Protein 8B4I (pdb70)

Foldseek 3Di:
DVVVVVVVVVVAPAFFCDFPVCLPCQAPPVFDCPPPFDFFEKEKEKEWEAQAFTWIWIKMAGDDVVPQGIKTKIWTWFQFKTKIWIQTDQRKIKIKIWGDPDPFKIKIKIWIDDDDDTKIKIKIWGGDGFKIKMKMWIPWDCVLVHTAGKIKIWMKGDPHRFKIKIKIKIWHDHGPPDDIDIFMKIKMKGDDPFKIKIKICGGQRKIKIKMKGDPDPFKIKMKMKIKGWDFPPVVPGDIDIDMKMKIKMWGHDPFKIKMWMAMPQQKTKIKIWGQDPPARKIKIWIKIARVVVRDIGTYIYIYHYHYDDPCVVCVVVNVVTNTPD/DVVVVVVVVVVAPAFFCDFPVCLPCQAPPVFDCPPPFDFFEKEKEKEWEAQAFTWIWIKIAGDDVVPQGIKTKIWTWFQFKTKIWIQTDVRKIKIKIKGDPDDFKIKIKIWIDDDDDTKIKIKIWGRDGFKIKMKMWIPWDCVLVGTAGKIKIWIKGTPHRFKIWIKMKIWHDHGPPDDIDIFMKIKMWGHDPFKIKIWICGGQRKIKIKMKGDPDPFKIKMKMKIKGWAFPPVVPGDIDIDMKMKIKMWGHDPFKIKMWMAMPQQKTKIKIWGQDPPARKIKMWIKIARVVVRDIGTYIYIYHYHYPDPCVVRVVPSVVTNTPD/DVVVVVVVVVVVCVVVVVVVVVVVVVVVVVCVVCVVVVCVVVVVVVVVVVVVVVVVVVVD/DVVVVVVVVVVVCVVVVVVVVVVVVVVVVVCVVCVVVVCVVVVVVVVVVVVVVVVVVVVD/DDDPVVVVVVVVVVVVVVVVVVVVVVCVVCVVVVVVVD/DDDPVVVVVVVVVVVVVVVVVVVVVVCVVCVVVVVVVD/DCVVVCCDPVNPVVVVVVVVVVVVVCCCPDPVVCVVDDD/DCVVVCCDPVNPVVVVVVVVVVVVVDCCVDPVVCVPDDD/DDDPVRVVVVVVVVVVVVVCCVPCVVVVVLVVCQPDPPDRDDPVCSPPPPD/DDDPVVCVVVVVVVVVVVVCCVPCVVVVVLVVCQPDPPDRDDPVCSPPPPD

B-factor: mean 115.88, std 31.38, range [58.84, 216.33]

InterPro domains:
  IPR005686 Mitochondrial import receptor subunit Tom40, fungi [TIGR00989] (38-196)
  IPR023614 Porin domain superfamily [G3DSA:2.40.160.10] (48-334)
  IPR027246 Eukaryotic porin/Tom40 [PF01459] (40-323)
  IPR037930 Tom40 [PTHR10802] (29-329)
  IPR037930 Tom40 [cd07305] (38-329)

Radius of gyration: 36.78 Å; Cα contacts (8 Å, |Δi|>4): 2069; chains: 10; bounding box: 111×93×82 Å

Structure (mmCIF, N/CA/C/O backbone):
data_8B4I
#
_entry.id   8B4I
#
_cell.length_a   1.00
_cell.length_b   1.00
_cell.length_c   1.00
_cell.angle_alpha   90.00
_cell.angle_beta   90.00
_cell.angle_gamma   90.00
#
_symmetry.space_group_name_H-M   'P 1'
#
loop_
_entity.id
_entity.type
_entity.pdbx_description
1 polymer 'Mitochondrial import receptor subunit Tom40'
2 polymer 'Mitochondrial import receptor subunit Tom22'
3 polymer 'Translocase of outer mitochondrial membrane subunit 5'
4 polymer TOM6
5 polymer TOM7
6 non-polymer "2-[2-[(1~{S},2~{S},4~{S},5'~{R},6~{R},7~{S},8~{R},9~{S},12~{S},13~{R},16~{S})-5',7,9,13-tetramethylspiro[5-oxapentacyclo[10.8.0.0^{2,9}.0^{4,8}.0^{13,18}]icos-18-ene-6,2'-oxane]-16-yl]oxyethyl]propane-1,3-diol"
7 non-polymer 'DIUNDECYL PHOSPHATIDYL CHOLINE'
#
loop_
_atom_site.group_PDB
_atom_site.id
_atom_site.type_symbol
_atom_site.label_atom_id
_atom_site.label_alt_id
_atom_site.label_comp_id
_atom_site.label_asym_id
_atom_site.label_entity_id
_atom_site.label_seq_id
_atom_site.pdbx_PDB_ins_code
_atom_site.Cartn_x
_atom_site.Cartn_y
_atom_site.Cartn_z
_atom_site.occupancy
_atom_site.B_iso_or_equiv
_atom_site.auth_seq_id
_atom_site.auth_comp_id
_atom_site.auth_asym_id
_atom_site.auth_atom_id
_atom_site.pdbx_PDB_model_num
ATOM 1 N N . ALA A 1 25 ? 104.468 130.052 180.201 1.00 183.27 25 ALA A N 1
ATOM 2 C CA . ALA A 1 25 ? 105.252 128.893 180.611 1.00 183.23 25 ALA A CA 1
ATOM 3 C C . ALA A 1 25 ? 106.730 129.249 180.753 1.00 185.73 25 ALA A C 1
ATOM 4 O O . ALA A 1 25 ? 107.522 128.451 181.254 1.00 184.75 25 ALA A O 1
ATOM 6 N N . PHE A 1 26 ? 107.096 130.456 180.312 1.00 190.47 26 PHE A N 1
ATOM 7 C CA . PHE A 1 26 ? 108.488 130.883 180.388 1.00 189.60 26 PHE A CA 1
ATOM 8 C C . PHE A 1 26 ? 109.005 130.900 181.819 1.00 188.39 26 PHE A C 1
ATOM 9 O O . PHE A 1 26 ? 110.222 130.840 182.028 1.00 186.98 26 PHE A O 1
ATOM 17 N N . ASN A 1 27 ? 108.113 130.980 182.808 1.00 182.31 27 ASN A N 1
ATOM 18 C CA . ASN A 1 27 ? 108.552 130.937 184.197 1.00 181.74 27 ASN A CA 1
ATOM 19 C C . ASN A 1 27 ? 109.150 129.582 184.549 1.00 182.28 27 ASN A C 1
ATOM 20 O O . ASN A 1 27 ? 110.073 129.505 185.367 1.00 181.57 27 ASN A O 1
ATOM 25 N N . ALA A 1 28 ? 108.642 128.506 183.946 1.00 176.38 28 ALA A N 1
ATOM 26 C CA . ALA A 1 28 ? 109.199 127.184 184.211 1.00 175.06 28 ALA A CA 1
ATOM 27 C C . ALA A 1 28 ? 110.665 127.117 183.803 1.00 176.39 28 ALA A C 1
ATOM 28 O O . ALA A 1 28 ? 111.488 126.524 184.509 1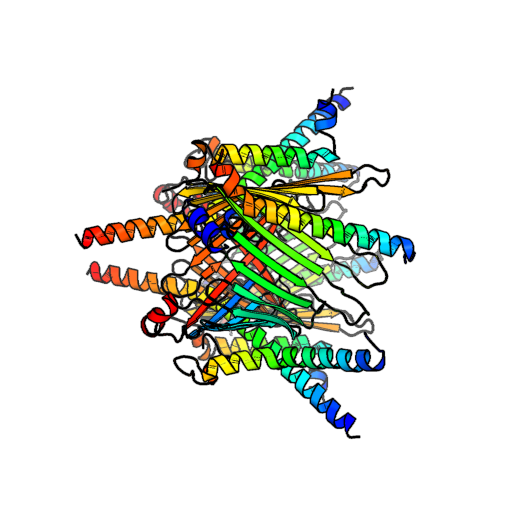.00 174.15 28 ALA A O 1
ATOM 30 N N . PHE A 1 29 ? 111.010 127.719 182.663 1.00 178.08 29 PHE A N 1
ATOM 31 C CA . PHE A 1 29 ? 112.407 127.756 182.245 1.00 175.87 29 PHE A CA 1
ATOM 32 C C . PHE A 1 29 ? 113.272 128.446 183.291 1.00 175.64 29 PHE A C 1
ATOM 33 O O . PHE A 1 29 ? 114.342 127.944 183.654 1.00 174.58 29 PHE A O 1
ATOM 41 N N . GLN A 1 30 ? 112.820 129.596 183.794 1.00 173.49 30 GLN A N 1
ATOM 42 C CA . GLN A 1 30 ? 113.621 130.351 184.752 1.00 172.37 30 GLN A CA 1
ATOM 43 C C . GLN A 1 30 ? 113.855 129.549 186.025 1.00 172.43 30 GLN A C 1
ATOM 44 O O . GLN A 1 30 ? 114.975 129.502 186.545 1.00 173.34 30 GLN A O 1
ATOM 50 N N . GLU A 1 31 ? 112.809 128.904 186.540 1.00 176.09 31 GLU A N 1
ATOM 51 C CA . GLU A 1 31 ? 112.968 128.096 187.741 1.00 176.47 31 GLU A CA 1
ATOM 52 C C . GLU A 1 31 ? 113.967 126.967 187.547 1.00 174.66 31 GLU A C 1
ATOM 53 O O . GLU A 1 31 ? 114.539 126.491 188.534 1.00 174.59 31 GLU A O 1
ATOM 59 N N . ARG A 1 32 ? 114.188 126.529 186.310 1.00 168.88 32 ARG A N 1
ATOM 60 C CA . ARG A 1 32 ? 115.202 125.525 186.020 1.00 171.61 32 ARG A CA 1
ATOM 61 C C . ARG A 1 32 ? 116.585 126.155 185.889 1.00 171.39 32 ARG A C 1
ATOM 62 O O . ARG A 1 32 ? 117.573 125.601 186.379 1.00 169.29 32 ARG A O 1
ATOM 70 N N . ARG A 1 33 ? 116.665 127.317 185.237 1.00 155.05 33 ARG A N 1
ATOM 71 C CA . ARG A 1 33 ? 117.948 127.997 185.089 1.00 152.49 33 ARG A CA 1
ATOM 72 C C . ARG A 1 33 ? 118.538 128.363 186.443 1.00 153.40 33 ARG A C 1
ATOM 73 O O . ARG A 1 33 ? 119.741 128.191 186.672 1.00 151.39 33 ARG A O 1
ATOM 81 N N . LYS A 1 34 ? 117.706 128.868 187.355 1.00 165.62 34 LYS A N 1
ATOM 82 C CA . LYS A 1 34 ? 118.197 129.255 188.671 1.00 164.54 34 LYS A CA 1
ATOM 83 C C . LYS A 1 34 ? 118.824 128.087 189.418 1.00 164.61 34 LYS A C 1
ATOM 84 O O . LYS A 1 34 ? 119.632 128.308 190.324 1.00 164.76 34 LYS A O 1
ATOM 90 N N . GLN A 1 35 ? 118.475 126.851 189.057 1.00 162.59 35 GLN A N 1
ATOM 91 C CA . GLN A 1 35 ? 119.058 125.698 189.731 1.00 162.19 35 GLN A CA 1
ATOM 92 C C . GLN A 1 35 ? 120.562 125.630 189.516 1.00 162.60 35 GLN A C 1
ATOM 93 O O . GLN A 1 35 ? 121.299 125.212 190.416 1.00 161.39 35 GLN A O 1
ATOM 99 N N . PHE A 1 36 ? 121.033 126.036 188.345 1.00 150.39 36 PHE A N 1
ATOM 100 C CA . PHE A 1 36 ? 122.453 126.027 188.041 1.00 148.03 36 PHE A CA 1
ATOM 101 C C . PHE A 1 36 ? 123.125 127.260 188.637 1.00 148.60 36 PHE A C 1
ATOM 102 O O . PHE A 1 36 ? 122.468 128.198 189.094 1.00 147.63 36 PHE A O 1
ATOM 110 N N . GLY A 1 37 ? 124.454 127.245 188.626 1.00 143.43 37 GLY A N 1
ATOM 111 C CA . GLY A 1 37 ? 125.250 128.345 189.124 1.00 143.41 37 GLY A CA 1
ATOM 112 C C . GLY A 1 37 ? 125.722 129.324 188.076 1.00 142.27 37 GLY A C 1
ATOM 113 O O . GLY A 1 37 ? 126.658 130.085 188.333 1.00 142.59 37 GLY A O 1
ATOM 114 N N . LEU A 1 38 ? 125.098 129.336 186.902 1.00 120.19 38 LEU A N 1
ATOM 115 C CA . LEU A 1 38 ? 125.577 130.163 185.805 1.00 115.35 38 LEU A CA 1
ATOM 116 C C . LEU A 1 38 ? 125.583 131.635 186.196 1.00 117.95 38 LEU A C 1
ATOM 117 O O . LEU A 1 38 ? 124.867 132.066 187.103 1.00 122.71 38 LEU A O 1
ATOM 122 N N . SER A 1 39 ? 126.409 132.409 185.498 1.00 99.40 39 SER A N 1
ATOM 123 C CA . SER A 1 39 ? 126.508 133.839 185.736 1.00 101.04 39 SER A CA 1
ATOM 124 C C . SER A 1 39 ? 126.959 134.520 184.454 1.00 98.63 39 SER A C 1
ATOM 125 O O . SER A 1 39 ? 127.451 133.875 183.526 1.00 97.57 39 SER A O 1
ATOM 128 N N . ASN A 1 40 ? 126.793 135.833 184.418 1.00 98.81 40 ASN A N 1
ATOM 129 C CA . ASN A 1 40 ? 127.028 136.599 183.203 1.00 96.71 40 ASN A CA 1
ATOM 130 C C . ASN A 1 40 ? 128.461 136.412 182.715 1.00 96.51 40 ASN A C 1
ATOM 131 O O . ASN A 1 40 ? 129.400 136.629 183.494 1.00 95.13 40 ASN A O 1
ATOM 136 N N . PRO A 1 41 ? 128.682 136.020 181.455 1.00 92.43 41 PRO A N 1
ATOM 137 C CA . PRO A 1 41 ? 130.058 135.853 180.968 1.00 88.99 41 PRO A CA 1
ATOM 138 C C . PRO A 1 41 ? 130.695 137.122 180.439 1.00 89.82 41 PRO A C 1
ATOM 139 O O . PRO A 1 41 ? 131.823 137.058 179.942 1.00 93.06 41 PRO A O 1
ATOM 143 N N . GLY A 1 42 ? 130.028 138.264 180.518 1.00 102.56 42 GLY A N 1
ATOM 144 C CA . GLY A 1 42 ? 130.543 139.456 179.881 1.00 104.22 42 GLY A CA 1
ATOM 145 C C . GLY A 1 42 ? 130.030 139.574 178.457 1.00 102.00 42 GLY A C 1
ATOM 146 O O . GLY A 1 42 ? 128.976 139.047 178.099 1.00 104.37 42 GLY A O 1
ATOM 147 N N . THR A 1 43 ? 130.797 140.280 177.635 1.00 99.62 43 THR A N 1
ATOM 148 C CA . THR A 1 43 ? 130.426 140.529 176.253 1.00 103.80 43 THR A CA 1
ATOM 149 C C . THR A 1 43 ? 131.504 139.996 175.321 1.00 102.89 43 THR A C 1
ATOM 150 O O . THR A 1 43 ? 132.658 139.807 175.714 1.00 104.82 43 THR A O 1
ATOM 154 N N . ILE A 1 44 ? 131.111 139.752 174.074 1.00 94.42 44 ILE A N 1
ATOM 155 C CA . ILE A 1 44 ? 132.033 139.274 173.054 1.00 88.40 44 ILE A CA 1
ATOM 156 C C . ILE A 1 44 ? 133.192 140.250 172.941 1.00 91.33 44 ILE A C 1
ATOM 157 O O . ILE A 1 44 ? 134.357 139.845 172.874 1.00 95.63 44 ILE A O 1
ATOM 162 N N . GLU A 1 45 ? 132.882 141.545 172.917 1.00 104.65 45 GLU A N 1
ATOM 163 C CA . GLU A 1 45 ? 133.928 142.549 172.780 1.00 105.67 45 GLU A CA 1
ATOM 164 C C . GLU A 1 45 ? 134.918 142.509 173.935 1.00 106.63 45 GLU A C 1
ATOM 165 O O . GLU A 1 45 ? 136.071 142.915 173.759 1.00 108.59 45 GLU A O 1
ATOM 171 N N . THR A 1 46 ? 134.503 142.029 175.104 1.00 104.20 46 THR A N 1
ATOM 172 C CA . THR A 1 46 ? 135.372 141.943 176.268 1.00 107.02 46 THR A CA 1
ATOM 173 C C . THR A 1 46 ? 135.783 140.516 176.594 1.00 103.87 46 THR A C 1
ATOM 174 O O . THR A 1 46 ? 136.187 140.249 177.728 1.00 100.12 46 THR A O 1
ATOM 178 N N . ILE A 1 47 ? 135.689 139.593 175.635 1.00 84.74 47 ILE A N 1
ATOM 179 C CA . ILE A 1 47 ? 136.008 138.201 175.916 1.00 80.83 47 ILE A CA 1
ATOM 180 C C . ILE A 1 47 ? 137.468 138.028 176.288 1.00 78.13 47 ILE A C 1
ATOM 181 O O . ILE A 1 47 ? 137.821 137.059 176.965 1.00 80.21 47 ILE A O 1
ATOM 186 N N . ALA A 1 48 ? 138.334 138.938 175.852 1.00 79.06 48 ALA A N 1
ATOM 187 C CA . ALA A 1 48 ? 139.747 138.911 176.204 1.00 81.03 48 ALA A CA 1
ATOM 188 C C . ALA A 1 48 ? 140.179 140.230 176.831 1.00 90.65 48 ALA A C 1
ATOM 189 O O . ALA A 1 48 ? 141.253 140.748 176.524 1.00 92.35 48 ALA A O 1
ATOM 191 N N . ARG A 1 49 ? 139.343 140.788 177.708 1.00 111.95 49 ARG A N 1
ATOM 192 C CA . ARG A 1 49 ? 139.676 142.063 178.331 1.00 108.65 49 ARG A CA 1
ATOM 193 C C . ARG A 1 49 ? 140.906 141.944 179.216 1.00 104.82 49 ARG A C 1
ATOM 194 O O . ARG A 1 49 ? 141.762 142.836 179.226 1.00 105.91 49 ARG A O 1
ATOM 202 N N . GLU A 1 50 ? 141.022 140.847 179.963 1.00 89.22 50 GLU A N 1
ATOM 203 C CA . GLU A 1 50 ? 142.130 140.726 180.903 1.00 91.65 50 GLU A CA 1
ATOM 204 C C . GLU A 1 50 ? 143.470 140.819 180.189 1.00 90.79 50 GLU A C 1
ATOM 205 O O . GLU A 1 50 ? 144.378 141.521 180.647 1.00 94.08 50 GLU A O 1
ATOM 211 N N . VAL A 1 51 ? 143.616 140.127 179.063 1.00 84.67 51 VAL A N 1
ATOM 212 C CA . VAL A 1 51 ? 144.889 140.091 178.357 1.00 84.01 51 VAL A CA 1
ATOM 213 C C . VAL A 1 51 ? 145.076 141.359 177.540 1.00 91.63 51 VAL A C 1
ATOM 214 O O . VAL A 1 51 ? 146.103 142.036 177.654 1.00 99.16 51 VAL A O 1
ATOM 218 N N . GLN A 1 52 ? 144.092 141.690 176.708 1.00 95.11 52 GLN A N 1
ATOM 219 C CA . GLN A 1 52 ? 144.280 142.730 175.706 1.00 90.87 52 GLN A CA 1
ATOM 220 C C . GLN A 1 52 ? 143.903 144.122 176.190 1.00 95.02 52 GLN A C 1
ATOM 221 O O . GLN A 1 52 ? 144.073 145.081 175.432 1.00 96.38 52 GLN A O 1
ATOM 227 N N . ARG A 1 53 ? 143.408 144.264 177.412 1.00 110.57 53 ARG A N 1
ATOM 228 C CA . ARG A 1 53 ? 143.006 145.565 177.929 1.00 109.80 53 ARG A CA 1
ATOM 229 C C . ARG A 1 53 ? 143.696 145.936 179.229 1.00 110.95 53 ARG A C 1
ATOM 230 O O . ARG A 1 53 ? 144.046 147.102 179.421 1.00 115.52 53 ARG A O 1
ATOM 238 N N . ASP A 1 54 ? 143.905 144.978 180.131 1.00 100.27 54 ASP A N 1
ATOM 239 C CA . ASP A 1 54 ? 144.497 145.276 181.427 1.00 99.76 54 ASP A CA 1
ATOM 240 C C . ASP A 1 54 ? 146.009 145.129 181.450 1.00 98.08 54 ASP A C 1
ATOM 241 O O . ASP A 1 54 ? 146.683 145.960 182.067 1.00 102.04 54 ASP A O 1
ATOM 246 N N . THR A 1 55 ? 146.555 144.120 180.798 1.00 83.82 55 THR A N 1
ATOM 247 C CA . THR A 1 55 ? 147.981 143.836 180.907 1.00 84.17 55 THR A CA 1
ATOM 248 C C . THR A 1 55 ? 148.785 144.310 179.708 1.00 82.64 55 THR A C 1
ATOM 249 O O . THR A 1 55 ? 149.764 145.036 179.883 1.00 85.11 55 THR A O 1
ATOM 253 N N . LEU A 1 56 ? 148.399 143.930 178.498 1.00 85.03 56 LEU A N 1
ATOM 254 C CA . LEU A 1 56 ? 149.172 144.314 177.332 1.00 87.46 56 LEU A CA 1
ATOM 255 C C . LEU A 1 56 ? 149.092 145.821 177.100 1.00 88.21 56 LEU A C 1
ATOM 256 O O . LEU A 1 56 ? 148.139 146.494 177.495 1.00 86.65 56 LEU A O 1
ATOM 261 N N . LEU A 1 57 ? 150.124 146.345 176.443 1.00 93.56 57 LEU A N 1
ATOM 262 C CA . LEU A 1 57 ? 150.278 147.774 176.211 1.00 92.10 57 LEU A CA 1
ATOM 263 C C . LEU A 1 57 ? 149.630 148.258 174.925 1.00 97.03 57 LEU A C 1
ATOM 264 O O . LEU A 1 57 ? 149.665 149.461 174.653 1.00 101.89 57 LEU A O 1
ATOM 269 N N . THR A 1 58 ? 149.043 147.364 174.131 1.00 99.53 58 THR A N 1
ATOM 270 C CA . THR A 1 58 ? 148.663 147.730 172.772 1.00 101.13 58 THR A CA 1
ATOM 271 C C . THR A 1 58 ? 147.803 148.986 172.736 1.00 100.85 58 THR A C 1
ATOM 272 O O . THR A 1 58 ? 147.939 149.801 171.818 1.00 99.20 58 THR A O 1
ATOM 276 N N . ASN A 1 59 ? 146.925 149.169 173.718 1.00 103.71 59 ASN A N 1
ATOM 277 C CA . ASN A 1 59 ? 145.990 150.285 173.701 1.00 102.94 59 ASN A CA 1
ATOM 278 C C . ASN A 1 59 ? 146.508 151.530 174.409 1.00 103.42 59 ASN A C 1
ATOM 279 O O . ASN A 1 59 ? 145.878 152.586 174.297 1.00 106.61 59 ASN A O 1
ATOM 284 N N . TYR A 1 60 ? 147.631 151.445 175.122 1.00 98.64 60 TYR A N 1
ATOM 285 C CA . TYR A 1 60 ? 148.125 152.566 175.908 1.00 96.30 60 TYR A CA 1
ATOM 286 C C . TYR A 1 60 ? 149.405 153.178 175.367 1.00 99.40 60 TYR A C 1
ATOM 287 O O . TYR A 1 60 ? 149.760 154.284 175.779 1.00 102.93 60 TYR A O 1
ATOM 296 N N . MET A 1 61 ? 150.099 152.496 174.464 1.00 96.59 61 MET A N 1
ATOM 297 C CA . MET A 1 61 ? 151.352 153.015 173.940 1.00 89.90 61 MET A CA 1
ATOM 298 C C . MET A 1 61 ? 151.103 154.276 173.124 1.00 92.31 61 MET A C 1
ATOM 299 O O . MET A 1 61 ? 150.039 154.448 172.525 1.00 90.57 61 MET A O 1
ATOM 304 N N . PHE A 1 62 ? 152.092 155.165 173.105 1.00 90.33 62 PHE A N 1
ATOM 305 C CA . PHE A 1 62 ? 152.000 156.383 172.314 1.00 93.05 62 PHE A CA 1
ATOM 306 C C . PHE A 1 62 ? 153.405 156.894 172.035 1.00 90.73 62 PHE A C 1
ATOM 307 O O . PHE A 1 62 ? 154.400 156.262 172.395 1.00 87.11 62 PHE A O 1
ATOM 315 N N . SER A 1 63 ? 153.472 158.044 171.372 1.00 101.89 63 SER A N 1
ATOM 316 C CA . SER A 1 63 ? 154.732 158.664 170.995 1.00 99.91 63 SER A CA 1
ATOM 317 C C . SER A 1 63 ? 154.654 160.167 171.211 1.00 103.65 63 SER A C 1
ATOM 318 O O . SER A 1 63 ? 153.571 160.757 171.199 1.00 107.88 63 SER A O 1
ATOM 321 N N . GLY A 1 64 ? 155.813 160.780 171.411 1.00 90.46 64 GLY A N 1
ATOM 322 C CA . GLY A 1 64 ? 155.881 162.214 171.603 1.00 86.40 64 GLY A CA 1
ATOM 323 C C . GLY A 1 64 ? 155.239 162.634 172.912 1.00 86.27 64 GLY A C 1
ATOM 324 O O . GLY A 1 64 ? 154.685 161.837 173.663 1.00 90.46 64 GLY A O 1
ATOM 325 N N . LEU A 1 65 ? 155.318 163.933 173.175 1.00 86.62 65 LEU A N 1
ATOM 326 C CA . LEU A 1 65 ? 154.770 164.492 174.398 1.00 88.03 65 LEU A CA 1
ATOM 327 C C . LEU A 1 65 ? 153.248 164.481 174.361 1.00 87.43 65 LEU A C 1
ATOM 328 O O . LEU A 1 65 ? 152.630 164.411 173.297 1.00 93.75 65 LEU A O 1
ATOM 333 N N . ARG A 1 66 ? 152.645 164.542 175.544 1.00 87.26 66 ARG A N 1
ATOM 334 C CA . ARG A 1 66 ? 151.197 164.560 175.671 1.00 88.10 66 ARG A CA 1
ATOM 335 C C . ARG A 1 66 ? 150.840 165.094 177.048 1.00 93.05 66 ARG A C 1
ATOM 336 O O . ARG A 1 66 ? 151.638 165.008 177.982 1.00 103.63 66 ARG A O 1
ATOM 344 N N . ALA A 1 67 ? 149.639 165.650 177.168 1.00 78.63 67 ALA A N 1
ATOM 345 C CA . ALA A 1 67 ? 149.188 166.203 178.437 1.00 69.88 67 ALA A CA 1
ATOM 346 C C . ALA A 1 67 ? 147.672 166.263 178.440 1.00 75.80 67 ALA A C 1
ATOM 347 O O . ALA A 1 67 ? 147.063 166.563 177.411 1.00 89.65 67 ALA A O 1
ATOM 349 N N . ASP A 1 68 ? 147.070 165.978 179.588 1.00 84.84 68 ASP A N 1
ATOM 350 C CA . ASP A 1 68 ? 145.622 165.981 179.743 1.00 86.79 68 ASP A CA 1
ATOM 351 C C . ASP A 1 68 ? 145.260 166.738 181.009 1.00 86.07 68 ASP A C 1
ATOM 352 O O . ASP A 1 68 ? 145.485 166.241 182.116 1.00 95.01 68 ASP A O 1
ATOM 357 N N . VAL A 1 69 ? 144.689 167.925 180.848 1.00 76.19 69 VAL A N 1
ATOM 358 C CA . VAL A 1 69 ? 144.203 168.728 181.961 1.00 79.65 69 VAL A CA 1
ATOM 359 C C . VAL A 1 69 ? 142.715 168.458 182.100 1.00 83.61 69 VAL A C 1
ATOM 360 O O . VAL A 1 69 ? 141.962 168.588 181.128 1.00 96.60 69 VAL A O 1
ATOM 364 N N . THR A 1 70 ? 142.290 168.075 183.297 1.00 90.95 70 THR A N 1
ATOM 365 C CA . THR A 1 70 ? 140.912 167.687 183.552 1.00 91.45 70 THR A CA 1
ATOM 366 C C . THR A 1 70 ? 140.402 168.403 184.791 1.00 96.51 70 THR A C 1
ATOM 367 O O . THR A 1 70 ? 141.178 168.733 185.690 1.00 108.87 70 THR A O 1
ATOM 371 N N . LYS A 1 71 ? 139.098 168.647 184.830 1.00 100.88 71 LYS A N 1
ATOM 372 C CA . LYS A 1 71 ? 138.453 169.269 185.975 1.00 99.61 71 LYS A CA 1
ATOM 373 C C . LYS A 1 71 ? 137.091 168.630 186.169 1.00 102.63 71 LYS A C 1
ATOM 374 O O . LYS A 1 71 ? 136.319 168.513 185.214 1.00 109.52 71 LYS A O 1
ATOM 380 N N . ALA A 1 72 ? 136.798 168.217 187.396 1.00 110.88 72 ALA A N 1
ATOM 381 C CA . ALA A 1 72 ? 135.532 167.583 187.731 1.00 113.83 72 ALA A CA 1
ATOM 382 C C . ALA A 1 72 ? 134.705 168.537 188.577 1.00 112.68 72 ALA A C 1
ATOM 383 O O . ALA A 1 72 ? 135.148 168.969 189.645 1.00 118.81 72 ALA A O 1
ATOM 385 N N . PHE A 1 73 ? 133.505 168.857 188.101 1.00 102.27 73 PHE A N 1
ATOM 386 C CA . PHE A 1 73 ? 132.632 169.796 188.789 1.00 103.51 73 PHE A CA 1
ATOM 387 C C . PHE A 1 73 ? 131.597 169.121 189.670 1.00 108.33 73 PHE A C 1
ATOM 388 O O . PHE A 1 73 ? 130.961 169.798 190.483 1.00 115.34 73 PHE A O 1
ATOM 396 N N . SER A 1 74 ? 131.401 167.816 189.530 1.00 116.00 74 SER A N 1
ATOM 397 C CA . SER A 1 74 ? 130.425 167.115 190.350 1.00 119.66 74 SER A CA 1
ATOM 398 C C . SER A 1 74 ? 130.526 165.627 190.065 1.00 120.03 74 SER A C 1
ATOM 399 O O . SER A 1 74 ? 131.271 165.206 189.178 1.00 122.87 74 SER A O 1
ATOM 402 N N . LEU A 1 75 ? 129.775 164.840 190.834 1.00 130.10 75 LEU A N 1
ATOM 403 C CA . LEU A 1 75 ? 129.747 163.397 190.669 1.00 128.04 75 LEU A CA 1
ATOM 404 C C . LEU A 1 75 ? 128.344 162.818 190.591 1.00 127.82 75 LEU A C 1
ATOM 405 O O . LEU A 1 75 ? 128.204 161.635 190.263 1.00 126.98 75 LEU A O 1
ATOM 410 N N . ALA A 1 76 ? 127.308 163.605 190.878 1.00 125.49 76 ALA A N 1
ATOM 411 C CA . ALA A 1 76 ? 125.928 163.118 190.866 1.00 122.83 76 ALA A CA 1
ATOM 412 C C . ALA A 1 76 ? 125.000 164.294 190.605 1.00 121.87 76 ALA A C 1
ATOM 413 O O . ALA A 1 76 ? 124.421 164.871 191.531 1.00 124.14 76 ALA A O 1
ATOM 415 N N . PRO A 1 77 ? 124.823 164.673 189.335 1.00 101.16 77 PRO A N 1
ATOM 416 C CA . PRO A 1 77 ? 125.321 164.022 188.118 1.00 101.24 77 PRO A CA 1
ATOM 417 C C . PRO A 1 77 ? 126.820 164.167 187.933 1.00 99.88 77 PRO A C 1
ATOM 418 O O . PRO A 1 77 ? 127.425 165.115 188.418 1.00 97.74 77 PRO A O 1
ATOM 422 N N . LEU A 1 78 ? 127.444 163.226 187.232 1.00 97.17 78 LEU A N 1
ATOM 423 C CA . LEU A 1 78 ? 128.856 163.344 186.904 1.00 91.85 78 LEU A CA 1
ATOM 424 C C . LEU A 1 78 ? 129.030 164.361 185.790 1.00 91.96 78 LEU A C 1
ATOM 425 O O . LEU A 1 78 ? 128.467 164.201 184.704 1.00 99.98 78 LEU A O 1
ATOM 430 N N . PHE A 1 79 ? 129.808 165.403 186.054 1.00 85.07 79 PHE A N 1
ATOM 431 C CA . PHE A 1 79 ? 130.128 166.411 185.056 1.00 83.25 79 PHE A CA 1
ATOM 432 C C . PHE A 1 79 ? 131.633 166.594 185.059 1.00 82.66 79 PHE A C 1
ATOM 433 O O . PHE A 1 79 ? 132.248 166.641 186.126 1.00 90.94 79 PHE A O 1
ATOM 441 N N . GLN A 1 80 ? 132.226 166.687 183.875 1.00 91.18 80 GLN A N 1
ATOM 442 C CA . GLN A 1 80 ? 133.674 166.695 183.775 1.00 91.03 80 GLN A CA 1
ATOM 443 C C . GLN A 1 80 ? 134.089 167.327 182.457 1.00 90.01 80 GLN A C 1
ATOM 444 O O . GLN A 1 80 ? 133.423 167.159 181.435 1.00 101.86 80 GLN A O 1
ATOM 450 N N . VAL A 1 81 ? 135.199 168.055 182.494 1.00 74.25 81 VAL A N 1
ATOM 451 C CA . VAL A 1 81 ? 135.744 168.730 181.324 1.00 72.41 81 VAL A CA 1
ATOM 452 C C . VAL A 1 81 ? 137.236 168.455 181.284 1.00 83.96 81 VAL A C 1
ATOM 453 O O . VAL A 1 81 ? 137.876 168.326 182.331 1.00 98.29 81 VAL A O 1
ATOM 457 N N . SER A 1 82 ? 137.796 168.358 180.082 1.00 85.39 82 SER A N 1
ATOM 458 C CA . SER A 1 82 ? 139.211 168.049 179.967 1.00 88.43 82 SER A CA 1
ATOM 459 C C . SER A 1 82 ? 139.736 168.481 178.610 1.00 81.01 82 SER A C 1
ATOM 460 O O . SER A 1 82 ? 139.069 168.330 177.586 1.00 88.26 82 SER A O 1
ATOM 463 N N . HIS A 1 83 ? 140.960 168.996 178.618 1.00 67.73 83 HIS A N 1
ATOM 464 C CA . HIS A 1 83 ? 141.686 169.357 177.411 1.00 70.86 83 HIS A CA 1
ATOM 465 C C . HIS A 1 83 ? 142.844 168.391 177.245 1.00 82.57 83 HIS A C 1
ATOM 466 O O . HIS A 1 83 ? 143.449 167.973 178.236 1.00 93.47 83 HIS A O 1
ATOM 473 N N . GLN A 1 84 ? 143.150 168.033 176.005 1.00 86.43 84 GLN A N 1
ATOM 474 C CA . GLN A 1 84 ? 144.281 167.170 175.702 1.00 80.69 84 GLN A CA 1
ATOM 475 C C . GLN A 1 84 ? 145.191 167.851 174.693 1.00 83.25 84 GLN A C 1
ATOM 476 O O . GLN A 1 84 ? 144.737 168.259 173.621 1.00 95.71 84 GLN A O 1
ATOM 482 N N . PHE A 1 85 ? 146.469 167.957 175.033 1.00 67.88 85 PHE A N 1
ATOM 483 C CA . PHE A 1 85 ? 147.491 168.477 174.139 1.00 67.91 85 PHE A CA 1
ATOM 484 C C . PHE A 1 85 ? 148.431 167.347 173.754 1.00 73.97 85 PHE A C 1
ATOM 485 O O . PHE A 1 85 ? 148.709 166.460 174.564 1.00 94.06 85 PHE A O 1
ATOM 493 N N . ALA A 1 86 ? 148.918 167.373 172.517 1.00 71.47 86 ALA A N 1
ATOM 494 C CA . ALA A 1 86 ? 149.832 166.343 172.050 1.00 77.45 86 ALA A CA 1
ATOM 495 C C . ALA A 1 86 ? 150.757 166.939 171.004 1.00 85.15 86 ALA A C 1
ATOM 496 O O . ALA A 1 86 ? 150.471 167.987 170.422 1.00 91.68 86 ALA A O 1
ATOM 498 N N . MET A 1 87 ? 151.879 166.263 170.776 1.00 97.24 87 MET A N 1
ATOM 499 C CA . MET A 1 87 ? 152.900 166.765 169.870 1.00 98.05 87 MET A CA 1
ATOM 500 C C . MET A 1 87 ? 153.653 165.590 169.264 1.00 98.28 87 MET A C 1
ATOM 501 O O . MET A 1 87 ? 153.226 164.437 169.352 1.00 97.05 87 MET A O 1
ATOM 506 N N . GLY A 1 88 ? 154.779 165.905 168.627 1.00 108.28 88 GLY A N 1
ATOM 507 C CA . GLY A 1 88 ? 155.614 164.864 168.050 1.00 110.44 88 GLY A CA 1
ATOM 508 C C . GLY A 1 88 ? 154.887 164.123 166.946 1.00 114.48 88 GLY A C 1
ATOM 509 O O . GLY A 1 88 ? 154.020 164.672 166.258 1.00 114.89 88 GLY A O 1
ATOM 510 N N . GLU A 1 89 ? 155.244 162.848 166.770 1.00 124.59 89 GLU A N 1
ATOM 511 C CA . GLU A 1 89 ? 154.537 162.011 165.810 1.00 121.40 89 GLU A CA 1
ATOM 512 C C . GLU A 1 89 ? 153.060 161.884 166.153 1.00 123.59 89 GLU A C 1
ATOM 513 O O . GLU A 1 89 ? 152.256 161.564 165.272 1.00 120.57 89 GLU A O 1
ATOM 519 N N . ARG A 1 90 ? 152.691 162.121 167.411 1.00 124.37 90 ARG A N 1
ATOM 520 C CA . ARG A 1 90 ? 151.290 162.214 167.813 1.00 123.52 90 ARG A CA 1
ATOM 521 C C . ARG A 1 90 ? 150.730 163.561 167.348 1.00 122.41 90 ARG A C 1
ATOM 522 O O . ARG A 1 90 ? 150.487 164.483 168.125 1.00 116.33 90 ARG A O 1
ATOM 530 N N . LEU A 1 91 ? 150.527 163.651 166.032 1.00 125.73 91 LEU A N 1
ATOM 531 C CA . LEU A 1 91 ? 150.356 164.950 165.390 1.00 121.58 91 LEU A CA 1
ATOM 532 C C . LEU A 1 91 ? 149.109 165.678 165.873 1.00 122.78 91 LEU A C 1
ATOM 533 O O . LEU A 1 91 ? 149.106 166.913 165.936 1.00 125.02 91 LEU A O 1
ATOM 538 N N . ASN A 1 92 ? 148.045 164.950 166.214 1.00 107.10 92 ASN A N 1
ATOM 539 C CA . ASN A 1 92 ? 146.798 165.594 166.611 1.00 102.79 92 ASN A CA 1
ATOM 540 C C . ASN A 1 92 ? 147.067 166.556 167.763 1.00 99.49 92 ASN A C 1
ATOM 541 O O . ASN A 1 92 ? 147.277 166.111 168.897 1.00 104.08 92 ASN A O 1
ATOM 546 N N . PRO A 1 93 ? 147.048 167.872 167.531 1.00 81.93 93 PRO A N 1
ATOM 547 C CA . PRO A 1 93 ? 147.652 168.787 168.506 1.00 77.98 93 PRO A CA 1
ATOM 548 C C . PRO A 1 93 ? 146.727 169.261 169.610 1.00 78.93 93 PRO A C 1
ATOM 549 O O . PRO A 1 93 ? 147.212 169.919 170.538 1.00 91.85 93 PRO A O 1
ATOM 553 N N . TYR A 1 94 ? 145.429 168.982 169.554 1.00 74.56 94 TYR A N 1
ATOM 554 C CA . TYR A 1 94 ? 144.540 169.453 170.603 1.00 78.50 94 TYR A CA 1
ATOM 555 C C . TYR A 1 94 ? 143.201 168.744 170.496 1.00 86.62 94 TYR A C 1
ATOM 556 O O . TYR A 1 94 ? 142.768 168.367 169.406 1.00 96.91 94 TYR A O 1
ATOM 565 N N . ALA A 1 95 ? 142.550 168.564 171.642 1.00 83.95 95 ALA A N 1
ATOM 566 C CA . ALA A 1 95 ? 141.219 167.974 171.679 1.00 82.71 95 ALA A CA 1
ATOM 567 C C . ALA A 1 95 ? 140.527 168.366 172.972 1.00 79.17 95 ALA A C 1
ATOM 568 O O . ALA A 1 95 ? 140.938 167.932 174.050 1.00 89.21 95 ALA A O 1
ATOM 570 N N . PHE A 1 96 ? 139.482 169.175 172.858 1.00 69.25 96 PHE A N 1
ATOM 571 C CA . PHE A 1 96 ? 138.633 169.490 173.993 1.00 70.71 96 PHE A CA 1
ATOM 572 C C . PHE A 1 96 ? 137.589 168.398 174.173 1.00 76.82 96 PHE A C 1
ATOM 573 O O . PHE A 1 96 ? 137.065 167.851 173.201 1.00 88.15 96 PHE A O 1
ATOM 581 N N . ALA A 1 97 ? 137.292 168.075 175.429 1.00 76.78 97 ALA A N 1
ATOM 582 C CA . ALA A 1 97 ? 136.377 166.983 175.723 1.00 76.33 97 ALA A CA 1
ATOM 583 C C . ALA A 1 97 ? 135.531 167.331 176.935 1.00 77.29 97 ALA A C 1
ATOM 584 O O . ALA A 1 97 ? 136.037 167.842 177.936 1.00 90.09 97 ALA A O 1
ATOM 586 N N . ALA A 1 98 ? 134.239 167.033 176.840 1.00 72.17 98 ALA A N 1
ATOM 587 C CA . ALA A 1 98 ? 133.307 167.246 177.936 1.00 74.82 98 ALA A CA 1
ATOM 588 C C . ALA A 1 98 ? 132.525 165.966 178.163 1.00 78.93 98 ALA A C 1
ATOM 589 O O . ALA A 1 98 ? 132.299 165.188 177.235 1.00 90.91 98 ALA A O 1
ATOM 591 N N . LEU A 1 99 ? 132.111 165.752 179.406 1.00 73.76 99 LEU A N 1
ATOM 592 C CA . LEU A 1 99 ? 131.497 164.496 179.806 1.00 64.59 99 LEU A CA 1
ATOM 593 C C . LEU A 1 99 ? 130.411 164.773 180.828 1.00 69.42 99 LEU A C 1
ATOM 594 O O . LEU A 1 99 ? 130.673 165.404 181.854 1.00 90.12 99 LEU A O 1
ATOM 599 N N . TYR A 1 100 ? 129.202 164.304 180.548 1.00 62.05 100 TYR A N 1
ATOM 600 C CA . TYR A 1 100 ? 128.079 164.426 181.463 1.00 66.33 100 TYR A CA 1
ATOM 601 C C . TYR A 1 100 ? 127.434 163.063 181.619 1.00 73.80 100 TYR A C 1
ATOM 602 O O . TYR A 1 100 ? 127.121 162.405 180.625 1.00 86.34 100 TYR A O 1
ATOM 611 N N . GLY A 1 101 ? 127.224 162.645 182.861 1.00 83.65 101 GLY A N 1
ATOM 612 C CA . GLY A 1 101 ? 126.699 161.318 183.116 1.00 86.48 101 GLY A CA 1
ATOM 613 C C . GLY A 1 101 ? 125.806 161.293 184.331 1.00 87.65 101 GLY A C 1
ATOM 614 O O . GLY A 1 101 ? 126.018 162.031 185.296 1.00 89.03 101 GLY A O 1
ATOM 615 N N . THR A 1 102 ? 124.801 160.426 184.281 1.00 97.07 102 THR A N 1
ATOM 616 C CA . THR A 1 102 ? 123.901 160.221 185.404 1.00 98.12 102 THR A CA 1
ATOM 617 C C . THR A 1 102 ? 123.353 158.806 185.315 1.00 98.74 102 THR A C 1
ATOM 618 O O . THR A 1 102 ? 123.734 158.025 184.442 1.00 99.32 102 THR A O 1
ATOM 622 N N . ASN A 1 103 ? 122.445 158.484 186.236 1.00 111.41 103 ASN A N 1
ATOM 623 C CA . ASN A 1 103 ? 121.933 157.122 186.318 1.00 110.54 103 ASN A CA 1
ATOM 624 C C . ASN A 1 103 ? 121.321 156.672 185.000 1.00 107.27 103 ASN A C 1
ATOM 625 O O . ASN A 1 103 ? 121.411 155.495 184.637 1.00 108.32 103 ASN A O 1
ATOM 630 N N . GLN A 1 104 ? 120.687 157.591 184.272 1.00 99.28 104 GLN A N 1
ATOM 631 C CA . GLN A 1 104 ? 119.978 157.211 183.057 1.00 98.33 104 GLN A CA 1
ATOM 632 C C . GLN A 1 104 ? 120.755 157.544 181.793 1.00 96.41 104 GLN A C 1
ATOM 633 O O . GLN A 1 104 ? 120.630 156.829 180.795 1.00 108.02 104 GLN A O 1
ATOM 639 N N . ILE A 1 105 ? 121.553 158.606 181.807 1.00 77.63 105 ILE A N 1
ATOM 640 C CA . ILE A 1 105 ? 122.152 159.146 180.594 1.00 81.23 105 ILE A CA 1
ATOM 641 C C . ILE A 1 105 ? 123.645 159.321 180.800 1.00 81.93 105 ILE A C 1
ATOM 642 O O . ILE A 1 105 ? 124.096 159.701 181.884 1.00 89.71 105 ILE A O 1
ATOM 647 N N . PHE A 1 106 ? 124.412 159.040 179.752 1.00 72.38 106 PHE A N 1
ATOM 648 C CA . PHE A 1 106 ? 125.827 159.368 179.697 1.00 74.47 106 PHE A CA 1
ATOM 649 C C . PHE A 1 106 ? 126.122 159.968 178.336 1.00 79.27 106 PHE A C 1
ATOM 650 O O . PHE A 1 106 ? 125.937 159.304 177.314 1.00 87.71 106 PHE A O 1
ATOM 658 N N . ALA A 1 107 ? 126.583 161.215 178.322 1.00 73.72 107 ALA A N 1
ATOM 659 C CA . ALA A 1 107 ? 126.868 161.914 177.079 1.00 68.59 107 ALA A CA 1
ATOM 660 C C . ALA A 1 107 ? 128.281 162.462 177.135 1.00 71.45 107 ALA A C 1
ATOM 661 O O . ALA A 1 107 ? 128.682 163.052 178.140 1.00 80.04 107 ALA A O 1
ATOM 663 N N . GLN A 1 108 ? 129.024 162.273 176.051 1.00 73.26 108 GLN A N 1
ATOM 664 C CA . GLN A 1 108 ? 130.424 162.654 175.995 1.00 75.65 108 GLN A CA 1
ATOM 665 C C . GLN A 1 108 ? 130.722 163.129 174.586 1.00 79.73 108 GLN A C 1
ATOM 666 O O . GLN A 1 108 ? 130.020 162.769 173.640 1.00 92.44 108 GLN A O 1
ATOM 672 N N . GLY A 1 109 ? 131.757 163.948 174.445 1.00 68.92 109 GLY A N 1
ATOM 673 C CA . GLY A 1 109 ? 132.103 164.470 173.139 1.00 73.61 109 GLY A CA 1
ATOM 674 C C . GLY A 1 109 ? 133.488 165.064 173.121 1.00 74.82 109 GLY A C 1
ATOM 675 O O . GLY A 1 109 ? 133.858 165.845 174.001 1.00 82.50 109 GLY A O 1
ATOM 676 N N . ASN A 1 110 ? 134.255 164.697 172.101 1.00 80.57 110 ASN A N 1
ATOM 677 C CA . ASN A 1 110 ? 135.555 165.286 171.834 1.00 80.70 110 ASN A CA 1
ATOM 678 C C . ASN A 1 110 ? 135.448 166.214 170.637 1.00 83.34 110 ASN A C 1
ATOM 679 O O . ASN A 1 110 ? 134.583 166.043 169.776 1.00 95.82 110 ASN A O 1
ATOM 684 N N . LEU A 1 111 ? 136.336 167.199 170.586 1.00 77.07 111 LEU A N 1
ATOM 685 C CA . LEU A 1 111 ? 136.376 168.164 169.494 1.00 77.96 111 LEU A CA 1
ATOM 686 C C . LEU A 1 111 ? 137.836 168.454 169.187 1.00 78.84 111 LEU A C 1
ATOM 687 O O . LEU A 1 111 ? 138.440 169.331 169.810 1.00 86.58 111 LEU A O 1
ATOM 692 N N . ASP A 1 112 ? 138.400 167.728 168.230 1.00 89.72 112 ASP A N 1
ATOM 693 C CA . ASP A 1 112 ? 139.830 167.789 167.981 1.00 92.60 112 ASP A CA 1
ATOM 694 C C . ASP A 1 112 ? 140.193 169.095 167.278 1.00 94.92 112 ASP A C 1
ATOM 695 O O . ASP A 1 112 ? 139.354 169.970 167.058 1.00 95.02 112 ASP A O 1
ATOM 700 N N . ASN A 1 113 ? 141.473 169.232 166.930 1.00 97.93 113 ASN A N 1
ATOM 701 C CA . ASN A 1 113 ? 141.967 170.505 166.420 1.00 97.75 113 ASN A CA 1
ATOM 702 C C . ASN A 1 113 ? 141.300 170.888 165.108 1.00 101.26 113 ASN A C 1
ATOM 703 O O . ASN A 1 113 ? 140.912 172.047 164.928 1.00 105.93 113 ASN A O 1
ATOM 708 N N . GLU A 1 114 ? 141.150 169.941 164.186 1.00 109.87 114 GLU A N 1
ATOM 709 C CA . GLU A 1 114 ? 140.585 170.237 162.876 1.00 109.14 114 GLU A CA 1
ATOM 710 C C . GLU A 1 114 ? 139.069 170.363 162.892 1.00 109.70 114 GLU A C 1
ATOM 711 O O . GLU A 1 114 ? 138.464 170.440 161.820 1.00 111.23 114 GLU A O 1
ATOM 717 N N . GLY A 1 115 ? 138.445 170.386 164.065 1.00 100.96 115 GLY A N 1
ATOM 718 C CA . GLY A 1 115 ? 137.009 170.538 164.152 1.00 99.61 115 GLY A CA 1
ATOM 719 C C . GLY A 1 115 ? 136.223 169.249 164.114 1.00 99.43 115 GLY A C 1
ATOM 720 O O . GLY A 1 115 ? 135.002 169.283 164.294 1.00 99.57 115 GLY A O 1
ATOM 721 N N . ALA A 1 116 ? 136.876 168.113 163.894 1.00 98.46 116 ALA A N 1
ATOM 722 C CA . ALA A 1 116 ? 136.161 166.846 163.852 1.00 99.03 116 ALA A CA 1
ATOM 723 C C . ALA A 1 116 ? 135.594 166.522 165.226 1.00 94.15 116 ALA A C 1
ATOM 724 O O . ALA A 1 116 ? 136.303 166.587 166.233 1.00 98.22 116 ALA A O 1
ATOM 726 N N . LEU A 1 117 ? 134.317 166.163 165.265 1.00 80.26 117 LEU A N 1
ATOM 727 C CA . LEU A 1 117 ? 133.619 165.869 166.508 1.00 81.83 117 LEU A CA 1
ATOM 728 C C . LEU A 1 117 ? 133.443 164.365 166.636 1.00 83.53 117 LEU A C 1
ATOM 729 O O . LEU A 1 117 ? 132.895 163.722 165.736 1.00 90.38 117 LEU A O 1
ATOM 734 N N . SER A 1 118 ? 133.906 163.810 167.748 1.00 82.25 118 SER A N 1
ATOM 735 C CA . SER A 1 118 ? 133.656 162.422 168.100 1.00 82.24 118 SER A CA 1
ATOM 736 C C . SER A 1 118 ? 132.831 162.383 169.375 1.00 80.37 118 SER A C 1
ATOM 737 O O . SER A 1 118 ? 133.225 162.952 170.395 1.00 85.06 118 SER A O 1
ATOM 740 N N . THR A 1 119 ? 131.689 161.707 169.317 1.00 77.17 119 THR A N 1
ATOM 741 C CA . THR A 1 119 ? 130.709 161.781 170.388 1.00 84.43 119 THR A CA 1
ATOM 742 C C . THR A 1 119 ? 130.383 160.388 170.897 1.00 87.01 119 THR A C 1
ATOM 743 O O . THR A 1 119 ? 130.836 159.379 170.356 1.00 95.80 119 THR A O 1
ATOM 747 N N . ARG A 1 120 ? 129.596 160.357 171.965 1.00 81.29 120 ARG A N 1
ATOM 748 C CA . ARG A 1 120 ? 129.087 159.125 172.541 1.00 79.16 120 ARG A CA 1
ATOM 749 C C . ARG A 1 120 ? 127.858 159.471 173.363 1.00 83.12 120 ARG A C 1
ATOM 750 O O . ARG A 1 120 ? 127.806 160.533 173.985 1.00 92.97 120 ARG A O 1
ATOM 758 N N . PHE A 1 121 ? 126.869 158.584 173.359 1.00 77.42 121 PHE A N 1
ATOM 759 C CA . PHE A 1 121 ? 125.615 158.859 174.052 1.00 77.17 121 PHE A CA 1
ATOM 760 C C . PHE A 1 121 ? 124.914 157.539 174.324 1.00 81.62 121 PHE A C 1
ATOM 761 O O . PHE A 1 121 ? 124.433 156.895 173.390 1.00 90.75 121 PHE A O 1
ATOM 769 N N . ASN A 1 122 ? 124.845 157.146 175.593 1.00 77.23 122 ASN A N 1
ATOM 770 C CA . ASN A 1 122 ? 124.228 155.892 176.000 1.00 72.91 122 ASN A CA 1
ATOM 771 C C . ASN A 1 122 ? 123.033 156.190 176.886 1.00 74.06 122 ASN A C 1
ATOM 772 O O . ASN A 1 122 ? 123.145 156.962 177.842 1.00 85.49 122 ASN A O 1
ATOM 777 N N . TYR A 1 123 ? 121.898 155.578 176.575 1.00 74.97 123 TYR A N 1
ATOM 778 C CA . TYR A 1 123 ? 120.679 155.742 177.351 1.00 80.61 123 TYR A CA 1
ATOM 779 C C . TYR A 1 123 ? 120.263 154.394 177.911 1.00 78.11 123 TYR A C 1
ATOM 780 O O . TYR A 1 123 ? 120.166 153.414 177.169 1.00 92.61 123 TYR A O 1
ATOM 789 N N . ARG A 1 124 ? 120.018 154.347 179.214 1.00 76.18 124 ARG A N 1
ATOM 790 C CA . ARG A 1 124 ? 119.694 153.101 179.890 1.00 80.01 124 ARG A CA 1
ATOM 791 C C . ARG A 1 124 ? 118.188 152.891 179.896 1.00 84.52 124 ARG A C 1
ATOM 792 O O . ARG A 1 124 ? 117.433 153.774 180.312 1.00 89.95 124 ARG A O 1
ATOM 800 N N . TRP A 1 125 ? 117.757 151.721 179.434 1.00 94.04 125 TRP A N 1
ATOM 801 C CA . TRP A 1 125 ? 116.347 151.362 179.477 1.00 93.09 125 TRP A CA 1
ATOM 802 C C . TRP A 1 125 ? 115.972 150.702 180.793 1.00 92.65 125 TRP A C 1
ATOM 803 O O . TRP A 1 125 ? 114.827 150.817 181.241 1.00 95.01 125 TRP A O 1
ATOM 814 N N . GLY A 1 126 ? 116.914 150.018 181.417 1.00 97.50 126 GLY A N 1
ATOM 815 C CA . GLY A 1 126 ? 116.621 149.316 182.642 1.00 102.58 126 GLY A CA 1
ATOM 816 C C . GLY A 1 126 ? 117.888 148.889 183.337 1.00 105.34 126 GLY A C 1
ATOM 817 O O . GLY A 1 126 ? 118.978 149.373 183.033 1.00 106.07 126 GLY A O 1
ATOM 818 N N . ASP A 1 127 ? 117.732 147.959 184.276 1.00 124.61 127 ASP A N 1
ATOM 819 C CA . ASP A 1 127 ? 118.866 147.544 185.090 1.00 124.03 127 ASP A CA 1
ATOM 820 C C . ASP A 1 127 ? 119.980 146.942 184.245 1.00 125.18 127 ASP A C 1
ATOM 821 O O . ASP A 1 127 ? 121.151 147.000 184.636 1.00 123.07 127 ASP A O 1
ATOM 826 N N . ARG A 1 128 ? 119.647 146.373 183.086 1.00 117.90 128 ARG A N 1
ATOM 827 C CA . ARG A 1 128 ? 120.593 145.566 182.334 1.00 112.26 128 ARG A CA 1
ATOM 828 C C . ARG A 1 128 ? 120.773 145.973 180.878 1.00 110.80 128 ARG A C 1
ATOM 829 O O . ARG A 1 128 ? 121.792 145.606 180.284 1.00 115.15 128 ARG A O 1
ATOM 837 N N . THR A 1 129 ? 119.846 146.725 180.291 1.00 96.66 129 THR A N 1
ATOM 838 C CA . THR A 1 129 ? 119.870 147.024 178.863 1.00 97.02 129 THR A CA 1
ATOM 839 C C . THR A 1 129 ? 120.136 148.506 178.666 1.00 94.34 129 THR A C 1
ATOM 840 O O . THR A 1 129 ? 119.445 149.342 179.255 1.00 104.68 129 THR A O 1
ATOM 844 N N . ILE A 1 130 ? 121.123 148.832 177.836 1.00 75.32 130 ILE A N 1
ATOM 845 C CA . ILE A 1 130 ? 121.451 150.214 177.511 1.00 76.48 130 ILE A CA 1
ATOM 846 C C . ILE A 1 130 ? 121.696 150.323 176.015 1.00 74.08 130 ILE A C 1
ATOM 847 O O . ILE A 1 130 ? 122.371 149.475 175.424 1.00 88.49 130 ILE A O 1
ATOM 852 N N . THR A 1 131 ? 121.156 151.374 175.407 1.00 76.54 131 THR A N 1
ATOM 853 C CA . THR A 1 131 ? 121.278 151.600 173.971 1.00 75.80 131 THR A CA 1
ATOM 854 C C . THR A 1 131 ? 122.402 152.594 173.720 1.00 74.29 131 THR A C 1
ATOM 855 O O . THR A 1 131 ? 122.178 153.807 173.728 1.00 76.69 131 THR A O 1
ATOM 859 N N . LYS A 1 132 ? 123.603 152.088 173.479 1.00 77.31 132 LYS A N 1
ATOM 860 C CA . LYS A 1 132 ? 124.722 152.971 173.213 1.00 75.08 132 LYS A CA 1
ATOM 861 C C . LYS A 1 132 ? 124.544 153.660 171.867 1.00 74.84 132 LYS A C 1
ATOM 862 O O . LYS A 1 132 ? 123.628 153.361 171.099 1.00 79.02 132 LYS A O 1
ATOM 868 N N . THR A 1 133 ? 125.430 154.612 171.600 1.00 77.36 133 THR A N 1
ATOM 869 C CA . THR A 1 133 ? 125.447 155.331 170.338 1.00 74.59 133 THR A CA 1
ATOM 870 C C . THR A 1 133 ? 126.788 156.030 170.221 1.00 71.92 133 THR A C 1
ATOM 871 O O . THR A 1 133 ? 127.389 156.396 171.232 1.00 83.39 133 THR A O 1
ATOM 875 N N . GLN A 1 134 ? 127.257 156.207 168.993 1.00 69.51 134 GLN A N 1
ATOM 876 C CA . GLN A 1 134 ? 128.558 156.812 168.770 1.00 73.11 134 GLN A CA 1
ATOM 877 C C . GLN A 1 134 ? 128.602 157.416 167.379 1.00 85.93 134 GLN A C 1
ATOM 878 O O . GLN A 1 134 ? 128.421 156.705 166.389 1.00 102.00 134 GLN A O 1
ATOM 884 N N . PHE A 1 135 ? 128.846 158.720 167.308 1.00 78.10 135 PHE A N 1
ATOM 885 C CA . PHE A 1 135 ? 128.931 159.436 166.046 1.00 72.93 135 PHE A CA 1
ATOM 886 C C . PHE A 1 135 ? 130.327 160.008 165.878 1.00 77.25 135 PHE A C 1
ATOM 887 O O . PHE A 1 135 ? 130.957 160.427 166.852 1.00 82.34 135 PHE A O 1
ATOM 895 N N . SER A 1 136 ? 130.803 160.019 164.639 1.00 92.85 136 SER A N 1
ATOM 896 C CA . SER A 1 136 ? 132.006 160.744 164.263 1.00 96.47 136 SER A CA 1
ATOM 897 C C . SER A 1 136 ? 131.653 161.642 163.093 1.00 95.87 136 SER A C 1
ATOM 898 O O . SER A 1 136 ? 131.171 161.159 162.066 1.00 102.15 136 SER A O 1
ATOM 901 N N . ILE A 1 137 ? 131.886 162.941 163.248 1.00 94.48 137 ILE A N 1
ATOM 902 C CA . ILE A 1 137 ? 131.461 163.930 162.265 1.00 96.90 137 ILE A CA 1
ATOM 903 C C . ILE A 1 137 ? 132.648 164.816 161.933 1.00 100.37 137 ILE A C 1
ATOM 904 O O . ILE A 1 137 ? 133.516 165.043 162.781 1.00 100.05 137 ILE A O 1
ATOM 909 N N . GLY A 1 138 ? 132.692 165.306 160.701 1.00 113.74 138 GLY A N 1
ATOM 910 C CA . GLY A 1 138 ? 133.822 166.075 160.234 1.00 110.60 138 GLY A CA 1
ATOM 911 C C . GLY A 1 138 ? 135.029 165.188 160.001 1.00 116.11 138 GLY A C 1
ATOM 912 O O . GLY A 1 138 ? 134.986 163.965 160.137 1.00 117.93 138 GLY A O 1
ATOM 913 N N . GLY A 1 139 ? 136.137 165.829 159.648 1.00 131.28 139 GLY A N 1
ATOM 914 C CA . GLY A 1 139 ? 137.351 165.069 159.437 1.00 130.94 139 GLY A CA 1
ATOM 915 C C . GLY A 1 139 ? 137.207 164.078 158.295 1.00 131.62 139 GLY A C 1
ATOM 916 O O . GLY A 1 139 ? 136.487 164.303 157.318 1.00 129.53 139 GLY A O 1
ATOM 917 N N . GLY A 1 140 ? 137.897 162.949 158.433 1.00 145.58 140 GLY A N 1
ATOM 918 C CA . GLY A 1 140 ? 137.985 161.979 157.362 1.00 146.85 140 GLY A CA 1
ATOM 919 C C . GLY A 1 140 ? 136.654 161.452 156.868 1.00 147.43 140 GLY A C 1
ATOM 920 O O . GLY A 1 140 ? 136.262 161.720 155.728 1.00 147.93 140 GLY A O 1
ATOM 921 N N . GLN A 1 141 ? 135.948 160.699 157.708 1.00 142.32 141 GLN A N 1
ATOM 922 C CA . GLN A 1 141 ? 134.718 160.029 157.307 1.00 142.09 141 GLN A CA 1
ATOM 923 C C . GLN A 1 141 ? 133.654 160.228 158.372 1.00 138.79 141 GLN A C 1
ATOM 924 O O . GLN A 1 141 ? 133.907 159.997 159.558 1.00 138.79 141 GLN A O 1
ATOM 930 N N . ASP A 1 142 ? 132.467 160.649 157.949 1.00 124.51 142 ASP A N 1
ATOM 931 C CA . ASP A 1 142 ? 131.332 160.725 158.854 1.00 126.59 142 ASP A CA 1
ATOM 932 C C . ASP A 1 142 ? 130.793 159.327 159.116 1.00 125.46 142 ASP A C 1
ATOM 933 O O . ASP A 1 142 ? 130.592 158.541 158.188 1.00 126.16 142 ASP A O 1
ATOM 938 N N . MET A 1 143 ? 130.559 159.020 160.389 1.00 106.99 143 MET A N 1
ATOM 939 C CA . MET A 1 143 ? 130.158 157.681 160.786 1.00 100.15 143 MET A CA 1
ATOM 940 C C . MET A 1 143 ? 129.162 157.772 161.930 1.00 100.27 143 MET A C 1
ATOM 941 O O . MET A 1 143 ? 129.291 158.629 162.806 1.00 108.27 143 MET A O 1
ATOM 946 N N . ALA A 1 144 ? 128.177 156.882 161.914 1.00 75.57 144 ALA A N 1
ATOM 947 C CA . ALA A 1 144 ? 127.226 156.728 163.003 1.00 76.02 144 ALA A CA 1
ATOM 948 C C . ALA A 1 144 ? 127.134 155.255 163.357 1.00 83.07 144 ALA A C 1
ATOM 949 O O . ALA A 1 144 ? 127.193 154.395 162.475 1.00 96.68 144 ALA A O 1
ATOM 951 N N . GLN A 1 145 ? 126.992 154.966 164.646 1.00 85.73 145 GLN A N 1
ATOM 952 C CA . GLN A 1 145 ? 127.019 153.593 165.127 1.00 80.54 145 GLN A CA 1
ATOM 953 C C . GLN A 1 145 ? 126.074 153.446 166.304 1.00 78.17 145 GLN A C 1
ATOM 954 O O . GLN A 1 145 ? 126.230 154.132 167.316 1.00 91.03 145 GLN A O 1
ATOM 960 N N . PHE A 1 146 ? 125.107 152.547 166.171 1.00 63.79 146 PHE A N 1
ATOM 961 C CA . PHE A 1 146 ? 124.131 152.264 167.211 1.00 70.29 146 PHE A CA 1
ATOM 962 C C . PHE A 1 146 ? 124.337 150.844 167.707 1.00 75.23 146 PHE A C 1
ATOM 963 O O . PHE A 1 146 ? 124.878 150.002 166.985 1.00 86.78 146 PHE A O 1
ATOM 971 N N . GLU A 1 147 ? 123.908 150.572 168.936 1.00 82.60 147 GLU A N 1
ATOM 972 C CA . GLU A 1 147 ? 123.940 149.210 169.442 1.00 88.92 147 GLU A CA 1
ATOM 973 C C . GLU A 1 147 ? 123.099 149.118 170.703 1.00 86.48 147 GLU A C 1
ATOM 974 O O . GLU A 1 147 ? 123.165 149.986 171.576 1.00 92.53 147 GLU A O 1
ATOM 980 N N . HIS A 1 148 ? 122.315 148.050 170.788 1.00 80.54 148 HIS A N 1
ATOM 981 C CA . HIS A 1 148 ? 121.404 147.808 171.899 1.00 80.34 148 HIS A CA 1
ATOM 982 C C . HIS A 1 148 ? 121.901 146.585 172.654 1.00 86.54 148 HIS A C 1
ATOM 983 O O . HIS A 1 148 ? 121.636 145.450 172.249 1.00 90.50 148 HIS A O 1
ATOM 990 N N . GLU A 1 149 ? 122.602 146.817 173.757 1.00 102.58 149 GLU A N 1
ATOM 991 C CA . GLU A 1 149 ? 123.286 145.769 174.500 1.00 98.19 149 GLU A CA 1
ATOM 992 C C . GLU A 1 149 ? 122.415 145.296 175.652 1.00 95.53 149 GLU A C 1
ATOM 993 O O . GLU A 1 149 ? 121.872 146.113 176.399 1.00 110.84 149 GLU A O 1
ATOM 999 N N . HIS A 1 150 ? 122.287 143.980 175.793 1.00 80.13 150 HIS A N 1
ATOM 1000 C CA . HIS A 1 150 ? 121.516 143.367 176.866 1.00 85.46 150 HIS A CA 1
ATOM 1001 C C . HIS A 1 150 ? 122.422 142.419 177.632 1.00 90.66 150 HIS A C 1
ATOM 1002 O O . HIS A 1 150 ? 122.978 141.485 177.048 1.00 104.96 150 HIS A O 1
ATOM 1009 N N . LEU A 1 151 ? 122.564 142.654 178.935 1.00 97.50 151 LEU A N 1
ATOM 1010 C CA . LEU A 1 151 ? 123.413 141.829 179.790 1.00 95.95 151 LEU A CA 1
ATOM 1011 C C . LEU A 1 151 ? 122.509 140.984 180.682 1.00 99.62 151 LEU A C 1
ATOM 1012 O O . LEU A 1 151 ? 122.206 141.330 181.822 1.00 104.56 151 LEU A O 1
ATOM 1017 N N . GLY A 1 152 ? 122.089 139.845 180.147 1.00 105.34 152 GLY A N 1
ATOM 1018 C CA . GLY A 1 152 ? 121.190 138.965 180.856 1.00 106.18 152 GLY A CA 1
ATOM 1019 C C . GLY A 1 152 ? 121.826 138.386 182.103 1.00 112.04 152 GLY A C 1
ATOM 1020 O O . GLY A 1 152 ? 122.967 138.677 182.465 1.00 112.27 152 GLY A O 1
ATOM 1021 N N . ASP A 1 153 ? 121.049 137.545 182.786 1.00 133.32 153 ASP A N 1
ATOM 1022 C CA . ASP A 1 153 ? 121.545 136.886 183.987 1.00 134.07 153 ASP A CA 1
ATOM 1023 C C . ASP A 1 153 ? 122.579 135.816 183.673 1.00 132.11 153 ASP A C 1
ATOM 1024 O O . ASP A 1 153 ? 123.451 135.553 184.507 1.00 130.86 153 ASP A O 1
ATOM 1029 N N . ASP A 1 154 ? 122.501 135.187 182.499 1.00 122.40 154 ASP A N 1
ATOM 1030 C CA . ASP A 1 154 ? 123.487 134.184 182.124 1.00 118.70 154 ASP A CA 1
ATOM 1031 C C . ASP A 1 154 ? 123.906 134.292 180.663 1.00 119.39 154 ASP A C 1
ATOM 1032 O O . ASP A 1 154 ? 124.369 133.296 180.096 1.00 125.01 154 ASP A O 1
ATOM 1037 N N . PHE A 1 155 ? 123.763 135.457 180.036 1.00 95.34 155 PHE A N 1
ATOM 1038 C CA . PHE A 1 155 ? 124.174 135.629 178.653 1.00 93.93 155 PHE A CA 1
ATOM 1039 C C . PHE A 1 155 ? 124.260 137.112 178.343 1.00 93.96 155 PHE A C 1
ATOM 1040 O O . PHE A 1 155 ? 123.731 137.950 179.075 1.00 106.43 155 PHE A O 1
ATOM 1048 N N . SER A 1 156 ? 124.932 137.428 177.242 1.00 82.54 156 SER A N 1
ATOM 1049 C CA . SER A 1 156 ? 125.023 138.792 176.746 1.00 83.29 156 SER A CA 1
ATOM 1050 C C . SER A 1 156 ? 124.698 138.804 175.265 1.00 83.36 156 SER A C 1
ATOM 1051 O O . SER A 1 156 ? 125.231 137.999 174.500 1.00 96.92 156 SER A O 1
ATOM 1054 N N . ALA A 1 157 ? 123.827 139.724 174.865 1.00 76.36 157 ALA A N 1
ATOM 1055 C CA . ALA A 1 157 ? 123.456 139.886 173.471 1.00 76.60 157 ALA A CA 1
ATOM 1056 C C . ALA A 1 157 ? 123.644 141.342 173.088 1.00 78.78 157 ALA A C 1
ATOM 1057 O O . ALA A 1 157 ? 123.610 142.231 173.940 1.00 89.34 157 ALA A O 1
ATOM 1059 N N . SER A 1 158 ? 123.856 141.582 171.799 1.00 76.97 158 SER A N 1
ATOM 1060 C CA . SER A 1 158 ? 124.094 142.933 171.315 1.00 84.80 158 SER A CA 1
ATOM 1061 C C . SER A 1 158 ? 123.910 142.972 169.809 1.00 85.98 158 SER A C 1
ATOM 1062 O O . SER A 1 158 ? 124.541 142.196 169.088 1.00 96.38 158 SER A O 1
ATOM 1065 N N . LEU A 1 159 ? 123.052 143.870 169.342 1.00 77.25 159 LEU A N 1
ATOM 1066 C CA . LEU A 1 159 ? 122.855 144.104 167.921 1.00 74.93 159 LEU A CA 1
ATOM 1067 C C . LEU A 1 159 ? 123.359 145.497 167.588 1.00 76.34 159 LEU A C 1
ATOM 1068 O O . LEU A 1 159 ? 122.871 146.484 168.143 1.00 91.50 159 LEU A O 1
ATOM 1073 N N . LYS A 1 160 ? 124.324 145.574 166.683 1.00 71.23 160 LYS A N 1
ATOM 1074 C CA . LYS A 1 160 ? 124.985 146.820 166.336 1.00 71.08 160 LYS A CA 1
ATOM 1075 C C . LYS A 1 160 ? 124.714 147.144 164.878 1.00 77.37 160 LYS A C 1
ATOM 1076 O O . LYS A 1 160 ? 124.606 146.242 164.044 1.00 93.28 160 LYS A O 1
ATOM 1082 N N . ALA A 1 161 ? 124.600 148.431 164.576 1.00 70.74 161 ALA A N 1
ATOM 1083 C CA . ALA A 1 161 ? 124.429 148.901 163.212 1.00 72.99 161 ALA A CA 1
ATOM 1084 C C . ALA A 1 161 ? 125.370 150.067 162.972 1.00 74.35 161 ALA A C 1
ATOM 1085 O O . ALA A 1 161 ? 125.407 151.013 163.761 1.00 84.66 161 ALA A O 1
ATOM 1087 N N . ILE A 1 162 ? 126.125 149.999 161.881 1.00 78.10 162 ILE A N 1
ATOM 1088 C CA . ILE A 1 162 ? 127.104 151.019 161.530 1.00 77.85 162 ILE A CA 1
ATOM 1089 C C . ILE A 1 162 ? 126.669 151.664 160.225 1.00 83.87 162 ILE A C 1
ATOM 1090 O O . ILE A 1 162 ? 126.486 150.974 159.218 1.00 93.21 162 ILE A O 1
ATOM 1095 N N . ASN A 1 163 ? 126.515 152.983 160.242 1.00 83.19 163 ASN A N 1
ATOM 1096 C CA . ASN A 1 163 ? 126.064 153.745 159.087 1.00 80.51 163 ASN A CA 1
ATOM 1097 C C . ASN A 1 163 ? 124.831 153.095 158.449 1.00 83.57 163 ASN A C 1
ATOM 1098 O O . ASN A 1 163 ? 124.807 152.853 157.241 1.00 90.81 163 ASN A O 1
ATOM 1103 N N . PRO A 1 164 ? 123.801 152.801 159.233 1.00 84.84 164 PRO A N 1
ATOM 1104 C CA . PRO A 1 164 ? 122.603 152.185 158.658 1.00 92.05 164 PRO A CA 1
ATOM 1105 C C . PRO A 1 164 ? 121.924 153.136 157.692 1.00 97.87 164 PRO A C 1
ATOM 1106 O O . PRO A 1 164 ? 121.988 154.356 157.848 1.00 102.11 164 PRO A O 1
ATOM 1110 N N . SER A 1 165 ? 121.274 152.569 156.682 1.00 126.77 165 SER A N 1
ATOM 1111 C CA . SER A 1 165 ? 120.566 153.379 155.705 1.00 129.40 165 SER A CA 1
ATOM 1112 C C . SER A 1 165 ? 119.561 152.522 154.958 1.00 131.58 165 SER A C 1
ATOM 1113 O O . SER A 1 165 ? 119.829 151.364 154.628 1.00 132.97 165 SER A O 1
ATOM 1116 N N . PHE A 1 166 ? 118.399 153.112 154.695 1.00 151.08 166 PHE A N 1
ATOM 1117 C CA . PHE A 1 166 ? 117.383 152.513 153.846 1.00 151.13 166 PHE A CA 1
ATOM 1118 C C . PHE A 1 166 ? 117.055 153.390 152.648 1.00 153.32 166 PHE A C 1
ATOM 1119 O O . PHE A 1 166 ? 116.168 153.044 151.861 1.00 154.74 166 PHE A O 1
ATOM 1127 N N . LEU A 1 167 ? 117.761 154.504 152.477 1.00 163.02 167 LEU A N 1
ATOM 1128 C CA . LEU A 1 167 ? 117.446 155.469 151.434 1.00 164.38 167 LEU A CA 1
ATOM 1129 C C . LEU A 1 167 ? 117.856 155.005 150.045 1.00 162.71 167 LEU A C 1
ATOM 1130 O O . LEU A 1 167 ? 117.471 155.645 149.061 1.00 165.50 167 LEU A O 1
ATOM 1135 N N . ASP A 1 168 ? 118.620 153.923 149.933 1.00 153.26 168 ASP A N 1
ATOM 1136 C CA . ASP A 1 168 ? 118.988 153.370 148.639 1.00 156.50 168 ASP A CA 1
ATOM 1137 C C . ASP A 1 168 ? 117.929 152.419 148.096 1.00 156.54 168 ASP A C 1
ATOM 1138 O O . ASP A 1 168 ? 118.235 151.602 147.222 1.00 158.63 168 ASP A O 1
ATOM 1143 N N . GLY A 1 169 ? 116.697 152.506 148.591 1.00 152.96 169 GLY A N 1
ATOM 1144 C CA . GLY A 1 169 ? 115.656 151.590 148.181 1.00 155.03 169 GLY A CA 1
ATOM 1145 C C . GLY A 1 169 ? 115.688 150.252 148.880 1.00 156.11 169 GLY A C 1
ATOM 1146 O O . GLY A 1 169 ? 114.839 149.400 148.596 1.00 157.97 169 GLY A O 1
ATOM 1147 N N . GLY A 1 170 ? 116.636 150.041 149.785 1.00 143.68 170 GLY A N 1
ATOM 1148 C CA . GLY A 1 170 ? 116.723 148.790 150.510 1.00 142.46 170 GLY A CA 1
ATOM 1149 C C . GLY A 1 170 ? 117.674 148.923 151.674 1.00 142.28 170 GLY A C 1
ATOM 1150 O O . GLY A 1 170 ? 118.433 149.892 151.775 1.00 141.95 170 GLY A O 1
ATOM 1151 N N . LEU A 1 171 ? 117.625 147.930 152.557 1.00 122.87 171 LEU A N 1
ATOM 1152 C CA . LEU A 1 171 ? 118.489 147.943 153.728 1.00 119.56 171 LEU A CA 1
ATOM 1153 C C . LEU A 1 171 ? 119.946 148.018 153.297 1.00 118.69 171 LEU A C 1
ATOM 1154 O O . LEU A 1 171 ? 120.356 147.360 152.338 1.00 120.07 171 LEU A O 1
ATOM 1159 N N . THR A 1 172 ? 120.727 148.833 153.999 1.00 119.57 172 THR A N 1
ATOM 1160 C CA . THR A 1 172 ? 122.112 149.054 153.623 1.00 118.97 172 THR A CA 1
ATOM 1161 C C . THR A 1 172 ? 122.904 149.477 154.848 1.00 117.50 172 THR A C 1
ATOM 1162 O O . THR A 1 172 ? 122.378 150.134 155.748 1.00 117.02 172 THR A O 1
ATOM 1166 N N . GLY A 1 173 ? 124.174 149.104 154.865 1.00 105.97 173 GLY A N 1
ATOM 1167 C CA . GLY A 1 173 ? 125.051 149.349 155.986 1.00 104.04 173 GLY A CA 1
ATOM 1168 C C . GLY A 1 173 ? 125.676 148.071 156.505 1.00 106.13 173 GLY A C 1
ATOM 1169 O O . GLY A 1 173 ? 125.702 147.035 155.837 1.00 112.19 173 GLY A O 1
ATOM 1170 N N . ILE A 1 174 ? 126.189 148.152 157.730 1.00 82.22 174 ILE A N 1
ATOM 1171 C CA . ILE A 1 174 ? 126.802 147.020 158.413 1.00 76.25 174 ILE A CA 1
ATOM 1172 C C . ILE A 1 174 ? 125.990 146.728 159.664 1.00 78.16 174 ILE A C 1
ATOM 1173 O O . ILE A 1 174 ? 125.688 147.642 160.438 1.00 91.85 174 ILE A O 1
ATOM 1178 N N . PHE A 1 175 ? 125.640 145.463 159.860 1.00 80.45 175 PHE A N 1
ATOM 1179 C CA . PHE A 1 175 ? 124.884 145.038 161.027 1.00 78.94 175 PHE A CA 1
ATOM 1180 C C . PHE A 1 175 ? 125.592 143.866 161.680 1.00 82.38 175 PHE A C 1
ATOM 1181 O O . PHE A 1 175 ? 125.930 142.886 161.013 1.00 95.17 175 PHE A O 1
ATOM 1189 N N . VAL A 1 176 ? 125.809 143.970 162.986 1.00 75.34 176 VAL A N 1
ATOM 1190 C CA . VAL A 1 176 ? 126.535 142.966 163.749 1.00 76.06 176 VAL A CA 1
ATOM 1191 C C . VAL A 1 176 ? 125.653 142.493 164.888 1.00 79.65 176 VAL A C 1
ATOM 1192 O O . VAL A 1 176 ? 125.062 143.307 165.605 1.00 92.29 176 VAL A O 1
ATOM 1196 N N . GLY A 1 177 ? 125.557 141.179 165.049 1.00 74.73 177 GLY A N 1
ATOM 1197 C CA . GLY A 1 177 ? 124.828 140.612 166.164 1.00 74.46 177 GLY A CA 1
ATOM 1198 C C . GLY A 1 177 ? 125.714 139.730 167.013 1.00 80.43 177 GLY A C 1
ATOM 1199 O O . GLY A 1 177 ? 126.157 138.673 166.561 1.00 91.55 177 GLY A O 1
ATOM 1200 N N . ASP A 1 178 ? 125.978 140.153 168.244 1.00 89.24 178 ASP A N 1
ATOM 1201 C CA . ASP A 1 178 ? 126.818 139.381 169.147 1.00 87.61 178 ASP A CA 1
ATOM 1202 C C . ASP A 1 178 ? 125.960 138.494 170.033 1.00 87.10 178 ASP A C 1
ATOM 1203 O O . ASP A 1 178 ? 124.746 138.682 170.133 1.00 94.64 178 ASP A O 1
ATOM 1208 N N . TYR A 1 179 ? 126.594 137.514 170.667 1.00 78.38 179 TYR A N 1
ATOM 1209 C CA . TYR A 1 179 ? 125.899 136.627 171.585 1.00 75.42 179 TYR A CA 1
ATOM 1210 C C . TYR A 1 179 ? 126.923 135.786 172.326 1.00 81.21 179 TYR A C 1
ATOM 1211 O O . TYR A 1 179 ? 127.806 135.192 171.705 1.00 97.06 179 TYR A O 1
ATOM 1220 N N . LEU A 1 180 ? 126.800 135.738 173.649 1.00 84.34 180 LEU A N 1
ATOM 1221 C CA . LEU A 1 180 ? 127.752 135.011 174.482 1.00 85.17 180 LEU A CA 1
ATOM 1222 C C . LEU A 1 180 ? 126.985 134.340 175.607 1.00 92.39 180 LEU A C 1
ATOM 1223 O O . LEU A 1 180 ? 126.260 135.010 176.345 1.00 109.52 180 LEU A O 1
ATOM 1228 N N . GLN A 1 181 ? 127.154 133.028 175.741 1.00 95.65 181 GLN A N 1
ATOM 1229 C CA . GLN A 1 181 ? 126.317 132.208 176.605 1.00 93.92 181 GLN A CA 1
ATOM 1230 C C . GLN A 1 181 ? 127.186 131.459 177.599 1.00 98.05 181 GLN A C 1
ATOM 1231 O O . GLN A 1 181 ? 128.253 130.957 177.235 1.00 111.47 181 GLN A O 1
ATOM 1237 N N . ALA A 1 182 ? 126.727 131.378 178.844 1.00 90.97 182 ALA A N 1
ATOM 1238 C CA . ALA A 1 182 ? 127.377 130.535 179.836 1.00 98.52 182 ALA A CA 1
ATOM 1239 C C . ALA A 1 182 ? 126.737 129.155 179.822 1.00 104.15 182 ALA A C 1
ATOM 1240 O O . ALA A 1 182 ? 125.522 129.027 179.991 1.00 109.54 182 ALA A O 1
ATOM 1242 N N . VAL A 1 183 ? 127.554 128.124 179.623 1.00 100.61 183 VAL A N 1
ATOM 1243 C CA . VAL A 1 183 ? 127.047 126.762 179.500 1.00 99.33 183 VAL A CA 1
ATOM 1244 C C . VAL A 1 183 ? 127.304 126.014 180.799 1.00 99.82 183 VAL A C 1
ATOM 1245 O O . VAL A 1 183 ? 126.561 125.095 181.159 1.00 105.32 183 VAL A O 1
ATOM 1249 N N . THR A 1 184 ? 128.359 126.402 181.505 1.00 101.73 184 THR A N 1
ATOM 1250 C CA . THR A 1 184 ? 128.738 125.801 182.772 1.00 103.63 184 THR A CA 1
ATOM 1251 C C . THR A 1 184 ? 129.566 126.835 183.514 1.00 105.95 184 THR A C 1
ATOM 1252 O O . THR A 1 184 ? 130.357 127.547 182.885 1.00 110.62 184 THR A O 1
ATOM 1256 N N . PRO A 1 185 ? 129.428 126.936 184.838 1.00 97.15 185 PRO A N 1
ATOM 1257 C CA . PRO A 1 185 ? 129.873 128.160 185.527 1.00 93.65 185 PRO A CA 1
ATOM 1258 C C . PRO A 1 185 ? 131.259 128.643 185.142 1.00 94.73 185 PRO A C 1
ATOM 1259 O O . PRO A 1 185 ? 131.588 129.799 185.431 1.00 95.51 185 PRO A O 1
ATOM 1263 N N . ARG A 1 186 ? 132.082 127.816 184.503 1.00 101.93 186 ARG A N 1
ATOM 1264 C CA . ARG A 1 186 ? 133.424 128.234 184.126 1.00 102.22 186 ARG A CA 1
ATOM 1265 C C . ARG A 1 186 ? 133.561 128.583 182.651 1.00 100.88 186 ARG A C 1
ATOM 1266 O O . ARG A 1 186 ? 134.363 129.459 182.312 1.00 105.52 186 ARG A O 1
ATOM 1274 N N . LEU A 1 187 ? 132.803 127.936 181.772 1.00 88.95 187 LEU A N 1
ATOM 1275 C CA . LEU A 1 187 ? 133.017 128.017 180.332 1.00 90.63 187 LEU A CA 1
ATOM 1276 C C . LEU A 1 187 ? 131.921 128.860 179.698 1.00 93.07 187 LEU A C 1
ATOM 1277 O O . LEU A 1 187 ? 130.745 128.718 180.046 1.00 98.23 187 LEU A O 1
ATOM 1282 N N . GLY A 1 188 ? 132.307 129.731 178.773 1.00 90.95 188 GLY A N 1
ATOM 1283 C CA . GLY A 1 188 ? 131.362 130.551 178.033 1.00 90.89 188 GLY A CA 1
ATOM 1284 C C . GLY A 1 188 ? 131.602 130.444 176.537 1.00 92.29 188 GLY A C 1
ATOM 1285 O O . GLY A 1 188 ? 132.733 130.567 176.069 1.00 99.35 188 GLY A O 1
ATOM 1286 N N . LEU A 1 189 ? 130.522 130.218 175.795 1.00 87.87 189 LEU A N 1
ATOM 1287 C CA . LEU A 1 189 ? 130.571 130.074 174.347 1.00 86.02 189 LEU A CA 1
ATOM 1288 C C . LEU A 1 189 ? 129.678 131.124 173.711 1.00 91.04 189 LEU A C 1
ATOM 1289 O O . LEU A 1 189 ? 128.678 131.536 174.302 1.00 99.68 189 LEU A O 1
ATOM 1294 N N . GLY A 1 190 ? 130.038 131.551 172.506 1.00 84.94 190 GLY A N 1
ATOM 1295 C CA . GLY A 1 190 ? 129.243 132.552 171.819 1.00 89.03 190 GLY A CA 1
ATOM 1296 C C . GLY A 1 190 ? 129.738 132.756 170.408 1.00 84.88 190 GLY A C 1
ATOM 1297 O O . GLY A 1 190 ? 130.801 132.267 170.021 1.00 95.56 190 GLY A O 1
ATOM 1298 N N . LEU A 1 191 ? 128.950 133.506 169.641 1.00 77.79 191 LEU A N 1
ATOM 1299 C CA . LEU A 1 191 ? 129.263 133.757 168.243 1.00 78.84 191 LEU A CA 1
ATOM 1300 C C . LEU A 1 191 ? 128.842 135.171 167.880 1.00 80.33 191 LEU A C 1
ATOM 1301 O O . LEU A 1 191 ? 127.942 135.746 168.492 1.00 94.98 191 LEU A O 1
ATOM 1306 N N . GLN A 1 192 ? 129.501 135.722 166.865 1.00 75.42 192 GLN A N 1
ATOM 1307 C CA . GLN A 1 192 ? 129.230 137.069 166.376 1.00 74.30 192 GLN A CA 1
ATOM 1308 C C . GLN A 1 192 ? 128.921 136.985 164.889 1.00 84.65 192 GLN A C 1
ATOM 1309 O O . GLN A 1 192 ? 129.834 136.835 164.072 1.00 94.49 192 GLN A O 1
ATOM 1315 N N . ALA A 1 193 ? 127.647 137.090 164.539 1.00 88.38 193 ALA A N 1
ATOM 1316 C CA . ALA A 1 193 ? 127.235 137.085 163.146 1.00 84.88 193 ALA A CA 1
ATOM 1317 C C . ALA A 1 193 ? 127.280 138.499 162.589 1.00 84.97 193 ALA A C 1
ATOM 1318 O O . ALA A 1 193 ? 127.049 139.475 163.305 1.00 96.47 193 ALA A O 1
ATOM 1320 N N . VAL A 1 194 ? 127.582 138.602 161.300 1.00 78.06 194 VAL A N 1
ATOM 1321 C CA . VAL A 1 194 ? 127.696 139.887 160.623 1.00 80.98 194 VAL A CA 1
ATOM 1322 C C . VAL A 1 194 ? 126.865 139.840 159.351 1.00 88.32 194 VAL A C 1
ATOM 1323 O O . VAL A 1 194 ? 126.625 138.766 158.791 1.00 100.15 194 VAL A O 1
ATOM 1327 N N . TRP A 1 195 ? 126.414 141.006 158.907 1.00 99.23 195 TRP A N 1
ATOM 1328 C CA . TRP A 1 195 ? 125.673 141.155 157.666 1.00 96.86 195 TRP A CA 1
ATOM 1329 C C . TRP A 1 195 ? 125.885 142.568 157.161 1.00 99.45 195 TRP A C 1
ATOM 1330 O O . TRP A 1 195 ? 125.671 143.531 157.901 1.00 113.31 195 TRP A O 1
ATOM 1341 N N . GLN A 1 196 ? 126.304 142.701 155.908 1.00 95.61 196 GLN A N 1
ATOM 1342 C CA . GLN A 1 196 ? 126.628 144.021 155.396 1.00 103.42 196 GLN A CA 1
ATOM 1343 C C . GLN A 1 196 ? 126.451 144.061 153.888 1.00 109.13 196 GLN A C 1
ATOM 1344 O O . GLN A 1 196 ? 126.696 143.075 153.189 1.00 113.71 196 GLN A O 1
ATOM 1350 N N . ARG A 1 197 ? 126.025 145.223 153.400 1.00 123.12 197 ARG A N 1
ATOM 1351 C CA . ARG A 1 197 ? 125.940 145.480 151.968 1.00 120.22 197 ARG A CA 1
ATOM 1352 C C . ARG A 1 197 ? 126.263 146.945 151.736 1.00 121.23 197 ARG A C 1
ATOM 1353 O O . ARG A 1 197 ? 125.649 147.818 152.353 1.00 122.06 197 ARG A O 1
ATOM 1361 N N . GLN A 1 198 ? 127.230 147.212 150.860 1.00 136.66 198 GLN A N 1
ATOM 1362 C CA . GLN A 1 198 ? 127.610 148.580 150.514 1.00 138.62 198 GLN A CA 1
ATOM 1363 C C . GLN A 1 198 ? 126.906 148.965 149.216 1.00 141.41 198 GLN A C 1
ATOM 1364 O O . GLN A 1 198 ? 127.504 149.055 148.141 1.00 140.73 198 GLN A O 1
ATOM 1370 N N . GLY A 1 199 ? 125.600 149.195 149.326 1.00 142.79 199 GLY A N 1
ATOM 1371 C CA . GLY A 1 199 ? 124.807 149.599 148.183 1.00 141.56 199 GLY A CA 1
ATOM 1372 C C . GLY A 1 199 ? 124.144 148.430 147.487 1.00 140.82 199 GLY A C 1
ATOM 1373 O O . GLY A 1 199 ? 124.688 147.323 147.469 1.00 140.66 199 GLY A O 1
ATOM 1374 N N . LEU A 1 200 ? 122.972 148.668 146.899 1.00 144.01 200 LEU A N 1
ATOM 1375 C CA . LEU A 1 200 ? 122.218 147.606 146.241 1.00 145.06 200 LEU A CA 1
ATOM 1376 C C . LEU A 1 200 ? 122.828 147.176 144.915 1.00 145.93 200 LEU A C 1
ATOM 1377 O O . LEU A 1 200 ? 122.227 146.350 144.219 1.00 144.23 200 LEU A O 1
ATOM 1382 N N . THR A 1 201 ? 123.995 147.706 144.545 1.00 163.53 201 THR A N 1
ATOM 1383 C CA . THR A 1 201 ? 124.645 147.286 143.312 1.00 165.34 201 THR A CA 1
ATOM 1384 C C . THR A 1 201 ? 125.224 145.882 143.412 1.00 164.33 201 THR A C 1
ATOM 1385 O O . THR A 1 201 ? 125.457 145.247 142.379 1.00 162.75 201 THR A O 1
ATOM 1389 N N . GLN A 1 202 ? 125.450 145.380 144.624 1.00 153.34 202 GLN A N 1
ATOM 1390 C CA . GLN A 1 202 ? 126.112 144.100 144.821 1.00 151.10 202 GLN A CA 1
ATOM 1391 C C . GLN A 1 202 ? 125.346 143.280 145.846 1.00 151.06 202 GLN A C 1
ATOM 1392 O O . GLN A 1 202 ? 124.481 143.790 146.563 1.00 149.62 202 GLN A O 1
ATOM 1398 N N . GLY A 1 203 ? 125.673 141.993 145.902 1.00 144.94 203 GLY A N 1
ATOM 1399 C CA . GLY A 1 203 ? 125.093 141.102 146.876 1.00 142.63 203 GLY A CA 1
ATOM 1400 C C . GLY A 1 203 ? 125.642 141.368 148.262 1.00 141.43 203 GLY A C 1
ATOM 1401 O O . GLY A 1 203 ? 126.736 141.914 148.427 1.00 139.59 203 GLY A O 1
ATOM 1402 N N . PRO A 1 204 ? 124.890 140.986 149.291 1.00 128.09 204 PRO A N 1
ATOM 1403 C CA . PRO A 1 204 ? 125.350 141.229 150.660 1.00 126.37 204 PRO A CA 1
ATOM 1404 C C . PRO A 1 204 ? 126.540 140.353 151.007 1.00 124.39 204 PRO A C 1
ATOM 1405 O O . PRO A 1 204 ? 126.793 139.328 150.371 1.00 124.74 204 PRO A O 1
ATOM 1409 N N . ASP A 1 205 ? 127.280 140.775 152.025 1.00 128.73 205 ASP A N 1
ATOM 1410 C CA . ASP A 1 205 ? 128.395 140.008 152.556 1.00 128.62 205 ASP A CA 1
ATOM 1411 C C . ASP A 1 205 ? 128.086 139.586 153.984 1.00 127.50 205 ASP A C 1
ATOM 1412 O O . ASP A 1 205 ? 127.663 140.404 154.806 1.00 131.75 205 ASP A O 1
ATOM 1417 N N . THR A 1 206 ? 128.301 138.307 154.277 1.00 103.74 206 THR A N 1
ATOM 1418 C CA . THR A 1 206 ? 127.968 137.750 155.577 1.00 105.88 206 THR A CA 1
ATOM 1419 C C . THR A 1 206 ? 129.147 136.949 156.101 1.00 102.72 206 THR A C 1
ATOM 1420 O O . THR A 1 2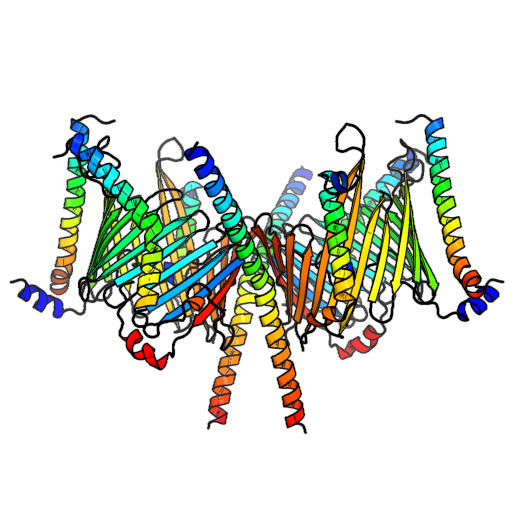06 ? 129.989 136.470 155.340 1.00 104.68 206 THR A O 1
ATOM 1424 N N . ALA A 1 207 ? 129.192 136.809 157.421 1.00 97.55 207 ALA A N 1
ATOM 1425 C CA . ALA A 1 207 ? 130.265 136.082 158.079 1.00 98.32 207 ALA A CA 1
ATOM 1426 C C . ALA A 1 207 ? 129.801 135.683 159.469 1.00 96.31 207 ALA A C 1
ATOM 1427 O O . ALA A 1 207 ? 128.823 136.218 159.994 1.00 105.41 207 ALA A O 1
ATOM 1429 N N . ILE A 1 208 ? 130.509 134.725 160.055 1.00 86.46 208 ILE A N 1
ATOM 1430 C CA . ILE A 1 208 ? 130.275 134.307 161.429 1.00 91.14 208 ILE A CA 1
ATOM 1431 C C . ILE A 1 208 ? 131.621 134.065 162.088 1.00 92.14 208 ILE A C 1
ATOM 1432 O O . ILE A 1 208 ? 132.540 133.527 161.463 1.00 97.21 208 ILE A O 1
ATOM 1437 N N . SER A 1 209 ? 131.739 134.474 163.345 1.00 86.20 209 SER A N 1
ATOM 1438 C CA . SER A 1 209 ? 132.924 134.230 164.150 1.00 87.72 209 SER A CA 1
ATOM 1439 C C . SER A 1 209 ? 132.512 133.554 165.446 1.00 91.76 209 SER A C 1
ATOM 1440 O O . SER A 1 209 ? 131.551 133.975 166.095 1.00 103.51 209 SER A O 1
ATOM 1443 N N . TYR A 1 210 ? 133.239 132.510 165.823 1.00 79.40 210 TYR A N 1
ATOM 1444 C CA . TYR A 1 210 ? 132.943 131.745 167.021 1.00 78.71 210 TYR A CA 1
ATOM 1445 C C . TYR A 1 210 ? 133.920 132.110 168.128 1.00 79.46 210 TYR A C 1
ATOM 1446 O O . TYR A 1 210 ? 135.108 132.327 167.884 1.00 86.27 210 TYR A O 1
ATOM 1455 N N . PHE A 1 211 ? 133.406 132.167 169.352 1.00 72.55 211 PHE A N 1
ATOM 1456 C CA . PHE A 1 211 ? 134.179 132.616 170.497 1.00 70.90 211 PHE A CA 1
ATOM 1457 C C . PHE A 1 211 ? 134.012 131.634 171.644 1.00 80.13 211 PHE A C 1
ATOM 1458 O O . PHE A 1 211 ? 132.976 130.979 171.774 1.00 87.63 211 PHE A O 1
ATOM 1466 N N . ALA A 1 212 ? 135.042 131.543 172.481 1.00 75.16 212 ALA A N 1
ATOM 1467 C CA . ALA A 1 212 ? 135.016 130.699 173.665 1.00 68.87 212 ALA A CA 1
ATOM 1468 C C . ALA A 1 212 ? 135.815 131.370 174.769 1.00 72.37 212 ALA A C 1
ATOM 1469 O O . ALA A 1 212 ? 136.714 132.170 174.504 1.00 79.64 212 ALA A O 1
ATOM 1471 N N . ARG A 1 213 ? 135.482 131.036 176.013 1.00 71.24 213 ARG A N 1
ATOM 1472 C CA . ARG A 1 213 ? 136.142 131.636 177.164 1.00 72.22 213 ARG A CA 1
ATOM 1473 C C . ARG A 1 213 ? 136.021 130.698 178.352 1.00 73.65 213 ARG A C 1
ATOM 1474 O O . ARG A 1 213 ? 134.921 130.247 178.678 1.00 77.75 213 ARG A O 1
ATOM 1482 N N . TYR A 1 214 ? 137.150 130.418 178.995 1.00 76.81 214 TYR A N 1
ATOM 1483 C CA . TYR A 1 214 ? 137.196 129.555 180.166 1.00 73.28 214 TYR A CA 1
ATOM 1484 C C . TYR A 1 214 ? 137.881 130.310 181.291 1.00 79.93 214 TYR A C 1
ATOM 1485 O O . TYR A 1 214 ? 138.958 130.879 181.092 1.00 87.72 214 TYR A O 1
ATOM 1494 N N . LYS A 1 215 ? 137.262 130.311 182.467 1.00 91.49 215 LYS A N 1
ATOM 1495 C CA . LYS A 1 215 ? 137.780 131.023 183.627 1.00 92.20 215 LYS A CA 1
ATOM 1496 C C . LYS A 1 215 ? 137.917 130.054 184.788 1.00 96.88 215 LYS A C 1
ATOM 1497 O O . LYS A 1 215 ? 136.944 129.396 185.170 1.00 97.59 215 LYS A O 1
ATOM 1503 N N . ALA A 1 216 ? 139.117 129.975 185.347 1.00 108.68 216 ALA A N 1
ATOM 1504 C CA . ALA A 1 216 ? 139.373 129.235 186.571 1.00 106.99 216 ALA A CA 1
ATOM 1505 C C . ALA A 1 216 ? 139.587 130.209 187.720 1.00 105.86 216 ALA A C 1
ATOM 1506 O O . ALA A 1 216 ? 139.450 131.424 187.576 1.00 107.39 216 ALA A O 1
ATOM 1508 N N . GLY A 1 217 ? 139.931 129.657 188.880 1.00 121.64 217 GLY A N 1
ATOM 1509 C CA . GLY A 1 217 ? 140.118 130.496 190.048 1.00 124.98 217 GLY A CA 1
ATOM 1510 C C . GLY A 1 217 ? 141.188 131.553 189.863 1.00 128.34 217 GLY A C 1
ATOM 1511 O O . GLY A 1 217 ? 141.111 132.628 190.462 1.00 127.99 217 GLY A O 1
ATOM 1512 N N . ASP A 1 218 ? 142.195 131.271 189.035 1.00 115.39 218 ASP A N 1
ATOM 1513 C CA . ASP A 1 218 ? 143.357 132.140 188.922 1.00 110.33 218 ASP A CA 1
ATOM 1514 C C . ASP A 1 218 ? 143.762 132.459 187.491 1.00 104.48 218 ASP A C 1
ATOM 1515 O O . ASP A 1 218 ? 144.665 133.279 187.300 1.00 109.19 218 ASP A O 1
ATOM 1520 N N . TRP A 1 219 ? 143.140 131.846 186.488 1.00 87.80 219 TRP A N 1
ATOM 1521 C CA . TRP A 1 219 ? 143.558 132.077 185.114 1.00 91.23 219 TRP A CA 1
ATOM 1522 C C . TRP A 1 219 ? 142.353 132.028 184.190 1.00 91.70 219 TRP A C 1
ATOM 1523 O O . TRP A 1 219 ? 141.339 131.396 184.492 1.00 101.22 219 TRP A O 1
ATOM 1534 N N . VAL A 1 220 ? 142.483 132.702 183.051 1.00 70.74 220 VAL A N 1
ATOM 1535 C CA . VAL A 1 220 ? 141.411 132.827 182.073 1.00 67.36 220 VAL A CA 1
ATOM 1536 C C . VAL A 1 220 ? 141.983 132.621 180.681 1.00 77.08 220 VAL A C 1
ATOM 1537 O O . VAL A 1 220 ? 142.977 133.255 180.312 1.00 88.63 220 VAL A O 1
ATOM 1541 N N . ALA A 1 221 ? 141.343 131.754 179.901 1.00 74.51 221 ALA A N 1
ATOM 1542 C CA . ALA A 1 221 ? 141.776 131.458 178.542 1.00 70.07 221 ALA A CA 1
ATOM 1543 C C . ALA A 1 221 ? 140.605 131.654 177.597 1.00 73.65 221 ALA A C 1
ATOM 1544 O O . ALA A 1 221 ? 139.483 131.249 177.911 1.00 87.24 221 ALA A O 1
ATOM 1546 N N . SER A 1 222 ? 140.865 132.262 176.442 1.00 69.96 222 SER A N 1
ATOM 1547 C CA . SER A 1 222 ? 139.815 132.583 175.488 1.00 74.05 222 SER A CA 1
ATOM 1548 C C . SER A 1 222 ? 140.352 132.473 174.071 1.00 76.00 222 SER A C 1
ATOM 1549 O O . SER A 1 222 ? 141.517 132.774 173.810 1.00 86.01 222 SER A O 1
ATOM 1552 N N . ALA A 1 223 ? 139.480 132.058 173.155 1.00 76.63 223 ALA A N 1
ATOM 1553 C CA . ALA A 1 223 ? 139.835 131.893 171.754 1.00 80.87 223 ALA A CA 1
ATOM 1554 C C . ALA A 1 223 ? 138.763 132.533 170.889 1.00 82.70 223 ALA A C 1
ATOM 1555 O O . ALA A 1 223 ? 137.613 132.671 171.307 1.00 93.23 223 ALA A O 1
ATOM 1557 N N . GLN A 1 224 ? 139.147 132.924 169.675 1.00 74.10 224 GLN A N 1
ATOM 1558 C CA . GLN A 1 224 ? 138.242 133.624 168.763 1.00 72.82 224 GLN A CA 1
ATOM 1559 C C . GLN A 1 224 ? 138.549 133.174 167.340 1.00 77.09 224 GLN A C 1
ATOM 1560 O O . GLN A 1 224 ? 139.513 133.644 166.733 1.00 93.20 224 GLN A O 1
ATOM 1566 N N . LEU A 1 225 ? 137.723 132.278 166.805 1.00 82.64 225 LEU A N 1
ATOM 1567 C CA . LEU A 1 225 ? 137.868 131.813 165.425 1.00 85.08 225 LEU A CA 1
ATOM 1568 C C . LEU A 1 225 ? 137.117 132.786 164.528 1.00 93.32 225 LEU A C 1
ATOM 1569 O O . LEU A 1 225 ? 135.909 132.675 164.329 1.00 103.56 225 LEU A O 1
ATOM 1574 N N . GLN A 1 226 ? 137.842 133.748 163.969 1.00 99.70 226 GLN A N 1
ATOM 1575 C CA . GLN A 1 226 ? 137.201 134.829 163.241 1.00 97.71 226 GLN A CA 1
ATOM 1576 C C . GLN A 1 226 ? 136.865 134.404 161.812 1.00 99.80 226 GLN A C 1
ATOM 1577 O O . GLN A 1 226 ? 137.172 133.296 161.368 1.00 101.49 226 GLN A O 1
ATOM 1583 N N . ALA A 1 227 ? 136.208 135.316 161.093 1.00 109.02 227 ALA A N 1
ATOM 1584 C CA . ALA A 1 227 ? 135.623 134.975 159.799 1.00 111.00 227 ALA A CA 1
ATOM 1585 C C . ALA A 1 227 ? 136.687 134.620 158.772 1.00 115.19 227 ALA A C 1
ATOM 1586 O O . ALA A 1 227 ? 136.517 133.672 157.995 1.00 113.92 227 ALA A O 1
ATOM 1588 N N . GLN A 1 228 ? 137.790 135.365 158.749 1.00 137.37 228 GLN A N 1
ATOM 1589 C CA . GLN A 1 228 ? 138.785 135.221 157.692 1.00 138.05 228 GLN A CA 1
ATOM 1590 C C . GLN A 1 228 ? 139.682 134.008 157.880 1.00 138.20 228 GLN A C 1
ATOM 1591 O O . GLN A 1 228 ? 140.709 133.913 157.200 1.00 136.26 228 GLN A O 1
ATOM 1597 N N . GLY A 1 229 ? 139.330 133.086 158.770 1.00 134.33 229 GLY A N 1
ATOM 1598 C CA . GLY A 1 229 ? 140.224 132.015 159.139 1.00 130.42 229 GLY A CA 1
ATOM 1599 C C . GLY A 1 229 ? 141.253 132.404 160.173 1.00 130.22 229 GLY A C 1
ATOM 1600 O O . GLY A 1 229 ? 141.950 131.523 160.692 1.00 129.15 229 GLY A O 1
ATOM 1601 N N . ALA A 1 230 ? 141.365 133.689 160.494 1.00 107.33 230 ALA A N 1
ATOM 1602 C CA . ALA A 1 230 ? 142.291 134.126 161.522 1.00 106.42 230 ALA A CA 1
ATOM 1603 C C . ALA A 1 230 ? 141.829 133.643 162.890 1.00 104.79 230 ALA A C 1
ATOM 1604 O O . ALA A 1 230 ? 140.638 133.645 163.205 1.00 109.57 230 ALA A O 1
ATOM 1606 N N . LEU A 1 231 ? 142.791 133.229 163.706 1.00 88.94 231 LEU A N 1
ATOM 1607 C CA . LEU A 1 231 ? 142.526 132.687 165.030 1.00 81.38 231 LEU A CA 1
ATOM 1608 C C . LEU A 1 231 ? 143.278 133.514 166.055 1.00 81.84 231 LEU A C 1
ATOM 1609 O O . LEU A 1 231 ? 144.467 133.789 165.879 1.00 94.21 231 LEU A O 1
ATOM 1614 N N . ASN A 1 232 ? 142.589 133.907 167.118 1.00 78.34 232 ASN A N 1
ATOM 1615 C CA . ASN A 1 232 ? 143.177 134.691 168.192 1.00 82.59 232 ASN A CA 1
ATOM 1616 C C . ASN A 1 232 ? 142.965 133.963 169.510 1.00 87.26 232 ASN A C 1
ATOM 1617 O O . ASN A 1 232 ? 141.833 133.611 169.852 1.00 90.58 232 ASN A O 1
ATOM 1622 N N . THR A 1 233 ? 144.049 133.743 170.245 1.00 82.50 233 THR A N 1
ATOM 1623 C CA . THR A 1 233 ? 144.013 133.012 171.501 1.00 79.08 233 THR A CA 1
ATOM 1624 C C . THR A 1 233 ? 144.734 133.819 172.567 1.00 84.74 233 THR A C 1
ATOM 1625 O O . THR A 1 233 ? 145.697 134.529 172.270 1.00 95.11 233 THR A O 1
ATOM 1629 N N . SER A 1 234 ? 144.268 133.707 173.808 1.00 75.81 234 SER A N 1
ATOM 1630 C CA . SER A 1 234 ? 144.800 134.504 174.901 1.00 70.93 234 SER A CA 1
ATOM 1631 C C . SER A 1 234 ? 144.797 133.693 176.184 1.00 74.56 234 SER A C 1
ATOM 1632 O O . SER A 1 234 ? 144.040 132.729 176.318 1.00 83.46 234 SER A O 1
ATOM 1635 N N . PHE A 1 235 ? 145.643 134.097 177.128 1.00 68.10 235 PHE A N 1
ATOM 1636 C CA . PHE A 1 235 ? 145.784 133.413 178.403 1.00 61.84 235 PHE A CA 1
ATOM 1637 C C . PHE A 1 235 ? 146.249 134.412 179.448 1.00 67.44 235 PHE A C 1
ATOM 1638 O O . PHE A 1 235 ? 147.245 135.108 179.245 1.00 83.03 235 PHE A O 1
ATOM 1646 N N . TRP A 1 236 ? 145.523 134.480 180.561 1.00 69.99 236 TRP A N 1
ATOM 1647 C CA . TRP A 1 236 ? 145.775 135.444 181.621 1.00 68.16 236 TRP A CA 1
ATOM 1648 C C . TRP A 1 236 ? 145.827 134.719 182.953 1.00 74.61 236 TRP A C 1
ATOM 1649 O O . TRP A 1 236 ? 144.921 133.948 183.276 1.00 84.18 236 TRP A O 1
ATOM 1660 N N . LYS A 1 237 ? 146.886 134.960 183.720 1.00 74.18 237 LYS A N 1
ATOM 1661 C CA . LYS A 1 237 ? 147.053 134.344 185.029 1.00 73.11 237 LYS A CA 1
ATOM 1662 C C . LYS A 1 237 ? 147.418 135.412 186.044 1.00 83.42 237 LYS A C 1
ATOM 1663 O O . LYS A 1 237 ? 148.327 136.211 185.806 1.00 94.86 237 LYS A O 1
ATOM 1669 N N . LYS A 1 238 ? 146.717 135.416 187.174 1.00 91.38 238 LYS A N 1
ATOM 1670 C CA . LYS A 1 238 ? 146.964 136.375 188.244 1.00 86.25 238 LYS A CA 1
ATOM 1671 C C . LYS A 1 238 ? 147.920 135.743 189.246 1.00 87.29 238 LYS A C 1
ATOM 1672 O O . LYS A 1 238 ? 147.498 134.981 190.120 1.00 89.31 238 LYS A O 1
ATOM 1678 N N . LEU A 1 239 ? 149.207 136.061 189.122 1.00 89.09 239 LEU A N 1
ATOM 1679 C CA . LEU A 1 239 ? 150.201 135.462 190.003 1.00 91.28 239 LEU A CA 1
ATOM 1680 C C . LEU A 1 239 ? 149.972 135.862 191.455 1.00 94.88 239 LEU A C 1
ATOM 1681 O O . LEU A 1 239 ? 149.982 135.005 192.344 1.00 93.31 239 LEU A O 1
ATOM 1686 N N . THR A 1 240 ? 149.758 137.149 191.714 1.00 106.62 240 THR A N 1
ATOM 1687 C CA . THR A 1 240 ? 149.384 137.617 193.040 1.00 106.52 240 THR A CA 1
ATOM 1688 C C . THR A 1 240 ? 148.483 138.830 192.887 1.00 109.29 240 THR A C 1
ATOM 1689 O O . THR A 1 240 ? 148.208 139.292 191.778 1.00 110.88 240 THR A O 1
ATOM 1693 N N . ASP A 1 241 ? 148.037 139.356 194.026 1.00 119.17 241 ASP A N 1
ATOM 1694 C CA . ASP A 1 241 ? 147.109 140.478 194.002 1.00 118.27 241 ASP A CA 1
ATOM 1695 C C . ASP A 1 241 ? 147.688 141.675 193.260 1.00 115.92 241 ASP A C 1
ATOM 1696 O O . ASP A 1 241 ? 146.935 142.501 192.733 1.00 115.58 241 ASP A O 1
ATOM 1701 N N . ARG A 1 242 ? 149.014 141.787 193.201 1.00 104.05 242 ARG A N 1
ATOM 1702 C CA . ARG A 1 242 ? 149.654 142.938 192.579 1.00 101.36 242 ARG A CA 1
ATOM 1703 C C . ARG A 1 242 ? 150.302 142.628 191.238 1.00 100.37 242 ARG A C 1
ATOM 1704 O O . ARG A 1 242 ? 150.691 143.563 190.531 1.00 101.95 242 ARG A O 1
ATOM 1712 N N . VAL A 1 243 ? 150.434 141.357 190.868 1.00 86.23 243 VAL A N 1
ATOM 1713 C CA . VAL A 1 243 ? 151.179 140.964 189.679 1.00 87.42 243 VAL A CA 1
ATOM 1714 C C . VAL A 1 243 ? 150.276 140.130 188.785 1.00 92.21 243 VAL A C 1
ATOM 1715 O O . VAL A 1 243 ? 149.645 139.176 189.251 1.00 95.43 243 VAL A O 1
ATOM 1719 N N . GLN A 1 244 ? 150.226 140.481 187.504 1.00 88.25 244 GLN A N 1
ATOM 1720 C CA . GLN A 1 244 ? 149.465 139.746 186.509 1.00 80.64 244 GLN A CA 1
ATOM 1721 C C . GLN A 1 244 ? 150.323 139.560 185.271 1.00 81.86 244 GLN A C 1
ATOM 1722 O O . GLN A 1 244 ? 151.239 140.342 185.012 1.00 93.03 244 GLN A O 1
ATOM 1728 N N . ALA A 1 245 ? 150.017 138.523 184.502 1.00 66.99 245 ALA A N 1
ATOM 1729 C CA . ALA A 1 245 ? 150.732 138.258 183.268 1.00 65.39 245 ALA A CA 1
ATOM 1730 C C . ALA A 1 245 ? 149.818 137.518 182.311 1.00 70.01 245 ALA A C 1
ATOM 1731 O O . ALA A 1 245 ? 149.000 136.696 182.725 1.00 85.98 245 ALA A O 1
ATOM 1733 N N . GLY A 1 246 ? 149.968 137.815 181.026 1.00 68.91 246 GLY A N 1
ATOM 1734 C CA . GLY A 1 246 ? 149.149 137.170 180.020 1.00 77.19 246 GLY A CA 1
ATOM 1735 C C . GLY A 1 246 ? 149.823 137.194 178.672 1.00 82.29 246 GLY A C 1
ATOM 1736 O O . GLY A 1 246 ? 150.684 138.034 178.399 1.00 91.66 246 GLY A O 1
ATOM 1737 N N . VAL A 1 247 ? 149.410 136.259 177.822 1.00 75.91 247 VAL A N 1
ATOM 1738 C CA . VAL A 1 247 ? 149.981 136.091 176.492 1.00 70.78 247 VAL A CA 1
ATOM 1739 C C . VAL A 1 247 ? 148.845 135.897 175.504 1.00 70.03 247 VAL A C 1
ATOM 1740 O O . VAL A 1 247 ? 147.892 135.163 175.780 1.00 84.46 247 VAL A O 1
ATOM 1744 N N . ASP A 1 248 ? 148.942 136.551 174.352 1.00 72.46 248 ASP A N 1
ATOM 1745 C CA . ASP A 1 248 ? 147.956 136.404 173.294 1.00 82.88 248 ASP A CA 1
ATOM 1746 C C . ASP A 1 248 ? 148.657 136.126 171.973 1.00 88.55 248 ASP A C 1
ATOM 1747 O O . ASP A 1 248 ? 149.760 136.614 171.722 1.00 94.01 248 ASP A O 1
ATOM 1752 N N . MET A 1 249 ? 147.998 135.340 171.128 1.00 88.89 249 MET A N 1
ATOM 1753 C CA . MET A 1 249 ? 148.593 134.873 169.882 1.00 83.19 249 MET A CA 1
ATOM 1754 C C . MET A 1 249 ? 147.584 135.079 168.769 1.00 81.53 249 MET A C 1
ATOM 1755 O O . MET A 1 249 ? 146.397 134.799 168.955 1.00 89.56 249 MET A O 1
ATOM 1760 N N . THR A 1 250 ? 148.048 135.564 167.622 1.00 80.74 250 THR A N 1
ATOM 1761 C CA . THR A 1 250 ? 147.194 135.818 166.471 1.00 82.47 250 THR A CA 1
ATOM 1762 C C . THR A 1 250 ? 147.752 135.103 165.252 1.00 88.19 250 THR A C 1
ATOM 1763 O O . THR A 1 250 ? 148.928 135.268 164.916 1.00 94.51 250 THR A O 1
ATOM 1767 N N . LEU A 1 251 ? 146.908 134.322 164.591 1.00 83.47 251 LEU A N 1
ATOM 1768 C CA . LEU A 1 251 ? 147.239 133.683 163.328 1.00 79.01 251 LEU A CA 1
ATOM 1769 C C . LEU A 1 251 ? 146.260 134.166 162.270 1.00 82.10 251 LEU A C 1
ATOM 1770 O O . LEU A 1 251 ? 145.073 134.345 162.551 1.00 91.25 251 LEU A O 1
ATOM 1775 N N . SER A 1 252 ? 146.759 134.394 161.060 1.00 112.58 252 SER A N 1
ATOM 1776 C CA . SER A 1 252 ? 145.925 134.903 159.984 1.00 114.41 252 SER A CA 1
ATOM 1777 C C . SER A 1 252 ? 146.411 134.349 158.655 1.00 116.70 252 SER A C 1
ATOM 1778 O O . SER A 1 252 ? 147.564 133.935 158.512 1.00 119.26 252 SER A O 1
ATOM 1781 N N . VAL A 1 253 ? 145.510 134.354 157.677 1.00 133.26 253 VAL A N 1
ATOM 1782 C CA . VAL A 1 253 ? 145.787 133.831 156.348 1.00 135.51 253 VAL A CA 1
ATOM 1783 C C . VAL A 1 253 ? 145.119 134.743 155.328 1.00 137.54 253 VAL A C 1
ATOM 1784 O O . VAL A 1 253 ? 144.024 135.263 155.558 1.00 138.71 253 VAL A O 1
ATOM 1788 N N . ALA A 1 254 ? 145.790 134.941 154.199 1.00 165.48 254 ALA A N 1
ATOM 1789 C CA . ALA A 1 254 ? 145.303 135.831 153.155 1.00 165.51 254 ALA A CA 1
ATOM 1790 C C . ALA A 1 254 ? 145.321 135.081 151.834 1.00 169.05 254 ALA A C 1
ATOM 1791 O O . ALA A 1 254 ? 146.037 134.083 151.692 1.00 169.05 254 ALA A O 1
ATOM 1793 N N . PRO A 1 255 ? 144.545 135.531 150.845 1.00 182.93 255 PRO A N 1
ATOM 1794 C CA . PRO A 1 255 ? 144.366 134.732 149.622 1.00 182.25 255 PRO A CA 1
ATOM 1795 C C . PRO A 1 255 ? 145.548 134.869 148.673 1.00 182.60 255 PRO A C 1
ATOM 1796 O O . PRO A 1 255 ? 145.806 135.947 148.134 1.00 182.57 255 PRO A O 1
ATOM 1800 N N . SER A 1 256 ? 146.263 133.759 148.475 1.00 196.18 256 SER A N 1
ATOM 1801 C CA . SER A 1 256 ? 147.208 133.601 147.373 1.00 197.65 256 SER A CA 1
ATOM 1802 C C . SER A 1 256 ? 148.050 134.843 147.114 1.00 197.96 256 SER A C 1
ATOM 1803 O O . SER A 1 256 ? 148.040 135.377 146.001 1.00 198.42 256 SER A O 1
ATOM 1806 N N . GLN A 1 257 ? 148.785 135.312 148.124 1.00 191.85 257 GLN A N 1
ATOM 1807 C CA . GLN A 1 257 ? 149.667 136.449 147.904 1.00 193.31 257 GLN A CA 1
ATOM 1808 C C . GLN A 1 257 ? 150.811 136.123 146.954 1.00 194.90 257 GLN A C 1
ATOM 1809 O O . GLN A 1 257 ? 151.453 137.048 146.444 1.00 193.64 257 GLN A O 1
ATOM 1815 N N . SER A 1 258 ? 151.071 134.841 146.694 1.00 201.73 258 SER A N 1
ATOM 1816 C CA . SER A 1 258 ? 152.116 134.437 145.761 1.00 199.90 258 SER A CA 1
ATOM 1817 C C . SER A 1 258 ? 151.731 134.664 144.306 1.00 201.36 258 SER A C 1
ATOM 1818 O O . SER A 1 258 ? 152.586 134.494 143.429 1.00 201.16 258 SER A O 1
ATOM 1821 N N . MET A 1 259 ? 150.481 135.030 144.028 1.00 207.22 259 MET A N 1
ATOM 1822 C CA . MET A 1 259 ? 149.998 135.270 142.670 1.00 207.15 259 MET A CA 1
ATOM 1823 C C . MET A 1 259 ? 149.962 133.993 141.839 1.00 206.51 259 MET A C 1
ATOM 1824 O O . MET A 1 259 ? 149.808 134.049 140.615 1.00 205.56 259 MET A O 1
ATOM 1829 N N . MET A 1 260 ? 150.101 132.833 142.486 1.00 211.26 260 MET A N 1
ATOM 1830 C CA . MET A 1 260 ? 150.052 131.549 141.799 1.00 211.54 260 MET A CA 1
ATOM 1831 C C . MET A 1 260 ? 149.226 130.540 142.587 1.00 211.01 260 MET A C 1
ATOM 1832 O O . MET A 1 260 ? 149.517 129.339 142.561 1.00 210.45 260 MET A O 1
ATOM 1837 N N . GLY A 1 261 ? 148.200 131.007 143.289 1.00 199.36 261 GLY A N 1
ATOM 1838 C CA . GLY A 1 261 ? 147.392 130.136 144.114 1.00 198.83 261 GLY A CA 1
ATOM 1839 C C . GLY A 1 261 ? 147.945 130.006 145.518 1.00 199.90 261 GLY A C 1
ATOM 1840 O O . GLY A 1 261 ? 148.905 130.670 145.921 1.00 199.83 261 GLY A O 1
ATOM 1841 N N . GLY A 1 262 ? 147.310 129.122 146.280 1.00 191.15 262 GLY A N 1
ATOM 1842 C CA . GLY A 1 262 ? 147.705 128.911 147.656 1.00 188.97 262 GLY A CA 1
ATOM 1843 C C . GLY A 1 262 ? 147.237 130.045 148.553 1.00 189.54 262 GLY A C 1
ATOM 1844 O O . GLY A 1 262 ? 146.456 130.914 148.166 1.00 191.80 262 GLY A O 1
ATOM 1845 N N . LEU A 1 263 ? 147.736 130.016 149.786 1.00 171.76 263 LEU A N 1
ATOM 1846 C CA . LEU A 1 263 ? 147.398 131.013 150.791 1.00 171.55 263 LEU A CA 1
ATOM 1847 C C . LEU A 1 263 ? 148.637 131.362 151.601 1.00 168.94 263 LEU A C 1
ATOM 1848 O O . LEU A 1 263 ? 149.399 130.475 151.998 1.00 167.94 263 LEU A O 1
ATOM 1853 N N . THR A 1 264 ? 148.833 132.654 151.846 1.00 153.88 264 THR A N 1
ATOM 1854 C CA . THR A 1 264 ? 149.942 133.105 152.674 1.00 154.00 264 THR A CA 1
ATOM 1855 C C . THR A 1 264 ? 149.541 133.095 154.144 1.00 152.69 264 THR A C 1
ATOM 1856 O O . THR A 1 264 ? 148.379 133.314 154.495 1.00 156.25 264 THR A O 1
ATOM 1860 N N . LYS A 1 265 ? 150.522 132.846 155.006 1.00 128.29 265 LYS A N 1
ATOM 1861 C CA . LYS A 1 265 ? 150.284 132.619 156.423 1.00 125.37 265 LYS A CA 1
ATOM 1862 C C . LYS A 1 265 ? 151.176 133.535 157.243 1.00 127.38 265 LYS A C 1
ATOM 1863 O O . LYS A 1 265 ? 152.315 133.811 156.858 1.00 133.98 265 LYS A O 1
ATOM 1869 N N . GLU A 1 266 ? 150.659 134.000 158.377 1.00 112.29 266 GLU A N 1
ATOM 1870 C CA . GLU A 1 266 ? 151.424 134.872 159.256 1.00 112.43 266 GLU A CA 1
ATOM 1871 C C . GLU A 1 266 ? 150.831 134.809 160.653 1.00 111.36 266 GLU A C 1
ATOM 1872 O O . GLU A 1 266 ? 149.693 134.378 160.844 1.00 122.88 266 GLU A O 1
ATOM 1878 N N . GLY A 1 267 ? 151.614 135.251 161.629 1.00 101.62 267 GLY A N 1
ATOM 1879 C CA . GLY A 1 267 ? 151.154 135.255 163.003 1.00 104.27 267 GLY A CA 1
ATOM 1880 C C . GLY A 1 267 ? 152.110 136.005 163.899 1.00 104.78 267 GLY A C 1
ATOM 1881 O O . GLY A 1 267 ? 153.277 136.218 163.557 1.00 110.70 267 GLY A O 1
ATOM 1882 N N . ILE A 1 268 ? 151.597 136.399 165.062 1.00 89.29 268 ILE A N 1
ATOM 1883 C CA . ILE A 1 268 ? 152.357 137.171 166.037 1.00 89.06 268 ILE A CA 1
ATOM 1884 C C . ILE A 1 268 ? 151.785 136.900 167.417 1.00 88.83 268 ILE A C 1
ATOM 1885 O O . ILE A 1 268 ? 150.564 136.849 167.593 1.00 97.41 268 ILE A O 1
ATOM 1890 N N . THR A 1 269 ? 152.667 136.741 168.398 1.00 85.30 269 THR A N 1
ATOM 1891 C CA . THR A 1 269 ? 152.268 136.502 169.775 1.00 89.36 269 THR A CA 1
ATOM 1892 C C . THR A 1 269 ? 153.072 137.399 170.699 1.00 89.35 269 THR A C 1
ATOM 1893 O O . THR A 1 269 ? 154.280 137.567 170.529 1.00 93.62 269 THR A O 1
ATOM 1897 N N . THR A 1 270 ? 152.389 137.963 171.690 1.00 78.99 270 THR A N 1
ATOM 1898 C CA . THR A 1 270 ? 152.994 138.898 172.624 1.00 75.94 270 THR A CA 1
ATOM 1899 C C . THR A 1 270 ? 152.804 138.390 174.043 1.00 77.02 270 THR A C 1
ATOM 1900 O O . THR A 1 270 ? 151.782 137.779 174.362 1.00 85.61 270 THR A O 1
ATOM 1904 N N . PHE A 1 271 ? 153.793 138.650 174.887 1.00 74.30 271 PHE A N 1
ATOM 1905 C CA . PHE A 1 271 ? 153.778 138.258 176.286 1.00 73.46 271 PHE A CA 1
ATOM 1906 C C . PHE A 1 271 ? 153.998 139.498 177.134 1.00 77.85 271 PHE A C 1
ATOM 1907 O O . PHE A 1 271 ? 154.929 140.267 176.885 1.00 87.63 271 PHE A O 1
ATOM 1915 N N . GLY A 1 272 ? 153.147 139.696 178.135 1.00 68.15 272 GLY A N 1
ATOM 1916 C CA . GLY A 1 272 ? 153.230 140.902 178.934 1.00 69.97 272 GLY A CA 1
ATOM 1917 C C . GLY A 1 272 ? 152.800 140.668 180.361 1.00 74.66 272 GLY A C 1
ATOM 1918 O O . GLY A 1 272 ? 152.086 139.709 180.670 1.00 83.89 272 GLY A O 1
ATOM 1919 N N . ALA A 1 273 ? 153.243 141.568 181.234 1.00 60.06 273 ALA A N 1
ATOM 1920 C CA . ALA A 1 273 ? 152.929 141.504 182.651 1.00 63.71 273 ALA A CA 1
ATOM 1921 C C . ALA A 1 273 ? 152.670 142.908 183.169 1.00 70.81 273 ALA A C 1
ATOM 1922 O O . ALA A 1 273 ? 153.213 143.883 182.648 1.00 77.92 273 ALA A O 1
ATOM 1924 N N . LYS A 1 274 ? 151.830 143.005 184.197 1.00 78.29 274 LYS A N 1
ATOM 1925 C CA . LYS A 1 274 ? 151.511 144.278 184.828 1.00 75.29 274 LYS A CA 1
ATOM 1926 C C . LYS A 1 274 ? 151.760 144.171 186.320 1.00 82.29 274 LYS A C 1
ATOM 1927 O O . LYS A 1 274 ? 151.286 143.232 186.964 1.00 90.06 274 LYS A O 1
ATOM 1933 N N . TYR A 1 275 ? 152.486 145.139 186.867 1.00 84.39 275 TYR A N 1
ATOM 1934 C CA . TYR A 1 275 ? 152.778 145.204 188.290 1.00 83.22 275 TYR A CA 1
ATOM 1935 C C . TYR A 1 275 ? 152.074 146.410 188.888 1.00 84.39 275 TYR A C 1
ATOM 1936 O O . TYR A 1 275 ? 152.262 147.536 188.418 1.00 84.00 275 TYR A O 1
ATOM 1945 N N . ASP A 1 276 ? 151.271 146.175 189.919 1.00 90.98 276 ASP A N 1
ATOM 1946 C CA . ASP A 1 276 ? 150.582 147.235 190.641 1.00 86.15 276 ASP A CA 1
ATOM 1947 C C . ASP A 1 276 ? 151.331 147.508 191.935 1.00 93.71 276 ASP A C 1
ATOM 1948 O O . ASP A 1 276 ? 151.443 146.622 192.787 1.00 100.20 276 ASP A O 1
ATOM 1953 N N . PHE A 1 277 ? 151.838 148.724 192.080 1.00 93.63 277 PHE A N 1
ATOM 1954 C CA . PHE A 1 277 ? 152.478 149.166 193.307 1.00 92.64 277 PHE A CA 1
ATOM 1955 C C . PHE A 1 277 ? 151.568 150.153 194.025 1.00 94.39 277 PHE A C 1
ATOM 1956 O O . PHE A 1 277 ? 150.495 150.516 193.538 1.00 101.04 277 PHE A O 1
ATOM 1964 N N . ARG A 1 278 ? 152.009 150.588 195.204 1.00 109.58 278 ARG A N 1
ATOM 1965 C CA . ARG A 1 278 ? 151.188 151.498 195.994 1.00 110.69 278 ARG A CA 1
ATOM 1966 C C . ARG A 1 278 ? 150.951 152.806 195.256 1.00 112.32 278 ARG A C 1
ATOM 1967 O O . ARG A 1 278 ? 149.829 153.324 195.243 1.00 113.30 278 ARG A O 1
ATOM 1975 N N . MET A 1 279 ? 151.993 153.355 194.628 1.00 109.27 279 MET A N 1
ATOM 1976 C CA . MET A 1 279 ? 151.890 154.629 193.928 1.00 108.35 279 MET A CA 1
ATOM 1977 C C . MET A 1 279 ? 152.420 154.538 192.503 1.00 105.16 279 MET A C 1
ATOM 1978 O O . MET A 1 279 ? 153.008 155.501 192.007 1.00 109.64 279 MET A O 1
ATOM 1983 N N . SER A 1 280 ? 152.235 153.404 191.836 1.00 96.05 280 SER A N 1
ATOM 1984 C CA . SER A 1 280 ? 152.721 153.259 190.473 1.00 99.22 280 SER A CA 1
ATOM 1985 C C . SER A 1 280 ? 152.112 152.013 189.853 1.00 101.08 280 SER A C 1
ATOM 1986 O O . SER A 1 280 ? 151.546 151.165 190.545 1.00 107.61 280 SER A O 1
ATOM 1989 N N . THR A 1 281 ? 152.236 151.920 188.533 1.00 86.52 281 THR A N 1
ATOM 1990 C CA . THR A 1 281 ? 151.776 150.767 187.772 1.00 83.29 281 THR A CA 1
ATOM 1991 C C . THR A 1 281 ? 152.709 150.572 186.590 1.00 80.76 281 THR A C 1
ATOM 1992 O O . THR A 1 281 ? 152.903 151.493 185.794 1.00 88.39 281 THR A O 1
ATOM 1996 N N . PHE A 1 282 ? 153.276 149.378 186.472 1.00 66.78 282 PHE A N 1
ATOM 1997 C CA . PHE A 1 282 ? 154.305 149.094 185.485 1.00 71.62 282 PHE A CA 1
ATOM 1998 C C . PHE A 1 282 ? 153.889 147.916 184.621 1.00 77.36 282 PHE A C 1
ATOM 1999 O O . PHE A 1 282 ? 153.449 146.884 185.134 1.00 81.67 282 PHE A O 1
ATOM 2007 N N . ARG A 1 283 ? 154.036 148.073 183.308 1.00 85.34 283 ARG A N 1
ATOM 2008 C CA . ARG A 1 283 ? 153.676 147.044 182.346 1.00 81.04 283 ARG A CA 1
ATOM 2009 C C . ARG A 1 283 ? 154.814 146.840 181.360 1.00 82.86 283 ARG A C 1
ATOM 2010 O O . ARG A 1 283 ? 155.410 147.807 180.881 1.00 90.70 283 ARG A O 1
ATOM 2018 N N . ALA A 1 284 ? 155.099 145.581 181.048 1.00 63.71 284 ALA A N 1
ATOM 2019 C CA . ALA A 1 284 ? 156.136 145.232 180.091 1.00 62.70 284 ALA A CA 1
ATOM 2020 C C . ALA A 1 284 ? 155.569 144.216 179.117 1.00 71.85 284 ALA A C 1
ATOM 2021 O O . ALA A 1 284 ? 154.624 143.495 179.445 1.00 77.41 284 ALA A O 1
ATOM 2023 N N . GLN A 1 285 ? 156.143 144.163 177.920 1.00 84.50 285 GLN A N 1
ATOM 2024 C CA . GLN A 1 285 ? 155.588 143.347 176.854 1.00 81.47 285 GLN A CA 1
ATOM 2025 C C . GLN A 1 285 ? 156.643 143.133 175.783 1.00 85.72 285 GLN A C 1
ATOM 2026 O O . GLN A 1 285 ? 157.415 144.040 175.467 1.00 93.90 285 GLN A O 1
ATOM 2032 N N . ILE A 1 286 ? 156.664 141.930 175.218 1.00 86.94 286 ILE A N 1
ATOM 2033 C CA . ILE A 1 286 ? 157.580 141.584 174.139 1.00 89.43 286 ILE A CA 1
ATOM 2034 C C . ILE A 1 286 ? 156.817 140.795 173.087 1.00 91.44 286 ILE A C 1
ATOM 2035 O O . ILE A 1 286 ? 156.157 139.802 173.409 1.00 96.69 286 ILE A O 1
ATOM 2040 N N . ASP A 1 287 ? 156.909 141.232 171.836 1.00 95.78 287 ASP A N 1
ATOM 2041 C CA . ASP A 1 287 ? 156.250 140.555 170.732 1.00 96.30 287 ASP A CA 1
ATOM 2042 C C . ASP A 1 287 ? 157.071 139.358 170.279 1.00 99.67 287 ASP A C 1
ATOM 2043 O O . ASP A 1 287 ? 158.132 139.063 170.831 1.00 106.52 287 ASP A O 1
ATOM 2048 N N . SER A 1 288 ? 156.560 138.661 169.268 1.00 101.19 288 SER A N 1
ATOM 2049 C CA . SER A 1 288 ? 157.313 137.584 168.643 1.00 102.20 288 SER A CA 1
ATOM 2050 C C . SER A 1 288 ? 158.204 138.133 167.541 1.00 105.51 288 SER A C 1
ATOM 2051 O O . SER A 1 288 ? 159.074 137.422 167.030 1.00 112.84 288 SER A O 1
ATOM 2054 N N . LYS A 1 289 ? 157.993 139.390 167.161 1.00 108.40 289 LYS A N 1
ATOM 2055 C CA . LYS A 1 289 ? 158.817 140.052 166.163 1.00 111.96 289 LYS A CA 1
ATOM 2056 C C . LYS A 1 289 ? 159.956 140.844 166.786 1.00 113.40 289 LYS A C 1
ATOM 2057 O O . LYS A 1 289 ? 160.455 141.787 166.167 1.00 113.74 289 LYS A O 1
ATOM 2063 N N . GLY A 1 290 ? 160.370 140.488 167.998 1.00 108.55 290 GLY A N 1
ATOM 2064 C CA . GLY A 1 290 ? 161.498 141.131 168.632 1.00 108.63 290 GLY A CA 1
ATOM 2065 C C . GLY A 1 290 ? 161.266 142.558 169.062 1.00 107.27 290 GLY A C 1
ATOM 2066 O O . GLY A 1 290 ? 162.237 143.309 169.193 1.00 108.82 290 GLY A O 1
ATOM 2067 N N . LYS A 1 291 ? 160.020 142.962 169.280 1.00 94.35 291 LYS A N 1
ATOM 2068 C CA . LYS A 1 291 ? 159.707 144.325 169.685 1.00 92.28 291 LYS A CA 1
ATOM 2069 C C . LYS A 1 291 ? 159.386 144.348 171.172 1.00 88.96 291 LYS A C 1
ATOM 2070 O O . LYS A 1 291 ? 158.411 143.732 171.610 1.00 95.08 291 LYS A O 1
ATOM 2076 N N . LEU A 1 292 ? 160.197 145.066 171.938 1.00 87.95 292 LEU A N 1
ATOM 2077 C CA . LEU A 1 292 ? 160.068 145.143 173.385 1.00 88.09 292 LEU A CA 1
ATOM 2078 C C . LEU A 1 292 ? 159.504 146.502 173.766 1.00 90.51 292 LEU A C 1
ATOM 2079 O O . LEU A 1 292 ? 159.973 147.532 173.272 1.00 95.75 292 LEU A O 1
ATOM 2084 N N . SER A 1 293 ? 158.503 146.503 174.641 1.00 90.77 293 SER A N 1
ATOM 2085 C CA . SER A 1 293 ? 157.804 147.718 175.030 1.00 91.96 293 SER A CA 1
ATOM 2086 C C . SER A 1 293 ? 157.707 147.794 176.544 1.00 96.32 293 SER A C 1
ATOM 2087 O O . SER A 1 293 ? 157.776 146.773 177.232 1.00 99.56 293 SER A O 1
ATOM 2090 N N . CYS A 1 294 ? 157.540 149.010 177.055 1.00 96.85 294 CYS A N 1
ATOM 2091 C CA . CYS A 1 294 ? 157.475 149.256 178.486 1.00 93.30 294 CYS A CA 1
ATOM 2092 C C . CYS A 1 294 ? 156.647 150.504 178.743 1.00 94.97 294 CYS A C 1
ATOM 2093 O O . CYS A 1 294 ? 156.661 151.438 177.939 1.00 99.53 294 CYS A O 1
ATOM 2096 N N . LEU A 1 295 ? 155.930 150.520 179.865 1.00 86.05 295 LEU A N 1
ATOM 2097 C CA . LEU A 1 295 ? 155.078 151.653 180.208 1.00 86.27 295 LEU A CA 1
ATOM 2098 C C . LEU A 1 295 ? 155.007 151.767 181.720 1.00 87.28 295 LEU A C 1
ATOM 2099 O O . LEU A 1 295 ? 154.647 150.801 182.396 1.00 91.28 295 LEU A O 1
ATOM 2104 N N . LEU A 1 296 ? 155.336 152.943 182.243 1.00 84.34 296 LEU A N 1
ATOM 2105 C CA . LEU A 1 296 ? 155.377 153.194 183.678 1.00 80.73 296 LEU A CA 1
ATOM 2106 C C . LEU A 1 296 ? 154.474 154.373 184.001 1.00 86.12 296 LEU A C 1
ATOM 2107 O O . LEU A 1 296 ? 154.651 155.461 183.447 1.00 92.63 296 LEU A O 1
ATOM 2112 N N . GLU A 1 297 ? 153.517 154.160 184.898 1.00 93.27 297 GLU A N 1
ATOM 2113 C CA . GLU A 1 297 ? 152.660 155.223 185.400 1.00 89.02 297 GLU A CA 1
ATOM 2114 C C . GLU A 1 297 ? 153.003 155.488 186.855 1.00 91.47 297 GLU A C 1
ATOM 2115 O O . GLU A 1 297 ? 152.945 154.576 187.685 1.00 101.99 297 GLU A O 1
ATOM 2121 N N . LYS A 1 298 ? 153.355 156.730 187.163 1.00 87.25 298 LYS A N 1
ATOM 2122 C CA . LYS A 1 298 ? 153.705 157.121 188.518 1.00 87.79 298 LYS A CA 1
ATOM 2123 C C . LYS A 1 298 ? 152.832 158.289 188.938 1.00 92.19 298 LYS A C 1
ATOM 2124 O O . LYS A 1 298 ? 152.616 159.217 188.155 1.00 98.97 298 LYS A O 1
ATOM 2130 N N . ARG A 1 299 ? 152.333 158.239 190.167 1.00 99.50 299 ARG A N 1
ATOM 2131 C CA . ARG A 1 299 ? 151.489 159.287 190.718 1.00 100.38 299 ARG A CA 1
ATOM 2132 C C . ARG A 1 299 ? 152.276 160.039 191.780 1.00 100.13 299 ARG A C 1
ATOM 2133 O O . ARG A 1 299 ? 152.841 159.425 192.689 1.00 104.17 299 ARG A O 1
ATOM 2141 N N . LEU A 1 300 ? 152.311 161.364 191.664 1.00 101.78 300 LEU A N 1
ATOM 2142 C CA . LEU A 1 300 ? 153.217 162.188 192.457 1.00 102.47 300 LEU A CA 1
ATOM 2143 C C . LEU A 1 300 ? 152.549 162.554 193.779 1.00 108.14 300 LEU A C 1
ATOM 2144 O O . LEU A 1 300 ? 151.866 163.568 193.909 1.00 113.14 300 LEU A O 1
ATOM 2149 N N . GLY A 1 301 ? 152.764 161.701 194.776 1.00 125.01 301 GLY A N 1
ATOM 2150 C CA . GLY A 1 301 ? 152.373 162.033 196.134 1.00 124.90 301 GLY A CA 1
ATOM 2151 C C . GLY A 1 301 ? 150.898 162.354 196.253 1.00 128.72 301 GLY A C 1
ATOM 2152 O O . GLY A 1 301 ? 150.045 161.758 195.587 1.00 127.55 301 GLY A O 1
ATOM 2153 N N . ALA A 1 302 ? 150.591 163.318 197.123 1.00 146.99 302 ALA A N 1
ATOM 2154 C CA . ALA A 1 302 ? 149.209 163.700 197.383 1.00 146.82 302 ALA A CA 1
ATOM 2155 C C . ALA A 1 302 ? 148.580 164.461 196.226 1.00 147.47 302 ALA A C 1
ATOM 2156 O O . ALA A 1 302 ? 147.350 164.468 196.103 1.00 146.67 302 ALA A O 1
ATOM 2158 N N . ALA A 1 303 ? 149.385 165.099 195.381 1.00 125.82 303 ALA A N 1
ATOM 2159 C CA . ALA A 1 303 ? 148.847 165.846 194.263 1.00 123.93 303 ALA A CA 1
ATOM 2160 C C . ALA A 1 303 ? 148.237 164.894 193.238 1.00 126.05 303 ALA A C 1
ATOM 2161 O O . ALA A 1 303 ? 148.564 163.706 193.206 1.00 122.73 303 ALA A O 1
ATOM 2163 N N . PRO A 1 304 ? 147.334 165.393 192.389 1.00 120.55 304 PRO A N 1
ATOM 2164 C CA . PRO A 1 304 ? 146.659 164.510 191.429 1.00 120.64 304 PRO A CA 1
ATOM 2165 C C . PRO A 1 304 ? 147.456 164.218 190.168 1.00 113.57 304 PRO A C 1
ATOM 2166 O O . PRO A 1 304 ? 147.007 163.402 189.353 1.00 110.79 304 PRO A O 1
ATOM 2170 N N . VAL A 1 305 ? 148.617 164.843 189.979 1.00 91.96 305 VAL A N 1
ATOM 2171 C CA . VAL A 1 305 ? 149.388 164.632 188.762 1.00 91.31 305 VAL A CA 1
ATOM 2172 C C . VAL A 1 305 ? 149.813 163.175 188.665 1.00 94.73 305 VAL A C 1
ATOM 2173 O O . VAL A 1 305 ? 150.059 162.513 189.680 1.00 103.03 305 VAL A O 1
ATOM 2177 N N . THR A 1 306 ? 149.892 162.662 187.439 1.00 88.11 306 THR A N 1
ATOM 2178 C CA . THR A 1 306 ? 150.350 161.303 187.180 1.00 88.06 306 THR A CA 1
ATOM 2179 C C . THR A 1 306 ? 151.170 161.283 185.903 1.00 83.85 306 THR A C 1
ATOM 2180 O O . THR A 1 306 ? 150.632 161.502 184.815 1.00 88.27 306 THR A O 1
ATOM 2184 N N . LEU A 1 307 ? 152.460 160.998 186.032 1.00 82.51 307 LEU A N 1
ATOM 2185 C CA . LEU A 1 307 ? 153.348 160.924 184.884 1.00 80.41 307 LEU A CA 1
ATOM 2186 C C . LEU A 1 307 ? 153.280 159.538 184.266 1.00 81.14 307 LEU A C 1
ATOM 2187 O O . LEU A 1 307 ? 153.172 158.535 184.975 1.00 96.26 307 LEU A O 1
ATOM 2192 N N . THR A 1 308 ? 153.344 159.486 182.940 1.00 76.17 308 THR A N 1
ATOM 2193 C CA . THR A 1 308 ? 153.305 158.231 182.203 1.00 83.69 308 THR A CA 1
ATOM 2194 C C . THR A 1 308 ? 154.477 158.197 181.240 1.00 87.45 308 THR A C 1
ATOM 2195 O O . THR A 1 308 ? 154.569 159.040 180.344 1.00 93.39 308 THR A O 1
ATOM 2199 N N . PHE A 1 309 ? 155.365 157.230 181.424 1.00 87.85 309 PHE A N 1
ATOM 2200 C CA A PHE A 1 309 ? 156.528 157.053 180.567 0.07 91.87 309 PHE A CA 1
ATOM 2201 C CA B PHE A 1 309 ? 156.528 157.053 180.567 0.93 86.52 309 PHE A CA 1
ATOM 2202 C C . PHE A 1 309 ? 156.367 155.778 179.754 1.00 89.33 309 PHE A C 1
ATOM 2203 O O . PHE A 1 309 ? 156.206 154.693 180.320 1.00 97.29 309 PHE A O 1
ATOM 2218 N N . ALA A 1 310 ? 156.411 155.912 178.433 1.00 78.29 310 ALA A N 1
ATOM 2219 C CA . ALA A 1 310 ? 156.223 154.788 177.530 1.00 79.65 310 ALA A CA 1
ATOM 2220 C C . ALA A 1 310 ? 157.388 154.722 176.560 1.00 83.66 310 ALA A C 1
ATOM 2221 O O . ALA A 1 310 ? 157.665 155.695 175.853 1.00 89.91 310 ALA A O 1
ATOM 2223 N N . ALA A 1 311 ? 158.059 153.573 176.523 1.00 93.47 311 ALA A N 1
ATOM 2224 C CA . ALA A 1 311 ? 159.195 153.358 175.643 1.00 93.33 311 ALA A CA 1
ATOM 2225 C C . ALA A 1 311 ? 158.958 152.098 174.830 1.00 94.46 311 ALA A C 1
ATOM 2226 O O . ALA A 1 311 ? 158.272 151.176 175.274 1.00 101.77 311 ALA A O 1
ATOM 2228 N N . ASP A 1 312 ? 159.537 152.065 173.636 1.00 100.31 312 ASP A N 1
ATOM 2229 C CA . ASP A 1 312 ? 159.277 150.985 172.693 1.00 102.69 312 ASP A CA 1
ATOM 2230 C C . ASP A 1 312 ? 160.520 150.778 171.845 1.00 104.76 312 ASP A C 1
ATOM 2231 O O . ASP A 1 312 ? 160.961 151.706 171.162 1.00 111.43 312 ASP A O 1
ATOM 2236 N N . VAL A 1 313 ? 161.078 149.573 171.884 1.00 94.51 313 VAL A N 1
ATOM 2237 C CA . VAL A 1 313 ? 162.322 149.259 171.194 1.00 92.96 313 VAL A CA 1
ATOM 2238 C C . VAL A 1 313 ? 162.091 148.067 170.284 1.00 93.59 313 VAL A C 1
ATOM 2239 O O . VAL A 1 313 ? 161.581 147.033 170.727 1.00 102.61 313 VAL A O 1
ATOM 2243 N N . ASP A 1 314 ? 162.472 148.208 169.020 1.00 102.37 314 ASP A N 1
ATOM 2244 C CA . ASP A 1 314 ? 162.374 147.142 168.028 1.00 105.93 314 ASP A CA 1
ATOM 2245 C C . ASP A 1 314 ? 163.786 146.639 167.763 1.00 104.60 314 ASP A C 1
ATOM 2246 O O . ASP A 1 314 ? 164.582 147.317 167.110 1.00 111.89 314 ASP A O 1
ATOM 2251 N N . HIS A 1 315 ? 164.092 145.442 168.259 1.00 100.10 315 HIS A N 1
ATOM 2252 C CA . HIS A 1 315 ? 165.459 144.947 168.190 1.00 104.40 315 HIS A CA 1
ATOM 2253 C C . HIS A 1 315 ? 165.896 144.583 166.780 1.00 106.55 315 HIS A C 1
ATOM 2254 O O . HIS A 1 315 ? 167.098 144.623 166.499 1.00 111.34 315 HIS A O 1
ATOM 2261 N N . VAL A 1 316 ? 164.972 144.231 165.889 1.00 111.38 316 VAL A N 1
ATOM 2262 C CA . VAL A 1 316 ? 165.365 143.903 164.523 1.00 114.72 316 VAL A CA 1
ATOM 2263 C C . VAL A 1 316 ? 165.982 145.119 163.844 1.00 113.60 316 VAL A C 1
ATOM 2264 O O . VAL A 1 316 ? 167.017 145.017 163.175 1.00 115.35 316 VAL A O 1
ATOM 2268 N N . THR A 1 317 ? 165.360 146.286 164.004 1.00 106.62 317 THR 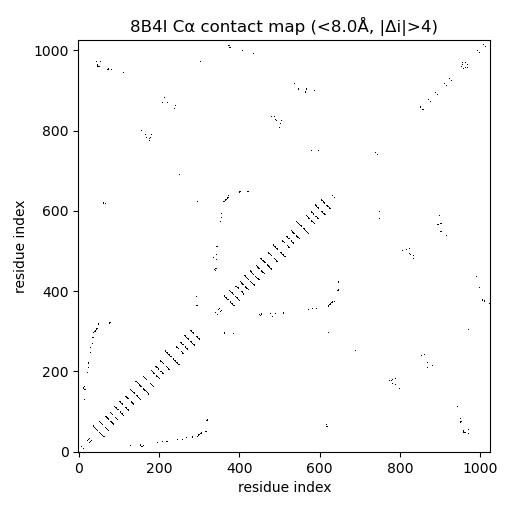A N 1
ATOM 2269 C CA . THR A 1 317 ? 165.856 147.507 163.385 1.00 107.18 317 THR A CA 1
ATOM 2270 C C . THR A 1 317 ? 166.590 148.418 164.357 1.00 106.74 317 THR A C 1
ATOM 2271 O O . THR A 1 317 ? 167.190 149.406 163.922 1.00 106.06 317 THR A O 1
ATOM 2275 N N . GLN A 1 318 ? 166.552 148.121 165.654 1.00 107.86 318 GLN A N 1
ATOM 2276 C CA . GLN A 1 318 ? 167.242 148.905 166.674 1.00 106.14 318 GLN A CA 1
ATOM 2277 C C . GLN A 1 318 ? 166.724 150.337 166.759 1.00 102.73 318 GLN A C 1
ATOM 2278 O O . GLN A 1 318 ? 167.391 151.205 167.326 1.00 102.64 318 GLN A O 1
ATOM 2284 N N . GLN A 1 319 ? 165.546 150.605 166.207 1.00 100.81 319 GLN A N 1
ATOM 2285 C CA . GLN A 1 319 ? 164.920 151.907 166.363 1.00 101.72 319 GLN A CA 1
ATOM 2286 C C . GLN A 1 319 ? 164.032 151.916 167.602 1.00 102.80 319 GLN A C 1
ATOM 2287 O O . GLN A 1 319 ? 163.511 150.885 168.030 1.00 103.78 319 GLN A O 1
ATOM 2293 N N . ALA A 1 320 ? 163.856 153.104 168.176 1.00 100.86 320 ALA A N 1
ATOM 2294 C CA . ALA A 1 320 ? 163.122 153.249 169.423 1.00 102.08 320 ALA A CA 1
ATOM 2295 C C . ALA A 1 320 ? 162.132 154.397 169.319 1.00 99.91 320 ALA A C 1
ATOM 2296 O O . ALA A 1 320 ? 162.396 155.412 168.672 1.00 98.65 320 ALA A O 1
ATOM 2298 N N . LYS A 1 321 ? 160.989 154.222 169.974 1.00 102.90 321 LYS A N 1
ATOM 2299 C CA . LYS A 1 321 ? 159.968 155.250 170.090 1.00 100.89 321 LYS A CA 1
ATOM 2300 C C . LYS A 1 321 ? 159.753 155.571 171.560 1.00 104.54 321 LYS A C 1
ATOM 2301 O O . LYS A 1 321 ? 159.712 154.677 172.407 1.00 107.10 321 LYS A O 1
ATOM 2307 N N . LEU A 1 322 ? 159.612 156.858 171.855 1.00 92.74 322 LEU A N 1
ATOM 2308 C CA . LEU A 1 322 ? 159.565 157.335 173.227 1.00 84.97 322 LEU A CA 1
ATOM 2309 C C . LEU A 1 322 ? 158.386 158.277 173.392 1.00 89.69 322 LEU A C 1
ATOM 2310 O O . LEU A 1 322 ? 158.025 158.996 172.459 1.00 93.44 322 LEU A O 1
ATOM 2315 N N . GLY A 1 323 ? 157.786 158.265 174.573 1.00 91.32 323 GLY A N 1
ATOM 2316 C CA . GLY A 1 323 ? 156.654 159.132 174.849 1.00 88.18 323 GLY A CA 1
ATOM 2317 C C . GLY A 1 323 ? 156.517 159.393 176.330 1.00 88.61 323 GLY A C 1
ATOM 2318 O O . GLY A 1 323 ? 156.713 158.499 177.157 1.00 95.79 323 GLY A O 1
ATOM 2319 N N . MET A 1 324 ? 156.173 160.634 176.663 1.00 89.65 324 MET A N 1
ATOM 2320 C CA . MET A 1 324 ? 155.953 161.059 178.038 1.00 92.81 324 MET A CA 1
ATOM 2321 C C . MET A 1 324 ? 154.621 161.783 178.111 1.00 95.77 324 MET A C 1
ATOM 2322 O O . MET A 1 324 ? 154.287 162.559 177.213 1.00 105.95 324 MET A O 1
ATOM 2327 N N . SER A 1 325 ? 153.866 161.533 179.174 1.00 90.85 325 SER A N 1
ATOM 2328 C CA . SER A 1 325 ? 152.563 162.152 179.355 1.00 91.14 325 SER A CA 1
ATOM 2329 C C . SER A 1 325 ? 152.405 162.593 180.797 1.00 92.76 325 SER A C 1
ATOM 2330 O O . SER A 1 325 ? 152.894 161.930 181.713 1.00 103.87 325 SER A O 1
ATOM 2333 N N . VAL A 1 326 ? 151.714 163.711 180.990 1.00 82.49 326 VAL A N 1
ATOM 2334 C CA . VAL A 1 326 ? 151.376 164.220 182.312 1.00 81.80 326 VAL A CA 1
ATOM 2335 C C . VAL A 1 326 ? 149.879 164.470 182.344 1.00 80.82 326 VAL A C 1
ATOM 2336 O O . VAL A 1 326 ? 149.354 165.230 181.524 1.00 90.62 326 VAL A O 1
ATOM 2340 N N . SER A 1 327 ? 149.194 163.831 183.282 1.00 81.06 327 SER A N 1
ATOM 2341 C CA . SER A 1 327 ? 147.758 163.983 183.448 1.00 86.57 327 SER A CA 1
ATOM 2342 C C . SER A 1 327 ? 147.477 164.701 184.757 1.00 93.51 327 SER A C 1
ATOM 2343 O O . SER A 1 327 ? 147.955 164.287 185.816 1.00 102.75 327 SER A O 1
ATOM 2346 N N . ILE A 1 328 ? 146.696 165.770 184.681 1.00 91.70 328 ILE A N 1
ATOM 2347 C CA . ILE A 1 328 ? 146.347 166.579 185.838 1.00 90.60 328 ILE A CA 1
ATOM 2348 C C . ILE A 1 328 ? 144.847 166.467 186.046 1.00 94.75 328 ILE A C 1
ATOM 2349 O O . ILE A 1 328 ? 144.097 166.241 185.091 1.00 100.89 328 ILE A O 1
ATOM 2354 N N . GLU A 1 329 ? 144.407 166.604 187.294 1.00 104.81 329 GLU A N 1
ATOM 2355 C CA . GLU A 1 329 ? 142.981 166.524 187.612 1.00 105.86 329 GLU A CA 1
ATOM 2356 C C . GLU A 1 329 ? 142.692 167.419 188.813 1.00 109.32 329 GLU A C 1
ATOM 2357 O O . GLU A 1 329 ? 142.859 167.006 189.963 1.00 115.58 329 GLU A O 1
ATOM 2363 N N . ALA A 1 330 ? 142.250 168.641 188.539 1.00 112.47 330 ALA A N 1
ATOM 2364 C CA . ALA A 1 330 ? 141.688 169.473 189.586 1.00 116.89 330 ALA A CA 1
ATOM 2365 C C . ALA A 1 330 ? 140.271 169.006 189.900 1.00 115.53 330 ALA A C 1
ATOM 2366 O O . ALA A 1 330 ? 139.743 168.081 189.277 1.00 112.77 330 ALA A O 1
ATOM 2368 N N . SER A 1 331 ? 139.652 169.647 190.887 1.00 121.23 331 SER A N 1
ATOM 2369 C CA . SER A 1 331 ? 138.288 169.296 191.246 1.00 121.08 331 SER A CA 1
ATOM 2370 C C . SER A 1 331 ? 137.733 170.314 192.229 1.00 122.87 331 SER A C 1
ATOM 2371 O O . SER A 1 331 ? 138.454 170.839 193.080 1.00 122.89 331 SER A O 1
ATOM 2374 N N . ASP A 1 332 ? 136.435 170.582 192.098 1.00 138.93 332 ASP A N 1
ATOM 2375 C CA . ASP A 1 332 ? 135.696 171.426 193.024 1.00 138.69 332 ASP A CA 1
ATOM 2376 C C . ASP A 1 332 ? 134.647 170.643 193.800 1.00 138.20 332 ASP A C 1
ATOM 2377 O O . ASP A 1 332 ? 133.579 171.186 194.101 1.00 136.56 332 ASP A O 1
ATOM 2382 N N . VAL A 1 333 ? 134.922 169.384 194.124 1.00 150.03 333 VAL A N 1
ATOM 2383 C CA . VAL A 1 333 ? 133.957 168.499 194.763 1.00 153.08 333 VAL A CA 1
ATOM 2384 C C . VAL A 1 333 ? 134.442 168.170 196.167 1.00 154.53 333 VAL A C 1
ATOM 2385 O O . VAL A 1 333 ? 135.586 167.739 196.354 1.00 151.77 333 VAL A O 1
ATOM 2389 N N . ASP A 1 334 ? 133.573 168.370 197.153 1.00 179.51 334 ASP A N 1
ATOM 2390 C CA . ASP A 1 334 ? 133.773 167.792 198.475 1.00 180.06 334 ASP A CA 1
ATOM 2391 C C . ASP A 1 334 ? 133.468 166.305 198.364 1.00 180.46 334 ASP A C 1
ATOM 2392 O O . ASP A 1 334 ? 132.303 165.910 198.254 1.00 179.88 334 ASP A O 1
ATOM 2397 N N . LEU A 1 335 ? 134.515 165.477 198.379 1.00 182.01 335 LEU A N 1
ATOM 2398 C CA . LEU A 1 335 ? 134.352 164.074 198.015 1.00 182.41 335 LEU A CA 1
ATOM 2399 C C . LEU A 1 335 ? 133.250 163.413 198.831 1.00 182.56 335 LEU A C 1
ATOM 2400 O O . LEU A 1 335 ? 132.323 162.815 198.274 1.00 183.19 335 LEU A O 1
ATOM 2405 N N . GLN A 1 336 ? 133.317 163.532 200.157 1.00 189.66 336 GLN A N 1
ATOM 2406 C CA . GLN A 1 336 ? 132.321 162.878 200.998 1.00 190.47 336 GLN A CA 1
ATOM 2407 C C . GLN A 1 336 ? 130.927 163.451 200.786 1.00 190.71 336 GLN A C 1
ATOM 2408 O O . GLN A 1 336 ? 129.938 162.765 201.067 1.00 189.96 336 GLN A O 1
ATOM 2414 N N . GLU A 1 337 ? 130.823 164.690 200.300 1.00 181.16 337 GLU A N 1
ATOM 2415 C CA . GLU A 1 337 ? 129.512 165.260 200.012 1.00 178.90 337 GLU A CA 1
ATOM 2416 C C . GLU A 1 337 ? 128.792 164.482 198.919 1.00 178.76 337 GLU A C 1
ATOM 2417 O O . GLU A 1 337 ? 127.588 164.225 199.030 1.00 177.12 337 GLU A O 1
ATOM 2423 N N . GLN A 1 338 ? 129.508 164.100 197.859 1.00 173.36 338 GLN A N 1
ATOM 2424 C CA . GLN A 1 338 ? 128.911 163.427 196.716 1.00 172.89 338 GLN A CA 1
ATOM 2425 C C . GLN A 1 338 ? 129.418 162.011 196.495 1.00 173.89 338 GLN A C 1
ATOM 2426 O O . GLN A 1 338 ? 128.833 161.292 195.678 1.00 173.27 338 GLN A O 1
ATOM 2432 N N . GLN A 1 339 ? 130.475 161.587 197.191 1.00 192.33 339 GLN A N 1
ATOM 2433 C CA . GLN A 1 339 ? 130.995 160.239 196.988 1.00 192.29 339 GLN A CA 1
ATOM 2434 C C . GLN A 1 339 ? 129.947 159.190 197.335 1.00 193.45 339 GLN A C 1
ATOM 2435 O O . GLN A 1 339 ? 129.833 158.166 196.651 1.00 192.81 339 GLN A O 1
ATOM 2441 N N . GLU A 1 340 ? 129.172 159.425 198.395 1.00 196.17 340 GLU A N 1
ATOM 2442 C CA . GLU A 1 340 ? 128.118 158.488 198.762 1.00 195.03 340 GLU A CA 1
ATOM 2443 C C . GLU A 1 340 ? 127.124 158.275 197.629 1.00 194.16 340 GLU A C 1
ATOM 2444 O O . GLU A 1 340 ? 126.575 157.176 197.499 1.00 192.09 340 GLU A O 1
ATOM 2450 N N . GLY A 1 341 ? 126.883 159.295 196.809 1.00 185.94 341 GLY A N 1
ATOM 2451 C CA . GLY A 1 341 ? 126.016 159.148 195.658 1.00 184.91 341 GLY A CA 1
ATOM 2452 C C . GLY A 1 341 ? 126.721 158.493 194.489 1.00 185.41 341 GLY A C 1
ATOM 2453 O O . GLY A 1 341 ? 126.121 157.699 193.759 1.00 184.02 341 GLY A O 1
ATOM 2454 N N . ALA A 1 342 ? 128.004 158.813 194.307 1.00 176.80 342 ALA A N 1
ATOM 2455 C CA . ALA A 1 342 ? 128.761 158.234 193.202 1.00 173.83 342 ALA A CA 1
ATOM 2456 C C . ALA A 1 342 ? 128.868 156.722 193.342 1.00 175.00 342 ALA A C 1
ATOM 2457 O O . ALA A 1 342 ? 128.741 155.988 192.355 1.00 171.88 342 ALA A O 1
ATOM 2459 N N . GLN A 1 343 ? 129.098 156.238 194.563 1.00 187.71 343 GLN A N 1
ATOM 2460 C CA . GLN A 1 343 ? 129.222 154.803 194.785 1.00 186.78 343 GLN A CA 1
ATOM 2461 C C . GLN A 1 343 ? 127.966 154.047 194.376 1.00 185.71 343 GLN A C 1
ATOM 2462 O O . GLN A 1 343 ? 128.046 152.848 194.087 1.00 185.14 343 GLN A O 1
ATOM 2468 N N . SER A 1 344 ? 126.815 154.718 194.343 1.00 167.68 344 SER A N 1
ATOM 2469 C CA . SER A 1 344 ? 125.569 154.109 193.906 1.00 165.79 344 SER A CA 1
ATOM 2470 C C . SER A 1 344 ? 125.079 154.618 192.559 1.00 165.62 344 SER A C 1
ATOM 2471 O O . SER A 1 344 ? 124.064 154.116 192.066 1.00 165.87 344 SER A O 1
ATOM 2474 N N . LEU A 1 345 ? 125.761 155.587 191.954 1.00 136.99 345 LEU A N 1
ATOM 2475 C CA . LEU A 1 345 ? 125.340 156.151 190.674 1.00 133.67 345 LEU A CA 1
ATOM 2476 C C . LEU A 1 345 ? 125.834 155.245 189.554 1.00 132.19 345 LEU A C 1
ATOM 2477 O O . LEU A 1 345 ? 127.020 155.237 189.220 1.00 130.84 345 LEU A O 1
ATOM 2482 N N . ASN A 1 346 ? 124.918 154.478 188.965 1.00 116.54 346 ASN A N 1
ATOM 2483 C CA . ASN A 1 346 ? 125.264 153.495 187.941 1.00 117.13 346 ASN A CA 1
ATOM 2484 C C . ASN A 1 346 ? 125.251 154.135 186.551 1.00 114.88 346 ASN A C 1
ATOM 2485 O O . ASN A 1 346 ? 124.359 153.917 185.733 1.00 110.43 346 ASN A O 1
ATOM 2490 N N . ILE A 1 347 ? 126.278 154.939 186.293 1.00 107.80 347 ILE A N 1
ATOM 2491 C CA . ILE A 1 347 ? 126.372 155.631 185.003 1.00 102.96 347 ILE A CA 1
ATOM 2492 C C . ILE A 1 347 ? 126.496 154.598 183.890 1.00 101.02 347 ILE A C 1
ATOM 2493 O O . ILE A 1 347 ? 127.345 153.690 183.983 1.00 103.20 347 ILE A O 1
ATOM 2498 N N . PRO A 1 348 ? 125.702 154.675 182.823 1.00 90.07 348 PRO A N 1
ATOM 2499 C CA . PRO A 1 348 ? 125.781 153.667 181.755 1.00 89.58 348 PRO A CA 1
ATOM 2500 C C . PRO A 1 348 ? 126.898 153.956 180.759 1.00 95.01 348 PRO A C 1
ATOM 2501 O O . PRO A 1 348 ? 126.663 154.309 179.602 1.00 93.09 348 PRO A O 1
ATOM 2505 N N . PHE A 1 349 ? 128.137 153.807 181.213 1.00 113.37 349 PHE A N 1
ATOM 2506 C CA . PHE A 1 349 ? 129.291 153.998 180.345 1.00 109.66 349 PHE A CA 1
ATOM 2507 C C . PHE A 1 349 ? 129.189 153.104 179.118 1.00 106.94 349 PHE A C 1
ATOM 2508 O O . PHE A 1 349 ? 130.202 152.687 178.559 1.00 108.49 349 PHE A O 1
ATOM 2516 N N . ALA B 1 25 ? 216.723 191.610 179.966 1.00 185.59 25 ALA B N 1
ATOM 2517 C CA . ALA B 1 25 ? 215.861 192.679 180.458 1.00 185.16 25 ALA B CA 1
ATOM 2518 C C . ALA B 1 25 ? 214.425 192.193 180.638 1.00 188.12 25 ALA B C 1
ATOM 2519 O O . ALA B 1 25 ? 213.564 192.941 181.100 1.00 187.76 25 ALA B O 1
ATOM 2521 N N . PHE B 1 26 ? 214.172 190.933 180.271 1.00 191.83 26 PHE B N 1
ATOM 2522 C CA . PHE B 1 26 ? 212.829 190.381 180.408 1.00 190.63 26 PHE B CA 1
ATOM 2523 C C . PHE B 1 26 ? 212.359 190.409 181.856 1.00 189.74 26 PHE B C 1
ATOM 2524 O O . PHE B 1 26 ? 211.151 190.420 182.117 1.00 188.14 26 PHE B O 1
ATOM 2532 N N . ASN B 1 27 ? 213.294 190.420 182.808 1.00 183.35 27 ASN B N 1
ATOM 2533 C CA . ASN B 1 27 ? 212.914 190.522 184.212 1.00 182.87 27 ASN B CA 1
ATOM 2534 C C . ASN B 1 27 ? 212.252 191.859 184.514 1.00 183.44 27 ASN B C 1
ATOM 2535 O O . ASN B 1 27 ? 211.326 191.922 185.331 1.00 182.39 27 ASN B O 1
ATOM 2540 N N . ALA B 1 28 ? 212.709 192.936 183.871 1.00 177.38 28 ALA B N 1
ATOM 2541 C CA . ALA B 1 28 ? 212.125 194.248 184.126 1.00 175.82 28 ALA B CA 1
ATOM 2542 C C . ALA B 1 28 ? 210.643 194.270 183.775 1.00 177.33 28 ALA B C 1
ATOM 2543 O O . ALA B 1 28 ? 209.834 194.848 184.509 1.00 175.26 28 ALA B O 1
ATOM 2545 N N . PHE B 1 29 ? 210.266 193.647 182.656 1.00 179.10 29 PHE B N 1
ATOM 2546 C CA . PHE B 1 29 ? 208.856 193.594 182.285 1.00 177.06 29 PHE B CA 1
ATOM 2547 C C . PHE B 1 29 ? 208.031 192.907 183.365 1.00 176.88 29 PHE B C 1
ATOM 2548 O O . PHE B 1 29 ? 206.974 193.411 183.764 1.00 176.06 29 PHE B O 1
ATOM 2556 N N . GLN B 1 30 ? 208.501 191.760 183.857 1.00 175.09 30 GLN B N 1
ATOM 2557 C CA . GLN B 1 30 ? 207.720 190.995 184.823 1.00 174.15 30 GLN B CA 1
ATOM 2558 C C . GLN B 1 30 ? 207.476 191.799 186.093 1.00 174.41 30 GLN B C 1
ATOM 2559 O O . GLN B 1 30 ? 206.351 191.853 186.600 1.00 175.62 30 GLN B O 1
ATOM 2565 N N . GLU B 1 31 ? 208.520 192.439 186.620 1.00 175.96 31 GLU B N 1
ATOM 2566 C CA . GLU B 1 31 ? 208.343 193.252 187.815 1.00 176.25 31 GLU B CA 1
ATOM 2567 C C . GLU B 1 31 ? 207.350 194.380 187.585 1.00 174.68 31 GLU B C 1
ATOM 2568 O O . GLU B 1 31 ? 206.675 194.801 188.530 1.00 174.18 31 GLU B O 1
ATOM 2574 N N . ARG B 1 32 ? 207.247 194.877 186.353 1.00 169.99 32 ARG B N 1
ATOM 2575 C CA . ARG B 1 32 ? 206.244 195.884 186.037 1.00 172.15 32 ARG B CA 1
ATOM 2576 C C . ARG B 1 32 ? 204.856 195.262 185.944 1.00 172.16 32 ARG B C 1
ATOM 2577 O O . ARG B 1 32 ? 203.876 195.830 186.440 1.00 169.27 32 ARG B O 1
ATOM 2585 N N . ARG B 1 33 ? 204.758 194.088 185.316 1.00 158.37 33 ARG B N 1
ATOM 2586 C CA . ARG B 1 33 ? 203.463 193.436 185.154 1.00 155.49 33 ARG B CA 1
ATOM 2587 C C . ARG B 1 33 ? 202.827 193.119 186.500 1.00 155.67 33 ARG B C 1
ATOM 2588 O O . ARG B 1 33 ? 201.625 193.332 186.694 1.00 153.84 33 ARG B O 1
ATOM 2596 N N . LYS B 1 34 ? 203.620 192.613 187.445 1.00 167.61 34 LYS B N 1
ATOM 2597 C CA . LYS B 1 34 ? 203.085 192.265 188.754 1.00 166.99 34 LYS B CA 1
ATOM 2598 C C . LYS B 1 34 ? 202.468 193.457 189.469 1.00 167.46 34 LYS B C 1
ATOM 2599 O O . LYS B 1 34 ? 201.636 193.258 190.360 1.00 167.49 34 LYS B O 1
ATOM 2605 N N . GLN B 1 35 ? 202.845 194.682 189.103 1.00 165.00 35 GLN B N 1
ATOM 2606 C CA . GLN B 1 35 ? 202.241 195.859 189.711 1.00 164.40 35 GLN B CA 1
ATOM 2607 C C . GLN B 1 35 ? 200.744 195.937 189.454 1.00 164.64 35 GLN B C 1
ATOM 2608 O O . GLN B 1 35 ? 200.015 196.503 190.275 1.00 163.31 35 GLN B O 1
ATOM 2614 N N . PHE B 1 36 ? 200.275 195.380 188.346 1.00 148.75 36 PHE B N 1
ATOM 2615 C CA . PHE B 1 36 ? 198.858 195.364 188.027 1.00 145.51 36 PHE B CA 1
ATOM 2616 C C . PHE B 1 36 ? 198.196 194.136 188.644 1.00 145.64 36 PHE B C 1
ATOM 2617 O O . PHE B 1 36 ? 198.860 193.225 189.143 1.00 144.76 36 PHE B O 1
ATOM 2625 N N . GLY B 1 37 ? 196.869 194.124 188.602 1.00 141.38 37 GLY B N 1
ATOM 2626 C CA . GLY B 1 37 ? 196.076 193.027 189.112 1.00 142.30 37 GLY B CA 1
ATOM 2627 C C . GLY B 1 37 ? 195.617 192.034 188.068 1.00 141.34 37 GLY B C 1
ATOM 2628 O O . GLY B 1 37 ? 194.652 191.302 188.310 1.00 141.33 37 GLY B O 1
ATOM 2629 N N . LEU B 1 38 ? 196.281 191.977 186.917 1.00 118.36 38 LEU B N 1
ATOM 2630 C CA . LEU B 1 38 ? 195.802 191.158 185.814 1.00 112.37 38 LEU B CA 1
ATOM 2631 C C . LEU B 1 38 ? 195.778 189.685 186.198 1.00 115.66 38 LEU B C 1
ATOM 2632 O O . LEU B 1 38 ? 196.485 189.242 187.105 1.00 121.29 38 LEU B O 1
ATOM 2637 N N . SER B 1 39 ? 194.944 188.923 185.494 1.00 97.50 39 SER B N 1
ATOM 2638 C CA . SER B 1 39 ? 194.826 187.493 185.729 1.00 99.17 39 SER B CA 1
ATOM 2639 C C . SER B 1 39 ? 194.395 186.814 184.438 1.00 97.23 39 SER B C 1
ATOM 2640 O O . SER B 1 39 ? 193.900 187.458 183.511 1.00 96.36 39 SER B O 1
ATOM 2643 N N . ASN B 1 40 ? 194.584 185.503 184.395 1.00 99.21 40 ASN B N 1
ATOM 2644 C CA . ASN B 1 40 ? 194.354 184.752 183.170 1.00 97.50 40 ASN B CA 1
ATOM 2645 C C . ASN B 1 40 ? 192.906 184.909 182.712 1.00 97.71 40 ASN B C 1
ATOM 2646 O O . ASN B 1 40 ? 191.985 184.668 183.504 1.00 97.11 40 ASN B O 1
ATOM 2651 N N . PRO B 1 41 ? 192.655 185.303 181.458 1.00 89.46 41 PRO B N 1
ATOM 2652 C CA . PRO B 1 41 ? 191.268 185.412 180.986 1.00 86.35 41 PRO B CA 1
ATOM 2653 C C . PRO B 1 41 ? 190.677 184.114 180.472 1.00 88.22 41 PRO B C 1
ATOM 2654 O O . PRO B 1 41 ? 189.513 184.112 180.060 1.00 89.50 41 PRO B O 1
ATOM 2658 N N . GLY B 1 42 ? 191.422 183.018 180.472 1.00 101.42 42 GLY B N 1
ATOM 2659 C CA . GLY B 1 42 ? 190.956 181.825 179.800 1.00 101.65 42 GLY B CA 1
ATOM 2660 C C . GLY B 1 42 ? 191.336 181.863 178.328 1.00 97.94 42 GLY B C 1
ATOM 2661 O O . GLY B 1 42 ? 192.094 182.712 177.869 1.00 99.73 42 GLY B O 1
ATOM 2662 N N . THR B 1 43 ? 190.787 180.910 177.586 1.00 98.14 43 THR B N 1
ATOM 2663 C CA . THR B 1 43 ? 191.111 180.740 176.180 1.00 103.60 43 THR B CA 1
ATOM 2664 C C . THR B 1 43 ? 190.031 181.366 175.309 1.00 102.42 43 THR B C 1
ATOM 2665 O O . THR B 1 43 ? 188.912 181.625 175.754 1.00 103.27 43 THR B O 1
ATOM 2669 N N . ILE B 1 44 ? 190.389 181.609 174.047 1.00 94.65 44 ILE B N 1
ATOM 2670 C CA . ILE B 1 44 ? 189.421 182.130 173.088 1.00 87.53 44 ILE B CA 1
ATOM 2671 C C . ILE B 1 44 ? 188.231 181.190 172.981 1.00 90.31 44 ILE B C 1
ATOM 2672 O O . ILE B 1 44 ? 187.076 181.626 172.931 1.00 95.58 44 ILE B O 1
ATOM 2677 N N . GLU B 1 45 ? 188.494 179.885 172.943 1.00 104.46 45 GLU B N 1
ATOM 2678 C CA . GLU B 1 45 ? 187.407 178.921 172.823 1.00 105.79 45 GL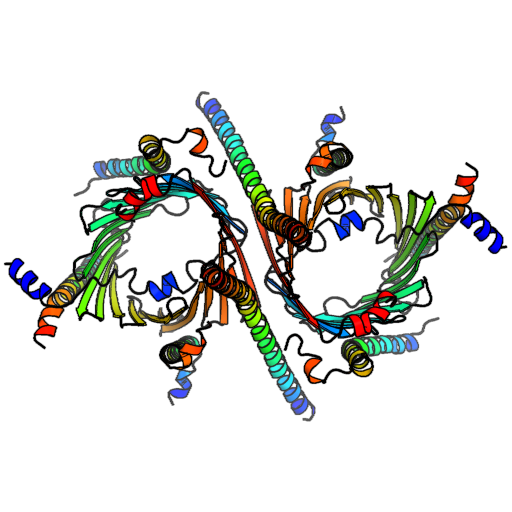U B CA 1
ATOM 2679 C C . GLU B 1 45 ? 186.446 179.010 174.000 1.00 107.10 45 GLU B C 1
ATOM 2680 O O . GLU B 1 45 ? 185.265 178.677 173.859 1.00 109.00 45 GLU B O 1
ATOM 2686 N N . THR B 1 46 ? 186.925 179.453 175.159 1.00 104.93 46 THR B N 1
ATOM 2687 C CA . THR B 1 46 ? 186.095 179.551 176.352 1.00 107.72 46 THR B CA 1
ATOM 2688 C C . THR B 1 46 ? 185.596 180.963 176.616 1.00 104.68 46 THR B C 1
ATOM 2689 O O . THR B 1 46 ? 185.086 181.223 177.710 1.00 102.95 46 THR B O 1
ATOM 2693 N N . ILE B 1 47 ? 185.731 181.880 175.656 1.00 83.80 47 ILE B N 1
ATOM 2694 C CA . ILE B 1 47 ? 185.380 183.271 175.907 1.00 80.78 47 ILE B CA 1
ATOM 2695 C C . ILE B 1 47 ? 183.904 183.433 176.215 1.00 78.34 47 ILE B C 1
ATOM 2696 O O . ILE B 1 47 ? 183.500 184.456 176.775 1.00 80.09 47 ILE B O 1
ATOM 2701 N N . ALA B 1 48 ? 183.077 182.453 175.855 1.00 79.93 48 ALA B N 1
ATOM 2702 C CA . ALA B 1 48 ? 181.657 182.473 176.181 1.00 81.36 48 ALA B CA 1
ATOM 2703 C C . ALA B 1 48 ? 181.203 181.157 176.793 1.00 90.82 48 ALA B C 1
ATOM 2704 O O . ALA B 1 48 ? 180.126 180.659 176.454 1.00 93.12 48 ALA B O 1
ATOM 2706 N N . ARG B 1 49 ? 182.005 180.577 177.687 1.00 112.62 49 ARG B N 1
ATOM 2707 C CA . ARG B 1 49 ? 181.637 179.300 178.287 1.00 109.74 49 ARG B CA 1
ATOM 2708 C C . ARG B 1 49 ? 180.409 179.435 179.173 1.00 106.36 49 ARG B C 1
ATOM 2709 O O . ARG B 1 49 ? 179.529 178.568 179.163 1.00 108.07 49 ARG B O 1
ATOM 2717 N N . GLU B 1 50 ? 180.323 180.520 179.942 1.00 90.16 50 GLU B N 1
ATOM 2718 C CA . GLU B 1 50 ? 179.211 180.656 180.875 1.00 92.09 50 GLU B CA 1
ATOM 2719 C C . GLU B 1 50 ? 177.875 180.604 180.149 1.00 91.47 50 GLU B C 1
ATOM 2720 O O . GLU B 1 50 ? 176.947 179.919 180.592 1.00 95.56 50 GLU B O 1
ATOM 2726 N N . VAL B 1 51 ? 177.756 181.312 179.030 1.00 84.17 51 VAL B N 1
ATOM 2727 C CA . VAL B 1 51 ? 176.489 181.353 178.309 1.00 82.86 51 VAL B CA 1
ATOM 2728 C C . VAL B 1 51 ? 176.300 180.094 177.477 1.00 90.55 51 VAL B C 1
ATOM 2729 O O . VAL B 1 51 ? 175.255 179.439 177.540 1.00 98.59 51 VAL B O 1
ATOM 2733 N N . GLN B 1 52 ? 177.305 179.740 176.678 1.00 95.92 52 GLN B N 1
ATOM 2734 C CA . GLN B 1 52 ? 177.117 178.712 175.664 1.00 92.26 52 GLN B CA 1
ATOM 2735 C C . GLN B 1 52 ? 177.487 177.316 176.140 1.00 95.35 52 GLN B C 1
ATOM 2736 O O . GLN B 1 52 ? 177.317 176.359 175.378 1.00 97.51 52 GLN B O 1
ATOM 2742 N N . ARG B 1 53 ? 177.979 177.168 177.363 1.00 107.85 53 ARG B N 1
ATOM 2743 C CA . ARG B 1 53 ? 178.396 175.864 177.865 1.00 107.72 53 ARG B CA 1
ATOM 2744 C C . ARG B 1 53 ? 177.723 175.475 179.168 1.00 108.40 53 ARG B C 1
ATOM 2745 O O . ARG B 1 53 ? 177.383 174.305 179.350 1.00 112.92 53 ARG B O 1
ATOM 2753 N N . ASP B 1 54 ? 177.518 176.421 180.084 1.00 100.33 54 ASP B N 1
ATOM 2754 C CA . ASP B 1 54 ? 176.939 176.112 181.383 1.00 100.01 54 ASP B CA 1
ATOM 2755 C C . ASP B 1 54 ? 175.426 176.248 181.426 1.00 97.89 54 ASP B C 1
ATOM 2756 O O . ASP B 1 54 ? 174.765 175.392 182.021 1.00 102.00 54 ASP B O 1
ATOM 2761 N N . THR B 1 55 ? 174.861 177.282 180.809 1.00 84.22 55 THR B N 1
ATOM 2762 C CA . THR B 1 55 ? 173.437 177.567 180.930 1.00 85.87 55 THR B CA 1
ATOM 2763 C C . THR B 1 55 ? 172.635 177.088 179.733 1.00 84.61 55 THR B C 1
ATOM 2764 O O . THR B 1 55 ? 171.669 176.338 179.902 1.00 86.53 55 THR B O 1
ATOM 2768 N N . LEU B 1 56 ? 173.004 177.490 178.524 1.00 87.41 56 LEU B N 1
ATOM 2769 C CA . LEU B 1 56 ? 172.223 177.114 177.360 1.00 88.66 56 LEU B CA 1
ATOM 2770 C C . LEU B 1 56 ? 172.302 175.609 177.115 1.00 90.00 56 LEU B C 1
ATOM 2771 O O . LEU B 1 56 ? 173.261 174.934 177.493 1.00 88.55 56 LEU B O 1
ATOM 2776 N N . LEU B 1 57 ? 171.264 175.090 176.465 1.00 95.01 57 LEU B N 1
ATOM 2777 C CA . LEU B 1 57 ? 171.101 173.663 176.228 1.00 92.71 57 LEU B CA 1
ATOM 2778 C C . LEU B 1 57 ? 171.738 173.180 174.936 1.00 97.54 57 LEU B C 1
ATOM 2779 O O . LEU B 1 57 ? 171.712 171.975 174.670 1.00 102.65 57 LEU B O 1
ATOM 2784 N N . THR B 1 58 ? 172.307 174.076 174.131 1.00 99.07 58 THR B N 1
ATOM 2785 C CA . THR B 1 58 ? 172.663 173.712 172.765 1.00 100.39 58 THR B CA 1
ATOM 2786 C C . THR B 1 58 ? 173.530 172.462 172.713 1.00 100.39 58 THR B C 1
ATOM 2787 O O . THR B 1 58 ? 173.418 171.672 171.770 1.00 98.34 58 THR B O 1
ATOM 2791 N N . ASN B 1 59 ? 174.388 172.257 173.708 1.00 101.73 59 ASN B N 1
ATOM 2792 C CA . ASN B 1 59 ? 175.317 171.136 173.685 1.00 101.06 59 ASN B CA 1
ATOM 2793 C C . ASN B 1 59 ? 174.761 169.868 174.316 1.00 102.00 59 ASN B C 1
ATOM 2794 O O . ASN B 1 59 ? 175.256 168.778 174.011 1.00 104.67 59 ASN B O 1
ATOM 2799 N N . TYR B 1 60 ? 173.750 169.974 175.176 1.00 98.93 60 TYR B N 1
ATOM 2800 C CA . TYR B 1 60 ? 173.276 168.827 175.937 1.00 96.94 60 TYR B CA 1
ATOM 2801 C C . TYR B 1 60 ? 172.000 168.214 175.382 1.00 100.13 60 TYR B C 1
ATOM 2802 O O . TYR B 1 60 ? 171.650 167.097 175.774 1.00 104.08 60 TYR B O 1
ATOM 2811 N N . MET B 1 61 ? 171.305 168.907 174.490 1.00 97.56 61 MET B N 1
ATOM 2812 C CA . MET B 1 61 ? 170.052 168.395 173.959 1.00 91.33 61 MET B CA 1
ATOM 2813 C C . MET B 1 61 ? 170.299 167.141 173.131 1.00 92.32 61 MET B C 1
ATOM 2814 O O . MET B 1 61 ? 171.362 166.976 172.527 1.00 88.77 61 MET B O 1
ATOM 2819 N N . PHE B 1 62 ? 169.311 166.251 173.106 1.00 92.21 62 PHE B N 1
ATOM 2820 C CA . PHE B 1 62 ? 169.402 165.037 172.310 1.00 94.90 62 PHE B CA 1
ATOM 2821 C C . PHE B 1 62 ? 167.999 164.521 172.027 1.00 93.22 62 PHE B C 1
ATOM 2822 O O . PHE B 1 62 ? 167.000 165.162 172.358 1.00 90.09 62 PHE B O 1
ATOM 2830 N N . SER B 1 63 ? 167.935 163.353 171.394 1.00 101.53 63 SER B N 1
ATOM 2831 C CA . SER B 1 63 ? 166.677 162.731 171.017 1.00 99.25 63 SER B CA 1
ATOM 2832 C C . SER B 1 63 ? 166.757 161.227 171.230 1.00 103.23 63 SER B C 1
ATOM 2833 O O . SER B 1 63 ? 167.840 160.638 171.215 1.00 106.96 63 SER B O 1
ATOM 2836 N N . GLY B 1 64 ? 165.599 160.613 171.431 1.00 91.09 64 GLY B N 1
ATOM 2837 C CA . GLY B 1 64 ? 165.545 159.182 171.621 1.00 86.72 64 GLY B CA 1
ATOM 2838 C C . GLY B 1 64 ? 166.166 158.770 172.945 1.00 87.20 64 GLY B C 1
ATOM 2839 O O . GLY B 1 64 ? 166.667 159.581 173.720 1.00 91.61 64 GLY B O 1
ATOM 2840 N N . LEU B 1 65 ? 166.130 157.466 173.186 1.00 87.47 65 LEU B N 1
ATOM 2841 C CA . LEU B 1 65 ? 166.675 156.907 174.411 1.00 89.21 65 LEU B CA 1
ATOM 2842 C C . LEU B 1 65 ? 168.197 156.930 174.378 1.00 88.29 65 LEU B C 1
ATOM 2843 O O . LEU B 1 65 ? 168.816 157.068 173.321 1.00 94.51 65 LEU B O 1
ATOM 2848 N N . ARG B 1 66 ? 168.801 156.803 175.556 1.00 87.38 66 ARG B N 1
ATOM 2849 C CA . ARG B 1 66 ? 170.249 156.822 175.684 1.00 89.10 66 ARG B CA 1
ATOM 2850 C C . ARG B 1 66 ? 170.615 156.327 177.073 1.00 92.80 66 ARG B C 1
ATOM 2851 O O . ARG B 1 66 ? 169.848 156.509 178.019 1.00 102.61 66 ARG B O 1
ATOM 2859 N N . ALA B 1 67 ? 171.781 155.699 177.193 1.00 77.14 67 ALA B N 1
ATOM 2860 C CA . ALA B 1 67 ? 172.237 155.175 178.473 1.00 70.79 67 ALA B CA 1
ATOM 2861 C C . ALA B 1 67 ? 173.752 155.102 178.473 1.00 76.68 67 ALA B C 1
ATOM 2862 O O . ALA B 1 67 ? 174.354 154.719 177.468 1.00 88.87 67 ALA B O 1
ATOM 2864 N N . ASP B 1 68 ? 174.364 155.468 179.594 1.00 83.98 68 ASP B N 1
ATOM 2865 C CA . ASP B 1 68 ? 175.815 155.489 179.735 1.00 86.10 68 ASP B CA 1
ATOM 2866 C C . ASP B 1 68 ? 176.191 154.724 180.994 1.00 83.86 68 ASP B C 1
ATOM 2867 O O . ASP B 1 68 ? 176.068 155.251 182.104 1.00 93.18 68 ASP B O 1
ATOM 2872 N N . VAL B 1 69 ? 176.664 153.496 180.825 1.00 74.61 69 VAL B N 1
ATOM 2873 C CA . VAL B 1 69 ? 177.155 152.693 181.937 1.00 79.93 69 VAL B CA 1
ATOM 2874 C C . VAL B 1 69 ? 178.647 152.966 182.070 1.00 83.88 69 VAL B C 1
ATOM 2875 O O . VAL B 1 69 ? 179.399 152.830 181.104 1.00 96.49 69 VAL B O 1
ATOM 2879 N N . THR B 1 70 ? 179.077 153.357 183.263 1.00 89.71 70 THR B N 1
ATOM 2880 C CA . THR B 1 70 ? 180.456 153.742 183.518 1.00 90.51 70 THR B CA 1
ATOM 2881 C C . THR B 1 70 ? 180.968 153.027 184.758 1.00 96.39 70 THR B C 1
ATOM 2882 O O . THR B 1 70 ? 180.197 152.712 185.667 1.00 107.84 70 THR B O 1
ATOM 2886 N N . LYS B 1 71 ? 182.271 152.767 184.787 1.00 102.56 71 LYS B N 1
ATOM 2887 C CA . LYS B 1 71 ? 182.919 152.144 185.930 1.00 99.80 71 LYS B CA 1
ATOM 2888 C C . LYS B 1 71 ? 184.269 152.803 186.142 1.00 102.78 71 LYS B C 1
ATOM 2889 O O . LYS B 1 71 ? 185.047 152.943 185.196 1.00 108.49 71 LYS B O 1
ATOM 2895 N N . ALA B 1 72 ? 184.543 153.206 187.377 1.00 113.17 72 ALA B N 1
ATOM 2896 C CA . ALA B 1 72 ? 185.795 153.865 187.726 1.00 115.64 72 ALA B CA 1
ATOM 2897 C C . ALA B 1 72 ? 186.645 152.906 188.546 1.00 114.02 72 ALA B C 1
ATOM 2898 O O . ALA B 1 72 ? 186.240 152.487 189.634 1.00 120.25 72 ALA B O 1
ATOM 2900 N N . PHE B 1 73 ? 187.823 152.567 188.027 1.00 101.92 73 PHE B N 1
ATOM 2901 C CA . PHE B 1 73 ? 188.712 151.625 188.691 1.00 101.64 73 PHE B CA 1
ATOM 2902 C C . PHE B 1 73 ? 189.740 152.292 189.587 1.00 106.51 73 PHE B C 1
ATOM 2903 O O . PHE B 1 73 ? 190.388 151.602 190.379 1.00 112.09 73 PHE B O 1
ATOM 2911 N N . SER B 1 74 ? 189.918 153.604 189.482 1.00 116.62 74 SER B N 1
ATOM 2912 C CA . SER B 1 74 ? 190.889 154.294 190.316 1.00 120.17 74 SER B CA 1
ATOM 2913 C C . SER B 1 74 ? 190.750 155.790 190.098 1.00 121.01 74 SER B C 1
ATOM 2914 O O . SER B 1 74 ? 189.912 156.245 189.317 1.00 123.25 74 SER B O 1
ATOM 2917 N N . LEU B 1 75 ? 191.578 156.551 190.813 1.00 131.03 75 LEU B N 1
ATOM 2918 C CA . LEU B 1 75 ? 191.598 158.000 190.687 1.00 128.61 75 LEU B CA 1
ATOM 2919 C C . LEU B 1 75 ? 192.994 158.592 190.597 1.00 128.81 75 LEU B C 1
ATOM 2920 O O . LEU B 1 75 ? 193.120 159.763 190.228 1.00 127.93 75 LEU B O 1
ATOM 2925 N N . ALA B 1 76 ? 194.036 157.830 190.918 1.00 127.49 76 ALA B N 1
ATOM 2926 C CA . ALA B 1 76 ? 195.411 158.331 190.880 1.00 125.00 76 ALA B CA 1
ATOM 2927 C C . ALA B 1 76 ? 196.343 157.159 190.632 1.00 123.77 76 ALA B C 1
ATOM 2928 O O . ALA B 1 76 ? 196.925 156.594 191.565 1.00 125.52 76 ALA B O 1
ATOM 2930 N N . PRO B 1 77 ? 196.522 156.766 189.367 1.00 102.58 77 PRO B N 1
ATOM 2931 C CA . PRO B 1 77 ? 196.025 157.402 188.142 1.00 102.98 77 PRO B CA 1
ATOM 2932 C C . PRO B 1 77 ? 194.523 157.274 187.968 1.00 102.29 77 PRO B C 1
ATOM 2933 O O . PRO B 1 77 ? 193.899 156.377 188.520 1.00 101.68 77 PRO B O 1
ATOM 2937 N N . LEU B 1 78 ? 193.919 158.177 187.204 1.00 97.26 78 LEU B N 1
ATOM 2938 C CA . LEU B 1 78 ? 192.501 158.078 186.895 1.00 92.02 78 LEU B CA 1
ATOM 2939 C C . LEU B 1 78 ? 192.302 157.083 185.765 1.00 92.06 78 LEU B C 1
ATOM 2940 O O . LEU B 1 78 ? 192.802 157.289 184.656 1.00 99.57 78 LEU B O 1
ATOM 2945 N N . PHE B 1 79 ? 191.574 156.008 186.042 1.00 85.06 79 PHE B N 1
ATOM 2946 C CA . PHE B 1 79 ? 191.252 155.008 185.037 1.00 84.04 79 PHE B CA 1
ATOM 2947 C C . PHE B 1 79 ? 189.749 154.807 185.048 1.00 83.42 79 PHE B C 1
ATOM 2948 O O . PHE B 1 79 ? 189.138 154.768 186.119 1.00 91.44 79 PHE B O 1
ATOM 2956 N N . GLN B 1 80 ? 189.153 154.690 183.868 1.00 89.85 80 GLN B N 1
ATOM 2957 C CA . GLN B 1 80 ? 187.704 154.691 183.766 1.00 89.80 80 GLN B CA 1
ATOM 2958 C C . GLN B 1 80 ? 187.285 154.062 182.447 1.00 89.04 80 GLN B C 1
ATOM 2959 O O . GLN B 1 80 ? 187.943 154.254 181.424 1.00 101.53 80 GLN B O 1
ATOM 2965 N N . VAL B 1 81 ? 186.189 153.313 182.483 1.00 71.46 81 VAL B N 1
ATOM 2966 C CA . VAL B 1 81 ? 185.644 152.640 181.313 1.00 70.49 81 VAL B CA 1
ATOM 2967 C C . VAL B 1 81 ? 184.150 152.902 181.278 1.00 81.63 81 VAL B C 1
ATOM 2968 O O . VAL B 1 81 ? 183.501 152.955 182.327 1.00 96.64 81 VAL B O 1
ATOM 2972 N N . SER B 1 82 ? 183.599 153.072 180.080 1.00 85.33 82 SER B N 1
ATOM 2973 C CA . SER B 1 82 ? 182.183 153.381 179.970 1.00 88.98 82 SER B CA 1
ATOM 2974 C C . SER B 1 82 ? 181.654 152.955 178.613 1.00 82.56 82 SER B C 1
ATOM 2975 O O . SER B 1 82 ? 182.313 153.136 177.588 1.00 90.40 82 SER B O 1
ATOM 2978 N N . HIS B 1 83 ? 180.442 152.411 178.621 1.00 67.06 83 HIS B N 1
ATOM 2979 C CA . HIS B 1 83 ? 179.722 152.041 177.413 1.00 70.41 83 HIS B CA 1
ATOM 2980 C C . HIS B 1 83 ? 178.555 152.996 177.243 1.00 80.55 83 HIS B C 1
ATOM 2981 O O . HIS B 1 83 ? 177.914 153.373 178.228 1.00 91.96 83 HIS B O 1
ATOM 2988 N N . GLN B 1 84 ? 178.280 153.388 176.007 1.00 88.23 84 GLN B N 1
ATOM 2989 C CA . GLN B 1 84 ? 177.159 154.262 175.697 1.00 83.62 84 GLN B CA 1
ATOM 2990 C C . GLN B 1 84 ? 176.242 153.566 174.704 1.00 86.05 84 GLN B C 1
ATOM 2991 O O . GLN B 1 84 ? 176.691 153.142 173.636 1.00 96.68 84 GLN B O 1
ATOM 2997 N N . PHE B 1 85 ? 174.966 153.464 175.052 1.00 69.13 85 PHE B N 1
ATOM 2998 C CA . PHE B 1 85 ? 173.943 152.947 174.159 1.00 67.72 85 PHE B CA 1
ATOM 2999 C C . PHE B 1 85 ? 173.008 154.080 173.766 1.00 73.93 85 PHE B C 1
ATOM 3000 O O . PHE B 1 85 ? 172.759 154.991 174.558 1.00 93.89 85 PHE B O 1
ATOM 3008 N N . ALA B 1 86 ? 172.494 154.025 172.542 1.00 69.94 86 ALA B N 1
ATOM 3009 C CA . ALA B 1 86 ? 171.579 155.051 172.067 1.00 75.53 86 ALA B CA 1
ATOM 3010 C C . ALA B 1 86 ? 170.655 154.445 171.026 1.00 84.49 86 ALA B C 1
ATOM 3011 O O . ALA B 1 86 ? 170.942 153.393 170.453 1.00 92.06 86 ALA B O 1
ATOM 3013 N N . MET B 1 87 ? 169.532 155.120 170.792 1.00 98.09 87 MET B N 1
ATOM 3014 C CA . MET B 1 87 ? 168.513 154.609 169.888 1.00 99.36 87 MET B CA 1
ATOM 3015 C C . MET B 1 87 ? 167.758 155.777 169.274 1.00 100.48 87 MET B C 1
ATOM 3016 O O . MET B 1 87 ? 168.182 156.932 169.352 1.00 100.33 87 MET B O 1
ATOM 3021 N N . GLY B 1 88 ? 166.635 155.456 168.643 1.00 111.11 88 GLY B N 1
ATOM 3022 C CA . GLY B 1 88 ? 165.786 156.489 168.067 1.00 112.13 88 GLY B CA 1
ATOM 3023 C C . GLY B 1 88 ? 166.507 157.231 166.968 1.00 115.80 88 GLY B C 1
ATOM 3024 O O . GLY B 1 88 ? 167.352 156.666 166.272 1.00 114.88 88 GLY B O 1
ATOM 3025 N N . GLU B 1 89 ? 166.175 158.514 166.808 1.00 128.82 89 GLU B N 1
ATOM 3026 C CA . GLU B 1 89 ? 166.884 159.347 165.847 1.00 126.36 89 GLU B CA 1
ATOM 3027 C C . GLU B 1 89 ? 168.362 159.466 166.186 1.00 127.72 89 GLU B C 1
ATOM 3028 O O . GLU B 1 89 ? 169.164 159.803 165.309 1.00 124.34 89 GLU B O 1
ATOM 3034 N N . ARG B 1 90 ? 168.737 159.201 167.438 1.00 127.23 90 ARG B N 1
ATOM 3035 C CA . ARG B 1 90 ? 170.141 159.111 167.832 1.00 125.90 90 ARG B CA 1
ATOM 3036 C C . ARG B 1 90 ? 170.715 157.785 167.327 1.00 124.63 90 ARG B C 1
ATOM 3037 O O . ARG B 1 90 ? 170.984 156.849 168.077 1.00 119.08 90 ARG B O 1
ATOM 3045 N N . LEU B 1 91 ? 170.898 157.729 166.006 1.00 129.49 91 LEU B N 1
ATOM 3046 C CA . LEU B 1 91 ? 171.091 156.450 165.333 1.00 126.30 91 LEU B CA 1
ATOM 3047 C C . LEU B 1 91 ? 172.336 155.720 165.820 1.00 127.79 91 LEU B C 1
ATOM 3048 O O . LEU B 1 91 ? 172.340 154.485 165.876 1.00 129.85 91 LEU B O 1
ATOM 3053 N N . ASN B 1 92 ? 173.394 156.449 166.174 1.00 109.00 92 ASN B N 1
ATOM 3054 C CA . ASN B 1 92 ? 174.635 155.809 166.598 1.00 103.41 92 ASN B CA 1
ATOM 3055 C C . ASN B 1 92 ? 174.343 154.854 167.751 1.00 99.87 92 ASN B C 1
ATOM 3056 O O . ASN B 1 92 ? 174.114 155.305 168.878 1.00 105.03 92 ASN B O 1
ATOM 3061 N N . PRO B 1 93 ? 174.362 153.536 167.527 1.00 81.65 93 PRO B N 1
ATOM 3062 C CA . PRO B 1 93 ? 173.748 152.627 168.501 1.00 78.90 93 PRO B CA 1
ATOM 3063 C C . PRO B 1 93 ? 174.667 152.144 169.606 1.00 81.56 93 PRO B C 1
ATOM 3064 O O . PRO B 1 93 ? 174.185 151.456 170.514 1.00 94.17 93 PRO B O 1
ATOM 3068 N N . TYR B 1 94 ? 175.960 152.448 169.568 1.00 76.53 94 TYR B N 1
ATOM 3069 C CA . TYR B 1 94 ? 176.859 151.962 170.603 1.00 78.83 94 TYR B CA 1
ATOM 3070 C C . TYR B 1 94 ? 178.183 152.701 170.515 1.00 85.78 94 TYR B C 1
ATOM 3071 O O . TYR B 1 94 ? 178.588 153.149 169.441 1.00 95.49 94 TYR B O 1
ATOM 3080 N N . ALA B 1 95 ? 178.852 152.829 171.657 1.00 85.85 95 ALA B N 1
ATOM 3081 C CA . ALA B 1 95 ? 180.179 153.432 171.696 1.00 85.19 95 ALA B CA 1
ATOM 3082 C C . ALA B 1 95 ? 180.871 153.033 172.986 1.00 81.88 95 ALA B C 1
ATOM 3083 O O . ALA B 1 95 ? 180.415 153.400 174.071 1.00 91.51 95 ALA B O 1
ATOM 3085 N N . PHE B 1 96 ? 181.968 152.294 172.866 1.00 70.16 96 PHE B N 1
ATOM 3086 C CA . PHE B 1 96 ? 182.789 151.948 174.015 1.00 71.24 96 PHE B CA 1
ATOM 3087 C C . PHE B 1 96 ? 183.872 152.998 174.202 1.00 78.03 96 PHE B C 1
ATOM 3088 O O . PHE B 1 96 ? 184.508 153.426 173.238 1.00 89.07 96 PHE B O 1
ATOM 3096 N N . ALA B 1 97 ? 184.080 153.416 175.447 1.00 78.07 97 ALA B N 1
ATOM 3097 C CA . ALA B 1 97 ? 185.018 154.488 175.740 1.00 77.85 97 ALA B CA 1
ATOM 3098 C C . ALA B 1 97 ? 185.855 154.135 176.957 1.00 77.54 97 ALA B C 1
ATOM 3099 O O . ALA B 1 97 ? 185.333 153.684 177.977 1.00 90.38 97 ALA B O 1
ATOM 3101 N N . ALA B 1 98 ? 187.160 154.363 176.843 1.00 69.59 98 ALA B N 1
ATOM 3102 C CA . ALA B 1 98 ? 188.090 154.146 177.938 1.00 72.15 98 ALA B CA 1
ATOM 3103 C C . ALA B 1 98 ? 188.881 155.421 178.162 1.00 76.12 98 ALA B C 1
ATOM 3104 O O . ALA B 1 98 ? 189.125 156.187 177.229 1.00 89.71 98 ALA B O 1
ATOM 3106 N N . LEU B 1 99 ? 189.283 155.644 179.408 1.00 73.91 99 LEU B N 1
ATOM 3107 C CA . LEU B 1 99 ? 189.909 156.901 179.789 1.00 66.18 99 LEU B CA 1
ATOM 3108 C C . LEU B 1 99 ? 190.980 156.625 180.827 1.00 70.05 99 LEU B C 1
ATOM 3109 O O . LEU B 1 99 ? 190.694 156.029 181.867 1.00 90.85 99 LEU B O 1
ATOM 3114 N N . TYR B 1 100 ? 192.202 157.061 180.546 1.00 62.06 100 TYR B N 1
ATOM 3115 C CA . TYR B 1 100 ? 193.318 156.931 181.471 1.00 66.42 100 TYR B CA 1
ATOM 3116 C C . TYR B 1 100 ? 193.978 158.289 181.609 1.00 74.86 100 TYR B C 1
ATOM 3117 O O . TYR B 1 100 ? 194.320 158.914 180.603 1.00 86.84 100 TYR B O 1
ATOM 3126 N N . GLY B 1 101 ? 194.165 158.736 182.839 1.00 84.74 101 GLY B N 1
ATOM 3127 C CA . GLY B 1 101 ? 194.709 160.062 183.075 1.00 86.28 101 GLY B CA 1
ATOM 3128 C C . GLY B 1 101 ? 195.571 160.100 184.312 1.00 87.58 101 GLY B C 1
ATOM 3129 O O . GLY B 1 101 ? 195.324 159.388 185.289 1.00 89.76 101 GLY B O 1
ATOM 3130 N N . THR B 1 102 ? 196.592 160.948 184.266 1.00 95.99 102 THR B N 1
ATOM 3131 C CA . THR B 1 102 ? 197.475 161.157 185.402 1.00 97.21 102 THR B CA 1
ATOM 3132 C C . THR B 1 102 ? 197.995 162.583 185.336 1.00 97.91 102 THR B C 1
ATOM 3133 O O . THR B 1 102 ? 197.543 163.392 184.524 1.00 99.17 102 THR B O 1
ATOM 3137 N N . ASN B 1 103 ? 198.961 162.882 186.202 1.00 109.78 103 ASN B N 1
ATOM 3138 C CA . ASN B 1 103 ? 199.466 164.244 186.306 1.00 108.94 103 ASN B CA 1
ATOM 3139 C C . ASN B 1 103 ? 200.041 164.737 184.986 1.00 106.03 103 ASN B C 1
ATOM 3140 O O . ASN B 1 103 ? 199.902 165.912 184.637 1.00 108.22 103 ASN B O 1
ATOM 3145 N N . GLN B 1 104 ? 200.699 163.851 184.241 1.00 97.68 104 GLN B N 1
ATOM 3146 C CA . GLN B 1 104 ? 201.390 164.254 183.025 1.00 97.52 104 GLN B CA 1
ATOM 3147 C C . GLN B 1 104 ? 200.687 163.825 181.748 1.00 95.55 104 GLN B C 1
ATOM 3148 O O . GLN B 1 104 ? 200.967 164.397 180.690 1.00 107.19 104 GLN B O 1
ATOM 3154 N N . ILE B 1 105 ? 199.795 162.844 181.807 1.00 77.62 105 ILE B N 1
ATOM 3155 C CA . ILE B 1 105 ? 199.216 162.252 180.608 1.00 81.91 105 ILE B CA 1
ATOM 3156 C C . ILE B 1 105 ? 197.719 162.088 180.797 1.00 83.11 105 ILE B C 1
ATOM 3157 O O . ILE B 1 105 ? 197.253 161.740 181.886 1.00 91.14 105 ILE B O 1
ATOM 3162 N N . PHE B 1 106 ? 196.967 162.342 179.733 1.00 70.57 106 PHE B N 1
ATOM 3163 C CA . PHE B 1 106 ? 195.549 162.026 179.676 1.00 71.80 106 PHE B CA 1
ATOM 3164 C C . PHE B 1 106 ? 195.246 161.432 178.314 1.00 76.94 106 PHE B C 1
ATOM 3165 O O . PHE B 1 106 ? 195.350 162.125 177.299 1.00 86.99 106 PHE B O 1
ATOM 3173 N N . ALA B 1 107 ? 194.865 160.158 178.292 1.00 71.59 107 ALA B N 1
ATOM 3174 C CA . ALA B 1 107 ? 194.567 159.464 177.049 1.00 68.42 107 ALA B CA 1
ATOM 3175 C C . ALA B 1 107 ? 193.151 158.924 177.116 1.00 70.36 107 ALA B C 1
ATOM 3176 O O . ALA B 1 107 ? 192.752 158.347 178.130 1.00 77.83 107 ALA B O 1
ATOM 3178 N N . GLN B 1 108 ? 192.401 159.106 176.036 1.00 73.04 108 GLN B N 1
ATOM 3179 C CA . GLN B 1 108 ? 191.002 158.721 175.993 1.00 76.06 108 GLN B CA 1
ATOM 3180 C C . GLN B 1 108 ? 190.690 158.232 174.591 1.00 79.41 108 GLN B C 1
ATOM 3181 O O . GLN B 1 108 ? 191.389 158.574 173.636 1.00 90.55 108 GLN B O 1
ATOM 3187 N N . GLY B 1 109 ? 189.646 157.422 174.469 1.00 70.27 109 GLY B N 1
ATOM 3188 C CA . GLY B 1 109 ? 189.295 156.885 173.169 1.00 72.10 109 GLY B CA 1
ATOM 3189 C C . GLY B 1 109 ? 187.885 156.351 173.136 1.00 73.36 109 GLY B C 1
ATOM 3190 O O . GLY B 1 109 ? 187.448 155.636 174.040 1.00 82.34 109 GLY B O 1
ATOM 3191 N N . ASN B 1 110 ? 187.179 156.700 172.066 1.00 81.05 110 ASN B N 1
ATOM 3192 C CA . ASN B 1 110 ? 185.838 156.208 171.794 1.00 82.70 110 ASN B CA 1
ATOM 3193 C C . ASN B 1 110 ? 185.894 155.302 170.578 1.00 85.87 110 ASN B C 1
ATOM 3194 O O . ASN B 1 110 ? 186.629 155.584 169.628 1.00 101.01 110 ASN B O 1
ATOM 3199 N N . LEU B 1 111 ? 185.122 154.223 170.605 1.00 74.63 111 LEU B N 1
ATOM 3200 C CA . LEU B 1 111 ? 185.082 153.256 169.515 1.00 76.94 111 LEU B CA 1
ATOM 3201 C C . LEU B 1 111 ? 183.623 152.952 169.212 1.00 78.42 111 LEU B C 1
ATOM 3202 O O . LEU B 1 111 ? 183.038 152.046 169.812 1.00 85.03 111 LEU B O 1
ATOM 3207 N N . ASP B 1 112 ? 183.041 153.694 168.276 1.00 90.11 112 ASP B N 1
ATOM 3208 C CA . ASP B 1 112 ? 181.611 153.625 168.034 1.00 92.61 112 ASP B CA 1
ATOM 3209 C C . ASP B 1 112 ? 181.247 152.311 167.347 1.00 94.53 112 ASP B C 1
ATOM 3210 O O . ASP B 1 112 ? 182.077 151.419 167.166 1.00 93.58 112 ASP B O 1
ATOM 3215 N N . ASN B 1 113 ? 179.973 152.185 166.970 1.00 97.57 113 ASN B N 1
ATOM 3216 C CA . ASN B 1 113 ? 179.476 150.913 166.460 1.00 97.39 113 ASN B CA 1
ATOM 3217 C C . ASN B 1 113 ? 180.136 150.540 165.141 1.00 101.79 113 ASN B C 1
ATOM 3218 O O . ASN B 1 113 ? 180.550 149.390 164.954 1.00 106.65 113 ASN B O 1
ATOM 3223 N N . GLU B 1 114 ? 180.254 151.491 164.217 1.00 109.36 114 GLU B N 1
ATOM 3224 C CA . GLU B 1 114 ? 180.797 151.201 162.896 1.00 107.30 114 GLU B CA 1
ATOM 3225 C C . GLU B 1 114 ? 182.312 151.070 162.887 1.00 108.49 114 GLU B C 1
ATOM 3226 O O . GLU B 1 114 ? 182.901 151.005 161.805 1.00 110.43 114 GLU B O 1
ATOM 3232 N N . GLY B 1 115 ? 182.954 151.029 164.050 1.00 101.27 115 GLY B N 1
ATOM 3233 C CA . GLY B 1 115 ? 184.390 150.868 164.115 1.00 99.45 115 GLY B CA 1
ATOM 3234 C C . GLY B 1 115 ? 185.181 152.154 164.089 1.00 100.02 115 GLY B C 1
ATOM 3235 O O . GLY B 1 115 ? 186.403 152.111 164.261 1.00 101.13 115 GLY B O 1
ATOM 3236 N N . ALA B 1 116 ? 184.532 153.295 163.891 1.00 97.97 116 ALA B N 1
ATOM 3237 C CA . ALA B 1 116 ? 185.252 154.558 163.856 1.00 98.00 116 ALA B CA 1
ATOM 3238 C C . ALA B 1 116 ? 185.811 154.885 165.233 1.00 92.10 116 ALA B C 1
ATOM 3239 O O . ALA B 1 116 ? 185.102 154.824 166.239 1.00 96.31 116 ALA B O 1
ATOM 3241 N N . LEU B 1 117 ? 187.088 155.244 165.271 1.00 78.79 117 LEU B N 1
ATOM 3242 C CA . LEU B 1 117 ? 187.791 155.541 166.511 1.00 80.39 117 LEU B CA 1
ATOM 3243 C C . LEU B 1 117 ? 187.958 157.046 166.635 1.00 82.11 117 LEU B C 1
ATOM 3244 O O . LEU B 1 117 ? 188.472 157.692 165.718 1.00 90.00 117 LEU B O 1
ATOM 3249 N N . SER B 1 118 ? 187.524 157.594 167.762 1.00 80.11 118 SER B N 1
ATOM 3250 C CA . SER B 1 118 ? 187.787 158.979 168.117 1.00 80.61 118 SER B CA 1
ATOM 3251 C C . SER B 1 118 ? 188.621 159.006 169.386 1.00 79.59 118 SER B C 1
ATOM 3252 O O . SER B 1 118 ? 188.242 158.415 170.400 1.00 85.49 118 SER B O 1
ATOM 3255 N N . THR B 1 119 ? 189.755 159.697 169.332 1.00 75.19 119 THR B N 1
ATOM 3256 C CA . THR B 1 119 ? 190.744 159.612 170.393 1.00 82.59 119 THR B CA 1
ATOM 3257 C C . THR B 1 119 ? 191.020 160.993 170.964 1.00 84.34 119 THR B C 1
ATOM 3258 O O . THR B 1 119 ? 190.405 161.988 170.577 1.00 89.10 119 THR B O 1
ATOM 3262 N N . ARG B 1 120 ? 191.952 161.028 171.909 1.00 81.49 120 ARG B N 1
ATOM 3263 C CA . ARG B 1 120 ? 192.418 162.258 172.526 1.00 79.65 120 ARG B CA 1
ATOM 3264 C C . ARG B 1 120 ? 193.633 161.920 173.370 1.00 83.91 120 ARG B C 1
ATOM 3265 O O . ARG B 1 120 ? 193.663 160.878 174.027 1.00 94.19 120 ARG B O 1
ATOM 3273 N N . PHE B 1 121 ? 194.634 162.793 173.351 1.00 76.45 121 PHE B N 1
ATOM 3274 C CA . PHE B 1 121 ? 195.882 162.512 174.052 1.00 75.31 121 PHE B CA 1
ATOM 3275 C C . PHE B 1 121 ? 196.589 163.827 174.334 1.00 79.89 121 PHE B C 1
ATOM 3276 O O . PHE B 1 121 ? 197.181 164.413 173.425 1.00 86.59 121 PHE B O 1
ATOM 3284 N N . ASN B 1 122 ? 196.543 164.279 175.582 1.00 77.75 122 ASN B N 1
ATOM 3285 C CA . ASN B 1 122 ? 197.160 165.532 175.992 1.00 73.28 122 ASN B CA 1
ATOM 3286 C C . ASN B 1 122 ? 198.352 165.238 176.886 1.00 73.18 122 ASN B C 1
ATOM 3287 O O . ASN B 1 122 ? 198.229 164.493 177.861 1.00 83.24 122 ASN B O 1
ATOM 3292 N N . TYR B 1 123 ? 199.496 165.824 176.557 1.00 75.18 123 TYR B N 1
ATOM 3293 C CA . TYR B 1 123 ? 200.713 165.661 177.334 1.00 81.28 123 TYR B CA 1
ATOM 3294 C C . TYR B 1 123 ? 201.135 167.006 177.896 1.00 78.21 123 TYR B C 1
ATOM 3295 O O . TYR B 1 123 ? 201.230 167.991 177.161 1.00 91.56 123 TYR B O 1
ATOM 3304 N N . ARG B 1 124 ? 201.390 167.045 179.197 1.00 76.74 124 ARG B N 1
ATOM 3305 C CA . ARG B 1 124 ? 201.701 168.290 179.880 1.00 81.74 124 ARG B CA 1
ATOM 3306 C C . ARG B 1 124 ? 203.205 168.513 179.903 1.00 86.69 124 ARG B C 1
ATOM 3307 O O . ARG B 1 124 ? 203.955 167.680 180.418 1.00 90.67 124 ARG B O 1
ATOM 3315 N N . TRP B 1 125 ? 203.641 169.640 179.347 1.00 96.99 125 TRP B N 1
ATOM 3316 C CA . TRP B 1 125 ? 205.045 170.015 179.400 1.00 95.72 125 TRP B CA 1
ATOM 3317 C C . TRP B 1 125 ? 205.418 170.679 180.713 1.00 94.61 125 TRP B C 1
ATOM 3318 O O . TRP B 1 125 ? 206.577 170.600 181.133 1.00 97.20 125 TRP B O 1
ATOM 3329 N N . GLY B 1 126 ? 204.467 171.325 181.366 1.00 96.85 126 GLY B N 1
ATOM 3330 C CA . GLY B 1 126 ? 204.769 172.040 182.581 1.00 101.92 126 GLY B CA 1
ATOM 3331 C C . GLY B 1 126 ? 203.507 172.460 183.290 1.00 105.14 126 GLY B C 1
ATOM 3332 O O . GLY B 1 126 ? 202.414 171.982 182.986 1.00 105.36 126 GLY B O 1
ATOM 3333 N N . ASP B 1 127 ? 203.670 173.378 184.241 1.00 123.69 127 ASP B N 1
ATOM 3334 C CA . ASP B 1 127 ? 202.537 173.789 185.059 1.00 122.37 127 ASP B CA 1
ATOM 3335 C C . ASP B 1 127 ? 201.424 174.383 184.207 1.00 123.54 127 ASP B C 1
ATOM 3336 O O . ASP B 1 127 ? 200.239 174.182 184.493 1.00 121.04 127 ASP B O 1
ATOM 3341 N N . ARG B 1 128 ? 201.784 175.110 183.150 1.00 117.81 128 ARG B N 1
ATOM 3342 C CA . ARG B 1 128 ? 200.821 175.896 182.395 1.00 112.53 128 ARG B CA 1
ATOM 3343 C C . ARG B 1 128 ? 200.631 175.444 180.954 1.00 111.04 128 ARG B C 1
ATOM 3344 O O . ARG B 1 128 ? 199.560 175.688 180.391 1.00 114.10 128 ARG B O 1
ATOM 3352 N N . THR B 1 129 ? 201.614 174.783 180.349 1.00 97.88 129 THR B N 1
ATOM 3353 C CA . THR B 1 129 ? 201.586 174.471 178.926 1.00 97.61 129 THR B CA 1
ATOM 3354 C C . THR B 1 129 ? 201.323 172.988 178.729 1.00 94.33 129 THR B C 1
ATOM 3355 O O . THR B 1 129 ? 202.010 172.152 179.322 1.00 103.41 129 THR B O 1
ATOM 3359 N N . ILE B 1 130 ? 200.338 172.665 177.893 1.00 75.36 130 ILE B N 1
ATOM 3360 C CA . ILE B 1 130 ? 200.054 171.286 177.521 1.00 77.30 130 ILE B CA 1
ATOM 3361 C C . ILE B 1 130 ? 199.897 171.220 176.011 1.00 75.18 130 ILE B C 1
ATOM 3362 O O . ILE B 1 130 ? 199.628 172.227 175.352 1.00 88.46 130 ILE B O 1
ATOM 3367 N N . THR B 1 131 ? 200.068 170.022 175.462 1.00 75.93 131 THR B N 1
ATOM 3368 C CA . THR B 1 131 ? 200.027 169.801 174.021 1.00 74.64 131 THR B CA 1
ATOM 3369 C C . THR B 1 131 ? 198.913 168.814 173.708 1.00 72.49 131 THR B C 1
ATOM 3370 O O . THR B 1 131 ? 199.156 167.610 173.600 1.00 73.62 131 THR B O 1
ATOM 3374 N N . LYS B 1 132 ? 197.700 169.322 173.543 1.00 77.69 132 LYS B N 1
ATOM 3375 C CA . LYS B 1 132 ? 196.577 168.458 173.233 1.00 75.59 132 LYS B CA 1
ATOM 3376 C C . LYS B 1 132 ? 196.783 167.790 171.883 1.00 74.37 132 LYS B C 1
ATOM 3377 O O . LYS B 1 132 ? 197.672 168.155 171.112 1.00 77.50 132 LYS B O 1
ATOM 3383 N N . THR B 1 133 ? 195.955 166.787 171.614 1.00 77.35 133 THR B N 1
ATOM 3384 C CA . THR B 1 133 ? 195.981 166.070 170.351 1.00 75.63 133 THR B CA 1
ATOM 3385 C C . THR B 1 133 ? 194.672 165.316 170.224 1.00 72.77 133 THR B C 1
ATOM 3386 O O . THR B 1 133 ? 194.138 164.826 171.220 1.00 85.76 133 THR B O 1
ATOM 3390 N N . GLN B 1 134 ? 194.157 165.227 169.006 1.00 68.25 134 GLN B N 1
ATOM 3391 C CA . GLN B 1 134 ? 192.852 164.623 168.791 1.00 72.71 134 GLN B CA 1
ATOM 3392 C C . GLN B 1 134 ? 192.790 164.024 167.400 1.00 86.44 134 GLN B C 1
ATOM 3393 O O . GLN B 1 134 ? 192.888 164.749 166.407 1.00 101.09 134 GLN B O 1
ATOM 3399 N N . PHE B 1 135 ? 192.621 162.707 167.330 1.00 80.75 135 PHE B N 1
ATOM 3400 C CA . PHE B 1 135 ? 192.529 161.998 166.067 1.00 73.71 135 PHE B CA 1
ATOM 3401 C C . PHE B 1 135 ? 191.134 161.422 165.906 1.00 76.29 135 PHE B C 1
ATOM 3402 O O . PHE B 1 135 ? 190.496 161.018 166.880 1.00 81.39 135 PHE B O 1
ATOM 3410 N N . SER B 1 136 ? 190.668 161.394 164.664 1.00 90.11 136 SER B N 1
ATOM 3411 C CA . SER B 1 136 ? 189.473 160.655 164.287 1.00 94.78 136 SER B CA 1
ATOM 3412 C C . SER B 1 136 ? 189.837 159.756 163.121 1.00 94.17 136 SER B C 1
ATOM 3413 O O . SER B 1 136 ? 190.356 160.235 162.110 1.00 100.35 136 SER B O 1
ATOM 3416 N N . ILE B 1 137 ? 189.571 158.463 163.260 1.00 94.00 137 ILE B N 1
ATOM 3417 C CA . ILE B 1 137 ? 189.982 157.476 162.272 1.00 96.89 137 ILE B CA 1
ATOM 3418 C C . ILE B 1 137 ? 188.782 156.616 161.920 1.00 100.77 137 ILE B C 1
ATOM 3419 O O . ILE B 1 137 ? 187.877 156.428 162.739 1.00 99.89 137 ILE B O 1
ATOM 3424 N N . GLY B 1 138 ? 188.769 156.103 160.697 1.00 116.36 138 GLY B N 1
ATOM 3425 C CA . GLY B 1 138 ? 187.621 155.375 160.209 1.00 112.02 138 GLY B CA 1
ATOM 3426 C C . GLY B 1 138 ? 186.459 156.314 159.964 1.00 117.44 138 GLY B C 1
ATOM 3427 O O . GLY B 1 138 ? 186.574 157.538 160.025 1.00 119.95 138 GLY B O 1
ATOM 3428 N N . GLY B 1 139 ? 185.306 155.718 159.688 1.00 130.11 139 GLY B N 1
ATOM 3429 C CA . GLY B 1 139 ? 184.133 156.540 159.498 1.00 129.94 139 GLY B CA 1
ATOM 3430 C C . GLY B 1 139 ? 184.257 157.417 158.267 1.00 130.88 139 GLY B C 1
ATOM 3431 O O . GLY B 1 139 ? 184.989 157.118 157.318 1.00 129.15 139 GLY B O 1
ATOM 3432 N N . GLY B 1 140 ? 183.530 158.534 158.291 1.00 146.84 140 GLY B N 1
ATOM 3433 C CA . GLY B 1 140 ? 183.422 159.357 157.098 1.00 148.18 140 GLY B CA 1
ATOM 3434 C C . GLY B 1 140 ? 184.739 159.972 156.664 1.00 148.66 140 GLY B C 1
ATOM 3435 O O . GLY B 1 140 ? 185.097 159.917 155.485 1.00 148.85 140 GLY B O 1
ATOM 3436 N N . GLN B 1 141 ? 185.479 160.563 157.601 1.00 144.48 141 GLN B N 1
ATOM 3437 C CA . GLN B 1 141 ? 186.670 161.334 157.261 1.00 143.92 141 GLN B CA 1
ATOM 3438 C C . GLN B 1 141 ? 187.709 161.173 158.357 1.00 141.07 141 GLN B C 1
ATOM 3439 O O . GLN B 1 141 ? 187.423 161.436 159.528 1.00 141.24 141 GLN B O 1
ATOM 3445 N N . ASP B 1 142 ? 188.910 160.750 157.977 1.00 122.93 142 ASP B N 1
ATOM 3446 C CA . ASP B 1 142 ? 190.018 160.721 158.919 1.00 125.19 142 ASP B CA 1
ATOM 3447 C C . ASP B 1 142 ? 190.497 162.138 159.197 1.00 124.03 142 ASP B C 1
ATOM 3448 O O . ASP B 1 142 ? 190.513 162.991 158.306 1.00 124.75 142 ASP B O 1
ATOM 3453 N N . MET B 1 143 ? 190.889 162.390 160.443 1.00 104.97 143 MET B N 1
ATOM 3454 C CA . MET B 1 143 ? 191.276 163.728 160.859 1.00 97.83 143 MET B CA 1
ATOM 3455 C C . MET B 1 143 ? 192.313 163.633 161.966 1.00 99.02 143 MET B C 1
ATOM 3456 O O . MET B 1 143 ? 192.264 162.735 162.808 1.00 108.30 143 MET B O 1
ATOM 3461 N N . ALA B 1 144 ? 193.250 164.575 161.953 1.00 75.50 144 ALA B N 1
ATOM 3462 C CA . ALA B 1 144 ? 194.213 164.750 163.028 1.00 77.14 144 ALA B CA 1
ATOM 3463 C C . ALA B 1 144 ? 194.254 166.223 163.385 1.00 85.37 144 ALA B C 1
ATOM 3464 O O . ALA B 1 144 ? 194.074 167.080 162.517 1.00 98.10 144 ALA B O 1
ATOM 3466 N N . GLN B 1 145 ? 194.490 166.519 164.658 1.00 85.84 145 GLN B N 1
ATOM 3467 C CA . GLN B 1 145 ? 194.397 167.893 165.138 1.00 80.82 145 GLN B CA 1
ATOM 3468 C C . GLN B 1 145 ? 195.317 168.056 166.337 1.00 77.25 145 GLN B C 1
ATOM 3469 O O . GLN B 1 145 ? 195.030 167.528 167.413 1.00 88.93 145 GLN B O 1
ATOM 3475 N N . PHE B 1 146 ? 196.407 168.788 166.150 1.00 63.34 146 PHE B N 1
ATOM 3476 C CA . PHE B 1 146 ? 197.357 169.087 167.210 1.00 71.42 146 PHE B CA 1
ATOM 3477 C C . PHE B 1 146 ? 197.142 170.515 167.682 1.00 75.85 146 PHE B C 1
ATOM 3478 O O . PHE B 1 146 ? 196.626 171.350 166.934 1.00 87.37 146 PHE B O 1
ATOM 3486 N N . GLU B 1 147 ? 197.535 170.800 168.920 1.00 81.87 147 GLU B N 1
ATOM 3487 C CA . GLU B 1 147 ? 197.498 172.169 169.408 1.00 87.00 147 GLU B CA 1
ATOM 3488 C C . GLU B 1 147 ? 198.329 172.280 170.674 1.00 86.30 147 GLU B C 1
ATOM 3489 O O . GLU B 1 147 ? 198.260 171.423 171.557 1.00 93.59 147 GLU B O 1
ATOM 3495 N N . HIS B 1 148 ? 199.108 173.352 170.752 1.00 80.90 148 HIS B N 1
ATOM 3496 C CA . HIS B 1 148 ? 200.008 173.613 171.868 1.00 79.45 148 HIS B CA 1
ATOM 3497 C C . HIS B 1 148 ? 199.494 174.840 172.607 1.00 85.68 148 HIS B C 1
ATOM 3498 O O . HIS B 1 148 ? 199.674 175.969 172.143 1.00 91.07 148 HIS B O 1
ATOM 3505 N N . GLU B 1 149 ? 198.874 174.619 173.759 1.00 102.89 149 GLU B N 1
ATOM 3506 C CA . GLU B 1 149 ? 198.186 175.663 174.504 1.00 98.35 149 GLU B CA 1
ATOM 3507 C C . GLU B 1 149 ? 199.057 176.139 175.656 1.00 96.14 149 GLU B C 1
ATOM 3508 O O . GLU B 1 149 ? 199.613 175.322 176.395 1.00 112.02 149 GLU B O 1
ATOM 3514 N N . HIS B 1 150 ? 199.171 177.455 175.806 1.00 79.57 150 HIS B N 1
ATOM 3515 C CA . HIS B 1 150 ? 199.949 178.067 176.878 1.00 85.36 150 HIS B CA 1
ATOM 3516 C C . HIS B 1 150 ? 199.034 178.993 177.664 1.00 91.06 150 HIS B C 1
ATOM 3517 O O . HIS B 1 150 ? 198.580 180.014 177.139 1.00 104.73 150 HIS B O 1
ATOM 3524 N N . LEU B 1 151 ? 198.775 178.645 178.922 1.00 98.37 151 LEU B N 1
ATOM 3525 C CA . LEU B 1 151 ? 197.912 179.445 179.790 1.00 96.60 151 LEU B CA 1
ATOM 3526 C C . LEU B 1 151 ? 198.778 180.335 180.682 1.00 99.57 151 LEU B C 1
ATOM 3527 O O . LEU B 1 151 ? 198.978 180.088 181.872 1.00 103.43 151 LEU B O 1
ATOM 3532 N N . GLY B 1 152 ? 199.287 181.399 180.076 1.00 104.97 152 GLY B N 1
ATOM 3533 C CA . GLY B 1 152 ? 200.169 182.311 180.776 1.00 105.04 152 GLY B CA 1
ATOM 3534 C C . GLY B 1 152 ? 199.515 182.916 182.002 1.00 110.67 152 GLY B C 1
ATOM 3535 O O . GLY B 1 152 ? 198.344 182.699 182.309 1.00 112.48 152 GLY B O 1
ATOM 3536 N N . ASP B 1 153 ? 200.314 183.700 182.728 1.00 130.66 153 ASP B N 1
ATOM 3537 C CA . ASP B 1 153 ? 199.820 184.353 183.933 1.00 131.46 153 ASP B CA 1
ATOM 3538 C C . ASP B 1 153 ? 198.777 185.418 183.628 1.00 130.30 153 ASP B C 1
ATOM 3539 O O . ASP B 1 153 ? 197.851 185.603 184.423 1.00 128.60 153 ASP B O 1
ATOM 3544 N N . ASP B 1 154 ? 198.904 186.125 182.504 1.00 121.85 154 ASP B N 1
ATOM 3545 C CA . ASP B 1 154 ? 197.916 187.130 182.137 1.00 118.22 154 ASP B CA 1
ATOM 3546 C C . ASP B 1 154 ? 197.526 187.056 180.666 1.00 118.43 154 ASP B C 1
ATOM 3547 O O . ASP B 1 154 ? 197.133 188.080 180.096 1.00 124.30 154 ASP B O 1
ATOM 3552 N N . PHE B 1 155 ? 197.616 185.888 180.035 1.00 93.32 155 PHE B N 1
ATOM 3553 C CA . PHE B 1 155 ? 197.214 185.739 178.646 1.00 91.76 155 PHE B CA 1
ATOM 3554 C C . PHE B 1 155 ? 197.131 184.260 178.315 1.00 92.61 155 PHE B C 1
ATOM 3555 O O . PHE B 1 155 ? 197.667 183.415 179.033 1.00 105.20 155 PHE B O 1
ATOM 3563 N N . SER B 1 156 ? 196.453 183.955 177.216 1.00 83.59 156 SER B N 1
ATOM 3564 C CA . SER B 1 156 ? 196.339 182.593 176.722 1.00 83.18 156 SER B CA 1
ATOM 3565 C C . SER B 1 156 ? 196.658 182.570 175.239 1.00 82.71 156 SER B C 1
ATOM 3566 O O . SER B 1 156 ? 196.070 183.323 174.460 1.00 96.45 156 SER B O 1
ATOM 3569 N N . ALA B 1 157 ? 197.584 181.701 174.853 1.00 75.51 157 ALA B N 1
ATOM 3570 C CA . ALA B 1 157 ? 197.957 181.520 173.462 1.00 77.29 157 ALA B CA 1
ATOM 3571 C C . ALA B 1 157 ? 197.787 180.056 173.098 1.00 79.26 157 ALA B C 1
ATOM 3572 O O . ALA B 1 157 ? 197.919 179.172 173.947 1.00 90.54 157 ALA B O 1
ATOM 3574 N N . SER B 1 158 ? 197.482 179.802 171.830 1.00 77.49 158 SER B N 1
ATOM 3575 C CA . SER B 1 158 ? 197.214 178.443 171.376 1.00 86.07 158 SER B CA 1
ATOM 3576 C C . SER B 1 158 ? 197.396 178.371 169.871 1.00 86.21 158 SER B C 1
ATOM 3577 O O . SER B 1 158 ? 196.660 179.024 169.127 1.00 96.57 158 SER B O 1
ATOM 3580 N N . LEU B 1 159 ? 198.365 177.581 169.427 1.00 78.43 159 LEU B N 1
ATOM 3581 C CA . LEU B 1 159 ? 198.583 177.329 168.011 1.00 75.59 159 LEU B CA 1
ATOM 3582 C C . LEU B 1 159 ? 198.060 175.942 167.680 1.00 78.41 159 LEU B C 1
ATOM 3583 O O . LEU B 1 159 ? 198.468 174.958 168.302 1.00 94.39 159 LEU B O 1
ATOM 3588 N N . LYS B 1 160 ? 197.165 175.865 166.705 1.00 71.56 160 LYS B N 1
ATOM 3589 C CA . LYS B 1 160 ? 196.502 174.625 166.343 1.00 72.28 160 LYS B CA 1
ATOM 3590 C C . LYS B 1 160 ? 196.777 174.306 164.884 1.00 77.68 160 LYS B C 1
ATOM 3591 O O . LYS B 1 160 ? 196.928 175.205 164.054 1.00 92.69 160 LYS B O 1
ATOM 3597 N N . ALA B 1 161 ? 196.846 173.016 164.578 1.00 70.25 161 ALA B N 1
ATOM 3598 C CA . ALA B 1 161 ? 197.019 172.542 163.215 1.00 72.11 161 ALA B CA 1
ATOM 3599 C C . ALA B 1 161 ? 196.081 171.373 162.978 1.00 73.28 161 ALA B C 1
ATOM 3600 O O . ALA B 1 161 ? 196.055 170.424 163.765 1.00 83.02 161 ALA B O 1
ATOM 3602 N N . ILE B 1 162 ? 195.317 171.441 161.894 1.00 79.45 162 ILE B N 1
ATOM 3603 C CA . ILE B 1 162 ? 194.335 170.419 161.552 1.00 79.58 162 ILE B CA 1
ATOM 3604 C C . ILE B 1 162 ? 194.766 169.774 160.246 1.00 85.52 162 ILE B C 1
ATOM 3605 O O . ILE B 1 162 ? 194.934 170.463 159.233 1.00 94.39 162 ILE B O 1
ATOM 3610 N N . ASN B 1 163 ? 194.932 168.457 160.264 1.00 82.33 163 ASN B N 1
ATOM 3611 C CA . ASN B 1 163 ? 195.370 167.695 159.104 1.00 79.18 163 ASN B CA 1
ATOM 3612 C C . ASN B 1 163 ? 196.587 168.349 158.442 1.00 81.91 163 ASN B C 1
ATOM 3613 O O . ASN B 1 163 ? 196.580 168.607 157.236 1.00 89.16 163 ASN B O 1
ATOM 3618 N N . PRO B 1 164 ? 197.639 168.632 159.201 1.00 84.53 164 PRO B N 1
ATOM 3619 C CA . PRO B 1 164 ? 198.824 169.248 158.602 1.00 91.73 164 PRO B CA 1
ATOM 3620 C C . PRO B 1 164 ? 199.501 168.289 157.644 1.00 97.23 164 PRO B C 1
ATOM 3621 O O . PRO B 1 164 ? 199.401 167.069 157.788 1.00 100.58 164 PRO B O 1
ATOM 3625 N N . SER B 1 165 ? 200.190 168.848 156.655 1.00 126.31 165 SER B N 1
ATOM 3626 C CA . SER B 1 165 ? 200.901 168.025 155.691 1.00 128.95 165 SER B CA 1
ATOM 3627 C C . SER B 1 165 ? 201.887 168.876 154.911 1.00 130.43 165 SER B C 1
ATOM 3628 O O . SER B 1 165 ? 201.568 169.982 154.470 1.00 131.87 165 SER B O 1
ATOM 3631 N N . PHE B 1 166 ? 203.093 168.337 154.748 1.00 153.62 166 PHE B N 1
ATOM 3632 C CA . PHE B 1 166 ? 204.101 168.908 153.871 1.00 153.98 166 PHE B CA 1
ATOM 3633 C C . PHE B 1 166 ? 204.373 168.036 152.655 1.00 156.49 166 PHE B C 1
ATOM 3634 O O . PHE B 1 166 ? 205.080 168.473 151.740 1.00 157.87 166 PHE B O 1
ATOM 3642 N N . LEU B 1 167 ? 203.805 166.832 152.604 1.00 161.64 167 LEU B N 1
ATOM 3643 C CA . LEU B 1 167 ? 204.111 165.880 151.547 1.00 162.89 167 LEU B CA 1
ATOM 3644 C C . LEU B 1 167 ? 203.663 166.346 150.170 1.00 161.34 167 LEU B C 1
ATOM 3645 O O . LEU B 1 167 ? 204.115 165.780 149.170 1.00 163.62 167 LEU B O 1
ATOM 3650 N N . ASP B 1 168 ? 202.800 167.352 150.087 1.00 152.28 168 ASP B N 1
ATOM 3651 C CA . ASP B 1 168 ? 202.353 167.864 148.799 1.00 155.18 168 ASP B CA 1
ATOM 3652 C C . ASP B 1 168 ? 203.350 168.835 148.178 1.00 155.24 168 ASP B C 1
ATOM 3653 O O . ASP B 1 168 ? 202.974 169.597 147.282 1.00 157.02 168 ASP B O 1
ATOM 3658 N N . GLY B 1 169 ? 204.603 168.826 148.625 1.00 151.25 169 GLY B N 1
ATOM 3659 C CA . GLY B 1 169 ? 205.586 169.768 148.136 1.00 152.90 169 GLY B CA 1
ATOM 3660 C C . GLY B 1 169 ? 205.583 171.101 148.843 1.00 153.82 169 GLY B C 1
ATOM 3661 O O . GLY B 1 169 ? 206.367 171.983 148.476 1.00 155.65 169 GLY B O 1
ATOM 3662 N N . GLY B 1 170 ? 204.730 171.277 149.842 1.00 143.80 170 GLY B N 1
ATOM 3663 C CA . GLY B 1 170 ? 204.688 172.516 150.591 1.00 142.96 170 GLY B CA 1
ATOM 3664 C C . GLY B 1 170 ? 203.713 172.395 151.736 1.00 143.01 170 GLY B C 1
ATOM 3665 O O . GLY B 1 170 ? 202.960 171.424 151.849 1.00 143.59 170 GLY B O 1
ATOM 3666 N N . LEU B 1 171 ? 203.735 173.409 152.594 1.00 123.06 171 LEU B N 1
ATOM 3667 C CA . LEU B 1 171 ? 202.862 173.405 153.758 1.00 119.94 171 LEU B CA 1
ATOM 3668 C C . LEU B 1 171 ? 201.408 173.336 153.315 1.00 118.75 171 LEU B C 1
ATOM 3669 O O . LEU B 1 171 ? 201.016 173.968 152.331 1.00 119.69 171 LEU B O 1
ATOM 3674 N N . THR B 1 172 ? 200.609 172.556 154.036 1.00 117.80 172 THR B N 1
ATOM 3675 C CA . THR B 1 172 ? 199.224 172.342 153.657 1.00 117.55 172 THR B CA 1
ATOM 3676 C C . THR B 1 172 ? 198.428 171.926 154.883 1.00 116.71 172 THR B C 1
ATOM 3677 O O . THR B 1 172 ? 198.944 171.248 155.774 1.00 116.82 172 THR B O 1
ATOM 3681 N N . GLY B 1 173 ? 197.168 172.328 154.911 1.00 104.00 173 GLY B N 1
ATOM 3682 C CA . GLY B 1 173 ? 196.289 172.093 156.037 1.00 102.32 173 GLY B CA 1
ATOM 3683 C C . GLY B 1 173 ? 195.867 173.398 156.684 1.00 103.90 173 GLY B C 1
ATOM 3684 O O . GLY B 1 173 ? 196.286 174.489 156.293 1.00 108.08 173 GLY B O 1
ATOM 3685 N N . ILE B 1 174 ? 195.022 173.270 157.703 1.00 85.31 174 ILE B N 1
ATOM 3686 C CA . ILE B 1 174 ? 194.459 174.409 158.418 1.00 79.29 174 ILE B CA 1
ATOM 3687 C C . ILE B 1 174 ? 195.309 174.674 159.649 1.00 79.24 174 ILE B C 1
ATOM 3688 O O . ILE B 1 174 ? 195.625 173.747 160.402 1.00 92.13 174 ILE B O 1
ATOM 3693 N N . PHE B 1 175 ? 195.679 175.934 159.853 1.00 80.57 175 PHE B N 1
ATOM 3694 C CA . PHE B 1 175 ? 196.453 176.348 161.013 1.00 80.32 175 PHE B CA 1
ATOM 3695 C C . PHE B 1 175 ? 195.746 177.515 161.677 1.00 83.64 175 PHE B C 1
ATOM 3696 O O . PHE B 1 175 ? 195.368 178.477 161.003 1.00 96.47 175 PHE B O 1
ATOM 3704 N N . VAL B 1 176 ? 195.574 177.433 162.991 1.00 75.68 176 VAL B N 1
ATOM 3705 C CA . VAL B 1 176 ? 194.854 178.438 163.757 1.00 77.67 176 VAL B CA 1
ATOM 3706 C C . VAL B 1 176 ? 195.748 178.919 164.887 1.00 81.11 176 VAL B C 1
ATOM 3707 O O . VAL B 1 176 ? 196.352 178.109 165.597 1.00 93.06 176 VAL B O 1
ATOM 3711 N N . GLY B 1 177 ? 195.838 180.234 165.046 1.00 74.64 177 GLY B N 1
ATOM 3712 C CA . GLY B 1 177 ? 196.566 180.806 166.159 1.00 73.62 177 GLY B CA 1
ATOM 3713 C C . GLY B 1 177 ? 195.681 181.687 167.012 1.00 79.96 177 GLY B C 1
ATOM 3714 O O . GLY B 1 177 ? 195.244 182.750 166.565 1.00 92.75 177 GLY B O 1
ATOM 3715 N N . ASP B 1 178 ? 195.408 181.259 168.240 1.00 87.48 178 ASP B N 1
ATOM 3716 C CA . ASP B 1 178 ? 194.563 182.017 169.150 1.00 86.36 178 ASP B CA 1
ATOM 3717 C C . ASP B 1 178 ? 195.422 182.875 170.065 1.00 86.75 178 ASP B C 1
ATOM 3718 O O . ASP B 1 178 ? 196.618 182.625 170.226 1.00 95.57 178 ASP B O 1
ATOM 3723 N N . TYR B 1 179 ? 194.808 183.895 170.655 1.00 76.46 179 TYR B N 1
ATOM 3724 C CA . TYR B 1 179 ? 195.507 184.775 171.576 1.00 74.62 179 TYR B CA 1
ATOM 3725 C C . TYR B 1 179 ? 194.488 185.626 172.312 1.00 81.18 179 TYR B C 1
ATOM 3726 O O . TYR B 1 179 ? 193.616 186.233 171.688 1.00 97.54 179 TYR B O 1
ATOM 3735 N N . LEU B 1 180 ? 194.603 185.670 173.637 1.00 82.94 180 LEU B N 1
ATOM 3736 C CA . LEU B 1 180 ? 193.666 186.411 174.471 1.00 83.54 180 LEU B CA 1
ATOM 3737 C C . LEU B 1 180 ? 194.435 187.080 175.595 1.00 90.87 180 LEU B C 1
ATOM 3738 O O . LEU B 1 180 ? 195.123 186.405 176.364 1.00 108.17 180 LEU B O 1
ATOM 3743 N N . GLN B 1 181 ? 194.309 188.400 175.693 1.00 94.57 181 GLN B N 1
ATOM 3744 C CA . GLN B 1 181 ? 195.149 189.213 176.562 1.00 92.62 181 GLN B CA 1
ATOM 3745 C C . GLN B 1 181 ? 194.286 189.940 177.576 1.00 95.41 181 GLN B C 1
ATOM 3746 O O . GLN B 1 181 ? 193.204 190.427 177.235 1.00 109.38 181 GLN B O 1
ATOM 3752 N N . ALA B 1 182 ? 194.765 190.017 178.814 1.00 88.52 182 ALA B N 1
ATOM 3753 C CA . ALA B 1 182 ? 194.095 190.824 179.823 1.00 96.54 182 ALA B CA 1
ATOM 3754 C C . ALA B 1 182 ? 194.686 192.226 179.841 1.00 102.62 182 ALA B C 1
ATOM 3755 O O . ALA B 1 182 ? 195.871 192.405 180.136 1.00 108.46 182 ALA B O 1
ATOM 3757 N N . VAL B 1 183 ? 193.861 193.224 179.529 1.00 98.98 183 VAL B N 1
ATOM 3758 C CA . VAL B 1 183 ? 194.312 194.604 179.500 1.00 97.71 183 VAL B CA 1
ATOM 3759 C C . VAL B 1 183 ? 194.005 195.340 180.799 1.00 97.18 183 VAL B C 1
ATOM 3760 O O . VAL B 1 183 ? 194.765 196.235 181.183 1.00 102.18 183 VAL B O 1
ATOM 3764 N N . THR B 1 184 ? 192.919 194.992 181.481 1.00 100.72 184 THR B N 1
ATOM 3765 C CA . THR B 1 184 ? 192.583 195.556 182.779 1.00 103.06 184 THR B CA 1
ATOM 3766 C C . THR B 1 184 ? 191.766 194.513 183.519 1.00 105.15 184 THR B C 1
ATOM 3767 O O . THR B 1 184 ? 190.959 193.818 182.893 1.00 109.55 184 THR B O 1
ATOM 3771 N N . PRO B 1 185 ? 191.933 194.383 184.838 1.00 96.04 185 PRO B N 1
ATOM 3772 C CA . PRO B 1 185 ? 191.451 193.169 185.520 1.00 93.30 185 PRO B CA 1
ATOM 3773 C C . PRO B 1 185 ? 190.057 192.723 185.119 1.00 94.71 185 PRO B C 1
ATOM 3774 O O . PRO B 1 185 ? 189.718 191.555 185.339 1.00 95.85 185 PRO B O 1
ATOM 3778 N N . ARG B 1 186 ? 189.238 193.598 184.538 1.00 100.78 186 ARG B N 1
ATOM 3779 C CA . ARG B 1 186 ? 187.893 193.197 184.145 1.00 101.64 186 ARG B CA 1
ATOM 3780 C C . ARG B 1 186 ? 187.805 192.817 182.673 1.00 99.61 186 ARG B C 1
ATOM 3781 O O . ARG B 1 186 ? 187.048 191.908 182.319 1.00 103.92 186 ARG B O 1
ATOM 3789 N N . LEU B 1 187 ? 188.565 193.482 181.808 1.00 86.68 187 LEU B N 1
ATOM 3790 C CA . LEU B 1 187 ? 188.391 193.390 180.365 1.00 89.07 187 LEU B CA 1
ATOM 3791 C C . LEU B 1 187 ? 189.496 192.543 179.755 1.00 91.69 187 LEU B C 1
ATOM 3792 O O . LEU B 1 187 ? 190.655 192.635 180.171 1.00 96.22 187 LEU B O 1
ATOM 3797 N N . GLY B 1 188 ? 189.136 191.721 178.774 1.00 88.54 188 GLY B N 1
ATOM 3798 C CA . GLY B 1 188 ? 190.089 190.900 178.047 1.00 87.18 188 GLY B CA 1
ATOM 3799 C C . GLY B 1 188 ? 189.834 190.980 176.551 1.00 89.51 188 GLY B C 1
ATOM 3800 O O . GLY B 1 188 ? 188.708 190.785 176.094 1.00 97.43 188 GLY B O 1
ATOM 3801 N N . LEU B 1 189 ? 190.895 191.268 175.803 1.00 85.41 189 LEU B N 1
ATOM 3802 C CA . LEU B 1 189 ? 190.839 191.381 174.355 1.00 83.54 189 LEU B CA 1
ATOM 3803 C C . LEU B 1 189 ? 191.739 190.329 173.725 1.00 89.98 189 LEU B C 1
ATOM 3804 O O . LEU B 1 189 ? 192.754 189.936 174.304 1.00 98.92 189 LEU B O 1
ATOM 3809 N N . GLY B 1 190 ? 191.362 189.878 172.533 1.00 84.69 190 GLY B N 1
ATOM 3810 C CA . GLY B 1 190 ? 192.158 188.887 171.837 1.00 86.69 190 GLY B CA 1
ATOM 3811 C C . GLY B 1 190 ? 191.655 188.672 170.429 1.00 83.74 190 GLY B C 1
ATOM 3812 O O . GLY B 1 190 ? 190.574 189.130 170.055 1.00 96.10 190 GLY B O 1
ATOM 3813 N N . LEU B 1 191 ? 192.456 187.950 169.650 1.00 76.81 191 LEU B N 1
ATOM 3814 C CA . LEU B 1 191 ? 192.131 187.683 168.258 1.00 79.00 191 LEU B CA 1
ATOM 3815 C C . LEU B 1 191 ? 192.553 186.268 167.902 1.00 80.15 191 LEU B C 1
ATOM 3816 O O . LEU B 1 191 ? 193.480 185.716 168.496 1.00 93.73 191 LEU B O 1
ATOM 3821 N N . GLN B 1 192 ? 191.871 185.694 166.919 1.00 75.44 192 GLN B N 1
ATOM 3822 C CA . GLN B 1 192 ? 192.163 184.357 166.421 1.00 73.14 192 GLN B CA 1
ATOM 3823 C C . GLN B 1 192 ? 192.490 184.448 164.939 1.00 82.61 192 GLN B C 1
ATOM 3824 O O . GLN B 1 192 ? 191.593 184.656 164.117 1.00 92.77 192 GLN B O 1
ATOM 3830 N N . ALA B 1 193 ? 193.762 184.284 164.601 1.00 88.61 193 ALA B N 1
ATOM 3831 C CA . ALA B 1 193 ? 194.193 184.296 163.214 1.00 85.61 193 ALA B CA 1
ATOM 3832 C C . ALA B 1 193 ? 194.130 182.889 162.642 1.00 86.00 193 ALA B C 1
ATOM 3833 O O . ALA B 1 193 ? 194.352 181.902 163.346 1.00 97.51 193 ALA B O 1
ATOM 3835 N N . VAL B 1 194 ? 193.822 182.803 161.353 1.00 78.93 194 VAL B N 1
ATOM 3836 C CA . VAL B 1 194 ? 193.674 181.529 160.664 1.00 81.52 194 VAL B CA 1
ATOM 3837 C C . VAL B 1 194 ? 194.512 181.561 159.397 1.00 88.51 194 VAL B C 1
ATOM 3838 O O . VAL B 1 194 ? 194.781 182.632 158.844 1.00 99.05 194 VAL B O 1
ATOM 3842 N N . TRP B 1 195 ? 194.936 180.386 158.950 1.00 100.06 195 TRP B N 1
ATOM 3843 C CA . TRP B 1 195 ? 195.680 180.221 157.712 1.00 97.06 195 TRP B CA 1
ATOM 3844 C C . TRP B 1 195 ? 195.431 178.814 157.206 1.00 99.43 195 TRP B C 1
ATOM 3845 O O . TRP B 1 195 ? 195.595 177.847 157.952 1.00 112.96 195 TRP B O 1
ATOM 3856 N N . GLN B 1 196 ? 195.034 178.692 155.944 1.00 95.92 196 GLN B N 1
ATOM 3857 C CA . GLN B 1 196 ? 194.681 177.381 155.428 1.00 103.93 196 GLN B CA 1
ATOM 3858 C C . GLN B 1 196 ? 194.877 177.335 153.924 1.00 109.95 196 GLN B C 1
ATOM 3859 O O . GLN B 1 196 ? 194.690 178.333 153.223 1.00 114.09 196 GLN B O 1
ATOM 3865 N N . ARG B 1 197 ? 195.253 176.155 153.440 1.00 123.69 197 ARG B N 1
ATOM 3866 C CA . ARG B 1 19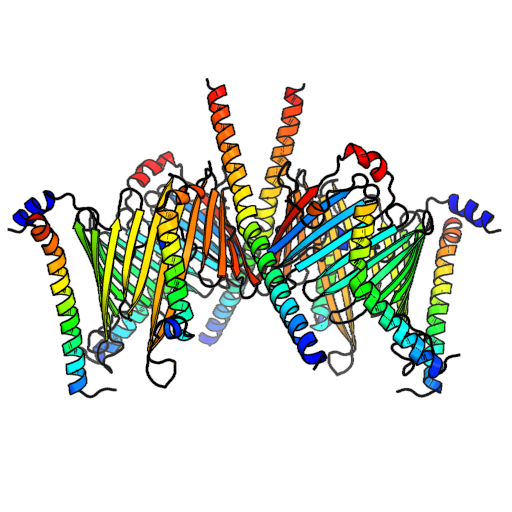7 ? 195.354 175.895 152.010 1.00 120.38 197 ARG B CA 1
ATOM 3867 C C . ARG B 1 197 ? 195.047 174.426 151.781 1.00 121.17 197 ARG B C 1
ATOM 3868 O O . ARG B 1 197 ? 195.670 173.561 152.401 1.00 121.80 197 ARG B O 1
ATOM 3876 N N . GLN B 1 198 ? 194.085 174.148 150.903 1.00 135.93 198 GLN B N 1
ATOM 3877 C CA . GLN B 1 198 ? 193.720 172.774 150.564 1.00 138.03 198 GLN B CA 1
ATOM 3878 C C . GLN B 1 198 ? 194.402 172.387 149.251 1.00 141.05 198 GLN B C 1
ATOM 3879 O O . GLN B 1 198 ? 193.798 172.333 148.178 1.00 140.77 198 GLN B O 1
ATOM 3885 N N . GLY B 1 199 ? 195.699 172.115 149.357 1.00 141.80 199 GLY B N 1
ATOM 3886 C CA . GLY B 1 199 ? 196.485 171.717 148.207 1.00 139.85 199 GLY B CA 1
ATOM 3887 C C . GLY B 1 199 ? 197.182 172.886 147.547 1.00 139.01 199 GLY B C 1
ATOM 3888 O O . GLY B 1 199 ? 196.647 173.997 147.517 1.00 139.28 199 GLY B O 1
ATOM 3889 N N . LEU B 1 200 ? 198.372 172.646 147.004 1.00 141.89 200 LEU B N 1
ATOM 3890 C CA . LEU B 1 200 ? 199.165 173.698 146.370 1.00 143.13 200 LEU B CA 1
ATOM 3891 C C . LEU B 1 200 ? 198.607 174.136 145.030 1.00 143.59 200 LEU B C 1
ATOM 3892 O O . LEU B 1 200 ? 199.245 174.949 144.350 1.00 142.42 200 LEU B O 1
ATOM 3897 N N . THR B 1 201 ? 197.442 173.629 144.623 1.00 159.51 201 THR B N 1
ATOM 3898 C CA . THR B 1 201 ? 196.840 174.058 143.369 1.00 161.50 201 THR B CA 1
ATOM 3899 C C . THR B 1 201 ? 196.257 175.462 143.458 1.00 160.54 201 THR B C 1
ATOM 3900 O O . THR B 1 201 ? 196.088 176.115 142.424 1.00 159.06 201 THR B O 1
ATOM 3904 N N . GLN B 1 202 ? 195.958 175.942 144.662 1.00 150.80 202 GLN B N 1
ATOM 3905 C CA . GLN B 1 202 ? 195.293 177.223 144.845 1.00 149.38 202 GLN B CA 1
ATOM 3906 C C . GLN B 1 202 ? 196.056 178.052 145.865 1.00 149.59 202 GLN B C 1
ATOM 3907 O O . GLN B 1 202 ? 196.905 177.544 146.602 1.00 148.25 202 GLN B O 1
ATOM 3913 N N . GLY B 1 203 ? 195.745 179.344 145.895 1.00 145.20 203 GLY B N 1
ATOM 3914 C CA . GLY B 1 203 ? 196.332 180.244 146.855 1.00 142.72 203 GLY B CA 1
ATOM 3915 C C . GLY B 1 203 ? 195.783 180.003 148.246 1.00 141.27 203 GLY B C 1
ATOM 3916 O O . GLY B 1 203 ? 194.692 179.451 148.419 1.00 139.18 203 GLY B O 1
ATOM 3917 N N . PRO B 1 204 ? 196.529 180.410 149.268 1.00 128.74 204 PRO B N 1
ATOM 3918 C CA . PRO B 1 204 ? 196.071 180.190 150.641 1.00 126.65 204 PRO B CA 1
ATOM 3919 C C . PRO B 1 204 ? 194.875 181.064 150.973 1.00 125.74 204 PRO B C 1
ATOM 3920 O O . PRO B 1 204 ? 194.599 182.069 150.317 1.00 126.49 204 PRO B O 1
ATOM 3924 N N . ASP B 1 205 ? 194.152 180.657 152.008 1.00 130.54 205 ASP B N 1
ATOM 3925 C CA . ASP B 1 205 ? 193.038 181.425 152.539 1.00 130.13 205 ASP B CA 1
ATOM 3926 C C . ASP B 1 205 ? 193.331 181.827 153.978 1.00 128.56 205 ASP B C 1
ATOM 3927 O O . ASP B 1 205 ? 193.759 181.009 154.795 1.00 133.33 205 ASP B O 1
ATOM 3932 N N . THR B 1 206 ? 193.095 183.100 154.282 1.00 105.13 206 THR B N 1
ATOM 3933 C CA . THR B 1 206 ? 193.408 183.645 155.592 1.00 108.39 206 THR B CA 1
ATOM 3934 C C . THR B 1 206 ? 192.221 184.438 156.108 1.00 104.88 206 THR B C 1
ATOM 3935 O O . THR B 1 206 ? 191.398 184.940 155.340 1.00 106.79 206 THR B O 1
ATOM 3939 N N . ALA B 1 207 ? 192.147 184.544 157.430 1.00 98.30 207 ALA B N 1
ATOM 3940 C CA . ALA B 1 207 ? 191.072 185.267 158.086 1.00 98.76 207 ALA B CA 1
ATOM 3941 C C . ALA B 1 207 ? 191.533 185.679 159.473 1.00 96.95 207 ALA B C 1
ATOM 3942 O O . ALA B 1 207 ? 192.517 185.158 160.000 1.00 105.89 207 ALA B O 1
ATOM 3944 N N . ILE B 1 208 ? 190.818 186.632 160.056 1.00 85.68 208 ILE B N 1
ATOM 3945 C CA . ILE B 1 208 ? 191.054 187.062 161.426 1.00 90.53 208 ILE B CA 1
ATOM 3946 C C . ILE B 1 208 ? 189.707 187.285 162.091 1.00 90.85 208 ILE B C 1
ATOM 3947 O O . ILE B 1 208 ? 188.768 187.779 161.459 1.00 95.49 208 ILE B O 1
ATOM 3952 N N . SER B 1 209 ? 189.611 186.908 163.360 1.00 84.77 209 SER B N 1
ATOM 3953 C CA . SER B 1 209 ? 188.420 187.134 164.163 1.00 85.85 209 SER B CA 1
ATOM 3954 C C . SER B 1 209 ? 188.828 187.804 165.463 1.00 90.99 209 SER B C 1
ATOM 3955 O O . SER B 1 209 ? 189.724 187.318 166.159 1.00 103.13 209 SER B O 1
ATOM 3958 N N . TYR B 1 210 ? 188.174 188.910 165.790 1.00 79.09 210 TYR B N 1
ATOM 3959 C CA . TYR B 1 210 ? 188.478 189.667 166.993 1.00 76.76 210 TYR B CA 1
ATOM 3960 C C . TYR B 1 210 ? 187.511 189.287 168.104 1.00 77.43 210 TYR B C 1
ATOM 3961 O O . TYR B 1 210 ? 186.326 189.050 167.856 1.00 85.20 210 TYR B O 1
ATOM 3970 N N . PHE B 1 211 ? 188.022 189.238 169.329 1.00 71.22 211 PHE B N 1
ATOM 3971 C CA . PHE B 1 211 ? 187.250 188.786 170.473 1.00 70.83 211 PHE B CA 1
ATOM 3972 C C . PHE B 1 211 ? 187.413 189.770 171.619 1.00 79.67 211 PHE B C 1
ATOM 3973 O O . PHE B 1 211 ? 188.443 190.434 171.743 1.00 86.93 211 PHE B O 1
ATOM 3981 N N . ALA B 1 212 ? 186.386 189.851 172.461 1.00 76.38 212 ALA B N 1
ATOM 3982 C CA . ALA B 1 212 ? 186.420 190.703 173.640 1.00 70.44 212 ALA B CA 1
ATOM 3983 C C . ALA B 1 212 ? 185.596 190.053 174.739 1.00 73.75 212 ALA B C 1
ATOM 3984 O O . ALA B 1 212 ? 184.647 189.315 174.467 1.00 80.05 212 ALA B O 1
ATOM 3986 N N . ARG B 1 213 ? 185.966 190.336 175.985 1.00 73.05 213 ARG B N 1
ATOM 3987 C CA . ARG B 1 213 ? 185.299 189.753 177.138 1.00 71.71 213 ARG B CA 1
ATOM 3988 C C . ARG B 1 213 ? 185.414 190.698 178.321 1.00 73.55 213 ARG B C 1
ATOM 3989 O O . ARG B 1 213 ? 186.504 191.180 178.637 1.00 77.71 213 ARG B O 1
ATOM 3997 N N . TYR B 1 214 ? 184.285 190.950 178.976 1.00 76.95 214 TYR B N 1
ATOM 3998 C CA . TYR B 1 214 ? 184.227 191.815 180.144 1.00 73.60 214 TYR B CA 1
ATOM 3999 C C . TYR B 1 214 ? 183.533 191.061 181.264 1.00 79.58 214 TYR B C 1
ATOM 4000 O O . TYR B 1 214 ? 182.459 190.489 181.055 1.00 88.79 214 TYR B O 1
ATOM 4009 N N . LYS B 1 215 ? 184.137 191.066 182.448 1.00 87.96 215 LYS B N 1
ATOM 4010 C CA . LYS B 1 215 ? 183.611 190.338 183.598 1.00 88.94 215 LYS B CA 1
ATOM 4011 C C . LYS B 1 215 ? 183.521 191.282 184.785 1.00 93.98 215 LYS B C 1
ATOM 4012 O O . LYS B 1 215 ? 184.547 191.717 185.316 1.00 93.55 215 LYS B O 1
ATOM 4018 N N . ALA B 1 216 ? 182.300 191.589 185.202 1.00 107.78 216 ALA B N 1
ATOM 4019 C CA . ALA B 1 216 ? 182.062 192.336 186.423 1.00 106.82 216 ALA B CA 1
ATOM 4020 C C . ALA B 1 216 ? 181.911 191.373 187.594 1.00 105.91 216 ALA B C 1
ATOM 4021 O O . ALA B 1 216 ? 182.183 190.177 187.491 1.00 105.91 216 ALA B O 1
ATOM 4023 N N . GLY B 1 217 ? 181.467 191.910 188.726 1.00 120.78 217 GLY B N 1
ATOM 4024 C CA . GLY B 1 217 ? 181.313 191.080 189.905 1.00 123.87 217 GLY B CA 1
ATOM 4025 C C . GLY B 1 217 ? 180.313 189.957 189.720 1.00 127.14 217 GLY B C 1
ATOM 4026 O O . GLY B 1 217 ? 180.507 188.858 190.245 1.00 126.37 217 GLY B O 1
ATOM 4027 N N . ASP B 1 218 ? 179.236 190.208 188.974 1.00 114.10 218 ASP B N 1
ATOM 4028 C CA . ASP B 1 218 ? 178.138 189.260 188.868 1.00 108.21 218 ASP B CA 1
ATOM 4029 C C . ASP B 1 218 ? 177.710 188.950 187.443 1.00 102.33 218 ASP B C 1
ATOM 4030 O O . ASP B 1 218 ? 176.839 188.094 187.260 1.00 106.59 218 ASP B O 1
ATOM 4035 N N . TRP B 1 219 ? 178.274 189.609 186.435 1.00 86.13 219 TRP B N 1
ATOM 4036 C CA . TRP B 1 219 ? 177.843 189.377 185.066 1.00 90.97 219 TRP B CA 1
ATOM 4037 C C . TRP B 1 219 ? 179.043 189.419 184.136 1.00 91.25 219 TRP B C 1
ATOM 4038 O O . TRP B 1 219 ? 180.044 190.079 184.419 1.00 99.26 219 TRP B O 1
ATOM 4049 N N . VAL B 1 220 ? 178.926 188.711 183.016 1.00 69.55 220 VAL B N 1
ATOM 4050 C CA . VAL B 1 220 ? 180.003 188.575 182.046 1.00 64.56 220 VAL B CA 1
ATOM 4051 C C . VAL B 1 220 ? 179.437 188.763 180.649 1.00 76.07 220 VAL B C 1
ATOM 4052 O O . VAL B 1 220 ? 178.456 188.112 180.276 1.00 88.04 220 VAL B O 1
ATOM 4056 N N . ALA B 1 221 ? 180.069 189.634 179.868 1.00 76.03 221 ALA B N 1
ATOM 4057 C CA . ALA B 1 221 ? 179.645 189.924 178.506 1.00 69.65 221 ALA B CA 1
ATOM 4058 C C . ALA B 1 221 ? 180.817 189.725 177.560 1.00 72.93 221 ALA B C 1
ATOM 4059 O O . ALA B 1 221 ? 181.951 190.083 177.885 1.00 87.67 221 ALA B O 1
ATOM 4061 N N . SER B 1 222 ? 180.540 189.163 176.386 1.00 71.68 222 SER B N 1
ATOM 4062 C CA . SER B 1 222 ? 181.590 188.854 175.428 1.00 77.18 222 SER B CA 1
ATOM 4063 C C . SER B 1 222 ? 181.052 189.004 174.015 1.00 78.06 222 SER B C 1
ATOM 4064 O O . SER B 1 222 ? 179.866 188.799 173.757 1.00 88.00 222 SER B O 1
ATOM 4067 N N . ALA B 1 223 ? 181.952 189.346 173.096 1.00 76.95 223 ALA B N 1
ATOM 4068 C CA . ALA B 1 223 ? 181.608 189.536 171.696 1.00 81.62 223 ALA B CA 1
ATOM 4069 C C . ALA B 1 223 ? 182.663 188.870 170.830 1.00 83.31 223 ALA B C 1
ATOM 4070 O O . ALA B 1 223 ? 183.798 188.666 171.263 1.00 93.05 223 ALA B O 1
ATOM 4072 N N . GLN B 1 224 ? 182.284 188.529 169.600 1.00 71.99 224 GLN B N 1
ATOM 4073 C CA . GLN B 1 224 ? 183.175 187.815 168.686 1.00 68.94 224 GLN B CA 1
ATOM 4074 C C . GLN B 1 224 ? 182.860 188.251 167.259 1.00 73.23 224 GLN B C 1
ATOM 4075 O O . GLN B 1 224 ? 181.852 187.829 166.689 1.00 90.22 224 GLN B O 1
ATOM 4081 N N . LEU B 1 225 ? 183.725 189.080 166.683 1.00 79.65 225 LEU B N 1
ATOM 4082 C CA . LEU B 1 225 ? 183.611 189.465 165.277 1.00 83.41 225 LEU B CA 1
ATOM 4083 C C . LEU B 1 225 ? 184.349 188.428 164.445 1.00 91.78 225 LEU B C 1
ATOM 4084 O O . LEU B 1 225 ? 185.580 188.417 164.397 1.00 102.21 225 LEU B O 1
ATOM 4089 N N . GLN B 1 226 ? 183.604 187.555 163.778 1.00 96.30 226 GLN B N 1
ATOM 4090 C CA . GLN B 1 226 ? 184.224 186.436 163.091 1.00 94.90 226 GLN B CA 1
ATOM 4091 C C . GLN B 1 226 ? 184.593 186.813 161.657 1.00 97.38 226 GLN B C 1
ATOM 4092 O O . GLN B 1 226 ? 184.386 187.940 161.202 1.00 99.17 226 GLN B O 1
ATOM 4098 N N . ALA B 1 227 ? 185.160 185.837 160.945 1.00 107.63 227 ALA B N 1
ATOM 4099 C CA . ALA B 1 227 ? 185.740 186.107 159.634 1.00 108.97 227 ALA B CA 1
ATOM 4100 C C . ALA B 1 227 ? 184.683 186.533 158.625 1.00 113.22 227 ALA B C 1
ATOM 4101 O O . ALA B 1 227 ? 184.899 187.468 157.847 1.00 113.05 227 ALA B O 1
ATOM 4103 N N . GLN B 1 228 ? 183.534 185.862 158.624 1.00 132.96 228 GLN B N 1
ATOM 4104 C CA . GLN B 1 228 ? 182.522 186.067 157.596 1.00 134.25 228 GLN B CA 1
ATOM 4105 C C . GLN B 1 228 ? 181.687 187.318 157.824 1.00 134.79 228 GLN B C 1
ATOM 4106 O O . GLN B 1 228 ? 180.683 187.507 157.129 1.00 133.38 228 GLN B O 1
ATOM 4112 N N . GLY B 1 229 ? 182.067 188.170 158.771 1.00 131.12 229 GLY B N 1
ATOM 4113 C CA . GLY B 1 229 ? 181.237 189.277 159.179 1.00 127.24 229 GLY B CA 1
ATOM 4114 C C . GLY B 1 229 ? 180.207 188.918 160.224 1.00 126.61 229 GLY B C 1
ATOM 4115 O O . GLY B 1 229 ? 179.540 189.818 160.750 1.00 125.58 229 GLY B O 1
ATOM 4116 N N . ALA B 1 230 ? 180.061 187.636 160.544 1.00 105.84 230 ALA B N 1
ATOM 4117 C CA . ALA B 1 230 ? 179.117 187.224 161.569 1.00 106.25 230 ALA B CA 1
ATOM 4118 C C . ALA B 1 230 ? 179.574 187.713 162.934 1.00 104.14 230 ALA B C 1
ATOM 4119 O O . ALA B 1 230 ? 180.751 187.616 163.285 1.00 108.67 230 ALA B O 1
ATOM 4121 N N . LEU B 1 231 ? 178.629 188.236 163.708 1.00 88.30 231 LEU B N 1
ATOM 4122 C CA . LEU B 1 231 ? 178.893 188.783 165.031 1.00 81.19 231 LEU B CA 1
ATOM 4123 C C . LEU B 1 231 ? 178.150 187.943 166.055 1.00 81.38 231 LEU B C 1
ATOM 4124 O O . LEU B 1 231 ? 176.956 187.678 165.892 1.00 92.49 231 LEU B O 1
ATOM 4129 N N . ASN B 1 232 ? 178.850 187.528 167.102 1.00 79.99 232 ASN B N 1
ATOM 4130 C CA . ASN B 1 232 ? 178.262 186.740 168.173 1.00 83.66 232 ASN B CA 1
ATOM 4131 C C . ASN B 1 232 ? 178.456 187.468 169.494 1.00 87.49 232 ASN B C 1
ATOM 4132 O O . ASN B 1 232 ? 179.576 187.861 169.831 1.00 91.34 232 ASN B O 1
ATOM 4137 N N . THR B 1 233 ? 177.369 187.645 170.237 1.00 82.68 233 THR B N 1
ATOM 4138 C CA . THR B 1 233 ? 177.387 188.374 171.496 1.00 79.65 233 THR B CA 1
ATOM 4139 C C . THR B 1 233 ? 176.687 187.550 172.563 1.00 85.49 233 THR B C 1
ATOM 4140 O O . THR B 1 233 ? 175.767 186.787 172.262 1.00 95.34 233 THR B O 1
ATOM 4144 N N . SER B 1 234 ? 177.122 187.709 173.810 1.00 75.38 234 SER B N 1
ATOM 4145 C CA . SER B 1 234 ? 176.594 186.906 174.901 1.00 69.17 234 SER B CA 1
ATOM 4146 C C . SER B 1 234 ? 176.603 187.719 176.184 1.00 73.06 234 SER B C 1
ATOM 4147 O O . SER B 1 234 ? 177.341 188.698 176.311 1.00 82.33 234 SER B O 1
ATOM 4150 N N . PHE B 1 235 ? 175.775 187.297 177.136 1.00 67.14 235 PHE B N 1
ATOM 4151 C CA . PHE B 1 235 ? 175.630 187.985 178.411 1.00 62.05 235 PHE B CA 1
ATOM 4152 C C . PHE B 1 235 ? 175.163 186.985 179.454 1.00 68.12 235 PHE B C 1
ATOM 4153 O O . PHE B 1 235 ? 174.155 186.305 179.251 1.00 82.68 235 PHE B O 1
ATOM 4161 N N . TRP B 1 236 ? 175.893 186.900 180.563 1.00 71.28 236 TRP B N 1
ATOM 4162 C CA . TRP B 1 236 ? 175.634 185.933 181.620 1.00 68.63 236 TRP B CA 1
ATOM 4163 C C . TRP B 1 236 ? 175.580 186.656 182.953 1.00 75.24 236 TRP B C 1
ATOM 4164 O O . TRP B 1 236 ? 176.486 187.423 183.281 1.00 84.20 236 TRP B O 1
ATOM 4175 N N . LYS B 1 237 ? 174.516 186.416 183.716 1.00 76.20 237 LYS B N 1
ATOM 4176 C CA . LYS B 1 237 ? 174.357 187.036 185.022 1.00 73.83 237 LYS B CA 1
ATOM 4177 C C . LYS B 1 237 ? 173.991 185.977 186.047 1.00 83.75 237 LYS B C 1
ATOM 4178 O O . LYS B 1 237 ? 173.091 185.168 185.817 1.00 94.57 237 LYS B O 1
ATOM 4184 N N . LYS B 1 238 ? 174.689 185.995 187.179 1.00 90.54 238 LYS B N 1
ATOM 4185 C CA . LYS B 1 238 ? 174.457 185.039 188.259 1.00 85.48 238 LYS B CA 1
ATOM 4186 C C . LYS B 1 238 ? 173.500 185.679 189.253 1.00 86.99 238 LYS B C 1
ATOM 4187 O O . LYS B 1 238 ? 173.909 186.466 190.108 1.00 90.45 238 LYS B O 1
ATOM 4193 N N . LEU B 1 239 ? 172.216 185.338 189.146 1.00 89.32 239 LEU B N 1
ATOM 4194 C CA . LEU B 1 239 ? 171.221 185.944 190.022 1.00 91.66 239 LEU B CA 1
ATOM 4195 C C . LEU B 1 239 ? 171.461 185.551 191.474 1.00 95.44 239 LEU B C 1
ATOM 4196 O O . LEU B 1 239 ? 171.475 186.408 192.364 1.00 93.62 239 LEU B O 1
ATOM 4201 N N . THR B 1 240 ? 171.657 184.261 191.732 1.00 107.55 240 THR B N 1
ATOM 4202 C CA . THR B 1 240 ? 172.034 183.788 193.056 1.00 107.72 240 THR B CA 1
ATOM 4203 C C . THR B 1 240 ? 172.920 182.564 192.897 1.00 110.57 240 THR B C 1
ATOM 4204 O O . THR B 1 240 ? 173.169 182.090 191.787 1.00 111.54 240 THR B O 1
ATOM 4208 N N . ASP B 1 241 ? 173.383 182.043 194.031 1.00 120.07 241 ASP B N 1
ATOM 4209 C CA . ASP B 1 241 ? 174.306 180.917 193.999 1.00 118.95 241 ASP B CA 1
ATOM 4210 C C . ASP B 1 241 ? 173.715 179.722 193.262 1.00 117.04 241 ASP B C 1
ATOM 4211 O O . ASP B 1 241 ? 174.459 178.902 192.715 1.00 116.81 241 ASP B O 1
ATOM 4216 N N . ARG B 1 242 ? 172.387 179.607 193.230 1.00 105.56 242 ARG B N 1
ATOM 4217 C CA . ARG B 1 242 ? 171.738 178.461 192.610 1.00 102.60 242 ARG B CA 1
ATOM 4218 C C . ARG B 1 242 ? 171.112 178.769 191.258 1.00 102.43 242 ARG B C 1
ATOM 4219 O O . ARG B 1 242 ? 170.719 177.833 190.554 1.00 103.83 242 ARG B O 1
ATOM 4227 N N . VAL B 1 243 ? 171.004 180.038 190.875 1.00 88.65 243 VAL B N 1
ATOM 4228 C CA . VAL B 1 243 ? 170.264 180.430 189.681 1.00 88.75 243 VAL B CA 1
ATOM 4229 C C . VAL B 1 243 ? 171.172 181.260 188.788 1.00 92.93 243 VAL B C 1
ATOM 4230 O O . VAL B 1 243 ? 171.803 182.215 189.254 1.00 96.09 243 VAL B O 1
ATOM 4234 N N . GLN B 1 244 ? 171.224 180.906 187.509 1.00 88.82 244 GLN B N 1
ATOM 4235 C CA . GLN B 1 244 ? 171.978 181.645 186.510 1.00 81.48 244 GLN B CA 1
ATOM 4236 C C . GLN B 1 244 ? 171.106 181.841 185.284 1.00 82.81 244 GLN B C 1
ATOM 4237 O O . GLN B 1 244 ? 170.186 181.062 185.029 1.00 93.76 244 GLN B O 1
ATOM 4243 N N . ALA B 1 245 ? 171.405 182.884 184.520 1.00 67.91 245 ALA B N 1
ATOM 4244 C CA . ALA B 1 245 ? 170.677 183.160 183.295 1.00 67.49 245 ALA B CA 1
ATOM 4245 C C . ALA B 1 245 ? 171.585 183.900 182.333 1.00 70.42 245 ALA B C 1
ATOM 4246 O O . ALA B 1 245 ? 172.381 184.748 182.740 1.00 85.56 245 ALA B O 1
ATOM 4248 N N . GLY B 1 246 ? 171.456 183.576 181.054 1.00 70.13 246 GLY B N 1
ATOM 4249 C CA . GLY B 1 246 ? 172.274 184.215 180.047 1.00 77.27 246 GLY B CA 1
ATOM 4250 C C . GLY B 1 246 ? 171.591 184.198 178.702 1.00 82.35 246 GLY B C 1
ATOM 4251 O O . GLY B 1 246 ? 170.724 183.362 178.433 1.00 91.96 246 GLY B O 1
ATOM 4252 N N . VAL B 1 247 ? 172.006 185.133 177.854 1.00 74.93 247 VAL B N 1
ATOM 4253 C CA . VAL B 1 247 ? 171.439 185.306 176.523 1.00 70.27 247 VAL B CA 1
ATOM 4254 C C . VAL B 1 247 ? 172.577 185.480 175.533 1.00 71.25 247 VAL B C 1
ATOM 4255 O O . VAL B 1 247 ? 173.569 186.151 175.829 1.00 85.92 247 VAL B O 1
ATOM 4259 N N . ASP B 1 248 ? 172.436 184.878 174.358 1.00 73.81 248 ASP B N 1
ATOM 4260 C CA . ASP B 1 248 ? 173.415 185.021 173.294 1.00 83.22 248 ASP B CA 1
ATOM 4261 C C . ASP B 1 248 ? 172.708 185.326 171.983 1.00 88.50 248 ASP B C 1
ATOM 4262 O O . ASP B 1 248 ? 171.556 184.943 171.770 1.00 94.64 248 ASP B O 1
ATOM 4267 N N . MET B 1 249 ? 173.419 186.016 171.098 1.00 88.25 249 MET B N 1
ATOM 4268 C CA . MET B 1 249 ? 172.840 186.499 169.851 1.00 83.71 249 MET B CA 1
ATOM 4269 C C . MET B 1 249 ? 173.850 186.285 168.740 1.00 82.48 249 MET B C 1
ATOM 4270 O O . MET B 1 249 ? 175.037 186.562 168.927 1.00 91.12 249 MET B O 1
ATOM 4275 N N . THR B 1 250 ? 173.386 185.797 167.597 1.00 82.38 250 THR B N 1
ATOM 4276 C CA . THR B 1 250 ? 174.236 185.540 166.444 1.00 83.85 250 THR B CA 1
ATOM 4277 C C . THR B 1 250 ? 173.679 186.260 165.226 1.00 90.12 250 THR B C 1
ATOM 4278 O O . THR B 1 250 ? 172.504 186.094 164.887 1.00 96.75 250 THR B O 1
ATOM 4282 N N . LEU B 1 251 ? 174.523 187.046 164.571 1.00 85.19 251 LEU B N 1
ATOM 4283 C CA . LEU B 1 251 ? 174.188 187.693 163.315 1.00 80.49 251 LEU B CA 1
ATOM 4284 C C . LEU B 1 251 ? 175.166 187.219 162.252 1.00 82.45 251 LEU B C 1
ATOM 4285 O O . LEU B 1 251 ? 176.327 186.927 162.546 1.00 90.64 251 LEU B O 1
ATOM 4290 N N . SER B 1 252 ? 174.691 187.126 161.014 1.00 112.50 252 SER B N 1
ATOM 4291 C CA . SER B 1 252 ? 175.533 186.634 159.936 1.00 114.96 252 SER B CA 1
ATOM 4292 C C . SER B 1 252 ? 175.032 187.180 158.609 1.00 117.98 252 SER B C 1
ATOM 4293 O O . SER B 1 252 ? 173.886 187.616 158.484 1.00 120.59 252 SER B O 1
ATOM 4296 N N . VAL B 1 253 ? 175.915 187.145 157.615 1.00 132.56 253 VAL B N 1
ATOM 4297 C CA . VAL B 1 253 ? 175.621 187.648 156.281 1.00 134.31 253 VAL B CA 1
ATOM 4298 C C . VAL B 1 253 ? 176.291 186.733 155.267 1.00 136.16 253 VAL B C 1
ATOM 4299 O O . VAL B 1 253 ? 177.400 186.238 155.488 1.00 137.29 253 VAL B O 1
ATOM 4303 N N . ALA B 1 254 ? 175.608 186.501 154.151 1.00 163.92 254 ALA B N 1
ATOM 4304 C CA . ALA B 1 254 ? 176.113 185.627 153.103 1.00 164.17 254 ALA B CA 1
ATOM 4305 C C . ALA B 1 254 ? 176.052 186.373 151.781 1.00 167.98 254 ALA B C 1
ATOM 4306 O O . ALA B 1 254 ? 175.277 187.327 151.637 1.00 168.08 254 ALA B O 1
ATOM 4308 N N . PRO B 1 255 ? 176.856 185.970 150.793 1.00 182.47 255 PRO B N 1
ATOM 4309 C CA . PRO B 1 255 ? 176.992 186.774 149.568 1.00 181.79 255 PRO B CA 1
ATOM 4310 C C . PRO B 1 255 ? 175.873 186.497 148.573 1.00 181.78 255 PRO B C 1
ATOM 4311 O O . PRO B 1 255 ? 175.727 185.376 148.081 1.00 181.64 255 PRO B O 1
ATOM 4315 N N . SER B 1 256 ? 175.084 187.531 148.280 1.00 196.56 256 SER B N 1
ATOM 4316 C CA . SER B 1 256 ? 174.189 187.553 147.121 1.00 198.79 256 SER B CA 1
ATOM 4317 C C . SER B 1 256 ? 173.396 186.257 146.979 1.00 199.17 256 SER B C 1
ATOM 4318 O O . SER B 1 256 ? 173.527 185.529 145.993 1.00 198.90 256 SER B O 1
ATOM 4321 N N . GLN B 1 257 ? 172.558 185.964 147.973 1.00 195.00 257 GLN B N 1
ATOM 4322 C CA . GLN B 1 257 ? 171.628 184.852 147.826 1.00 196.17 257 GLN B CA 1
ATOM 4323 C C . GLN B 1 257 ? 170.514 185.177 146.841 1.00 197.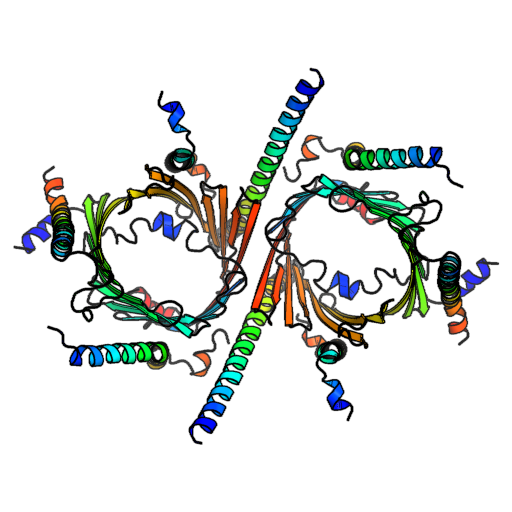37 257 GLN B C 1
ATOM 4324 O O . GLN B 1 257 ? 169.869 184.259 146.322 1.00 195.82 257 GLN B O 1
ATOM 4330 N N . SER B 1 258 ? 170.279 186.463 146.569 1.00 206.90 258 SER B N 1
ATOM 4331 C CA . SER B 1 258 ? 169.246 186.873 145.625 1.00 205.14 258 SER B CA 1
ATOM 4332 C C . SER B 1 258 ? 169.629 186.612 144.175 1.00 206.44 258 SER B C 1
ATOM 4333 O O . SER B 1 258 ? 168.778 186.776 143.294 1.00 206.66 258 SER B O 1
ATOM 4336 N N . MET B 1 259 ? 170.877 186.230 143.905 1.00 211.71 259 MET B N 1
ATOM 4337 C CA . MET B 1 259 ? 171.366 185.987 142.549 1.00 212.20 259 MET B CA 1
ATOM 4338 C C . MET B 1 259 ? 171.433 187.267 141.725 1.00 211.64 259 MET B C 1
ATOM 4339 O O . MET B 1 259 ? 171.655 187.217 140.511 1.00 210.85 259 MET B O 1
ATOM 4344 N N . MET B 1 260 ? 171.242 188.423 142.366 1.00 215.85 260 MET B N 1
ATOM 4345 C CA . MET B 1 260 ? 171.294 189.710 141.686 1.00 216.33 260 MET B CA 1
ATOM 4346 C C . MET B 1 260 ? 172.104 190.719 142.490 1.00 216.00 260 MET B C 1
ATOM 4347 O O . MET B 1 260 ? 171.756 191.904 142.537 1.00 215.60 260 MET B O 1
ATOM 4352 N N . GLY B 1 261 ? 173.182 190.268 143.124 1.00 201.99 261 GLY B N 1
ATOM 4353 C CA . GLY B 1 261 ? 173.966 191.137 143.975 1.00 201.15 261 GLY B CA 1
ATOM 4354 C C . GLY B 1 261 ? 173.367 191.248 145.366 1.00 201.90 261 GLY B C 1
ATOM 4355 O O . GLY B 1 261 ? 172.393 190.574 145.719 1.00 201.91 261 GLY B O 1
ATOM 4356 N N . GLY B 1 262 ? 173.972 192.117 146.168 1.00 190.40 262 GLY B N 1
ATOM 4357 C CA . GLY B 1 262 ? 173.533 192.311 147.536 1.00 188.43 262 GLY B CA 1
ATOM 4358 C C . GLY B 1 262 ? 174.000 191.182 148.436 1.00 189.15 262 GLY B C 1
ATOM 4359 O O . GLY B 1 262 ? 174.698 190.257 148.026 1.00 191.16 262 GLY B O 1
ATOM 4360 N N . LEU B 1 263 ? 173.597 191.273 149.701 1.00 171.05 263 LEU B N 1
ATOM 4361 C CA . LEU B 1 263 ? 173.957 190.290 150.711 1.00 170.61 263 LEU B CA 1
ATOM 4362 C C . LEU B 1 263 ? 172.737 189.957 151.555 1.00 168.24 263 LEU B C 1
ATOM 4363 O O . LEU B 1 263 ? 171.993 190.853 151.963 1.00 167.18 263 LEU B O 1
ATOM 4368 N N . THR B 1 264 ? 172.538 188.669 151.817 1.00 156.78 264 THR B N 1
ATOM 4369 C CA . THR B 1 264 ? 171.441 188.235 152.669 1.00 156.97 264 THR B CA 1
ATOM 4370 C C . THR B 1 264 ? 171.860 188.278 154.133 1.00 155.04 264 THR B C 1
ATOM 4371 O O . THR B 1 264 ? 173.033 188.106 154.470 1.00 158.08 264 THR B O 1
ATOM 4375 N N . LYS B 1 265 ? 170.882 188.502 155.005 1.00 129.64 265 LYS B N 1
ATOM 4376 C CA . LYS B 1 265 ? 171.130 188.728 156.421 1.00 127.24 265 LYS B CA 1
ATOM 4377 C C . LYS B 1 265 ? 170.230 187.823 157.244 1.00 129.30 265 LYS B C 1
ATOM 4378 O O . LYS B 1 265 ? 169.099 187.533 156.847 1.00 135.32 265 LYS B O 1
ATOM 4384 N N . GLU B 1 266 ? 170.731 187.380 158.394 1.00 113.78 266 GLU B N 1
ATOM 4385 C CA . GLU B 1 266 ? 169.960 186.519 159.275 1.00 113.59 266 GLU B CA 1
ATOM 4386 C C . GLU B 1 266 ? 170.562 186.579 160.669 1.00 112.38 266 GLU B C 1
ATOM 4387 O O . GLU B 1 266 ? 171.701 187.007 160.855 1.00 123.05 266 GLU B O 1
ATOM 4393 N N . GLY B 1 267 ? 169.786 186.136 161.650 1.00 102.91 267 GLY B N 1
ATOM 4394 C CA . GLY B 1 267 ? 170.260 186.125 163.019 1.00 105.42 267 GLY B CA 1
ATOM 4395 C C . GLY B 1 267 ? 169.305 185.385 163.925 1.00 105.81 267 GLY B C 1
ATOM 4396 O O . GLY B 1 267 ? 168.138 185.166 163.586 1.00 112.06 267 GLY B O 1
ATOM 4397 N N . ILE B 1 268 ? 169.821 185.007 165.093 1.00 90.03 268 ILE B N 1
ATOM 4398 C CA . ILE B 1 268 ? 169.055 184.247 166.072 1.00 88.79 268 ILE B CA 1
ATOM 4399 C C . ILE B 1 268 ? 169.629 184.526 167.449 1.00 89.18 268 ILE B C 1
ATOM 4400 O O . ILE B 1 268 ? 170.847 184.595 167.628 1.00 98.17 268 ILE B O 1
ATOM 4405 N N . THR B 1 269 ? 168.744 184.672 168.428 1.00 85.47 269 THR B N 1
ATOM 4406 C CA . THR B 1 269 ? 169.136 184.916 169.807 1.00 89.99 269 THR B CA 1
ATOM 4407 C C . THR B 1 269 ? 168.338 184.011 170.727 1.00 89.26 269 THR B C 1
ATOM 4408 O O . THR B 1 269 ? 167.132 183.835 170.541 1.00 93.85 269 THR B O 1
ATOM 4412 N N . THR B 1 270 ? 169.013 183.451 171.724 1.00 80.17 270 THR B N 1
ATOM 4413 C CA . THR B 1 270 ? 168.403 182.513 172.652 1.00 78.43 270 THR B CA 1
ATOM 4414 C C . THR B 1 270 ? 168.610 183.001 174.075 1.00 80.41 270 THR B C 1
ATOM 4415 O O . THR B 1 270 ? 169.654 183.569 174.401 1.00 88.86 270 THR B O 1
ATOM 4419 N N . PHE B 1 271 ? 167.612 182.770 174.917 1.00 75.15 271 PHE B N 1
ATOM 4420 C CA . PHE B 1 271 ? 167.635 183.163 176.315 1.00 72.30 271 PHE B CA 1
ATOM 4421 C C . PHE B 1 271 ? 167.400 181.928 177.167 1.00 76.62 271 PHE B C 1
ATOM 4422 O O . PHE B 1 271 ? 166.448 181.181 176.932 1.00 86.62 271 PHE B O 1
ATOM 4430 N N . GLY B 1 272 ? 168.263 181.710 178.154 1.00 68.70 272 GLY B N 1
ATOM 4431 C CA . GLY B 1 272 ? 168.153 180.507 178.958 1.00 71.40 272 GLY B CA 1
ATOM 4432 C C . GLY B 1 272 ? 168.606 180.737 180.379 1.00 75.44 272 GLY B C 1
ATOM 4433 O O . GLY B 1 272 ? 169.330 181.687 180.684 1.00 85.27 272 GLY B O 1
ATOM 4434 N N . ALA B 1 273 ? 168.164 179.838 181.254 1.00 59.78 273 ALA B N 1
ATOM 4435 C CA . ALA B 1 273 ? 168.488 179.901 182.669 1.00 63.83 273 ALA B CA 1
ATOM 4436 C C . ALA B 1 273 ? 168.739 178.495 183.187 1.00 71.03 273 ALA B C 1
ATOM 4437 O O . ALA B 1 273 ? 168.179 177.525 182.676 1.00 79.37 273 ALA B O 1
ATOM 4439 N N . LYS B 1 274 ? 169.592 178.391 184.204 1.00 78.07 274 LYS B N 1
ATOM 4440 C CA . LYS B 1 274 ? 169.912 177.120 184.837 1.00 75.49 274 LYS B CA 1
ATOM 4441 C C . LYS B 1 274 ? 169.662 177.226 186.330 1.00 82.70 274 LYS B C 1
ATOM 4442 O O . LYS B 1 274 ? 170.130 178.168 186.974 1.00 90.67 274 LYS B O 1
ATOM 4448 N N . TYR B 1 275 ? 168.939 176.256 186.876 1.00 84.53 275 TYR B N 1
ATOM 4449 C CA . TYR B 1 275 ? 168.647 176.191 188.299 1.00 82.95 275 TYR B CA 1
ATOM 4450 C C . TYR B 1 275 ? 169.354 174.987 188.898 1.00 85.03 275 TYR B C 1
ATOM 4451 O O . TYR B 1 275 ? 169.194 173.865 188.410 1.00 86.16 275 TYR B O 1
ATOM 4460 N N . ASP B 1 276 ? 170.129 175.220 189.951 1.00 92.19 276 ASP B N 1
ATOM 4461 C CA . ASP B 1 276 ? 170.824 174.163 190.671 1.00 87.56 276 ASP B CA 1
ATOM 4462 C C . ASP B 1 276 ? 170.082 173.891 191.970 1.00 95.24 276 ASP B C 1
ATOM 4463 O O . ASP B 1 276 ? 169.989 174.772 192.829 1.00 101.95 276 ASP B O 1
ATOM 4468 N N . PHE B 1 277 ? 169.561 172.680 192.111 1.00 94.46 277 PHE B N 1
ATOM 4469 C CA . PHE B 1 277 ? 168.920 172.241 193.338 1.00 94.67 277 PHE B CA 1
ATOM 4470 C C . PHE B 1 277 ? 169.827 171.252 194.057 1.00 95.21 277 PHE B C 1
ATOM 4471 O O . PHE B 1 277 ? 170.895 170.879 193.567 1.00 99.58 277 PHE B O 1
ATOM 4479 N N . ARG B 1 278 ? 169.389 170.828 195.241 1.00 111.34 278 ARG B N 1
ATOM 4480 C CA . ARG B 1 278 ? 170.206 169.917 196.031 1.00 111.99 278 ARG B CA 1
ATOM 4481 C C . ARG B 1 278 ? 170.444 168.604 195.302 1.00 112.76 278 ARG B C 1
ATOM 4482 O O . ARG B 1 278 ? 171.568 168.090 195.305 1.00 113.87 278 ARG B O 1
ATOM 4490 N N . MET B 1 279 ? 169.411 168.050 194.667 1.00 110.20 279 MET B N 1
ATOM 4491 C CA . MET B 1 279 ? 169.529 166.780 193.963 1.00 109.74 279 MET B CA 1
ATOM 4492 C C . MET B 1 279 ? 169.012 166.858 192.534 1.00 106.29 279 MET B C 1
ATOM 4493 O O . MET B 1 279 ? 168.470 165.868 192.032 1.00 109.55 279 MET B O 1
ATOM 4498 N N . SER B 1 280 ? 169.151 167.999 191.867 1.00 97.41 280 SER B N 1
ATOM 4499 C CA . SER B 1 280 ? 168.665 168.133 190.504 1.00 100.27 280 SER B CA 1
ATOM 4500 C C . SER B 1 280 ? 169.262 169.378 189.870 1.00 101.92 280 SER B C 1
ATOM 4501 O O . SER B 1 280 ? 169.817 170.238 190.557 1.00 107.92 280 SER B O 1
ATOM 4504 N N . THR B 1 281 ? 169.144 169.461 188.549 1.00 87.01 281 THR B N 1
ATOM 4505 C CA . THR B 1 281 ? 169.596 170.613 187.784 1.00 83.72 281 THR B CA 1
ATOM 4506 C C . THR B 1 281 ? 168.668 170.809 186.599 1.00 81.11 281 THR B C 1
ATOM 4507 O O . THR B 1 281 ? 168.442 169.880 185.819 1.00 88.35 281 THR B O 1
ATOM 4511 N N . PHE B 1 282 ? 168.140 172.019 186.458 1.00 65.61 282 PHE B N 1
ATOM 4512 C CA . PHE B 1 282 ? 167.109 172.309 185.475 1.00 71.28 282 PHE B CA 1
ATOM 4513 C C . PHE B 1 282 ? 167.525 173.490 184.616 1.00 77.72 282 PHE B C 1
ATOM 4514 O O . PHE B 1 282 ? 167.954 174.523 185.136 1.00 81.22 282 PHE B O 1
ATOM 4522 N N . ARG B 1 283 ? 167.394 173.334 183.302 1.00 86.90 283 ARG B N 1
ATOM 4523 C CA . ARG B 1 283 ? 167.752 174.370 182.346 1.00 81.35 283 ARG B CA 1
ATOM 4524 C C . ARG B 1 283 ? 166.620 174.568 181.353 1.00 82.22 283 ARG B C 1
ATOM 4525 O O . ARG B 1 283 ? 166.051 173.598 180.847 1.00 90.41 283 ARG B O 1
ATOM 4533 N N . ALA B 1 284 ? 166.308 175.827 181.063 1.00 65.76 284 ALA B N 1
ATOM 4534 C CA . ALA B 1 284 ? 165.279 176.171 180.097 1.00 63.87 284 ALA B CA 1
ATOM 4535 C C . ALA B 1 284 ? 165.848 177.191 179.127 1.00 73.41 284 ALA B C 1
ATOM 4536 O O . ALA B 1 284 ? 166.804 177.901 179.443 1.00 78.83 284 ALA B O 1
ATOM 4538 N N . GLN B 1 285 ? 165.254 177.258 177.940 1.00 84.01 285 GLN B N 1
ATOM 4539 C CA . GLN B 1 285 ? 165.805 178.069 176.869 1.00 81.02 285 GLN B CA 1
ATOM 4540 C C . GLN B 1 285 ? 164.744 178.287 175.804 1.00 85.41 285 GLN B C 1
ATOM 4541 O O . GLN B 1 285 ? 163.959 177.388 175.501 1.00 94.13 285 GLN B O 1
ATOM 4547 N N . ILE B 1 286 ? 164.732 179.489 175.235 1.00 86.24 286 ILE B N 1
ATOM 4548 C CA . ILE B 1 286 ? 163.821 179.838 174.154 1.00 89.19 286 ILE B CA 1
ATOM 4549 C C . ILE B 1 286 ? 164.583 180.644 173.114 1.00 90.36 286 ILE B C 1
ATOM 4550 O O . ILE B 1 286 ? 165.271 181.613 173.450 1.00 96.23 286 ILE B O 1
ATOM 4555 N N . ASP B 1 287 ? 164.457 180.248 171.852 1.00 94.91 287 ASP B N 1
ATOM 4556 C CA . ASP B 1 287 ? 165.132 180.911 170.748 1.00 95.46 287 ASP B CA 1
ATOM 4557 C C . ASP B 1 287 ? 164.302 182.086 170.258 1.00 99.42 287 ASP B C 1
ATOM 4558 O O . ASP B 1 287 ? 163.223 182.369 170.783 1.00 106.75 287 ASP B O 1
ATOM 4563 N N . SER B 1 288 ? 164.823 182.776 169.247 1.00 100.61 288 SER B N 1
ATOM 4564 C CA . SER B 1 288 ? 164.069 183.834 168.593 1.00 101.76 288 SER B CA 1
ATOM 4565 C C . SER B 1 288 ? 163.207 183.259 167.481 1.00 105.92 288 SER B C 1
ATOM 4566 O O . SER B 1 288 ? 162.348 183.956 166.935 1.00 112.52 288 SER B O 1
ATOM 4569 N N . LYS B 1 289 ? 163.431 181.995 167.133 1.00 110.01 289 LYS B N 1
ATOM 4570 C CA . LYS B 1 289 ? 162.633 181.310 166.128 1.00 113.04 289 LYS B CA 1
ATOM 4571 C C . LYS B 1 289 ? 161.491 180.514 166.740 1.00 114.39 289 LYS B C 1
ATOM 4572 O O . LYS B 1 289 ? 160.977 179.592 166.100 1.00 114.70 289 LYS B O 1
ATOM 4578 N N . GLY B 1 290 ? 161.090 180.840 167.965 1.00 109.12 290 GLY B N 1
ATOM 4579 C CA . GLY B 1 290 ? 159.962 180.196 168.596 1.00 108.78 290 GLY B CA 1
ATOM 4580 C C . GLY B 1 290 ? 160.223 178.805 169.121 1.00 107.18 290 GLY B C 1
ATOM 4581 O O . GLY B 1 290 ? 159.265 178.117 169.492 1.00 109.96 290 GLY B O 1
ATOM 4582 N N . LYS B 1 291 ? 161.475 178.364 169.168 1.00 94.75 291 LYS B N 1
ATOM 4583 C CA . LYS B 1 291 ? 161.790 177.014 169.616 1.00 92.97 291 LYS B CA 1
ATOM 4584 C C . LYS B 1 291 ? 162.089 177.026 171.108 1.00 90.01 291 LYS B C 1
ATOM 4585 O O . LYS B 1 291 ? 163.036 177.681 171.551 1.00 95.87 291 LYS B O 1
ATOM 4591 N N . LEU B 1 292 ? 161.291 176.295 171.876 1.00 89.53 292 LEU B N 1
ATOM 4592 C CA . LEU B 1 292 ? 161.409 176.237 173.325 1.00 89.33 292 LEU B CA 1
ATOM 4593 C C . LEU B 1 292 ? 161.963 174.879 173.728 1.00 91.11 292 LEU B C 1
ATOM 4594 O O . LEU B 1 292 ? 161.497 173.846 173.239 1.00 96.68 292 LEU B O 1
ATOM 4599 N N . SER B 1 293 ? 162.950 174.884 174.618 1.00 92.49 293 SER B N 1
ATOM 4600 C CA . SER B 1 293 ? 163.639 173.669 175.027 1.00 94.13 293 SER B CA 1
ATOM 4601 C C . SER B 1 293 ? 163.716 173.604 176.543 1.00 97.73 293 SER B C 1
ATOM 4602 O O . SER B 1 293 ? 163.639 174.631 177.222 1.00 100.56 293 SER B O 1
ATOM 4605 N N . CYS B 1 294 ? 163.871 172.392 177.065 1.00 96.85 294 CYS B N 1
ATOM 4606 C CA . CYS B 1 294 ? 163.920 172.157 178.499 1.00 94.24 294 CYS B CA 1
ATOM 4607 C C . CYS B 1 294 ? 164.717 170.894 178.775 1.00 97.46 294 CYS B C 1
ATOM 4608 O O . CYS B 1 294 ? 164.615 169.917 178.031 1.00 102.27 294 CYS B O 1
ATOM 4611 N N . LEU B 1 295 ? 165.508 170.914 179.847 1.00 87.01 295 LEU B N 1
ATOM 4612 C CA . LEU B 1 295 ? 166.333 169.773 180.219 1.00 85.97 295 LEU B CA 1
ATOM 4613 C C . LEU B 1 295 ? 166.377 169.662 181.732 1.00 86.46 295 LEU B C 1
ATOM 4614 O O . LEU B 1 295 ? 166.688 170.639 182.417 1.00 91.14 295 LEU B O 1
ATOM 4619 N N . LEU B 1 296 ? 166.080 168.472 182.247 1.00 83.10 296 LEU B N 1
ATOM 4620 C CA . LEU B 1 296 ? 166.019 168.220 183.681 1.00 79.72 296 LEU B CA 1
ATOM 4621 C C . LEU B 1 296 ? 166.914 167.039 184.013 1.00 84.38 296 LEU B C 1
ATOM 4622 O O . LEU B 1 296 ? 166.745 165.954 183.449 1.00 91.55 296 LEU B O 1
ATOM 4627 N N . GLU B 1 297 ? 167.855 167.244 184.927 1.00 92.34 297 GLU B N 1
ATOM 4628 C CA . GLU B 1 297 ? 168.700 166.175 185.436 1.00 89.20 297 GLU B CA 1
ATOM 4629 C C . GLU B 1 297 ? 168.353 165.904 186.889 1.00 91.91 297 GLU B C 1
ATOM 4630 O O . GLU B 1 297 ? 168.390 166.810 187.725 1.00 103.02 297 GLU B O 1
ATOM 4636 N N . LYS B 1 298 ? 168.018 164.654 187.187 1.00 86.23 298 LYS B N 1
ATOM 4637 C CA . LYS B 1 298 ? 167.670 164.259 188.541 1.00 88.04 298 LYS B CA 1
ATOM 4638 C C . LYS B 1 298 ? 168.557 163.102 188.962 1.00 91.50 298 LYS B C 1
ATOM 4639 O O . LYS B 1 298 ? 168.787 162.174 188.185 1.00 97.43 298 LYS B O 1
ATOM 4645 N N . ARG B 1 299 ? 169.051 163.164 190.192 1.00 100.07 299 ARG B N 1
ATOM 4646 C CA . ARG B 1 299 ? 169.910 162.130 190.749 1.00 99.90 299 ARG B CA 1
ATOM 4647 C C . ARG B 1 299 ? 169.129 161.363 191.803 1.00 100.09 299 ARG B C 1
ATOM 4648 O O . ARG B 1 299 ? 168.568 161.962 192.725 1.00 103.91 299 ARG B O 1
ATOM 4656 N N . LEU B 1 300 ? 169.096 160.039 191.667 1.00 100.38 300 LEU B N 1
ATOM 4657 C CA . LEU B 1 300 ? 168.192 159.204 192.454 1.00 100.27 300 LEU B CA 1
ATOM 4658 C C . LEU B 1 300 ? 168.846 158.850 193.785 1.00 106.26 300 LEU B C 1
ATOM 4659 O O . LEU B 1 300 ? 169.490 157.813 193.950 1.00 111.73 300 LEU B O 1
ATOM 4664 N N . GLY B 1 301 ? 168.666 159.741 194.753 1.00 121.68 301 GLY B N 1
ATOM 4665 C CA . GLY B 1 301 ? 169.044 159.433 196.123 1.00 121.54 301 GLY B CA 1
ATOM 4666 C C . GLY B 1 301 ? 170.501 159.036 196.247 1.00 125.44 301 GLY B C 1
ATOM 4667 O O . GLY B 1 301 ? 171.389 159.621 195.617 1.00 124.34 301 GLY B O 1
ATOM 4668 N N . ALA B 1 302 ? 170.752 158.022 197.076 1.00 143.08 302 ALA B N 1
ATOM 4669 C CA . ALA B 1 302 ? 172.113 157.582 197.355 1.00 143.33 302 ALA B CA 1
ATOM 4670 C C . ALA B 1 302 ? 172.735 156.820 196.195 1.00 144.80 302 ALA B C 1
ATOM 4671 O O . ALA B 1 302 ? 173.966 156.774 196.091 1.00 144.26 302 ALA B O 1
ATOM 4673 N N . ALA B 1 303 ? 171.924 156.224 195.328 1.00 123.50 303 ALA B N 1
ATOM 4674 C CA . ALA B 1 303 ? 172.455 155.478 194.206 1.00 121.31 303 ALA B CA 1
ATOM 4675 C C . ALA B 1 303 ? 173.117 156.427 193.209 1.00 122.87 303 ALA B C 1
ATOM 4676 O O . ALA B 1 303 ? 172.836 157.627 193.198 1.00 120.34 303 ALA B O 1
ATOM 4678 N N . PRO B 1 304 ? 174.014 155.911 192.365 1.00 116.63 304 PRO B N 1
ATOM 4679 C CA . PRO B 1 304 ? 174.726 156.784 191.422 1.00 116.86 304 PRO B CA 1
ATOM 4680 C C . PRO B 1 304 ? 173.951 157.115 190.156 1.00 109.80 304 PRO B C 1
ATOM 4681 O O . PRO B 1 304 ? 174.432 157.931 189.359 1.00 107.67 304 PRO B O 1
ATOM 4685 N N . VAL B 1 305 ? 172.776 156.525 189.945 1.00 88.34 305 VAL B N 1
ATOM 4686 C CA . VAL B 1 305 ? 172.023 156.776 188.723 1.00 88.87 305 VAL B CA 1
ATOM 4687 C C . VAL B 1 305 ? 171.636 158.245 188.648 1.00 92.50 305 VAL B C 1
ATOM 4688 O O . VAL B 1 305 ? 171.449 158.909 189.675 1.00 100.79 305 VAL B O 1
ATOM 4692 N N . THR B 1 306 ? 171.525 158.767 187.427 1.00 86.03 306 THR B N 1
ATOM 4693 C CA . THR B 1 306 ? 171.101 160.144 187.198 1.00 86.71 306 THR B CA 1
ATOM 4694 C C . THR B 1 306 ? 170.288 160.203 185.917 1.00 83.20 306 THR B C 1
ATOM 4695 O O . THR B 1 306 ? 170.857 160.193 184.822 1.00 86.13 306 THR B O 1
ATOM 4699 N N . LEU B 1 307 ? 168.971 160.290 186.051 1.00 84.77 307 LEU B N 1
ATOM 4700 C CA . LEU B 1 307 ? 168.107 160.408 184.891 1.00 81.95 307 LEU B CA 1
ATOM 4701 C C . LEU B 1 307 ? 168.273 161.779 184.248 1.00 80.79 307 LEU B C 1
ATOM 4702 O O . LEU B 1 307 ? 168.779 162.722 184.857 1.00 95.90 307 LEU B O 1
ATOM 4707 N N . THR B 1 308 ? 167.839 161.883 182.996 1.00 77.09 308 THR B N 1
ATOM 4708 C CA . THR B 1 308 ? 167.948 163.127 182.244 1.00 84.45 308 THR B CA 1
ATOM 4709 C C . THR B 1 308 ? 166.796 163.210 181.260 1.00 87.93 308 THR B C 1
ATOM 4710 O O . THR B 1 308 ? 166.724 162.415 180.320 1.00 93.19 308 THR B O 1
ATOM 4714 N N . PHE B 1 309 ? 165.905 164.170 181.475 1.00 89.06 309 PHE B N 1
ATOM 4715 C CA A PHE B 1 309 ? 164.759 164.378 180.603 0.08 93.38 309 PHE B CA 1
ATOM 4716 C CA B PHE B 1 309 ? 164.759 164.378 180.602 0.92 87.79 309 PHE B CA 1
ATOM 4717 C C . PHE B 1 309 ? 164.970 165.637 179.775 1.00 90.98 309 PHE B C 1
ATOM 4718 O O . PHE B 1 309 ? 165.147 166.727 180.326 1.00 98.22 309 PHE B O 1
ATOM 4733 N N . ALA B 1 310 ? 164.953 165.483 178.454 1.00 82.53 310 ALA B N 1
ATOM 4734 C CA . ALA B 1 310 ? 165.181 166.596 177.542 1.00 82.17 310 ALA B CA 1
ATOM 4735 C C . ALA B 1 310 ? 164.023 166.672 176.564 1.00 86.36 310 ALA B C 1
ATOM 4736 O O . ALA B 1 310 ? 163.741 165.697 175.862 1.00 93.32 310 ALA B O 1
ATOM 4738 N N . ALA B 1 311 ? 163.362 167.825 176.517 1.00 95.27 311 ALA B N 1
ATOM 4739 C CA . ALA B 1 311 ? 162.230 168.048 175.631 1.00 94.97 311 ALA B CA 1
ATOM 4740 C C . ALA B 1 311 ? 162.470 169.314 174.829 1.00 95.65 311 ALA B C 1
ATOM 4741 O O . ALA B 1 311 ? 163.109 170.250 175.313 1.00 102.94 311 ALA B O 1
ATOM 4743 N N . ASP B 1 312 ? 161.951 169.339 173.607 1.00 100.72 312 ASP B N 1
ATOM 4744 C CA . ASP B 1 312 ? 162.206 170.446 172.691 1.00 104.13 312 ASP B CA 1
ATOM 4745 C C . ASP B 1 312 ? 160.966 170.635 171.831 1.00 105.73 312 ASP B C 1
ATOM 4746 O O . ASP B 1 312 ? 160.561 169.711 171.122 1.00 111.53 312 ASP B O 1
ATOM 4751 N N . VAL B 1 313 ? 160.370 171.821 171.891 1.00 96.16 313 VAL B N 1
ATOM 4752 C CA . VAL B 1 313 ? 159.119 172.110 171.201 1.00 94.45 313 VAL B CA 1
ATOM 4753 C C . VAL B 1 313 ? 159.321 173.318 170.304 1.00 93.53 313 VAL B C 1
ATOM 4754 O O . VAL B 1 313 ? 159.799 174.361 170.761 1.00 102.96 313 VAL B O 1
ATOM 4758 N N . ASP B 1 314 ? 158.950 173.180 169.035 1.00 103.40 314 ASP B N 1
ATOM 4759 C CA . ASP B 1 314 ? 159.018 174.267 168.066 1.00 107.34 314 ASP B CA 1
ATOM 4760 C C . ASP B 1 314 ? 157.603 174.776 167.834 1.00 106.59 314 ASP B C 1
ATOM 4761 O O . ASP B 1 314 ? 156.773 174.075 167.249 1.00 113.87 314 ASP B O 1
ATOM 4766 N N . HIS B 1 315 ? 157.332 176.001 168.279 1.00 101.78 315 HIS B N 1
ATOM 4767 C CA . HIS B 1 315 ? 155.971 176.516 168.243 1.00 105.62 315 HIS B CA 1
ATOM 4768 C C . HIS B 1 315 ? 155.515 176.908 166.846 1.00 108.18 315 HIS B C 1
ATOM 4769 O O . HIS B 1 315 ? 154.304 176.966 166.609 1.00 114.52 315 HIS B O 1
ATOM 4776 N N . VAL B 1 316 ? 156.432 177.178 165.922 1.00 109.07 316 VAL B N 1
ATOM 4777 C CA . VAL B 1 316 ? 156.020 177.508 164.562 1.00 112.90 316 VAL B CA 1
ATOM 4778 C C . VAL B 1 316 ? 155.401 176.296 163.880 1.00 113.17 316 VAL B C 1
ATOM 4779 O O . VAL B 1 316 ? 154.354 176.399 163.233 1.00 115.21 316 VAL B O 1
ATOM 4783 N N . THR B 1 317 ? 156.034 175.133 164.012 1.00 106.37 317 THR B N 1
ATOM 4784 C CA . THR B 1 317 ? 155.543 173.913 163.387 1.00 106.11 317 THR B CA 1
ATOM 4785 C C . THR B 1 317 ? 154.837 172.981 164.361 1.00 105.23 317 THR B C 1
ATOM 4786 O O . THR B 1 317 ? 154.274 171.972 163.927 1.00 104.57 317 THR B O 1
ATOM 4790 N N . GLN B 1 318 ? 154.857 173.283 165.657 1.00 106.02 318 GLN B N 1
ATOM 4791 C CA . GLN B 1 318 ? 154.176 172.485 166.672 1.00 104.05 318 GLN B CA 1
ATOM 4792 C C . GLN B 1 318 ? 154.691 171.052 166.731 1.00 100.58 318 GLN B C 1
ATOM 4793 O O . GLN B 1 318 ? 153.986 170.158 167.204 1.00 101.92 318 GLN B O 1
ATOM 4799 N N . GLN B 1 319 ? 155.909 170.810 166.258 1.00 101.08 319 GLN B N 1
ATOM 4800 C CA . GLN B 1 319 ? 156.534 169.507 166.406 1.00 102.52 319 GLN B CA 1
ATOM 4801 C C . GLN B 1 319 ? 157.413 169.488 167.652 1.00 103.39 319 GLN B C 1
ATOM 4802 O O . GLN B 1 319 ? 157.907 170.520 168.110 1.00 105.34 319 GLN B O 1
ATOM 4808 N N . ALA B 1 320 ? 157.614 168.291 168.197 1.00 98.92 320 ALA B N 1
ATOM 4809 C CA . ALA B 1 320 ? 158.335 168.125 169.450 1.00 99.77 320 ALA B CA 1
ATOM 4810 C C . ALA B 1 320 ? 159.334 166.984 169.344 1.00 98.04 320 ALA B C 1
ATOM 4811 O O . ALA B 1 320 ? 159.014 165.911 168.828 1.00 97.20 320 ALA B O 1
ATOM 4813 N N . LYS B 1 321 ? 160.541 167.227 169.844 1.00 103.19 321 LYS B N 1
ATOM 4814 C CA . LYS B 1 321 ? 161.574 166.211 169.965 1.00 101.29 321 LYS B CA 1
ATOM 4815 C C . LYS B 1 321 ? 161.766 165.872 171.434 1.00 105.63 321 LYS B C 1
ATOM 4816 O O . LYS B 1 321 ? 161.876 166.767 172.277 1.00 107.71 321 LYS B O 1
ATOM 4822 N N . LEU B 1 322 ? 161.807 164.580 171.738 1.00 93.24 322 LEU B N 1
ATOM 4823 C CA . LEU B 1 322 ? 161.833 164.108 173.112 1.00 84.46 322 LEU B CA 1
ATOM 4824 C C . LEU B 1 322 ? 162.994 163.148 173.295 1.00 89.05 322 LEU B C 1
ATOM 4825 O O . LEU B 1 322 ? 163.320 162.381 172.387 1.00 93.12 322 LEU B O 1
ATOM 4830 N N . GLY B 1 323 ? 163.617 163.194 174.464 1.00 93.02 323 GLY B N 1
ATOM 4831 C CA . GLY B 1 323 ? 164.728 162.311 174.760 1.00 89.50 323 GLY B CA 1
ATOM 4832 C C . GLY B 1 323 ? 164.867 162.084 176.249 1.00 89.27 323 GLY B C 1
ATOM 4833 O O . GLY B 1 323 ? 164.703 162.999 177.057 1.00 96.39 323 GLY B O 1
ATOM 4834 N N . MET B 1 324 ? 165.179 160.841 176.603 1.00 91.97 324 MET B N 1
ATOM 4835 C CA . MET B 1 324 ? 165.410 160.433 177.980 1.00 94.67 324 MET B CA 1
ATOM 4836 C C . MET B 1 324 ? 166.735 159.697 178.056 1.00 97.57 324 MET B C 1
ATOM 4837 O O . MET B 1 324 ? 167.109 158.984 177.122 1.00 107.19 324 MET B O 1
ATOM 4842 N N . SER B 1 325 ? 167.441 159.867 179.167 1.00 90.61 325 SER B N 1
ATOM 4843 C CA . SER B 1 325 ? 168.732 159.228 179.357 1.00 91.69 325 SER B CA 1
ATOM 4844 C C . SER B 1 325 ? 168.868 158.768 180.796 1.00 92.44 325 SER B C 1
ATOM 4845 O O . SER B 1 325 ? 168.281 159.353 181.708 1.00 102.28 325 SER B O 1
ATOM 4848 N N . VAL B 1 326 ? 169.652 157.713 180.990 1.00 82.04 326 VAL B N 1
ATOM 4849 C CA . VAL B 1 326 ? 169.989 157.211 182.314 1.00 82.59 326 VAL B CA 1
ATOM 4850 C C . VAL B 1 326 ? 171.486 156.963 182.340 1.00 80.79 326 VAL B C 1
ATOM 4851 O O . VAL B 1 326 ? 171.998 156.169 181.544 1.00 89.16 326 VAL B O 1
ATOM 4855 N N . SER B 1 327 ? 172.185 157.636 183.244 1.00 82.93 327 SER B N 1
ATOM 4856 C CA . SER B 1 327 ? 173.623 157.485 183.399 1.00 87.81 327 SER B CA 1
ATOM 4857 C C . SER B 1 327 ? 173.900 156.765 184.707 1.00 93.61 327 SER B C 1
ATOM 4858 O O . SER B 1 327 ? 173.477 157.222 185.772 1.00 102.49 327 SER B O 1
ATOM 4861 N N . ILE B 1 328 ? 174.614 155.650 184.626 1.00 91.33 328 ILE B N 1
ATOM 4862 C CA . ILE B 1 328 ? 174.963 154.847 185.787 1.00 89.33 328 ILE B CA 1
ATOM 4863 C C . ILE B 1 328 ? 176.461 154.968 185.998 1.00 94.27 328 ILE B C 1
ATOM 4864 O O . ILE B 1 328 ? 177.209 155.226 185.049 1.00 102.03 328 ILE B O 1
ATOM 4869 N N . GLU B 1 329 ? 176.902 154.806 187.244 1.00 102.51 329 GLU B N 1
ATOM 4870 C CA . GLU B 1 329 ? 178.326 154.872 187.559 1.00 104.15 329 GLU B CA 1
ATOM 4871 C C . GLU B 1 329 ? 178.615 153.949 188.741 1.00 108.06 329 GLU B C 1
ATOM 4872 O O . GLU B 1 329 ? 178.482 154.329 189.905 1.00 112.86 329 GLU B O 1
ATOM 4878 N N . ALA B 1 330 ? 179.024 152.724 188.433 1.00 113.01 330 ALA B N 1
ATOM 4879 C CA . ALA B 1 330 ? 179.601 151.868 189.452 1.00 116.05 330 ALA B CA 1
ATOM 4880 C C . ALA B 1 330 ? 180.994 152.374 189.808 1.00 114.88 330 ALA B C 1
ATOM 4881 O O . ALA B 1 330 ? 181.495 153.343 189.233 1.00 111.85 330 ALA B O 1
ATOM 4883 N N . SER B 1 331 ? 181.622 151.717 190.778 1.00 122.25 331 SER B N 1
ATOM 4884 C CA . SER B 1 331 ? 182.968 152.103 191.168 1.00 121.52 331 SER B CA 1
ATOM 4885 C C . SER B 1 331 ? 183.554 151.061 192.106 1.00 123.21 331 SER B C 1
ATOM 4886 O O . SER B 1 331 ? 182.856 150.500 192.954 1.00 123.00 331 SER B O 1
ATOM 4889 N N . ASP B 1 332 ? 184.852 150.815 191.941 1.00 137.95 332 ASP B N 1
ATOM 4890 C CA . ASP B 1 332 ? 185.625 149.971 192.840 1.00 137.77 332 ASP B CA 1
ATOM 4891 C C . ASP B 1 332 ? 186.664 150.767 193.614 1.00 136.52 332 ASP B C 1
ATOM 4892 O O . ASP B 1 332 ? 187.708 150.217 193.980 1.00 133.81 332 ASP B O 1
ATOM 4897 N N . VAL B 1 333 ? 186.407 152.046 193.864 1.00 147.55 333 VAL B N 1
ATOM 4898 C CA . VAL B 1 333 ? 187.367 152.941 194.497 1.00 150.69 333 VAL B CA 1
ATOM 4899 C C . VAL B 1 333 ? 186.875 153.276 195.896 1.00 152.60 333 VAL B C 1
ATOM 4900 O O . VAL B 1 333 ? 185.750 153.761 196.069 1.00 150.20 333 VAL B O 1
ATOM 4904 N N . ASP B 1 334 ? 187.714 153.021 196.893 1.00 177.12 334 ASP B N 1
ATOM 4905 C CA . ASP B 1 334 ? 187.518 153.595 198.219 1.00 177.32 334 ASP B CA 1
ATOM 4906 C C . ASP B 1 334 ? 187.851 155.076 198.113 1.00 177.73 334 ASP B C 1
ATOM 4907 O O . ASP B 1 334 ? 189.020 155.458 198.047 1.00 177.52 334 ASP B O 1
ATOM 4912 N N . LEU B 1 335 ? 186.816 155.918 198.083 1.00 179.43 335 LEU B N 1
ATOM 4913 C CA . LEU B 1 335 ? 187.010 157.315 197.707 1.00 180.11 335 LEU B CA 1
ATOM 4914 C C . LEU B 1 335 ? 188.116 157.964 198.529 1.00 180.14 335 LEU B C 1
ATOM 4915 O O . LEU B 1 335 ? 189.045 158.562 197.977 1.00 180.69 335 LEU B O 1
ATOM 4920 N N . GLN B 1 336 ? 188.045 157.839 199.854 1.00 182.98 336 GLN B N 1
ATOM 4921 C CA . GLN B 1 336 ? 189.052 158.469 200.698 1.00 183.53 336 GLN B CA 1
ATOM 4922 C C . GLN B 1 336 ? 190.413 157.800 200.568 1.00 184.16 336 GLN B C 1
ATOM 4923 O O . GLN B 1 336 ? 191.422 158.398 200.957 1.00 183.15 336 GLN B O 1
ATOM 4929 N N . GLU B 1 337 ? 190.468 156.577 200.034 1.00 177.80 337 GLU B N 1
ATOM 4930 C CA . GLU B 1 337 ? 191.756 155.931 199.808 1.00 175.37 337 GLU B CA 1
ATOM 4931 C C . GLU B 1 337 ? 192.597 156.699 198.798 1.00 174.72 337 GLU B C 1
ATOM 4932 O O . GLU B 1 337 ? 193.807 156.856 198.994 1.00 173.46 337 GLU B O 1
ATOM 4938 N N . GLN B 1 338 ? 191.978 157.180 197.718 1.00 168.61 338 GLN B N 1
ATOM 4939 C CA . GLN B 1 338 ? 192.688 157.874 196.655 1.00 168.10 338 GLN B CA 1
ATOM 4940 C C . GLN B 1 338 ? 192.271 159.325 196.478 1.00 169.51 338 GLN B C 1
ATOM 4941 O O . GLN B 1 338 ? 192.983 160.069 195.795 1.00 168.36 338 GLN B O 1
ATOM 4947 N N . GLN B 1 339 ? 191.151 159.750 197.068 1.00 190.32 339 GLN B N 1
ATOM 4948 C CA . GLN B 1 339 ? 190.709 161.131 196.900 1.00 190.18 339 GLN B CA 1
ATOM 4949 C C . GLN B 1 339 ? 191.753 162.117 197.404 1.00 191.65 339 GLN B C 1
ATOM 4950 O O . GLN B 1 339 ? 191.843 163.239 196.894 1.00 191.32 339 GLN B O 1
ATOM 4956 N N . GLU B 1 340 ? 192.552 161.722 198.398 1.00 191.62 340 GLU B N 1
ATOM 4957 C CA . GLU B 1 340 ? 193.593 162.607 198.904 1.00 190.33 340 GLU B CA 1
ATOM 4958 C C . GLU B 1 340 ? 194.593 162.989 197.822 1.00 189.76 340 GLU B C 1
ATOM 4959 O O . GLU B 1 340 ? 195.135 164.100 197.858 1.00 187.67 340 GLU B O 1
ATOM 4965 N N . GLY B 1 341 ? 194.848 162.101 196.865 1.00 184.18 341 GLY B N 1
ATOM 4966 C CA . GLY B 1 341 ? 195.737 162.409 195.761 1.00 182.91 341 GLY B CA 1
ATOM 4967 C C . GLY B 1 341 ? 195.009 163.037 194.592 1.00 183.49 341 GLY B C 1
ATOM 4968 O O . GLY B 1 341 ? 195.557 163.902 193.902 1.00 181.83 341 GLY B O 1
ATOM 4969 N N . ALA B 1 342 ? 193.764 162.610 194.361 1.00 175.06 342 ALA B N 1
ATOM 4970 C CA . ALA B 1 342 ? 192.991 163.156 193.251 1.00 172.11 342 ALA B CA 1
ATOM 4971 C C . ALA B 1 342 ? 192.763 164.651 193.410 1.00 173.10 342 ALA B C 1
ATOM 4972 O O . ALA B 1 342 ? 192.792 165.391 192.421 1.00 170.06 342 ALA B O 1
ATOM 4974 N N . GLN B 1 343 ? 192.534 165.112 194.642 1.00 188.73 343 GLN B N 1
ATOM 4975 C CA . GLN B 1 343 ? 192.307 166.535 194.869 1.00 188.30 343 GLN B CA 1
ATOM 4976 C C . GLN B 1 343 ? 193.434 167.380 194.292 1.00 187.46 343 GLN B C 1
ATOM 4977 O O . GLN B 1 343 ? 193.187 168.477 193.779 1.00 187.15 343 GLN B O 1
ATOM 4983 N N . SER B 1 344 ? 194.672 166.890 194.362 1.00 168.95 344 SER B N 1
ATOM 4984 C CA . SER B 1 344 ? 195.818 167.593 193.808 1.00 167.42 344 SER B CA 1
ATOM 4985 C C . SER B 1 344 ? 196.298 167.015 192.485 1.00 167.32 344 SER B C 1
ATOM 4986 O O . SER B 1 344 ? 197.313 167.483 191.958 1.00 167.49 344 SER B O 1
ATOM 4989 N N . LEU B 1 345 ? 195.605 166.022 191.934 1.00 139.19 345 LEU B N 1
ATOM 4990 C CA . LEU B 1 345 ? 196.013 165.398 190.677 1.00 135.88 345 LEU B CA 1
ATOM 4991 C C . LEU B 1 345 ? 195.553 166.279 189.524 1.00 134.62 345 LEU B C 1
ATOM 4992 O O . LEU B 1 345 ? 194.377 166.281 189.155 1.00 132.86 345 LEU B O 1
ATOM 4997 N N . ASN B 1 346 ? 196.487 167.032 188.943 1.00 118.86 346 ASN B N 1
ATOM 4998 C CA . ASN B 1 346 ? 196.168 168.008 187.902 1.00 118.40 346 ASN B CA 1
ATOM 4999 C C . ASN B 1 346 ? 196.190 167.326 186.533 1.00 115.97 346 ASN B C 1
ATOM 5000 O O . ASN B 1 346 ? 197.094 167.505 185.716 1.00 111.86 346 ASN B O 1
ATOM 5005 N N . ILE B 1 347 ? 195.154 166.529 186.291 1.00 109.01 347 ILE B N 1
ATOM 5006 C CA . ILE B 1 347 ? 195.048 165.819 185.012 1.00 104.24 347 ILE B CA 1
ATOM 5007 C C . ILE B 1 347 ? 194.926 166.837 183.884 1.00 102.03 347 ILE B C 1
ATOM 5008 O O . ILE B 1 347 ? 194.086 167.754 183.969 1.00 104.75 347 ILE B O 1
ATOM 5013 N N . PRO B 1 348 ? 195.712 166.737 182.814 1.00 91.19 348 PRO B N 1
ATOM 5014 C CA . PRO B 1 348 ? 195.636 167.734 181.734 1.00 91.16 348 PRO B CA 1
ATOM 5015 C C . PRO B 1 348 ? 194.505 167.448 180.753 1.00 96.80 348 PRO B C 1
ATOM 5016 O O . PRO B 1 348 ? 194.724 167.099 179.591 1.00 94.03 348 PRO B O 1
ATOM 5020 N N . PHE B 1 349 ? 193.273 167.592 181.226 1.00 115.23 349 PHE B N 1
ATOM 5021 C CA . PHE B 1 349 ? 192.106 167.405 180.374 1.00 111.43 349 PHE B CA 1
ATOM 5022 C C . PHE B 1 349 ? 192.196 168.298 179.145 1.00 109.26 349 PHE B C 1
ATOM 5023 O O . PHE B 1 349 ? 191.179 168.670 178.563 1.00 110.81 349 PHE B O 1
ATOM 5031 N N . TRP C 2 63 ? 194.795 126.524 147.313 1.00 140.81 63 TRP C N 1
ATOM 5032 C CA . TRP C 2 63 ? 193.502 127.028 147.758 1.00 145.29 63 TRP C CA 1
ATOM 5033 C C . TRP C 2 63 ? 193.604 127.591 149.170 1.00 147.97 63 TRP C C 1
ATOM 5034 O O . TRP C 2 63 ? 192.640 127.551 149.935 1.00 149.51 63 TRP C O 1
ATOM 5036 N N . PHE C 2 64 ? 194.781 128.119 149.511 1.00 146.47 64 PHE C N 1
ATOM 5037 C CA . PHE C 2 64 ? 194.985 128.660 150.850 1.00 146.13 64 PHE C CA 1
ATOM 5038 C C . PHE C 2 64 ? 194.048 129.831 151.121 1.00 146.73 64 PHE C C 1
ATOM 5039 O O . PHE C 2 64 ? 193.499 129.955 152.222 1.00 143.28 64 PHE C O 1
ATOM 5041 N N . TYR C 2 65 ? 193.853 130.701 150.128 1.00 161.77 65 TYR C N 1
ATOM 5042 C CA . TYR C 2 65 ? 192.992 131.861 150.326 1.00 160.36 65 TYR C CA 1
ATOM 5043 C C . TYR C 2 65 ? 191.556 131.455 150.625 1.00 161.36 65 TYR C C 1
ATOM 5044 O O . TYR C 2 65 ? 190.913 132.055 151.494 1.00 163.31 65 TYR C O 1
ATOM 5046 N N . HIS C 2 66 ? 191.036 130.445 149.925 1.00 155.45 66 HIS C N 1
ATOM 5047 C CA . HIS C 2 66 ? 189.645 130.052 150.125 1.00 154.32 66 HIS C CA 1
ATOM 5048 C C . HIS C 2 66 ? 189.396 129.613 151.562 1.00 156.84 66 HIS C C 1
ATOM 5049 O O . HIS C 2 66 ? 188.395 130.007 152.172 1.00 155.77 66 HIS C O 1
ATOM 5051 N N . LYS C 2 67 ? 190.293 128.800 152.120 1.00 158.15 67 LYS C N 1
ATOM 5052 C CA . LYS C 2 67 ? 190.154 128.396 153.514 1.00 156.31 67 LYS C CA 1
ATOM 5053 C C . LYS C 2 67 ? 190.230 129.607 154.436 1.00 156.91 67 LYS C C 1
ATOM 5054 O O . LYS C 2 67 ? 189.449 129.733 155.386 1.00 156.31 67 LYS C O 1
ATOM 5060 N N . TYR C 2 68 ? 191.171 130.514 154.163 1.00 161.50 68 TYR C N 1
ATOM 5061 C CA . TYR C 2 68 ? 191.308 131.712 154.984 1.00 159.60 68 TYR C CA 1
ATOM 5062 C C . TYR C 2 68 ? 190.051 132.569 154.923 1.00 160.89 68 TYR C C 1
ATOM 5063 O O . TYR C 2 68 ? 189.578 133.066 155.951 1.00 161.87 68 TYR C O 1
ATOM 5072 N N . SER C 2 69 ? 189.495 132.753 153.726 1.00 164.83 69 SER C N 1
ATOM 5073 C CA . SER C 2 69 ? 188.318 133.601 153.584 1.00 163.77 69 SER C CA 1
ATOM 5074 C C . SER C 2 69 ? 187.145 133.046 154.381 1.00 164.09 69 SER C C 1
ATOM 5075 O O . SER C 2 69 ? 186.421 133.797 155.045 1.00 164.19 69 SER C O 1
ATOM 5078 N N . THR C 2 70 ? 186.945 131.728 154.333 1.00 161.29 70 THR C N 1
ATOM 5079 C CA . THR C 2 70 ? 185.794 131.135 155.005 1.00 161.55 70 THR C CA 1
ATOM 5080 C C . THR C 2 70 ? 185.833 131.397 156.505 1.00 161.92 70 THR C C 1
ATOM 5081 O O . THR C 2 70 ? 184.820 131.778 157.102 1.00 160.44 70 THR C O 1
ATOM 5085 N N . THR C 2 71 ? 186.994 131.203 157.132 1.00 165.38 71 THR C N 1
ATOM 5086 C CA . THR C 2 71 ? 187.096 131.443 158.568 1.00 163.75 71 THR C CA 1
ATOM 5087 C C . THR C 2 71 ? 186.868 132.912 158.900 1.00 162.74 71 THR C C 1
ATOM 5088 O O . THR C 2 71 ? 186.158 133.234 159.860 1.00 161.75 71 THR C O 1
ATOM 5092 N N . THR C 2 72 ? 187.454 133.819 158.116 1.00 158.14 72 THR C N 1
ATOM 5093 C CA . THR C 2 72 ? 187.252 135.241 158.369 1.00 156.44 72 THR C CA 1
ATOM 5094 C C . THR C 2 72 ? 185.781 135.612 158.244 1.00 156.71 72 THR C C 1
ATOM 5095 O O . THR C 2 72 ? 185.253 136.373 159.063 1.00 155.00 72 THR C O 1
ATOM 5099 N N . ASN C 2 73 ? 185.102 135.088 157.222 1.00 155.55 73 ASN C N 1
ATOM 5100 C CA . ASN C 2 73 ? 183.667 135.318 157.105 1.00 154.54 73 ASN C CA 1
ATOM 5101 C C . ASN C 2 73 ? 182.915 134.679 158.263 1.00 152.60 73 ASN C C 1
ATOM 5102 O O . ASN C 2 73 ? 181.964 135.264 158.794 1.00 153.23 73 ASN C O 1
ATOM 5107 N N . PHE C 2 74 ? 183.321 133.475 158.669 1.00 144.51 74 PHE C N 1
ATOM 5108 C CA . PHE C 2 74 ? 182.647 132.816 159.781 1.00 145.79 74 PHE C CA 1
ATOM 5109 C C . PHE C 2 74 ? 182.793 133.614 161.069 1.00 146.58 74 PHE C C 1
ATOM 5110 O O . PHE C 2 74 ? 181.798 133.912 161.739 1.00 148.74 74 PHE C O 1
ATOM 5118 N N . VAL C 2 75 ? 184.024 133.972 161.433 1.00 145.67 75 VAL C N 1
ATOM 5119 C CA . VAL C 2 75 ? 184.235 134.677 162.692 1.00 145.37 75 VAL C CA 1
ATOM 5120 C C . VAL C 2 75 ? 183.574 136.047 162.650 1.00 145.52 75 VAL C C 1
ATOM 5121 O O . VAL C 2 75 ? 182.981 136.494 163.638 1.00 145.20 75 VAL C O 1
ATOM 5125 N N . LYS C 2 76 ? 183.661 136.737 161.513 1.00 134.42 76 LYS C N 1
ATOM 5126 C CA . LYS C 2 76 ? 182.989 138.025 161.393 1.00 132.61 76 LYS C CA 1
ATOM 5127 C C . LYS C 2 76 ? 181.488 137.874 161.588 1.00 132.37 76 LYS C C 1
ATOM 5128 O O . LYS C 2 76 ? 180.859 138.680 162.281 1.00 130.56 76 LYS C O 1
ATOM 5134 N N . SER C 2 77 ? 180.894 136.842 160.988 1.00 133.86 77 SER C N 1
ATOM 5135 C CA . SER C 2 77 ? 179.455 136.649 161.111 1.00 130.91 77 SER C CA 1
ATOM 5136 C C . SER C 2 77 ? 179.056 136.367 162.554 1.00 130.64 77 SER C C 1
ATOM 5137 O O . SER C 2 77 ? 178.183 137.043 163.109 1.00 132.24 77 SER C O 1
ATOM 5140 N N . THR C 2 78 ? 179.689 135.376 163.185 1.00 133.18 78 THR C N 1
ATOM 5141 C CA . THR C 2 78 ? 179.321 135.033 164.555 1.00 133.00 78 THR C CA 1
ATOM 5142 C C . THR C 2 78 ? 179.678 136.156 165.516 1.00 134.03 78 THR C C 1
ATOM 5143 O O . THR C 2 78 ? 178.889 136.497 166.405 1.00 133.98 78 THR C O 1
ATOM 5147 N N . LEU C 2 79 ? 180.863 136.746 165.357 1.00 129.86 79 LEU C N 1
ATOM 5148 C CA . LEU C 2 79 ? 181.246 137.846 166.232 1.00 126.71 79 LEU C CA 1
ATOM 5149 C C . LEU C 2 79 ? 180.281 139.014 166.085 1.00 128.26 79 LEU C C 1
ATOM 5150 O O . LEU C 2 79 ? 179.869 139.614 167.083 1.00 127.68 79 LEU C O 1
ATOM 5155 N N . SER C 2 80 ? 179.900 139.347 164.851 1.00 122.92 80 SER C N 1
ATOM 5156 C CA . SER C 2 80 ? 178.881 140.370 164.654 1.00 119.71 80 SER C CA 1
ATOM 5157 C C . SER C 2 80 ? 177.566 139.947 165.292 1.00 118.75 80 SER C C 1
ATOM 5158 O O . SER C 2 80 ? 176.899 140.745 165.960 1.00 117.71 80 SER C O 1
ATOM 5161 N N . PHE C 2 81 ? 177.178 138.686 165.103 1.00 124.45 81 PHE C N 1
ATOM 5162 C CA . PHE C 2 81 ? 175.969 138.187 165.747 1.00 122.15 81 PHE C CA 1
ATOM 5163 C C . PHE C 2 81 ? 176.094 138.267 167.261 1.00 120.28 81 PHE C C 1
ATOM 5164 O O . PHE C 2 81 ? 175.144 138.652 167.951 1.00 122.13 81 PHE C O 1
ATOM 5172 N N . ALA C 2 82 ? 177.259 137.904 167.798 1.00 114.19 82 ALA C N 1
ATOM 5173 C CA . ALA C 2 82 ? 177.476 138.034 169.233 1.00 114.37 82 ALA C CA 1
ATOM 5174 C C . ALA C 2 82 ? 177.411 139.492 169.663 1.00 114.36 82 ALA C C 1
ATOM 5175 O O . ALA C 2 82 ? 176.944 139.804 170.763 1.00 114.89 82 ALA C O 1
ATOM 5177 N N . GLY C 2 83 ? 177.883 140.401 168.811 1.00 106.05 83 GLY C N 1
ATOM 5178 C CA . GLY C 2 83 ? 177.795 141.813 169.141 1.00 104.35 83 GLY C CA 1
ATOM 5179 C C . GLY C 2 83 ? 176.362 142.296 169.237 1.00 103.03 83 GLY C C 1
ATOM 5180 O O . GLY C 2 83 ? 175.989 142.987 170.187 1.00 104.17 83 GLY C O 1
ATOM 5181 N N . ARG C 2 84 ? 175.536 141.934 168.254 1.00 104.35 84 ARG C N 1
ATOM 5182 C CA . ARG C 2 84 ? 174.144 142.374 168.262 1.00 99.21 84 ARG C CA 1
ATOM 5183 C C . ARG C 2 84 ? 173.383 141.757 169.426 1.00 101.70 84 ARG C C 1
ATOM 5184 O O . ARG C 2 84 ? 172.577 142.427 170.079 1.00 104.78 84 ARG C O 1
ATOM 5192 N N . ALA C 2 85 ? 173.623 140.476 169.699 1.00 105.34 85 ALA C N 1
ATOM 5193 C CA . ALA C 2 85 ? 172.923 139.817 170.796 1.00 104.50 85 ALA C CA 1
ATOM 5194 C C . ALA C 2 85 ? 173.267 140.468 172.128 1.00 100.75 85 ALA C C 1
ATOM 5195 O O . ALA C 2 85 ? 172.392 140.677 172.974 1.00 101.45 85 ALA C O 1
ATOM 5197 N N . ALA C 2 86 ? 174.543 140.794 172.336 1.00 86.56 86 ALA C N 1
ATOM 5198 C CA . ALA C 2 86 ? 174.939 141.442 173.581 1.00 85.97 86 ALA C CA 1
ATOM 5199 C C . ALA C 2 86 ? 174.315 142.824 173.705 1.00 89.55 86 ALA C C 1
ATOM 5200 O O . ALA C 2 86 ? 173.871 143.218 174.788 1.00 92.36 86 ALA C O 1
ATOM 5202 N N . TRP C 2 87 ? 174.280 143.580 172.609 1.00 92.60 87 TRP C N 1
ATOM 5203 C CA . TRP C 2 87 ? 173.652 144.895 172.647 1.00 87.39 87 TRP C CA 1
ATOM 5204 C C . TRP C 2 87 ? 172.167 144.783 172.959 1.00 87.94 87 TRP C C 1
ATOM 5205 O O . TRP C 2 87 ? 171.637 145.551 173.766 1.00 94.43 87 TRP C O 1
ATOM 5216 N N . ALA C 2 88 ? 171.482 143.825 172.334 1.00 97.64 88 ALA C N 1
ATOM 5217 C CA . ALA C 2 88 ? 170.048 143.684 172.553 1.00 97.72 88 ALA C CA 1
ATOM 5218 C C . ALA C 2 88 ? 169.740 143.341 174.004 1.00 101.28 88 ALA C C 1
ATOM 5219 O O . ALA C 2 88 ? 168.799 143.884 174.591 1.00 107.11 88 ALA C O 1
ATOM 5221 N N . VAL C 2 89 ? 170.515 142.435 174.599 1.00 94.25 89 VAL C N 1
ATOM 5222 C CA . VAL C 2 89 ? 170.279 142.072 175.993 1.00 94.87 89 VAL C CA 1
ATOM 5223 C C . VAL C 2 89 ? 170.505 143.272 176.901 1.00 96.95 89 VAL C C 1
ATOM 5224 O O . VAL C 2 89 ? 169.733 143.516 177.835 1.00 101.48 89 VAL C O 1
ATOM 5228 N N . SER C 2 90 ? 171.568 144.036 176.649 1.00 93.04 90 SER C N 1
ATOM 5229 C CA . SER C 2 90 ? 171.923 145.127 177.550 1.00 87.90 90 SER C CA 1
ATOM 5230 C C . SER C 2 90 ? 170.849 146.207 177.570 1.00 94.44 90 SER C C 1
ATOM 5231 O O . SER C 2 90 ? 170.468 146.690 178.641 1.00 101.67 90 SER C O 1
ATOM 5234 N N . VAL C 2 91 ? 170.355 146.614 176.400 1.00 94.84 91 VAL C N 1
ATOM 5235 C CA . VAL C 2 91 ? 169.320 147.645 176.372 1.00 91.09 91 VAL C CA 1
ATOM 5236 C C . VAL C 2 91 ? 168.010 147.096 176.916 1.00 95.49 91 VAL C C 1
ATOM 5237 O O . VAL C 2 91 ? 167.334 147.748 177.720 1.00 102.30 91 VAL C O 1
ATOM 5241 N N . SER C 2 92 ? 167.630 145.888 176.497 1.00 92.91 92 SER C N 1
ATOM 5242 C CA . SER C 2 92 ? 166.398 145.299 177.006 1.00 91.50 92 SER C CA 1
ATOM 5243 C C . SER C 2 92 ? 166.429 145.210 178.524 1.00 94.93 92 SER C C 1
ATOM 5244 O O . SER C 2 92 ? 165.398 145.375 179.183 1.00 105.39 92 SER C O 1
ATOM 5247 N N . GLY C 2 93 ? 167.600 144.946 179.099 1.00 93.53 93 GLY C N 1
ATOM 5248 C CA . GLY C 2 93 ? 167.728 145.005 180.541 1.00 96.62 93 GLY C CA 1
ATOM 5249 C C . GLY C 2 93 ? 167.543 146.405 181.087 1.00 93.51 93 GLY C C 1
ATOM 5250 O O . GLY C 2 93 ? 166.999 146.581 182.179 1.00 101.25 93 GLY C O 1
ATOM 5251 N N . LEU C 2 94 ? 167.995 147.416 180.347 1.00 90.13 94 LEU C N 1
ATOM 5252 C CA . LEU C 2 94 ? 167.853 148.793 180.802 1.00 96.25 94 LEU C CA 1
ATOM 5253 C C . LEU C 2 94 ? 166.428 149.300 180.616 1.00 96.03 94 LEU C C 1
ATOM 5254 O O . LEU C 2 94 ? 165.925 150.067 181.441 1.00 99.63 94 LEU C O 1
ATOM 5259 N N . LEU C 2 95 ? 165.761 148.886 179.537 1.00 90.72 95 LEU C N 1
ATOM 5260 C CA . LEU C 2 95 ? 164.386 149.323 179.317 1.00 88.38 95 LEU C CA 1
ATOM 5261 C C . LEU C 2 95 ? 163.479 148.877 180.451 1.00 92.31 95 LEU C C 1
ATOM 5262 O O . LEU C 2 95 ? 162.644 149.651 180.928 1.00 106.97 95 LEU C O 1
ATOM 5267 N N . ILE C 2 96 ? 163.614 147.626 180.883 1.00 87.25 96 ILE C N 1
ATOM 5268 C CA . ILE C 2 96 ? 162.787 147.120 181.971 1.00 88.36 96 ILE C CA 1
ATOM 5269 C C . ILE C 2 96 ? 163.467 147.354 183.311 1.00 94.64 96 ILE C C 1
ATOM 5270 O O . ILE C 2 96 ? 162.810 147.629 184.320 1.00 98.38 96 ILE C O 1
ATOM 5275 N N . GLY C 2 97 ? 164.793 147.244 183.346 1.00 110.38 97 GLY C N 1
ATOM 5276 C CA . GLY C 2 97 ? 165.493 147.339 184.613 1.00 107.89 97 GLY C CA 1
ATOM 5277 C C . GLY C 2 97 ? 165.360 148.700 185.267 1.00 107.38 97 GLY C C 1
ATOM 5278 O O . GLY C 2 97 ? 165.072 148.795 186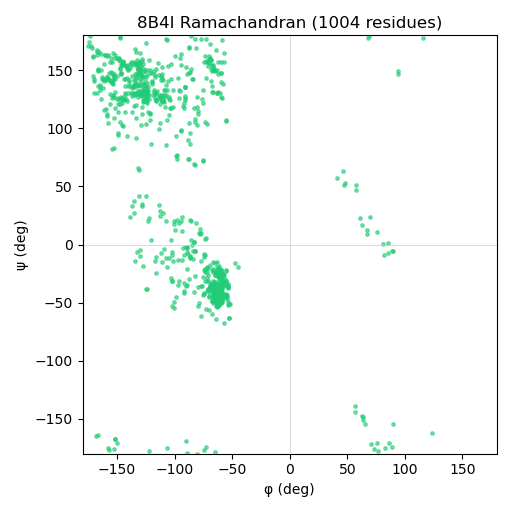.462 1.00 112.37 97 GLY C O 1
ATOM 5279 N N . VAL C 2 98 ? 165.565 149.769 184.506 1.00 99.39 98 VAL C N 1
ATOM 5280 C CA . VAL C 2 98 ? 165.624 151.104 185.095 1.00 97.96 98 VAL C CA 1
ATOM 5281 C C . VAL C 2 98 ? 164.236 151.523 185.566 1.00 103.62 98 VAL C C 1
ATOM 5282 O O . VAL C 2 98 ? 164.073 151.851 186.749 1.00 109.84 98 VAL C O 1
ATOM 5286 N N . PRO C 2 99 ? 163.213 151.544 184.707 1.00 92.33 99 PRO C N 1
ATOM 5287 C CA . PRO C 2 99 ? 161.887 151.941 185.202 1.00 92.16 99 PRO C CA 1
ATOM 5288 C C . PRO C 2 99 ? 161.379 151.054 186.320 1.00 90.54 99 PRO C C 1
ATOM 5289 O O . PRO C 2 99 ? 160.760 151.550 187.268 1.00 90.40 99 PRO C O 1
ATOM 5293 N N . PHE C 2 100 ? 161.626 149.747 186.242 1.00 82.36 100 PHE C N 1
ATOM 5294 C CA . PHE C 2 100 ? 161.110 148.843 187.263 1.00 81.38 100 PHE C CA 1
ATOM 5295 C C . PHE C 2 100 ? 161.773 149.104 188.606 1.00 84.70 100 PHE C C 1
ATOM 5296 O O . PHE C 2 100 ? 161.095 149.269 189.625 1.00 96.62 100 PHE C O 1
ATOM 5304 N N . ALA C 2 101 ? 163.105 149.153 188.627 1.00 88.86 101 ALA C N 1
ATOM 5305 C CA . ALA C 2 101 ? 163.802 149.374 189.885 1.00 88.57 101 ALA C CA 1
ATOM 5306 C C . ALA C 2 101 ? 163.393 150.694 190.520 1.00 93.25 101 ALA C C 1
ATOM 5307 O O . ALA C 2 101 ? 163.270 150.776 191.747 1.00 94.00 101 ALA C O 1
ATOM 5309 N N . ILE C 2 102 ? 163.177 151.731 189.711 1.00 94.70 102 ILE C N 1
ATOM 5310 C CA . ILE C 2 102 ? 162.707 153.004 190.248 1.00 91.98 102 ILE C CA 1
ATOM 5311 C C . ILE C 2 102 ? 161.338 152.830 190.888 1.00 95.45 102 ILE C C 1
ATOM 5312 O O . ILE C 2 102 ? 161.093 153.288 192.009 1.00 96.86 102 ILE C O 1
ATOM 5317 N N . ALA C 2 103 ? 160.421 152.165 190.183 1.00 100.39 103 ALA C N 1
ATOM 5318 C CA . ALA C 2 103 ? 159.093 151.942 190.739 1.00 99.20 103 ALA C CA 1
ATOM 5319 C C . ALA C 2 103 ? 159.151 151.007 191.937 1.00 100.85 103 ALA C C 1
ATOM 5320 O O . ALA C 2 103 ? 158.569 151.295 192.989 1.00 104.55 103 ALA C O 1
ATOM 5322 N N . PHE C 2 104 ? 159.857 149.884 191.803 1.00 97.48 104 PHE C N 1
ATOM 5323 C CA . PHE C 2 104 ? 159.913 148.921 192.895 1.00 93.91 104 PHE C CA 1
ATOM 5324 C C . PHE C 2 104 ? 160.548 149.531 194.135 1.00 97.03 104 PHE C C 1
ATOM 5325 O O . PHE C 2 104 ? 160.065 149.321 195.252 1.00 103.02 104 PHE C O 1
ATOM 5333 N N . ALA C 2 105 ? 161.629 150.290 193.959 1.00 103.95 105 ALA C N 1
ATOM 5334 C CA . ALA C 2 105 ? 162.299 150.884 195.109 1.00 106.88 105 ALA C CA 1
ATOM 5335 C C . ALA C 2 105 ? 161.331 151.717 195.935 1.00 107.40 105 ALA C C 1
ATOM 5336 O O . ALA C 2 105 ? 161.335 151.645 197.169 1.00 110.96 105 ALA C O 1
ATOM 5338 N N . GLU C 2 106 ? 160.490 152.512 195.275 1.00 111.18 106 GLU C N 1
ATOM 5339 C CA . GLU C 2 106 ? 159.528 153.332 196.002 1.00 113.05 106 GLU C CA 1
ATOM 5340 C C . GLU C 2 106 ? 158.519 152.467 196.745 1.00 113.14 106 GLU C C 1
ATOM 5341 O O . GLU C 2 106 ? 158.178 152.749 197.899 1.00 116.44 106 GLU C O 1
ATOM 5347 N N . ASP C 2 107 ? 158.031 151.406 196.103 1.00 104.17 107 ASP C N 1
ATOM 5348 C CA . ASP C 2 107 ? 157.040 150.558 196.757 1.00 103.99 107 ASP C CA 1
ATOM 5349 C C . ASP C 2 107 ? 157.592 149.975 198.048 1.00 106.64 107 ASP C C 1
ATOM 5350 O O . ASP C 2 107 ? 156.911 149.975 199.078 1.00 110.41 107 ASP C O 1
ATOM 5355 N N . GLN C 2 108 ? 158.829 149.479 198.017 1.00 110.02 108 GLN C N 1
ATOM 5356 C CA . GLN C 2 108 ? 159.451 148.999 199.244 1.00 110.13 108 GLN C CA 1
ATOM 5357 C C . GLN C 2 108 ? 159.562 150.120 200.266 1.00 111.44 108 GLN C C 1
ATOM 5358 O O . GLN C 2 108 ? 159.323 149.910 201.460 1.00 111.88 108 GLN C O 1
ATOM 5364 N N . ASN C 2 109 ? 159.918 151.321 199.813 1.00 113.82 109 ASN C N 1
ATOM 5365 C CA . ASN C 2 109 ? 160.074 152.442 200.732 1.00 113.52 109 ASN C CA 1
ATOM 5366 C C . ASN C 2 109 ? 158.764 152.748 201.447 1.00 116.22 109 ASN C C 1
ATOM 5367 O O . ASN C 2 109 ? 158.741 152.948 202.666 1.00 118.25 109 ASN C O 1
ATOM 5372 N N . TYR C 2 110 ? 157.657 152.784 200.703 1.00 124.70 110 TYR C N 1
ATOM 5373 C CA . TYR C 2 110 ? 156.361 153.013 201.335 1.00 124.66 110 TYR C CA 1
ATOM 5374 C C . TYR C 2 110 ? 156.010 151.882 202.290 1.00 123.31 110 TYR C C 1
ATOM 5375 O O . TYR C 2 110 ? 155.529 152.125 203.403 1.00 124.57 110 TYR C O 1
ATOM 5384 N N . ALA C 2 111 ? 156.246 150.636 201.876 1.00 128.53 111 ALA C N 1
ATOM 5385 C CA . ALA C 2 111 ? 155.887 149.499 202.716 1.00 131.49 111 ALA C CA 1
ATOM 5386 C C . ALA C 2 111 ? 156.635 149.546 204.041 1.00 133.73 111 ALA C C 1
ATOM 5387 O O . ALA C 2 111 ? 156.048 149.334 205.108 1.00 132.08 111 ALA C O 1
ATOM 5389 N N . ALA C 2 112 ? 157.937 149.826 203.992 1.00 140.99 112 ALA C N 1
ATOM 5390 C CA . ALA C 2 112 ? 158.701 149.954 205.226 1.00 139.77 112 ALA C CA 1
ATOM 5391 C C . ALA C 2 112 ? 158.191 151.118 206.062 1.00 139.84 112 ALA C C 1
ATOM 5392 O O . ALA C 2 112 ? 158.076 151.011 207.289 1.00 139.51 112 ALA C O 1
ATOM 5394 N N . MET C 2 113 ? 157.877 152.240 205.415 1.00 147.61 113 MET C N 1
ATOM 5395 C CA . MET C 2 113 ? 157.421 153.414 206.151 1.00 148.39 113 MET C CA 1
ATOM 5396 C C . MET C 2 113 ? 156.106 153.134 206.866 1.00 149.68 113 MET C C 1
ATOM 5397 O O . MET C 2 113 ? 155.966 153.413 208.062 1.00 149.48 113 MET C O 1
ATOM 5402 N N . GLU C 2 114 ? 155.127 152.572 206.153 1.00 146.54 114 GLU C N 1
ATOM 5403 C CA . GLU C 2 114 ? 153.852 152.267 206.794 1.00 144.57 114 GLU C CA 1
ATOM 5404 C C . GLU C 2 114 ? 154.020 151.213 207.879 1.00 146.26 114 GLU C C 1
ATOM 5405 O O . GLU C 2 114 ? 153.398 151.315 208.942 1.00 146.57 114 GLU C O 1
ATOM 5411 N N . GLN C 2 115 ? 154.851 150.199 207.634 1.00 159.38 115 GLN C N 1
ATOM 5412 C CA . GLN C 2 115 ? 155.146 149.227 208.679 1.00 161.26 115 GLN C CA 1
ATOM 5413 C C . GLN C 2 115 ? 155.816 149.901 209.867 1.00 161.81 115 GLN C C 1
ATOM 5414 O O . GLN C 2 115 ? 155.489 149.612 211.023 1.00 161.80 115 GLN C O 1
ATOM 5420 N N . GLU C 2 116 ? 156.755 150.810 209.600 1.00 160.35 116 GLU C N 1
ATOM 5421 C CA . GLU C 2 116 ? 157.373 151.568 210.680 1.00 158.83 116 GLU C CA 1
ATOM 5422 C C . GLU C 2 116 ? 156.341 152.423 211.401 1.00 160.57 116 GLU C C 1
ATOM 5423 O O . GLU C 2 116 ? 156.387 152.565 212.629 1.00 161.94 116 GLU C O 1
ATOM 5429 N N . ALA C 2 117 ? 155.397 152.999 210.655 1.00 160.06 117 ALA C N 1
ATOM 5430 C CA . ALA C 2 117 ? 154.342 153.786 211.282 1.00 159.84 117 ALA C CA 1
ATOM 5431 C C . ALA C 2 117 ? 153.513 152.932 212.232 1.00 160.79 117 ALA C C 1
ATOM 5432 O O . ALA C 2 117 ? 153.148 153.382 213.324 1.00 161.76 117 ALA C O 1
ATOM 5434 N N . ARG C 2 118 ? 153.204 151.696 211.835 1.00 161.41 118 ARG C N 1
ATOM 5435 C CA . ARG C 2 118 ? 152.442 150.814 212.713 1.00 160.53 118 ARG C CA 1
ATOM 5436 C C . ARG C 2 118 ? 153.194 150.548 214.010 1.00 162.71 118 ARG C C 1
ATOM 5437 O O . ARG C 2 118 ? 152.595 150.533 215.091 1.00 163.12 118 ARG C O 1
ATOM 5445 N N . MET C 2 119 ? 154.508 150.333 213.924 1.00 171.43 119 MET C N 1
ATOM 5446 C CA . MET C 2 119 ? 155.289 150.081 215.130 1.00 171.69 119 MET C CA 1
ATOM 5447 C C . MET C 2 119 ? 155.237 151.271 216.079 1.00 170.63 119 MET C C 1
ATOM 5448 O O . MET C 2 119 ? 155.080 151.097 217.292 1.00 169.03 119 MET C O 1
ATOM 5453 N N . ARG C 2 120 ? 155.364 152.488 215.547 1.00 170.47 120 ARG C N 1
ATOM 5454 C CA . ARG C 2 120 ? 155.277 153.671 216.396 1.00 169.76 120 ARG C CA 1
ATOM 5455 C C . ARG C 2 120 ? 153.898 153.803 217.028 1.00 172.33 120 ARG C C 1
ATOM 5456 O O . ARG C 2 120 ? 153.790 154.172 218.203 1.00 170.88 120 ARG C O 1
ATOM 5464 N N . GLU C 2 121 ? 152.838 153.508 216.273 1.00 184.17 121 GLU C N 1
ATOM 5465 C CA . GLU C 2 121 ? 151.495 153.554 216.840 1.00 182.79 121 GLU C CA 1
ATOM 5466 C C . GLU C 2 121 ? 151.320 152.526 217.950 1.00 182.82 121 GLU C C 1
ATOM 5467 O O . GLU C 2 121 ? 150.494 152.721 218.848 1.00 181.78 121 GLU C O 1
ATOM 5473 N N . LEU C 2 122 ? 152.077 151.435 217.906 1.00 175.34 122 LEU C N 1
ATOM 5474 C CA . LEU C 2 122 ? 152.013 150.415 218.944 1.00 174.30 122 LEU C CA 1
ATOM 5475 C C . LEU C 2 122 ? 152.849 150.819 220.152 1.00 172.46 122 LEU C C 1
ATOM 5476 O O . LEU C 2 122 ? 152.630 150.330 221.259 1.00 171.59 122 LEU C O 1
ATOM 5481 N N . TRP D 2 63 ? 126.528 194.816 147.474 1.00 136.73 63 TRP D N 1
ATOM 5482 C CA . TRP D 2 63 ? 127.821 194.302 147.909 1.00 141.30 63 TRP D CA 1
ATOM 5483 C C . TRP D 2 63 ? 127.717 193.692 149.301 1.00 144.80 63 TRP D C 1
ATOM 5484 O O . TRP D 2 63 ? 128.695 193.659 150.047 1.00 146.35 63 TRP D O 1
ATOM 5486 N N . PHE D 2 64 ? 126.523 193.206 149.646 1.00 145.25 64 PHE D N 1
ATOM 5487 C CA . PHE D 2 64 ? 126.317 192.642 150.975 1.00 145.11 64 PHE D CA 1
ATOM 5488 C C . PHE D 2 64 ? 127.223 191.441 151.212 1.00 146.12 64 PHE D C 1
ATOM 5489 O O . PHE D 2 64 ? 127.810 191.299 152.291 1.00 143.34 64 PHE D O 1
ATOM 5491 N N . TYR D 2 65 ? 127.351 190.564 150.215 1.00 160.97 65 TYR D N 1
ATOM 5492 C CA . TYR D 2 65 ? 128.197 189.387 150.377 1.00 159.76 65 TYR D CA 1
ATOM 5493 C C . TYR D 2 65 ? 129.657 189.766 150.577 1.00 160.41 65 TYR D C 1
ATOM 5494 O O . TYR D 2 65 ? 130.342 189.170 151.416 1.00 162.59 65 TYR D O 1
ATOM 5496 N N . HIS D 2 66 ? 130.152 190.750 149.823 1.00 153.79 66 HIS D N 1
ATOM 5497 C CA . HIS D 2 66 ? 131.561 191.116 149.920 1.00 153.04 66 HIS D CA 1
ATOM 5498 C C . HIS D 2 66 ? 131.910 191.577 151.329 1.00 154.84 66 HIS D C 1
ATOM 5499 O O . HIS D 2 66 ? 132.939 191.178 151.887 1.00 153.98 66 HIS D O 1
ATOM 5501 N N . LYS D 2 67 ? 131.064 192.421 151.922 1.00 154.62 67 LYS D N 1
ATOM 5502 C CA . LYS D 2 67 ? 131.295 192.843 153.298 1.00 153.64 67 LYS D CA 1
ATOM 5503 C C . LYS D 2 67 ? 131.216 191.657 154.251 1.00 154.50 67 LYS D C 1
ATOM 5504 O O . LYS D 2 67 ? 132.024 191.539 155.180 1.00 153.95 67 LYS D O 1
ATOM 5510 N N . TYR D 2 68 ? 130.249 190.764 154.032 1.00 162.78 68 TYR D N 1
ATOM 5511 C CA . TYR D 2 68 ? 130.090 189.606 154.905 1.00 161.14 68 TYR D CA 1
ATOM 5512 C C . TYR D 2 68 ? 131.339 188.736 154.890 1.00 162.55 68 TYR D C 1
ATOM 5513 O O . TYR D 2 68 ? 131.817 188.295 155.941 1.00 163.56 68 TYR D O 1
ATOM 5522 N N . SER D 2 69 ? 131.885 188.479 153.701 1.00 164.88 69 SER D N 1
ATOM 5523 C CA . SER D 2 69 ? 133.055 187.614 153.604 1.00 163.92 69 SER D CA 1
ATOM 5524 C C . SER D 2 69 ? 134.241 188.205 154.353 1.00 163.99 69 SER D C 1
ATOM 5525 O O . SER D 2 69 ? 134.968 187.483 155.045 1.00 164.22 69 SER D O 1
ATOM 5528 N N . THR D 2 70 ? 134.450 189.517 154.234 1.00 160.35 70 THR D N 1
ATOM 5529 C CA . THR D 2 70 ? 135.615 190.138 154.854 1.00 160.80 70 THR D CA 1
ATOM 5530 C C . THR D 2 70 ? 135.601 189.944 156.366 1.00 161.24 70 THR D C 1
ATOM 5531 O O . THR D 2 70 ? 136.600 189.522 156.959 1.00 159.62 70 THR D O 1
ATOM 5535 N N . THR D 2 71 ? 134.471 190.245 157.008 1.00 168.69 71 THR D N 1
ATOM 5536 C CA . THR D 2 71 ? 134.392 190.090 158.457 1.00 167.70 71 THR D CA 1
ATOM 5537 C C . THR D 2 71 ? 134.559 188.633 158.867 1.00 166.61 71 THR D C 1
ATOM 5538 O O . THR D 2 71 ? 135.276 188.331 159.828 1.00 165.46 71 THR D O 1
ATOM 5542 N N . THR D 2 72 ? 133.913 187.712 158.148 1.00 160.92 72 THR D N 1
ATOM 5543 C CA . THR D 2 72 ? 134.058 186.299 158.477 1.00 159.28 72 THR D CA 1
ATOM 5544 C C . THR D 2 72 ? 135.508 185.855 158.346 1.00 159.80 72 THR D C 1
ATOM 5545 O O . THR D 2 72 ? 136.008 185.094 159.182 1.00 158.22 72 THR D O 1
ATOM 5549 N N . ASN D 2 73 ? 136.199 186.316 157.303 1.00 158.27 73 ASN D N 1
ATOM 5550 C CA . ASN D 2 73 ? 137.622 186.018 157.182 1.00 156.79 73 ASN D CA 1
ATOM 5551 C C . ASN D 2 73 ? 138.409 186.639 158.327 1.00 154.78 73 ASN D C 1
ATOM 5552 O O . ASN D 2 73 ? 139.342 186.023 158.854 1.00 155.22 73 ASN D O 1
ATOM 5557 N N . PHE D 2 74 ? 138.053 187.861 158.725 1.00 146.31 74 PHE D N 1
ATOM 5558 C CA . PHE D 2 74 ? 138.770 188.502 159.821 1.00 146.93 74 PHE D CA 1
ATOM 5559 C C . PHE D 2 74 ? 138.634 187.705 161.110 1.00 148.29 74 PHE D C 1
ATOM 5560 O O . PHE D 2 74 ? 139.637 187.383 161.757 1.00 150.99 74 PHE D O 1
ATOM 5568 N N . VAL D 2 75 ? 137.403 187.376 161.502 1.00 147.09 75 VAL D N 1
ATOM 5569 C CA . VAL D 2 75 ? 137.209 186.644 162.748 1.00 147.19 75 VAL D CA 1
ATOM 5570 C C . VAL D 2 75 ? 137.842 185.263 162.657 1.00 147.24 75 VAL D C 1
ATOM 5571 O O . VAL D 2 75 ? 138.445 184.778 163.621 1.00 146.74 75 VAL D O 1
ATOM 5575 N N . LYS D 2 76 ? 137.722 184.607 161.503 1.00 139.52 76 LYS D N 1
ATOM 5576 C CA . LYS D 2 76 ? 138.372 183.314 161.327 1.00 138.22 76 LYS D CA 1
ATOM 5577 C C . LYS D 2 76 ? 139.876 183.436 161.535 1.00 137.98 76 LYS D C 1
ATOM 5578 O O . LYS D 2 76 ? 140.502 182.570 162.154 1.00 136.73 76 LYS D O 1
ATOM 5584 N N . SER D 2 77 ? 140.472 184.513 161.026 1.00 137.93 77 SER D N 1
ATOM 5585 C CA . SER D 2 77 ? 141.909 184.705 161.185 1.00 135.46 77 SER D CA 1
ATOM 5586 C C . SER D 2 77 ? 142.271 184.948 162.644 1.00 135.10 77 SER D C 1
ATOM 5587 O O . SER D 2 77 ? 143.037 184.183 163.241 1.00 137.09 77 SER D O 1
ATOM 5590 N N . THR D 2 78 ? 141.723 186.009 163.241 1.00 135.36 78 THR D N 1
ATOM 5591 C CA . THR D 2 78 ? 142.081 186.340 164.616 1.00 135.29 78 THR D CA 1
ATOM 5592 C C . THR D 2 78 ? 141.692 185.221 165.571 1.00 136.15 78 THR D C 1
ATOM 5593 O O . THR D 2 78 ? 142.470 184.859 166.461 1.00 135.18 78 THR D O 1
ATOM 5597 N N . LEU D 2 79 ? 140.494 184.658 165.405 1.00 131.58 79 LEU D N 1
ATOM 5598 C CA . LEU D 2 79 ? 140.093 183.552 166.264 1.00 128.34 79 LEU D CA 1
ATOM 5599 C C . LEU D 2 79 ? 141.034 182.368 166.096 1.00 129.68 79 LEU D C 1
ATOM 5600 O O . LEU D 2 79 ? 141.431 181.740 167.083 1.00 129.68 79 LEU D O 1
ATOM 5605 N N . SER D 2 80 ? 141.408 182.050 164.857 1.00 124.05 80 SER D N 1
ATOM 5606 C CA . SER D 2 80 ? 142.418 181.019 164.648 1.00 121.05 80 SER D CA 1
ATOM 5607 C C . SER D 2 80 ? 143.741 181.423 165.281 1.00 120.00 80 SER D C 1
ATOM 5608 O O . SER D 2 80 ? 144.409 180.601 165.917 1.00 120.05 80 SER D O 1
ATOM 5611 N N . PHE D 2 81 ? 144.134 182.687 165.123 1.00 124.83 81 PHE D N 1
ATOM 5612 C CA . PHE D 2 81 ? 145.352 183.163 165.767 1.00 122.80 81 PHE D CA 1
ATOM 5613 C C . PHE D 2 81 ? 145.242 183.043 167.279 1.00 121.05 81 PHE D C 1
ATOM 5614 O O . PHE D 2 81 ? 146.190 182.627 167.952 1.00 122.96 81 PHE D O 1
ATOM 5622 N N . ALA D 2 82 ? 144.084 183.405 167.833 1.00 115.20 82 ALA D N 1
ATOM 5623 C CA . ALA D 2 82 ? 143.882 183.257 169.269 1.00 115.97 82 ALA D CA 1
ATOM 5624 C C . ALA D 2 82 ? 143.986 181.801 169.694 1.00 115.19 82 ALA D C 1
ATOM 5625 O O . ALA D 2 82 ? 144.489 181.507 170.784 1.00 117.11 82 ALA D O 1
ATOM 5627 N N . GLY D 2 83 ? 143.516 180.881 168.861 1.00 104.61 83 GLY D N 1
ATOM 5628 C CA . GLY D 2 83 ? 143.631 179.471 169.165 1.00 104.28 83 GLY D CA 1
ATOM 5629 C C . GLY D 2 83 ? 145.071 179.012 169.241 1.00 102.46 83 GLY D C 1
ATOM 5630 O O . GLY D 2 83 ? 145.455 178.315 170.183 1.00 104.00 83 GLY D O 1
ATOM 5631 N N . ARG D 2 84 ? 145.883 179.396 168.253 1.00 103.10 84 ARG D N 1
ATOM 5632 C CA . ARG D 2 84 ? 147.285 178.995 168.261 1.00 98.00 84 ARG D CA 1
ATOM 5633 C C . ARG D 2 84 ? 148.036 179.640 169.415 1.00 100.81 84 ARG D C 1
ATOM 5634 O O . ARG D 2 84 ? 148.861 178.991 170.067 1.00 104.22 84 ARG D O 1
ATOM 5642 N N . ALA D 2 85 ? 147.769 180.916 169.683 1.00 105.42 85 ALA D N 1
ATOM 5643 C CA . ALA D 2 85 ? 148.457 181.595 170.775 1.00 105.18 85 ALA D CA 1
ATOM 5644 C C . ALA D 2 85 ? 148.131 180.944 172.112 1.00 101.54 85 ALA D C 1
ATOM 5645 O O . ALA D 2 85 ? 149.018 180.742 172.947 1.00 102.26 85 ALA D O 1
ATOM 5647 N N . ALA D 2 86 ? 146.861 180.607 172.334 1.00 87.44 86 ALA D N 1
ATOM 5648 C CA . ALA D 2 86 ? 146.484 179.966 173.588 1.00 86.15 86 ALA D CA 1
ATOM 5649 C C . ALA D 2 86 ? 147.099 178.579 173.705 1.00 89.67 86 ALA D C 1
ATOM 5650 O O . ALA D 2 86 ? 147.543 178.181 174.787 1.00 92.68 86 ALA D O 1
ATOM 5652 N N . TRP D 2 87 ? 147.128 177.825 172.608 1.00 94.07 87 TRP D N 1
ATOM 5653 C CA . TRP D 2 87 ? 147.747 176.505 172.640 1.00 89.30 87 TRP D CA 1
ATOM 5654 C C . TRP D 2 87 ? 149.233 176.611 172.948 1.00 89.23 87 TRP D C 1
ATOM 5655 O O . TRP D 2 87 ? 149.763 175.856 173.769 1.00 95.88 87 TRP D O 1
ATOM 5666 N N . ALA D 2 88 ? 149.922 177.553 172.303 1.00 97.73 88 ALA D N 1
ATOM 5667 C CA . ALA D 2 88 ? 151.358 177.686 172.512 1.00 97.29 88 ALA D CA 1
ATOM 5668 C C . ALA D 2 88 ? 151.676 178.049 173.955 1.00 100.27 88 ALA D C 1
ATOM 5669 O O . ALA D 2 88 ? 152.614 177.505 174.547 1.00 104.83 88 ALA D O 1
ATOM 5671 N N . VAL D 2 89 ? 150.913 178.971 174.540 1.00 96.06 89 VAL D N 1
ATOM 5672 C CA . VAL D 2 89 ? 151.153 179.353 175.928 1.00 96.93 89 VAL D CA 1
ATOM 5673 C C . VAL D 2 89 ? 150.918 178.166 176.851 1.00 97.98 89 VAL D C 1
ATOM 5674 O O . VAL D 2 89 ? 151.685 177.925 177.790 1.00 101.72 89 VAL D O 1
ATOM 5678 N N . SER D 2 90 ? 149.850 177.408 176.601 1.00 93.40 90 SER D N 1
ATOM 5679 C CA . SER D 2 90 ? 149.484 176.332 177.514 1.00 87.82 90 SER D CA 1
ATOM 5680 C C . SER D 2 90 ? 150.537 175.232 177.542 1.00 95.02 90 SER D C 1
ATOM 5681 O O . SER D 2 90 ? 150.900 174.749 178.619 1.00 101.56 90 SER D O 1
ATOM 5684 N N . VAL D 2 91 ? 151.032 174.808 176.378 1.00 96.93 91 VAL D N 1
ATOM 5685 C CA . VAL D 2 91 ? 152.055 173.767 176.369 1.00 92.36 91 VAL D CA 1
ATOM 5686 C C . VAL D 2 91 ? 153.371 174.310 176.907 1.00 96.16 91 VAL D C 1
ATOM 5687 O O . VAL D 2 91 ? 154.033 173.664 177.727 1.00 102.37 91 VAL D O 1
ATOM 5691 N N . SER D 2 92 ? 153.771 175.504 176.468 1.00 94.00 92 SER D N 1
ATOM 5692 C CA . SER D 2 92 ? 155.006 176.084 176.978 1.00 93.65 92 SER D CA 1
ATOM 5693 C C . SER D 2 92 ? 154.967 176.213 178.492 1.00 97.08 92 SER D C 1
ATOM 5694 O O . SER D 2 92 ? 156.004 176.095 179.150 1.00 106.31 92 SER D O 1
ATOM 5697 N N . GLY D 2 93 ? 153.789 176.459 179.061 1.00 95.73 93 GLY D N 1
ATOM 5698 C CA . GLY D 2 93 ? 153.665 176.425 180.506 1.00 97.55 93 GLY D CA 1
ATOM 5699 C C . GLY D 2 93 ? 153.857 175.031 181.067 1.00 94.45 93 GLY D C 1
ATOM 5700 O O . GLY D 2 93 ? 154.416 174.860 182.151 1.00 102.73 93 GLY D O 1
ATOM 5701 N N . LEU D 2 94 ? 153.391 174.016 180.340 1.00 88.67 94 LEU D N 1
ATOM 5702 C CA . LEU D 2 94 ? 153.525 172.642 180.810 1.00 94.95 94 LEU D CA 1
ATOM 5703 C C . LEU D 2 94 ? 154.944 172.120 180.619 1.00 95.85 94 LEU D C 1
ATOM 5704 O O . LEU D 2 94 ? 155.445 171.354 181.448 1.00 99.23 94 LEU D O 1
ATOM 5709 N N . LEU D 2 95 ? 155.608 172.519 179.533 1.00 91.86 95 LEU D N 1
ATOM 5710 C CA . LEU D 2 95 ? 156.974 172.060 179.304 1.00 89.73 95 LEU D CA 1
ATOM 5711 C C . LEU D 2 95 ? 157.897 172.496 180.429 1.00 93.82 95 LEU D C 1
ATOM 5712 O O . LEU D 2 95 ? 158.726 171.713 180.899 1.00 107.91 95 LEU D O 1
ATOM 5717 N N . ILE D 2 96 ? 157.782 173.746 180.860 1.00 88.53 96 ILE D N 1
ATOM 5718 C CA . ILE D 2 96 ? 158.612 174.262 181.941 1.00 88.70 96 ILE D CA 1
ATOM 5719 C C . ILE D 2 96 ? 157.929 174.086 183.287 1.00 94.53 96 ILE D C 1
ATOM 5720 O O . ILE D 2 96 ? 158.585 173.872 184.308 1.00 98.54 96 ILE D O 1
ATOM 5725 N N . GLY D 2 97 ? 156.603 174.179 183.314 1.00 110.87 97 GLY D N 1
ATOM 5726 C CA . GLY D 2 97 ? 155.899 174.098 184.580 1.00 108.55 97 GLY D CA 1
ATOM 5727 C C . GLY D 2 97 ? 156.039 172.747 185.252 1.00 107.56 97 GLY D C 1
ATOM 5728 O O . GLY D 2 97 ? 156.320 172.667 186.449 1.00 111.82 97 GLY D O 1
ATOM 5729 N N . VAL D 2 98 ? 155.852 171.668 184.499 1.00 100.62 98 VAL D N 1
ATOM 5730 C CA . VAL D 2 98 ? 155.771 170.342 185.106 1.00 99.50 98 VAL D CA 1
ATOM 5731 C C . VAL D 2 98 ? 157.154 169.901 185.574 1.00 104.78 98 VAL D C 1
ATOM 5732 O O . VAL D 2 98 ? 157.313 169.562 186.754 1.00 111.35 98 VAL D O 1
ATOM 5736 N N . PRO D 2 99 ? 158.176 169.873 184.715 1.00 92.53 99 PRO D N 1
ATOM 5737 C CA . PRO D 2 99 ? 159.497 169.457 185.207 1.00 91.94 99 PRO D CA 1
ATOM 5738 C C . PRO D 2 99 ? 160.021 170.343 186.319 1.00 90.17 99 PRO D C 1
ATOM 5739 O O . PRO D 2 99 ? 160.654 169.846 187.257 1.00 89.35 99 PRO D O 1
ATOM 5743 N N . PHE D 2 100 ? 159.771 171.650 186.246 1.00 82.96 100 PHE D N 1
ATOM 5744 C CA . PHE D 2 100 ? 160.291 172.552 187.265 1.00 82.67 100 PHE D CA 1
ATOM 5745 C C . PHE D 2 100 ? 159.619 172.305 188.606 1.00 86.66 100 PHE D C 1
ATOM 5746 O O . PHE D 2 100 ? 160.289 172.177 189.636 1.00 97.65 100 PHE D O 1
ATOM 5754 N N . ALA D 2 101 ? 158.289 172.229 188.614 1.00 93.80 101 ALA D N 1
ATOM 5755 C CA . ALA D 2 101 ? 157.578 172.013 189.867 1.00 92.81 101 ALA D CA 1
ATOM 5756 C C . ALA D 2 101 ? 158.012 170.709 190.519 1.00 95.92 101 ALA D C 1
ATOM 5757 O O . ALA D 2 101 ? 158.155 170.636 191.744 1.00 96.58 101 ALA D O 1
ATOM 5759 N N . ILE D 2 102 ? 158.229 169.667 189.716 1.00 94.42 102 ILE D N 1
ATOM 5760 C CA . ILE D 2 102 ? 158.708 168.400 190.260 1.00 90.58 102 ILE D CA 1
ATOM 5761 C C . ILE D 2 102 ? 160.075 168.587 190.901 1.00 94.92 102 ILE D C 1
ATOM 5762 O O . ILE D 2 102 ? 160.307 168.175 192.042 1.00 98.33 102 ILE D O 1
ATOM 5767 N N . ALA D 2 103 ? 161.003 169.210 190.175 1.00 99.06 103 ALA D N 1
ATOM 5768 C CA . ALA D 2 103 ? 162.335 169.431 190.722 1.00 98.48 103 ALA D CA 1
ATOM 5769 C C . ALA D 2 103 ? 162.284 170.379 191.911 1.00 100.40 103 ALA D C 1
ATOM 5770 O O . ALA D 2 103 ? 162.878 170.111 192.961 1.00 103.32 103 ALA D O 1
ATOM 5772 N N . PHE D 2 104 ? 161.568 171.494 191.768 1.00 99.27 104 PHE D N 1
ATOM 5773 C CA . PHE D 2 104 ? 161.510 172.468 192.851 1.00 95.07 104 PHE D CA 1
ATOM 5774 C C . PHE D 2 104 ? 160.878 171.868 194.096 1.00 98.07 104 PHE D C 1
ATOM 5775 O O . PHE D 2 104 ? 161.357 172.089 195.213 1.00 103.97 104 PHE D O 1
ATOM 5783 N N . ALA D 2 105 ? 159.801 171.102 193.926 1.00 104.62 105 ALA D N 1
ATOM 5784 C CA . ALA D 2 105 ? 159.144 170.499 195.078 1.00 106.84 105 ALA D CA 1
ATOM 5785 C C . ALA D 2 105 ? 160.126 169.676 195.897 1.00 106.94 105 ALA D C 1
ATOM 5786 O O . ALA D 2 105 ? 160.115 169.731 197.131 1.00 111.13 105 ALA D O 1
ATOM 5788 N N . GLU D 2 106 ? 160.988 168.908 195.229 1.00 108.73 106 GLU D N 1
ATOM 5789 C CA . GLU D 2 106 ? 161.977 168.118 195.952 1.00 110.52 106 GLU D CA 1
ATOM 5790 C C . GLU D 2 106 ? 162.935 169.008 196.730 1.00 110.77 106 GLU D C 1
ATOM 5791 O O . GLU D 2 106 ? 163.242 168.731 197.895 1.00 113.69 106 GLU D O 1
ATOM 5797 N N . ASP D 2 107 ? 163.418 170.084 196.107 1.00 104.95 107 ASP D N 1
ATOM 5798 C CA . ASP D 2 107 ? 164.393 170.933 196.780 1.00 105.11 107 ASP D CA 1
ATOM 5799 C C . ASP D 2 107 ? 163.824 171.496 198.073 1.00 107.71 107 ASP D C 1
ATOM 5800 O O . ASP D 2 107 ? 164.497 171.491 199.109 1.00 112.13 107 ASP D O 1
ATOM 5805 N N . GLN D 2 108 ? 162.582 171.978 198.038 1.00 109.75 108 GLN D N 1
ATOM 5806 C CA . GLN D 2 108 ? 161.951 172.450 199.263 1.00 110.18 108 GLN D CA 1
ATOM 5807 C C . GLN D 2 108 ? 161.834 171.324 200.278 1.00 111.36 108 GLN D C 1
ATOM 5808 O O . GLN D 2 108 ? 162.061 171.530 201.476 1.00 112.27 108 GLN D O 1
ATOM 5814 N N . ASN D 2 109 ? 161.488 170.123 199.817 1.00 114.48 109 ASN D N 1
ATOM 5815 C CA . ASN D 2 109 ? 161.327 168.998 200.729 1.00 114.63 109 ASN D CA 1
ATOM 5816 C C . ASN D 2 109 ? 162.629 168.696 201.459 1.00 117.06 109 ASN D C 1
ATOM 5817 O O . ASN D 2 109 ? 162.634 168.492 202.678 1.00 119.39 109 ASN D O 1
ATOM 5822 N N . TYR D 2 110 ? 163.747 168.667 200.733 1.00 123.41 110 TYR D N 1
ATOM 5823 C CA . TYR D 2 110 ? 165.034 168.444 201.383 1.00 123.43 110 TYR D CA 1
ATOM 5824 C C . TYR D 2 110 ? 165.378 169.586 202.330 1.00 123.09 110 TYR D C 1
ATOM 5825 O O . TYR D 2 110 ? 165.845 169.351 203.450 1.00 124.72 110 TYR D O 1
ATOM 5834 N N . ALA D 2 111 ? 165.151 170.828 201.900 1.00 131.50 111 ALA D N 1
ATOM 5835 C CA . ALA D 2 111 ? 165.514 171.970 202.732 1.00 134.42 111 ALA D CA 1
ATOM 5836 C C . ALA D 2 111 ? 164.763 171.943 204.055 1.00 136.46 111 ALA D C 1
ATOM 5837 O O . ALA D 2 111 ? 165.353 172.171 205.118 1.00 134.96 111 ALA D O 1
ATOM 5839 N N . ALA D 2 112 ? 163.461 171.665 204.012 1.00 141.90 112 ALA D N 1
ATOM 5840 C CA . ALA D 2 112 ? 162.699 171.556 205.250 1.00 140.63 112 ALA D CA 1
ATOM 5841 C C . ALA D 2 112 ? 163.211 170.405 206.103 1.00 140.67 112 ALA D C 1
ATOM 5842 O O . ALA D 2 112 ? 163.324 170.531 207.328 1.00 140.43 112 ALA D O 1
ATOM 5844 N N . MET D 2 113 ? 163.531 169.275 205.473 1.00 147.44 113 MET D N 1
ATOM 5845 C CA . MET D 2 113 ? 163.978 168.113 206.231 1.00 148.23 113 MET D CA 1
ATOM 5846 C C . MET D 2 113 ? 165.300 168.387 206.935 1.00 149.83 113 MET D C 1
ATOM 5847 O O . MET D 2 113 ? 165.447 168.096 208.128 1.00 149.50 113 MET D O 1
ATOM 5852 N N . GLU D 2 114 ? 166.276 168.955 206.221 1.00 148.52 114 GLU D N 1
ATOM 5853 C CA . GLU D 2 114 ? 167.562 169.235 206.852 1.00 146.61 114 GLU D CA 1
ATOM 5854 C C . GLU D 2 114 ? 167.411 170.267 207.961 1.00 148.17 114 GLU D C 1
ATOM 5855 O O . GLU D 2 114 ? 168.026 170.136 209.026 1.00 149.01 114 GLU D O 1
ATOM 5861 N N . GLN D 2 115 ? 166.598 171.298 207.733 1.00 160.35 115 GLN D N 1
ATOM 5862 C CA . GLN D 2 115 ? 166.313 172.258 208.793 1.00 162.18 115 GLN D CA 1
ATOM 5863 C C . GLN D 2 115 ? 165.630 171.569 209.966 1.00 163.04 115 GLN D C 1
ATOM 5864 O O . GLN D 2 115 ? 165.954 171.827 211.130 1.00 162.73 115 GLN D O 1
ATOM 5870 N N . GLU D 2 116 ? 164.680 170.680 209.673 1.00 162.81 116 GLU D N 1
ATOM 5871 C CA . GLU D 2 116 ? 164.037 169.914 210.732 1.00 161.28 116 GLU D CA 1
ATOM 5872 C C . GLU D 2 116 ? 165.051 169.049 211.468 1.00 162.96 116 GLU D C 1
ATOM 5873 O O . GLU D 2 116 ? 164.977 168.896 212.693 1.00 164.50 116 GLU D O 1
ATOM 5879 N N . ALA D 2 117 ? 166.010 168.476 210.738 1.00 162.05 117 ALA D N 1
ATOM 5880 C CA . ALA D 2 117 ? 167.048 167.682 211.383 1.00 161.84 117 ALA D CA 1
ATOM 5881 C C . ALA D 2 117 ? 167.857 168.526 212.358 1.00 162.60 117 ALA D C 1
ATOM 5882 O O . ALA D 2 117 ? 168.193 168.069 213.457 1.00 163.14 117 ALA D O 1
ATOM 5884 N N . ARG D 2 118 ? 168.179 169.764 211.976 1.00 163.41 118 ARG D N 1
ATOM 5885 C CA . ARG D 2 118 ? 168.920 170.639 212.878 1.00 162.36 118 ARG D CA 1
ATOM 5886 C C . ARG D 2 118 ? 168.138 170.896 214.159 1.00 165.16 118 ARG D C 1
ATOM 5887 O O . ARG D 2 118 ? 168.714 170.914 215.254 1.00 166.42 118 ARG D O 1
ATOM 5895 N N . MET D 2 119 ? 166.824 171.098 214.045 1.00 172.77 119 MET D N 1
ATOM 5896 C CA . MET D 2 119 ? 166.015 171.343 215.234 1.00 172.76 119 MET D CA 1
ATOM 5897 C C . MET D 2 119 ? 166.067 170.156 216.187 1.00 171.35 119 MET D C 1
ATOM 5898 O O . MET D 2 119 ? 166.189 170.335 217.404 1.00 169.86 119 MET D O 1
ATOM 5903 N N . ARG D 2 120 ? 165.976 168.935 215.655 1.00 170.79 120 ARG D N 1
ATOM 5904 C CA . ARG D 2 120 ? 166.069 167.755 216.508 1.00 170.26 120 ARG D CA 1
ATOM 5905 C C . ARG D 2 120 ? 167.427 167.679 217.194 1.00 172.98 120 ARG D C 1
ATOM 5906 O O . ARG D 2 120 ? 167.510 167.360 218.385 1.00 172.09 120 ARG D O 1
ATOM 5914 N N . GLU D 2 121 ? 168.503 167.967 216.458 1.00 183.91 121 GLU D N 1
ATOM 5915 C CA . GLU D 2 121 ? 169.833 167.958 217.057 1.00 182.63 121 GLU D CA 1
ATOM 5916 C C . GLU D 2 121 ? 169.945 169.015 218.148 1.00 182.85 121 GLU D C 1
ATOM 5917 O O . GLU D 2 121 ? 170.526 168.769 219.212 1.00 181.84 121 GLU D O 1
ATOM 5923 N N . LEU D 2 122 ? 169.395 170.198 217.901 1.00 177.52 122 LEU D N 1
ATOM 5924 C CA . LEU D 2 122 ? 169.431 171.281 218.876 1.00 176.57 122 LEU D CA 1
ATOM 5925 C C . LEU D 2 122 ? 168.443 171.026 220.007 1.00 174.30 122 LEU D C 1
ATOM 5926 O O . LEU D 2 122 ? 168.766 171.217 221.179 1.00 173.31 122 LEU D O 1
ATOM 5931 N N . ALA E 3 9 ? 129.123 145.413 138.722 1.00 167.83 9 ALA E N 1
ATOM 5932 C CA . ALA E 3 9 ? 127.719 145.057 138.885 1.00 169.60 9 ALA E CA 1
ATOM 5933 C C . ALA E 3 9 ? 127.544 143.545 138.840 1.00 170.10 9 ALA E C 1
ATOM 5934 O O . ALA E 3 9 ? 128.480 142.813 138.517 1.00 167.59 9 ALA E O 1
ATOM 5936 N N . LEU E 3 10 ? 126.339 143.083 139.165 1.00 173.39 10 LEU E N 1
ATOM 5937 C CA . LEU E 3 10 ? 126.031 141.662 139.190 1.00 171.67 10 LEU E CA 1
ATOM 5938 C C . LEU E 3 10 ? 124.674 141.431 138.542 1.00 172.05 10 LEU E C 1
ATOM 5939 O O . LEU E 3 10 ? 123.821 142.322 138.519 1.00 170.76 10 LEU E O 1
ATOM 5944 N N . SER E 3 11 ? 124.484 140.226 138.012 1.00 173.14 11 SER E N 1
ATOM 5945 C CA . SER E 3 11 ? 123.233 139.890 137.352 1.00 172.19 11 SER E CA 1
ATOM 5946 C C . SER E 3 11 ? 122.107 139.756 138.372 1.00 170.38 11 SER E C 1
ATOM 5947 O O . SER E 3 11 ? 122.330 139.504 139.560 1.00 169.68 11 SER E O 1
ATOM 5950 N N . ARG E 3 12 ? 120.877 139.926 137.887 1.00 169.94 12 ARG E N 1
ATOM 5951 C CA . ARG E 3 12 ? 119.721 139.878 138.775 1.00 170.97 12 ARG E CA 1
ATOM 5952 C C . ARG E 3 12 ? 119.633 138.536 139.493 1.00 172.13 12 ARG E C 1
ATOM 5953 O O . ARG E 3 12 ? 119.492 138.484 140.720 1.00 172.18 12 ARG E O 1
ATOM 5961 N N . GLU E 3 13 ? 119.725 137.436 138.744 1.00 176.51 13 GLU E N 1
ATOM 5962 C CA . GLU E 3 13 ? 119.585 136.121 139.362 1.00 175.23 13 GLU E CA 1
ATOM 5963 C C . GLU E 3 13 ? 120.669 135.885 140.404 1.00 175.44 13 GLU E C 1
ATOM 5964 O O . GLU E 3 13 ? 120.389 135.372 141.494 1.00 175.52 13 GLU E O 1
ATOM 5970 N N . GLU E 3 14 ? 121.911 136.255 140.092 1.00 169.53 14 GLU E N 1
ATOM 5971 C CA . GLU E 3 14 ? 122.995 136.056 141.046 1.00 169.20 14 GLU E CA 1
ATOM 5972 C C . GLU E 3 14 ? 122.765 136.866 142.315 1.00 168.15 14 GLU E C 1
ATOM 5973 O O . GLU E 3 14 ? 123.075 136.402 143.419 1.00 168.09 14 GLU E O 1
ATOM 5979 N N . LEU E 3 15 ? 122.218 138.076 142.182 1.00 160.95 15 LEU E N 1
ATOM 5980 C CA . LEU E 3 15 ? 121.920 138.876 143.365 1.00 161.06 15 LEU E CA 1
ATOM 5981 C C . LEU E 3 15 ? 120.957 138.144 144.288 1.00 161.62 15 LEU E C 1
ATOM 5982 O O . LEU E 3 15 ? 121.141 138.136 145.511 1.00 160.97 15 LEU E O 1
ATOM 5987 N N . GLN E 3 16 ? 119.925 137.516 143.724 1.00 162.35 16 GLN E N 1
ATOM 5988 C CA . GLN E 3 16 ? 119.013 136.729 144.547 1.00 160.34 16 GLN E CA 1
ATOM 5989 C C . GLN E 3 16 ? 119.745 135.571 145.211 1.00 159.56 16 GLN E C 1
ATOM 5990 O O . GLN E 3 16 ? 119.521 135.282 146.392 1.00 158.08 16 GLN E O 1
ATOM 5996 N N . ALA E 3 17 ? 120.625 134.898 144.468 1.00 159.97 17 ALA E N 1
ATOM 5997 C CA . ALA E 3 17 ? 121.377 133.792 145.047 1.00 160.48 17 ALA E CA 1
ATOM 5998 C C . ALA E 3 17 ? 122.247 134.264 146.204 1.00 161.61 17 ALA E C 1
ATOM 5999 O O . ALA E 3 17 ? 122.291 133.620 147.258 1.00 161.59 17 ALA E O 1
ATOM 6001 N N . ALA E 3 18 ? 122.942 135.389 146.031 1.00 156.41 18 ALA E N 1
ATOM 6002 C CA . ALA E 3 18 ? 123.776 135.907 147.109 1.00 154.47 18 ALA E CA 1
ATOM 6003 C C . ALA E 3 18 ? 122.933 136.231 148.335 1.00 153.99 18 ALA E C 1
ATOM 6004 O O . ALA E 3 18 ? 123.295 135.881 149.464 1.00 153.86 18 ALA E O 1
ATOM 6006 N N . GLU E 3 19 ? 121.794 136.892 148.129 1.00 149.60 19 GLU E N 1
ATOM 6007 C CA . GLU E 3 19 ? 120.913 137.194 149.250 1.00 149.78 19 GLU E CA 1
ATOM 6008 C C . GLU E 3 19 ? 120.307 135.929 149.838 1.00 150.21 19 GLU E C 1
ATOM 6009 O O . GLU E 3 19 ? 120.033 135.877 151.042 1.00 149.79 19 GLU E O 1
ATOM 6015 N N . ALA E 3 20 ? 120.088 134.904 149.013 1.00 148.36 20 ALA E N 1
ATOM 6016 C CA . ALA E 3 20 ? 119.543 133.652 149.524 1.00 147.79 20 ALA E CA 1
ATOM 6017 C C . ALA E 3 20 ? 120.489 133.023 150.539 1.00 148.44 20 ALA E C 1
ATOM 6018 O O . ALA E 3 20 ? 120.055 132.508 151.575 1.00 147.37 20 ALA E O 1
ATOM 6020 N N . GLU E 3 21 ? 121.790 133.042 150.250 1.00 147.86 21 GLU E N 1
ATOM 6021 C CA . GLU E 3 21 ? 122.756 132.507 151.203 1.00 146.32 21 GLU E CA 1
ATOM 6022 C C . GLU E 3 21 ? 122.905 133.423 152.410 1.00 147.28 21 GLU E C 1
ATOM 6023 O O . GLU E 3 21 ? 123.005 132.948 153.547 1.00 149.29 21 GLU E O 1
ATOM 6029 N N . ALA E 3 22 ? 122.914 134.738 152.187 1.00 128.40 22 ALA E N 1
ATOM 6030 C CA . ALA E 3 22 ? 123.130 135.670 153.288 1.00 126.94 22 ALA E CA 1
ATOM 6031 C C . ALA E 3 22 ? 122.065 135.503 154.363 1.00 125.92 22 ALA E C 1
ATOM 6032 O O . ALA E 3 22 ? 122.374 135.470 155.559 1.00 126.86 22 ALA E O 1
ATOM 6034 N N . THR E 3 23 ? 120.800 135.395 153.958 1.00 134.09 23 THR E N 1
ATOM 6035 C CA . THR E 3 23 ? 119.752 135.128 154.936 1.00 136.93 23 THR E CA 1
ATOM 6036 C C . THR E 3 23 ? 119.956 133.771 155.593 1.00 136.51 23 THR E C 1
ATOM 6037 O O . THR E 3 23 ? 119.741 133.621 156.801 1.00 136.51 23 THR E O 1
ATOM 6041 N N . PHE E 3 24 ? 120.374 132.771 154.818 1.00 129.97 24 PHE E N 1
ATOM 6042 C CA . PHE E 3 24 ? 120.580 131.445 155.386 1.00 129.12 24 PHE E CA 1
ATOM 6043 C C . PHE E 3 24 ? 121.621 131.484 156.495 1.00 131.05 24 PHE E C 1
ATOM 6044 O O . PHE E 3 24 ? 121.402 130.948 157.587 1.00 133.01 24 PHE E O 1
ATOM 6052 N N . THR E 3 25 ? 122.763 132.127 156.240 1.00 127.26 25 THR E N 1
ATOM 6053 C CA . THR E 3 25 ? 123.798 132.193 157.264 1.00 128.25 25 THR E CA 1
ATOM 6054 C C . THR E 3 25 ? 123.300 132.912 158.508 1.00 128.24 25 THR E C 1
ATOM 6055 O O . THR E 3 25 ? 123.527 132.442 159.628 1.00 128.88 25 THR E O 1
ATOM 6059 N N . ILE E 3 26 ? 122.614 134.043 158.341 1.00 119.89 26 ILE E N 1
ATOM 6060 C CA . ILE E 3 26 ? 122.001 134.692 159.494 1.00 118.55 26 ILE E CA 1
ATOM 6061 C C . ILE E 3 26 ? 120.970 133.768 160.123 1.00 121.49 26 ILE E C 1
ATOM 6062 O O . ILE E 3 26 ? 120.895 133.643 161.351 1.00 125.04 26 ILE E O 1
ATOM 6067 N N . GLN E 3 27 ? 120.162 133.104 159.298 1.00 131.49 27 GLN E N 1
ATOM 6068 C CA . GLN E 3 27 ? 119.256 132.093 159.827 1.00 133.70 27 GLN E CA 1
ATOM 6069 C C . GLN E 3 27 ? 120.032 130.977 160.510 1.00 133.83 27 GLN E C 1
ATOM 6070 O O . GLN E 3 27 ? 119.577 130.418 161.515 1.00 132.15 27 GLN E O 1
ATOM 6076 N N . ARG E 3 28 ? 121.206 130.631 159.978 1.00 131.89 28 ARG E N 1
ATOM 6077 C CA . ARG E 3 28 ? 122.049 129.652 160.653 1.00 129.84 28 ARG E CA 1
ATOM 6078 C C . ARG E 3 28 ? 122.534 130.186 161.993 1.00 132.26 28 ARG E C 1
ATOM 6079 O O . ARG E 3 28 ? 122.598 129.444 162.979 1.00 136.05 28 ARG E O 1
ATOM 6087 N N . ALA E 3 29 ? 122.877 131.473 162.050 1.00 123.34 29 ALA E N 1
ATOM 6088 C CA . ALA E 3 29 ? 123.384 132.051 163.289 1.00 123.73 29 ALA E CA 1
ATOM 6089 C C . ALA E 3 29 ? 122.350 131.949 164.403 1.00 121.02 29 ALA E C 1
ATOM 6090 O O . ALA E 3 29 ? 122.647 131.473 165.504 1.00 122.18 29 ALA E O 1
ATOM 6092 N N . VAL E 3 30 ? 121.118 132.382 164.130 1.00 125.97 30 VAL E N 1
ATOM 6093 C CA . VAL E 3 30 ? 120.099 132.362 165.173 1.00 129.54 30 VAL E CA 1
ATOM 6094 C C . VAL E 3 30 ? 119.813 130.937 165.622 1.00 133.09 30 VAL E C 1
ATOM 6095 O O . VAL E 3 30 ? 119.684 130.675 166.825 1.00 136.51 30 VAL E O 1
ATOM 6099 N N . PHE E 3 31 ? 119.709 129.993 164.686 1.00 136.29 31 PHE E N 1
ATOM 6100 C CA . PHE E 3 31 ? 119.494 128.603 165.074 1.00 137.15 31 PHE E CA 1
ATOM 6101 C C . PHE E 3 31 ? 120.568 128.148 166.052 1.00 135.71 31 PHE E C 1
ATOM 6102 O O . PHE E 3 31 ? 120.271 127.512 167.068 1.00 134.44 31 PHE E O 1
ATOM 6110 N N . THR E 3 32 ? 121.830 128.472 165.763 1.00 126.30 32 THR E N 1
ATOM 6111 C CA . THR E 3 32 ? 122.896 128.158 166.707 1.00 126.90 32 THR E CA 1
ATOM 6112 C C . THR E 3 32 ? 122.730 128.930 168.008 1.00 127.30 32 THR E C 1
ATOM 6113 O O . THR E 3 32 ? 122.954 128.374 169.089 1.00 129.28 32 THR E O 1
ATOM 6117 N N . ALA E 3 33 ? 122.337 130.202 167.929 1.00 117.63 33 ALA E N 1
ATOM 6118 C CA . ALA E 3 33 ? 122.176 130.994 169.143 1.00 114.14 33 ALA E CA 1
ATOM 6119 C C . ALA E 3 33 ? 121.155 130.360 170.074 1.00 113.42 33 ALA E C 1
ATOM 6120 O O . ALA E 3 33 ? 121.374 130.283 171.288 1.00 115.48 33 ALA E O 1
ATOM 6122 N N . VAL E 3 34 ? 120.033 129.896 169.525 1.00 127.79 34 VAL E N 1
ATOM 6123 C CA . VAL E 3 34 ? 119.050 129.200 170.345 1.00 131.37 34 VAL E CA 1
ATOM 6124 C C . VAL E 3 34 ? 119.645 127.919 170.912 1.00 131.84 34 VAL E C 1
ATOM 6125 O O . VAL E 3 34 ? 119.373 127.547 172.059 1.00 130.73 34 VAL E O 1
ATOM 6129 N N . ALA E 3 35 ? 120.468 127.225 170.123 1.00 130.32 35 ALA E N 1
ATOM 6130 C CA . ALA E 3 35 ? 121.077 125.991 170.608 1.00 130.23 35 ALA E CA 1
ATOM 6131 C C . ALA E 3 35 ? 121.922 126.247 171.848 1.00 129.65 35 ALA E C 1
ATOM 6132 O O . ALA E 3 35 ? 121.837 125.502 172.831 1.00 128.95 35 ALA E O 1
ATOM 6134 N N . LEU E 3 36 ? 122.741 127.299 171.825 1.00 112.90 36 LEU E N 1
ATOM 6135 C CA . LEU E 3 36 ? 123.516 127.642 173.010 1.00 111.46 36 LEU E CA 1
ATOM 6136 C C . LEU E 3 36 ? 122.604 128.010 174.171 1.00 111.82 36 LEU E C 1
ATOM 6137 O O . LEU E 3 36 ? 122.842 127.599 175.312 1.00 114.59 36 LEU E O 1
ATOM 6142 N N . TYR E 3 37 ? 121.549 128.781 173.902 1.00 125.14 37 TYR E N 1
ATOM 6143 C CA . TYR E 3 37 ? 120.634 129.167 174.968 1.00 125.45 37 TYR E CA 1
ATOM 6144 C C . TYR E 3 37 ? 120.004 127.948 175.623 1.00 129.80 37 TYR E C 1
ATOM 6145 O O . TYR E 3 37 ? 119.794 127.935 176.841 1.00 129.61 37 TYR E O 1
ATOM 6154 N N . LEU E 3 38 ? 119.689 126.921 174.836 1.00 140.04 38 LEU E N 1
ATOM 6155 C CA . LEU E 3 38 ? 119.160 125.675 175.370 1.00 142.20 38 LEU E CA 1
ATOM 6156 C C . LEU E 3 38 ? 120.246 124.725 175.853 1.00 142.75 38 LEU E C 1
ATOM 6157 O O . LEU E 3 38 ? 119.931 123.745 176.537 1.00 140.73 38 LEU E O 1
ATOM 6162 N N . SER E 3 39 ? 121.508 124.988 175.519 1.00 142.86 39 SER E N 1
ATOM 6163 C CA . SER E 3 39 ? 122.566 124.036 175.842 1.00 141.13 39 SER E CA 1
ATOM 6164 C C . SER E 3 39 ? 122.672 123.733 177.330 1.00 139.61 39 SER E C 1
ATOM 6165 O O . SER E 3 39 ? 122.824 122.551 177.679 1.00 139.85 39 SER E O 1
ATOM 6168 N N . PRO E 3 40 ? 122.605 124.704 178.240 1.00 130.09 40 PRO E N 1
ATOM 6169 C CA . PRO E 3 40 ? 122.794 124.370 179.660 1.00 130.96 40 PRO E CA 1
ATOM 6170 C C . PRO E 3 40 ? 121.849 123.292 180.157 1.00 135.75 40 PRO E C 1
ATOM 6171 O O . PRO E 3 40 ? 122.215 122.523 181.053 1.00 137.23 40 PRO E O 1
ATOM 6175 N N . PHE E 3 41 ? 120.637 123.212 179.604 1.00 150.98 41 PHE E N 1
ATOM 6176 C CA . PHE E 3 41 ? 119.697 122.194 180.058 1.00 151.79 41 PHE E CA 1
ATOM 6177 C C . PHE E 3 41 ? 120.213 120.791 179.766 1.00 154.60 41 PHE E C 1
ATOM 6178 O O . PHE E 3 41 ? 120.165 119.914 180.636 1.00 153.59 41 PHE E O 1
ATOM 6186 N N . VAL E 3 42 ? 120.714 120.557 178.552 1.00 140.29 42 VAL E N 1
ATOM 6187 C CA . VAL E 3 42 ? 121.187 119.219 178.216 1.00 135.79 42 VAL E CA 1
ATOM 6188 C C . VAL E 3 42 ? 122.425 118.858 179.026 1.00 140.17 42 VAL E C 1
ATOM 6189 O O . VAL E 3 42 ? 122.605 117.695 179.403 1.00 140.80 42 VAL E O 1
ATOM 6193 N N . ILE E 3 43 ? 123.293 119.830 179.311 1.00 143.04 43 ILE E N 1
ATOM 6194 C CA . ILE E 3 43 ? 124.481 119.550 180.114 1.00 142.16 43 ILE E CA 1
ATOM 6195 C C . ILE E 3 43 ? 124.074 119.010 181.478 1.00 140.93 43 ILE E C 1
ATOM 6196 O O . ILE E 3 43 ? 124.637 118.025 181.970 1.00 137.89 43 ILE E O 1
ATOM 6201 N N . ASP E 3 44 ? 123.083 119.643 182.108 1.00 160.11 44 ASP E N 1
ATOM 6202 C CA . ASP E 3 44 ? 122.599 119.145 183.390 1.00 160.51 44 ASP E CA 1
ATOM 6203 C C . ASP E 3 44 ? 122.056 117.730 183.254 1.00 159.85 44 ASP E C 1
ATOM 6204 O O . ASP E 3 44 ? 122.326 116.868 184.099 1.00 159.29 44 ASP E O 1
ATOM 6209 N N . ALA E 3 45 ? 121.288 117.470 182.195 1.00 150.13 45 ALA E N 1
ATOM 6210 C CA . ALA E 3 45 ? 120.825 116.114 181.938 1.00 151.39 45 ALA E CA 1
ATOM 6211 C C . ALA E 3 45 ? 121.981 115.157 181.691 1.00 152.37 45 ALA E C 1
ATOM 6212 O O . ALA E 3 45 ? 121.819 113.949 181.892 1.00 152.18 45 ALA E O 1
ATOM 6214 N N . VAL E 3 46 ? 123.134 115.673 181.272 1.00 149.28 46 VAL E N 1
ATOM 6215 C CA . VAL E 3 46 ? 124.326 114.872 181.011 1.00 148.66 46 VAL E CA 1
ATOM 6216 C C . VAL E 3 46 ? 123.963 113.568 180.310 1.00 147.90 46 VAL E C 1
ATOM 6217 O O . VAL E 3 46 ? 123.112 113.549 179.422 1.00 147.21 46 VAL E O 1
ATOM 6221 N N . ALA F 3 9 ? 192.145 176.162 138.820 1.00 171.77 9 ALA F N 1
ATOM 6222 C CA . ALA F 3 9 ? 193.570 176.462 138.740 1.00 173.16 9 ALA F CA 1
ATOM 6223 C C . ALA F 3 9 ? 193.802 177.966 138.815 1.00 173.85 9 ALA F C 1
ATOM 6224 O O . ALA F 3 9 ? 192.862 178.754 138.717 1.00 172.70 9 ALA F O 1
ATOM 6226 N N . LEU F 3 10 ? 195.062 178.359 138.990 1.00 171.95 10 LEU F N 1
ATOM 6227 C CA . LEU F 3 10 ? 195.419 179.764 139.096 1.00 170.46 10 LEU F CA 1
ATOM 6228 C C . LEU F 3 10 ? 196.792 179.973 138.474 1.00 170.66 10 LEU F C 1
ATOM 6229 O O . LEU F 3 10 ? 197.604 179.047 138.404 1.00 169.26 10 LEU F O 1
ATOM 6234 N N . SER F 3 11 ? 197.042 181.198 138.022 1.00 171.86 11 SER F N 1
ATOM 6235 C CA . SER F 3 11 ? 198.308 181.525 137.389 1.00 171.10 11 SER F CA 1
ATOM 6236 C C . SER F 3 11 ? 199.418 181.633 138.429 1.00 169.10 11 SER F C 1
ATOM 6237 O O . SER F 3 11 ? 199.176 181.871 139.616 1.00 168.27 11 SER F O 1
ATOM 6240 N N . ARG F 3 12 ? 200.655 181.458 137.963 1.00 168.52 12 ARG F N 1
ATOM 6241 C CA . ARG F 3 12 ? 201.796 181.525 138.868 1.00 169.96 12 ARG F CA 1
ATOM 6242 C C . ARG F 3 12 ? 201.874 182.878 139.562 1.00 171.29 12 ARG F C 1
ATOM 6243 O O . ARG F 3 12 ? 202.021 182.947 140.788 1.00 170.88 12 ARG F O 1
ATOM 6251 N N . GLU F 3 13 ? 201.764 183.968 138.800 1.00 176.24 13 GLU F N 1
ATOM 6252 C CA . GLU F 3 13 ? 201.881 185.293 139.400 1.00 174.53 13 GLU F CA 1
ATOM 6253 C C . GLU F 3 13 ? 200.795 185.522 140.442 1.00 174.73 13 GLU F C 1
ATOM 6254 O O . GLU F 3 13 ? 201.069 186.049 141.527 1.00 174.76 13 GLU F O 1
ATOM 6260 N N . GLU F 3 14 ? 199.559 185.126 140.137 1.00 168.78 14 GLU F N 1
ATOM 6261 C CA . GLU F 3 14 ? 198.476 185.301 141.096 1.00 168.12 14 GLU F CA 1
ATOM 6262 C C . GLU F 3 14 ? 198.723 184.501 142.367 1.00 167.36 14 GLU F C 1
ATOM 6263 O O . GLU F 3 14 ? 198.423 184.980 143.467 1.00 167.11 14 GLU F O 1
ATOM 6269 N N . LEU F 3 15 ? 199.269 183.290 142.242 1.00 161.06 15 LEU F N 1
ATOM 6270 C CA . LEU F 3 15 ? 199.573 182.499 143.430 1.00 160.68 15 LEU F CA 1
ATOM 6271 C C . LEU F 3 15 ? 200.532 183.243 144.348 1.00 161.08 15 LEU F C 1
ATOM 6272 O O . LEU F 3 15 ? 200.347 183.258 145.571 1.00 160.43 15 LEU F O 1
ATOM 6277 N N . GLN F 3 16 ? 201.562 183.872 143.780 1.00 162.09 16 GLN F N 1
ATOM 6278 C CA . GLN F 3 16 ? 202.466 184.672 144.599 1.00 160.50 16 GLN F CA 1
ATOM 6279 C C . GLN F 3 16 ? 201.720 185.821 145.262 1.00 159.58 16 GLN F C 1
ATOM 6280 O O . GLN F 3 16 ? 201.936 186.115 146.443 1.00 157.98 16 GLN F O 1
ATOM 6286 N N . ALA F 3 17 ? 200.835 186.484 144.516 1.00 159.05 17 ALA F N 1
ATOM 6287 C CA . ALA F 3 17 ? 200.067 187.581 145.092 1.00 159.59 17 ALA F CA 1
ATOM 6288 C C . ALA F 3 17 ? 199.199 187.098 146.244 1.00 160.97 17 ALA F C 1
ATOM 6289 O O . ALA F 3 17 ? 199.151 187.732 147.305 1.00 160.96 17 ALA F O 1
ATOM 6291 N N . ALA F 3 18 ? 198.511 185.971 146.062 1.00 155.33 18 ALA F N 1
ATOM 6292 C CA . ALA F 3 18 ? 197.674 185.442 147.133 1.00 152.93 18 ALA F CA 1
ATOM 6293 C C . ALA F 3 18 ? 198.513 185.111 148.359 1.00 152.28 18 ALA F C 1
ATOM 6294 O O . ALA F 3 18 ? 198.147 185.453 149.490 1.00 151.86 18 ALA F O 1
ATOM 6296 N N . GLU F 3 19 ? 199.654 184.453 148.153 1.00 150.40 19 GLU F N 1
ATOM 6297 C CA . GLU F 3 19 ? 200.533 184.144 149.274 1.00 150.97 19 GLU F CA 1
ATOM 6298 C C . GLU F 3 19 ? 201.110 185.414 149.881 1.00 151.20 19 GLU F C 1
ATOM 6299 O O . GLU F 3 19 ? 201.353 185.478 151.091 1.00 151.03 19 GLU F O 1
ATOM 6305 N N . ALA F 3 20 ? 201.339 186.437 149.057 1.00 148.97 20 ALA F N 1
ATOM 6306 C CA . ALA F 3 20 ? 201.857 187.696 149.581 1.00 148.46 20 ALA F CA 1
ATOM 6307 C C . ALA F 3 20 ? 200.884 188.320 150.573 1.00 149.13 20 ALA F C 1
ATOM 6308 O O . ALA F 3 20 ? 201.299 188.835 151.617 1.00 148.26 20 ALA F O 1
ATOM 6310 N N . GLU F 3 21 ? 199.588 188.296 150.260 1.00 148.99 21 GLU F N 1
ATOM 6311 C CA . GLU F 3 21 ? 198.603 188.815 151.202 1.00 147.31 21 GLU F CA 1
ATOM 6312 C C . GLU F 3 21 ? 198.472 187.910 152.419 1.00 147.78 21 GLU F C 1
ATOM 6313 O O . GLU F 3 21 ? 198.363 188.396 153.551 1.00 149.69 21 GLU F O 1
ATOM 6319 N N . ALA F 3 22 ? 198.489 186.593 152.212 1.00 129.12 22 ALA F N 1
ATOM 6320 C CA . ALA F 3 22 ? 198.286 185.671 153.324 1.00 127.82 22 ALA F CA 1
ATOM 6321 C C . ALA F 3 22 ? 199.346 185.865 154.398 1.00 127.34 22 ALA F C 1
ATOM 6322 O O . ALA F 3 22 ? 199.034 185.913 155.593 1.00 128.64 22 ALA F O 1
ATOM 6324 N N . THR F 3 23 ? 200.611 185.981 153.994 1.00 134.58 23 THR F N 1
ATOM 6325 C CA . THR F 3 23 ? 201.657 186.263 154.971 1.00 137.02 23 THR F CA 1
ATOM 6326 C C . THR F 3 23 ? 201.445 187.628 155.609 1.00 136.58 23 THR F C 1
ATOM 6327 O O . THR F 3 23 ? 201.679 187.805 156.810 1.00 136.53 23 THR F O 1
ATOM 6331 N N . PHE F 3 24 ? 201.000 188.608 154.822 1.00 131.55 24 PHE F N 1
ATOM 6332 C CA . PHE F 3 24 ? 200.779 189.940 155.368 1.00 130.89 24 PHE F CA 1
ATOM 6333 C C . PHE F 3 24 ? 199.763 189.903 156.501 1.00 133.36 24 PHE F C 1
ATOM 6334 O O . PHE F 3 24 ? 199.996 190.463 157.577 1.00 135.59 24 PHE F O 1
ATOM 6342 N N . THR F 3 25 ? 198.628 189.235 156.282 1.00 128.53 25 THR F N 1
ATOM 6343 C CA . THR F 3 25 ? 197.616 189.167 157.330 1.00 129.24 25 THR F CA 1
ATOM 6344 C C . THR F 3 25 ? 198.162 188.480 158.574 1.00 129.47 25 THR F C 1
ATOM 6345 O O . THR F 3 25 ? 197.983 188.976 159.692 1.00 130.08 25 THR F O 1
ATOM 6349 N N . ILE F 3 26 ? 198.843 187.346 158.404 1.00 121.83 26 ILE F N 1
ATOM 6350 C CA . ILE F 3 26 ? 199.478 186.706 159.550 1.00 120.28 26 ILE F CA 1
ATOM 6351 C C . ILE F 3 26 ? 200.516 187.636 160.156 1.00 123.24 26 ILE F C 1
ATOM 6352 O O . ILE F 3 26 ? 200.609 187.770 161.382 1.00 127.03 26 ILE F O 1
ATOM 6357 N N . GLN F 3 27 ? 201.310 188.297 159.314 1.00 132.99 27 GLN F N 1
ATOM 6358 C CA . GLN F 3 27 ? 202.224 189.311 159.823 1.00 135.20 27 GLN F CA 1
ATOM 6359 C C . GLN F 3 27 ? 201.458 190.430 160.514 1.00 135.47 27 GLN F C 1
ATOM 6360 O O . GLN F 3 27 ? 201.916 190.974 161.525 1.00 133.75 27 GLN F O 1
ATOM 6366 N N . ARG F 3 28 ? 200.291 190.794 159.980 1.00 134.43 28 ARG F N 1
ATOM 6367 C CA . ARG F 3 28 ? 199.456 191.777 160.659 1.00 132.50 28 ARG F CA 1
ATOM 6368 C C . ARG F 3 28 ? 198.956 191.237 161.991 1.00 134.77 28 ARG F C 1
ATOM 6369 O O . ARG F 3 28 ? 198.912 191.966 162.988 1.00 137.79 28 ARG F O 1
ATOM 6377 N N . ALA F 3 29 ? 198.575 189.959 162.028 1.00 126.26 29 ALA F N 1
ATOM 6378 C CA . ALA F 3 29 ? 198.042 189.385 163.258 1.00 125.71 29 ALA F CA 1
ATOM 6379 C C . ALA F 3 29 ? 199.056 189.474 164.390 1.00 123.30 29 ALA F C 1
ATOM 6380 O O . ALA F 3 29 ? 198.739 189.945 165.488 1.00 124.98 29 ALA F O 1
ATOM 6382 N N . VAL F 3 30 ? 200.290 189.037 164.140 1.00 127.32 30 VAL F N 1
ATOM 6383 C CA . VAL F 3 30 ? 201.295 189.047 165.198 1.00 130.62 30 VAL F CA 1
ATOM 6384 C C . VAL F 3 30 ? 201.571 190.472 165.659 1.00 133.35 30 VAL F C 1
ATOM 6385 O O . VAL F 3 30 ? 201.678 190.736 166.863 1.00 136.61 30 VAL F O 1
ATOM 6389 N N . PHE F 3 31 ? 201.690 191.413 164.722 1.00 136.15 31 PHE F N 1
ATOM 6390 C CA . PHE F 3 31 ? 201.900 192.804 165.110 1.00 137.68 31 PHE F CA 1
ATOM 6391 C C . PHE F 3 31 ? 200.814 193.261 166.074 1.00 136.48 31 PHE F C 1
ATOM 6392 O O . PHE F 3 31 ? 201.103 193.874 167.107 1.00 135.31 31 PHE F O 1
ATOM 6400 N N . THR F 3 32 ? 199.553 192.963 165.756 1.00 127.22 32 THR F N 1
ATOM 6401 C CA . THR F 3 32 ? 198.476 193.273 166.688 1.00 127.81 32 THR F CA 1
ATOM 6402 C C . THR F 3 32 ? 198.619 192.485 167.982 1.00 128.36 32 THR F C 1
ATOM 6403 O O . THR F 3 32 ? 198.392 193.032 169.067 1.00 130.34 32 THR F O 1
ATOM 6407 N N . ALA F 3 33 ? 198.998 191.209 167.893 1.00 118.86 33 ALA F N 1
ATOM 6408 C CA . ALA F 3 33 ? 199.146 190.404 169.099 1.00 114.90 33 ALA F CA 1
ATOM 6409 C C . ALA F 3 33 ? 200.181 191.010 170.033 1.00 113.49 33 ALA F C 1
ATOM 6410 O O . ALA F 3 33 ? 199.970 191.075 171.249 1.00 115.21 33 ALA F O 1
ATOM 6412 N N . VAL F 3 34 ? 201.308 191.461 169.484 1.00 127.22 34 VAL F N 1
ATOM 6413 C CA . VAL F 3 34 ? 202.312 192.127 170.307 1.00 131.10 34 VAL F CA 1
ATOM 6414 C C . VAL F 3 34 ? 201.746 193.413 170.890 1.00 132.12 34 VAL F C 1
ATOM 6415 O O . VAL F 3 34 ? 202.048 193.779 172.032 1.00 131.52 34 VAL F O 1
ATOM 6419 N N . ALA F 3 35 ? 200.915 194.119 170.121 1.00 130.33 35 ALA F N 1
ATOM 6420 C CA . ALA F 3 35 ? 200.342 195.366 170.615 1.00 130.40 35 ALA F CA 1
ATOM 6421 C C . ALA F 3 35 ? 199.517 195.131 171.872 1.00 129.09 35 ALA F C 1
ATOM 6422 O O . ALA F 3 35 ? 199.629 195.882 172.847 1.00 128.01 35 ALA F O 1
ATOM 6424 N N . LEU F 3 36 ? 198.684 194.090 171.873 1.00 111.35 36 LEU F N 1
ATOM 6425 C CA . LEU F 3 36 ? 197.916 193.767 173.069 1.00 110.04 36 LEU F CA 1
ATOM 6426 C C . LEU F 3 36 ? 198.840 193.406 174.223 1.00 111.64 36 LEU F C 1
ATOM 6427 O O . LEU F 3 36 ? 198.622 193.828 175.364 1.00 114.88 36 LEU F O 1
ATOM 6432 N N . TYR F 3 37 ? 199.885 192.625 173.945 1.00 127.23 37 TYR F N 1
ATOM 6433 C CA . TYR F 3 37 ? 200.813 192.239 175.001 1.00 127.31 37 TYR F CA 1
ATOM 6434 C C . TYR F 3 37 ? 201.451 193.458 175.649 1.00 131.61 37 TYR F C 1
ATOM 6435 O O . TYR F 3 37 ? 201.703 193.458 176.858 1.00 131.39 37 TYR F O 1
ATOM 6444 N N . LEU F 3 38 ? 201.726 194.500 174.863 1.00 141.68 38 LEU F N 1
ATOM 6445 C CA . LEU F 3 38 ? 202.254 195.743 175.408 1.00 144.38 38 LEU F CA 1
ATOM 6446 C C . LEU F 3 38 ? 201.160 196.688 175.886 1.00 144.28 38 LEU F C 1
ATOM 6447 O O . LEU F 3 38 ? 201.469 197.690 176.539 1.00 142.03 38 LEU F O 1
ATOM 6452 N N . SER F 3 39 ? 199.898 196.394 175.582 1.00 143.11 39 SER F N 1
ATOM 6453 C CA . SER F 3 39 ? 198.831 197.342 175.888 1.00 141.70 39 SER F CA 1
ATOM 6454 C C . SER F 3 39 ? 198.727 197.676 177.369 1.00 139.50 39 SER F C 1
ATOM 6455 O O . SER F 3 39 ? 198.587 198.868 177.694 1.00 140.13 39 SER F O 1
ATOM 6458 N N . PRO F 3 40 ? 198.786 196.724 178.300 1.00 129.30 40 PRO F N 1
ATOM 6459 C CA . PRO F 3 40 ? 198.585 197.088 179.710 1.00 131.43 40 PRO F CA 1
ATOM 6460 C C . PRO F 3 40 ? 199.539 198.160 180.197 1.00 136.35 40 PRO F C 1
ATOM 6461 O O . PRO F 3 40 ? 199.180 198.929 181.097 1.00 137.65 40 PRO F O 1
ATOM 6465 N N . PHE F 3 41 ? 200.746 198.239 179.635 1.00 153.66 41 PHE F N 1
ATOM 6466 C CA . PHE F 3 41 ? 201.692 199.255 180.085 1.00 154.66 41 PHE F CA 1
ATOM 6467 C C . PHE F 3 41 ? 201.187 200.659 179.779 1.00 157.32 41 PHE F C 1
ATOM 6468 O O . PHE F 3 41 ? 201.243 201.544 180.640 1.00 156.48 41 PHE F O 1
ATOM 6476 N N . VAL F 3 42 ? 200.684 200.885 178.563 1.00 142.44 42 VAL F N 1
ATOM 6477 C CA . VAL F 3 42 ? 200.205 202.218 178.218 1.00 137.73 42 VAL F CA 1
ATOM 6478 C C . VAL F 3 42 ? 198.970 202.572 179.034 1.00 142.20 42 VAL F C 1
ATOM 6479 O O . VAL F 3 42 ? 198.775 203.736 179.402 1.00 142.23 42 VAL F O 1
ATOM 6483 N N . ILE F 3 43 ? 198.119 201.589 179.332 1.00 144.91 43 ILE F N 1
ATOM 6484 C CA . ILE F 3 43 ? 196.942 201.856 180.153 1.00 143.27 43 ILE F CA 1
ATOM 6485 C C . ILE F 3 43 ? 197.361 202.411 181.507 1.00 142.04 43 ILE F C 1
ATOM 6486 O O . ILE F 3 43 ? 196.775 203.378 182.007 1.00 139.17 43 ILE F O 1
ATOM 6491 N N . ASP F 3 44 ? 198.384 201.813 182.121 1.00 159.28 44 ASP F N 1
ATOM 6492 C CA . ASP F 3 44 ? 198.878 202.336 183.389 1.00 159.57 44 ASP F CA 1
ATOM 6493 C C . ASP F 3 44 ? 199.338 203.778 183.251 1.00 158.74 44 ASP F C 1
ATOM 6494 O O . ASP F 3 44 ? 199.049 204.606 184.122 1.00 158.57 44 ASP F O 1
ATOM 6499 N N . ALA F 3 45 ? 200.051 204.100 182.170 1.00 149.26 45 ALA F N 1
ATOM 6500 C CA . ALA F 3 45 ? 200.408 205.488 181.913 1.00 150.96 45 ALA F CA 1
ATOM 6501 C C . ALA F 3 45 ? 199.178 206.367 181.747 1.00 152.03 45 ALA F C 1
ATOM 6502 O O . ALA F 3 45 ? 199.273 207.583 181.942 1.00 151.62 45 ALA F O 1
ATOM 6504 N N . VAL F 3 46 ? 198.038 205.776 181.398 1.00 152.06 46 VAL F N 1
ATOM 6505 C CA . VAL F 3 46 ? 196.778 206.495 181.235 1.00 151.95 46 VAL F CA 1
ATOM 6506 C C . VAL F 3 46 ? 197.002 207.809 180.496 1.00 150.63 46 VAL F C 1
ATOM 6507 O O . VAL F 3 46 ? 197.773 207.867 179.539 1.00 150.28 46 VAL F O 1
ATOM 6511 N N . SER G 4 22 ? 161.133 114.413 155.164 1.00 166.83 22 SER G N 1
ATOM 6512 C CA . SER G 4 22 ? 159.708 114.388 154.855 1.00 169.17 22 SER G CA 1
ATOM 6513 C C . SER G 4 22 ? 159.083 115.753 155.143 1.00 170.31 22 SER G C 1
ATOM 6514 O O . SER G 4 22 ? 159.612 116.782 154.722 1.00 167.68 22 SER G O 1
ATOM 6517 N N . THR G 4 23 ? 157.957 115.765 155.863 1.00 176.89 23 THR G N 1
ATOM 6518 C CA . THR G 4 23 ? 157.267 117.021 156.132 1.00 175.99 23 THR G CA 1
ATOM 6519 C C . THR G 4 23 ? 158.091 117.965 156.996 1.00 175.45 23 THR G C 1
ATOM 6520 O O . THR G 4 23 ? 157.905 119.183 156.909 1.00 175.04 23 THR G O 1
ATOM 6524 N N . TYR G 4 24 ? 158.996 117.439 157.824 1.00 180.33 24 TYR G N 1
ATOM 6525 C CA . TYR G 4 24 ? 159.769 118.310 158.702 1.00 179.90 24 TYR G CA 1
ATOM 6526 C C . TYR G 4 24 ? 160.575 119.336 157.919 1.00 179.83 24 TYR G C 1
ATOM 6527 O O . TYR G 4 24 ? 160.870 120.412 158.451 1.00 178.06 24 TYR G O 1
ATOM 6536 N N . ASP G 4 25 ? 160.937 119.037 156.671 1.00 178.75 25 ASP G N 1
ATOM 6537 C CA . ASP G 4 25 ? 161.543 120.057 155.824 1.00 178.15 25 ASP G CA 1
ATOM 6538 C C . ASP G 4 25 ? 160.546 121.169 155.524 1.00 177.78 25 ASP G C 1
ATOM 6539 O O . ASP G 4 25 ? 160.870 122.357 155.635 1.00 174.51 25 ASP G O 1
ATOM 6544 N N . SER G 4 26 ? 159.319 120.798 155.151 1.00 172.78 26 SER G N 1
ATOM 6545 C CA . SER G 4 26 ? 158.305 121.800 154.841 1.00 170.44 26 SER G CA 1
ATOM 6546 C C . SER G 4 26 ? 157.909 122.598 156.075 1.00 168.61 26 SER G C 1
ATOM 6547 O O . SER G 4 26 ? 157.432 123.732 155.954 1.00 165.83 26 SER G O 1
ATOM 6550 N N . LEU G 4 27 ? 158.102 122.029 157.266 1.00 156.50 27 LEU G N 1
ATOM 6551 C CA . LEU G 4 27 ? 157.697 122.715 158.487 1.00 153.97 27 LEU G CA 1
ATOM 6552 C C . LEU G 4 27 ? 158.392 124.062 158.634 1.00 153.59 27 LEU G C 1
ATOM 6553 O O . LEU G 4 27 ? 157.809 125.002 159.185 1.00 150.31 27 LEU G O 1
ATOM 6558 N N . THR G 4 28 ? 159.627 124.179 158.150 1.00 160.17 28 THR G N 1
ATOM 6559 C CA . THR G 4 28 ? 160.407 125.402 158.284 1.00 160.20 28 THR G CA 1
ATOM 6560 C C . THR G 4 28 ? 160.404 126.238 157.010 1.00 160.52 28 THR G C 1
ATOM 6561 O O . THR G 4 28 ? 161.288 127.082 156.829 1.00 158.21 28 THR G O 1
ATOM 6565 N N . SER G 4 29 ? 159.432 126.025 156.128 1.00 151.30 29 SER G N 1
ATOM 6566 C CA . SER G 4 29 ? 159.353 126.810 154.905 1.00 148.07 29 SER G CA 1
ATOM 6567 C C . SER G 4 29 ? 159.265 128.294 155.237 1.00 145.53 29 SER G C 1
ATOM 6568 O O . SER G 4 29 ? 158.858 128.685 156.333 1.00 148.22 29 SER G O 1
ATOM 6571 N N . SER G 4 30 ? 159.658 129.127 154.274 1.00 142.20 30 SER G N 1
ATOM 6572 C CA . SER G 4 30 ? 159.673 130.565 154.514 1.00 143.64 30 SER G CA 1
ATOM 6573 C C . SER G 4 30 ? 158.298 131.083 154.910 1.00 143.76 30 SER G C 1
ATOM 6574 O O . SER G 4 30 ? 158.186 131.908 155.823 1.00 142.88 30 SER G O 1
ATOM 6577 N N . GLU G 4 31 ? 157.244 130.619 154.238 1.00 136.72 31 GLU G N 1
ATOM 6578 C CA . GLU G 4 31 ? 155.904 131.105 154.544 1.00 137.20 31 GLU G CA 1
ATOM 6579 C C . GLU G 4 31 ? 155.419 130.632 155.909 1.00 135.69 31 GLU G C 1
ATOM 6580 O O . GLU G 4 31 ? 154.744 131.387 156.616 1.00 132.66 31 GLU G O 1
ATOM 6586 N N . ASN G 4 32 ? 155.755 129.403 156.300 1.00 128.62 32 ASN G N 1
ATOM 6587 C CA . ASN G 4 32 ? 155.325 128.881 157.590 1.00 125.52 32 ASN G CA 1
ATOM 6588 C C . ASN G 4 32 ? 156.234 129.312 158.730 1.00 124.48 32 ASN G C 1
ATOM 6589 O O . ASN G 4 32 ? 156.011 128.895 159.870 1.00 124.25 32 ASN G O 1
ATOM 6594 N N . ALA G 4 33 ? 157.257 130.119 158.454 1.00 123.57 33 ALA G N 1
ATOM 6595 C CA . ALA G 4 33 ? 158.202 130.493 159.500 1.00 123.12 33 ALA G CA 1
ATOM 6596 C C . ALA G 4 33 ? 157.512 131.276 160.608 1.00 121.01 33 ALA G C 1
ATOM 6597 O O . ALA G 4 33 ? 157.612 130.929 161.790 1.00 124.51 33 ALA G O 1
ATOM 6599 N N . SER G 4 34 ? 156.794 132.338 160.243 1.00 110.23 34 SER G N 1
ATOM 6600 C CA . SER G 4 34 ? 156.182 133.188 161.257 1.00 112.19 34 SER G CA 1
ATOM 6601 C C . SER G 4 34 ? 155.144 132.433 162.072 1.00 112.37 34 SER G C 1
ATOM 6602 O O . SER G 4 34 ? 155.087 132.584 163.297 1.00 110.92 34 SER G O 1
ATOM 6605 N N . VAL G 4 35 ? 154.316 131.620 161.418 1.00 106.08 35 VAL G N 1
ATOM 6606 C CA . VAL G 4 35 ? 153.257 130.912 162.130 1.00 98.85 35 VAL G CA 1
ATOM 6607 C C . VAL G 4 35 ? 153.851 129.946 163.144 1.00 100.63 35 VAL G C 1
ATOM 6608 O O . VAL G 4 35 ? 153.525 129.990 164.334 1.00 105.37 35 VAL G O 1
ATOM 6612 N N . VAL G 4 36 ? 154.744 129.066 162.691 1.00 101.09 36 VAL G N 1
ATOM 6613 C CA . VAL G 4 36 ? 155.268 128.049 163.594 1.00 100.38 36 VAL G CA 1
ATOM 6614 C C . VAL G 4 36 ? 156.096 128.689 164.697 1.00 101.19 36 VAL G C 1
ATOM 6615 O O . VAL G 4 36 ? 156.088 128.215 165.838 1.00 103.37 36 VAL G O 1
ATOM 6619 N N . ARG G 4 37 ? 156.825 129.760 164.388 1.00 104.52 37 ARG G N 1
ATOM 6620 C CA . ARG G 4 37 ? 157.559 130.464 165.433 1.00 106.49 37 ARG G CA 1
ATOM 6621 C C . ARG G 4 37 ? 156.603 131.061 166.455 1.00 108.57 37 ARG G C 1
ATOM 6622 O O . ARG G 4 37 ? 156.858 131.019 167.663 1.00 111.20 37 ARG G O 1
ATOM 6630 N N . SER G 4 38 ? 155.488 131.623 165.987 1.00 97.42 38 SER G N 1
ATOM 6631 C CA . SER G 4 38 ? 154.540 132.246 166.904 1.00 94.13 38 SER G CA 1
ATOM 6632 C C . SER G 4 38 ? 153.835 131.216 167.774 1.00 90.30 38 SER G C 1
ATOM 6633 O O . SER G 4 38 ? 153.560 131.488 168.945 1.00 96.16 38 SER G O 1
ATOM 6636 N N . ILE G 4 39 ? 153.522 130.043 167.226 1.00 81.39 39 ILE G N 1
ATOM 6637 C CA . ILE G 4 39 ? 152.858 129.018 168.024 1.00 83.92 39 ILE G CA 1
ATOM 6638 C C . ILE G 4 39 ? 153.763 128.552 169.155 1.00 87.67 39 ILE G C 1
ATOM 6639 O O . ILE G 4 39 ? 153.315 128.376 170.293 1.00 87.65 39 ILE G O 1
ATOM 6644 N N . ALA G 4 40 ? 155.045 128.335 168.864 1.00 93.59 40 ALA G N 1
ATOM 6645 C CA . ALA G 4 40 ? 155.957 127.838 169.887 1.00 95.02 40 ALA G CA 1
ATOM 6646 C C . ALA G 4 40 ? 156.084 128.829 171.035 1.00 93.41 40 ALA G C 1
ATOM 6647 O O . ALA G 4 40 ? 156.031 128.449 172.209 1.00 97.12 40 ALA G O 1
ATOM 6649 N N . PHE G 4 41 ? 156.242 130.113 170.713 1.00 93.00 41 PHE G N 1
ATOM 6650 C CA . PHE G 4 41 ? 156.366 131.124 171.757 1.00 95.78 41 PHE G CA 1
ATOM 6651 C C . PHE G 4 41 ? 155.135 131.125 172.654 1.00 95.51 41 PHE G C 1
ATOM 6652 O O . PHE G 4 41 ? 155.253 131.174 173.883 1.00 97.94 41 PHE G O 1
ATOM 6660 N N . PHE G 4 42 ? 153.944 131.053 172.062 1.00 85.78 42 PHE G N 1
ATOM 6661 C CA . PHE G 4 42 ? 152.733 130.972 172.869 1.00 87.21 42 PHE G CA 1
ATOM 6662 C C . PHE G 4 42 ? 152.730 129.705 173.712 1.00 88.28 42 PHE G C 1
ATOM 6663 O O . PHE G 4 42 ? 152.372 129.731 174.893 1.00 92.37 42 PHE G O 1
ATOM 6671 N N . GLY G 4 43 ? 153.133 128.582 173.121 1.00 91.78 43 GLY G N 1
ATOM 6672 C CA . GLY G 4 43 ? 153.160 127.340 173.875 1.00 95.18 43 GLY G CA 1
ATOM 6673 C C . GLY G 4 43 ? 154.063 127.418 175.090 1.00 94.69 43 GLY G C 1
ATOM 6674 O O . GLY G 4 43 ? 153.702 126.956 176.174 1.00 91.56 43 GLY G O 1
ATOM 6675 N N . ALA G 4 44 ? 155.250 128.002 174.927 1.00 93.41 44 ALA G N 1
ATOM 6676 C CA . ALA G 4 44 ? 156.164 128.135 176.056 1.00 90.58 44 ALA G CA 1
ATOM 6677 C C . ALA G 4 44 ? 155.584 129.053 177.123 1.00 94.80 44 ALA G C 1
ATOM 6678 O O . ALA G 4 44 ? 155.627 128.741 178.318 1.00 99.24 44 ALA G O 1
ATOM 6680 N N . ALA G 4 45 ? 155.024 130.190 176.707 1.00 88.66 45 ALA G N 1
ATOM 6681 C CA . ALA G 4 45 ? 154.518 131.159 177.673 1.00 86.58 45 ALA G CA 1
ATOM 6682 C C . ALA G 4 45 ? 153.409 130.557 178.524 1.00 89.05 45 ALA G C 1
ATOM 6683 O O . ALA G 4 45 ? 153.383 130.732 179.747 1.00 89.39 45 ALA G O 1
ATOM 6685 N N . VAL G 4 46 ? 152.483 129.834 177.894 1.00 90.52 46 VAL G N 1
ATOM 6686 C CA . VAL G 4 46 ? 151.389 129.224 178.643 1.00 84.28 46 VAL G CA 1
ATOM 6687 C C . VAL G 4 46 ? 151.935 128.265 179.690 1.00 88.93 46 VAL G C 1
ATOM 6688 O O . VAL G 4 46 ? 151.514 128.285 180.852 1.00 89.98 46 VAL G O 1
ATOM 6692 N N . ALA G 4 47 ? 152.876 127.408 179.298 1.00 99.96 47 ALA G N 1
ATOM 6693 C CA . ALA G 4 47 ? 153.469 126.482 180.256 1.00 100.15 47 ALA G CA 1
ATOM 6694 C C . ALA G 4 47 ? 154.220 127.236 181.344 1.00 99.90 47 ALA G C 1
ATOM 6695 O O . ALA G 4 47 ? 154.123 126.902 182.530 1.00 100.97 47 ALA G O 1
ATOM 6697 N N . PHE G 4 48 ? 154.971 128.267 180.959 1.00 96.55 48 PHE G N 1
ATOM 6698 C CA . PHE G 4 48 ? 155.773 129.003 181.928 1.00 95.41 48 PHE G CA 1
ATOM 6699 C C . PHE G 4 48 ? 154.893 129.630 183.001 1.00 98.30 48 PHE G C 1
ATOM 6700 O O . PHE G 4 48 ? 155.139 129.465 184.200 1.00 103.11 48 PHE G O 1
ATOM 6708 N N . LEU G 4 49 ? 153.851 130.353 182.587 1.00 90.26 49 LEU G N 1
ATOM 6709 C CA . LEU G 4 49 ? 152.979 130.996 183.564 1.00 90.18 49 LEU G CA 1
ATOM 6710 C C . LEU G 4 49 ? 152.249 129.965 184.412 1.00 90.99 49 LEU G C 1
ATOM 6711 O O . LEU G 4 49 ? 152.121 130.131 185.630 1.00 97.89 49 LEU G O 1
ATOM 6716 N N . SER G 4 50 ? 151.761 128.893 183.791 1.00 89.36 50 SER G N 1
ATOM 6717 C CA . SER G 4 50 ? 150.993 127.896 184.523 1.00 91.82 50 SER G CA 1
ATOM 6718 C C . SER G 4 50 ? 151.868 126.971 185.356 1.00 97.67 50 SER G C 1
ATOM 6719 O O . SER G 4 50 ? 151.343 126.261 186.220 1.00 98.41 50 SER G O 1
ATOM 6722 N N . SER G 4 51 ? 153.176 126.958 185.121 1.00 110.89 51 SER G N 1
ATOM 6723 C CA . SER G 4 51 ? 154.072 126.101 185.879 1.00 109.88 51 SER G CA 1
ATOM 6724 C C . SER G 4 51 ? 154.543 126.805 187.147 1.00 109.39 51 SER G C 1
ATOM 6725 O O . SER G 4 51 ? 154.345 128.007 187.338 1.00 111.56 51 SER G O 1
ATOM 6728 N N . SER G 4 52 ? 155.191 126.036 188.022 1.00 121.38 52 SER G N 1
ATOM 6729 C CA . SER G 4 52 ? 155.721 126.614 189.251 1.00 123.24 52 SER G CA 1
ATOM 6730 C C . SER G 4 52 ? 156.770 127.676 188.956 1.00 120.81 52 SER G C 1
ATOM 6731 O O . SER G 4 52 ? 157.047 128.526 189.809 1.00 118.62 52 SER G O 1
ATOM 6734 N N . TRP G 4 53 ? 157.368 127.643 187.764 1.00 115.47 53 TRP G N 1
ATOM 6735 C CA . TRP G 4 53 ? 158.318 128.681 187.390 1.00 116.05 53 TRP G CA 1
ATOM 6736 C C . TRP G 4 53 ? 157.656 130.044 187.268 1.00 118.13 53 TRP G C 1
ATOM 6737 O O . TRP G 4 53 ? 158.340 131.064 187.389 1.00 120.06 53 TRP G O 1
ATOM 6748 N N . GLY G 4 54 ? 156.343 130.085 187.039 1.00 113.63 54 GLY G N 1
ATOM 6749 C CA . GLY G 4 54 ? 155.669 131.363 186.910 1.00 110.17 54 GLY G CA 1
ATOM 6750 C C . GLY G 4 54 ? 155.850 132.246 188.125 1.00 110.20 54 GLY G C 1
ATOM 6751 O O . GLY G 4 54 ? 155.796 133.473 188.019 1.00 110.32 54 GLY G O 1
ATOM 6752 N N . GLU G 4 55 ? 156.084 131.643 189.290 1.00 130.53 55 GLU G N 1
ATOM 6753 C CA . GLU G 4 55 ? 156.269 132.427 190.503 1.00 129.66 55 GLU G CA 1
ATOM 6754 C C . GLU G 4 55 ? 157.501 133.313 190.425 1.00 128.93 55 GLU G C 1
ATOM 6755 O O . GLU G 4 55 ? 157.639 134.234 191.236 1.00 130.18 55 GLU G O 1
ATOM 6761 N N . MET G 4 56 ? 158.398 133.060 189.471 1.00 116.47 56 MET G N 1
ATOM 6762 C CA . MET G 4 56 ? 159.609 133.865 189.377 1.00 115.99 56 MET G CA 1
ATOM 6763 C C . MET G 4 56 ? 159.284 135.335 189.160 1.00 118.81 56 MET G C 1
ATOM 6764 O O . MET G 4 56 ? 159.960 136.207 189.715 1.00 121.67 56 MET G O 1
ATOM 6769 N N . LEU G 4 57 ? 158.256 135.633 188.365 1.00 97.87 57 LEU G N 1
ATOM 6770 C CA . LEU G 4 57 ? 157.900 137.023 188.112 1.00 91.34 57 LEU G CA 1
ATOM 6771 C C . LEU G 4 57 ? 157.493 137.756 189.380 1.00 91.14 57 LEU G C 1
ATOM 6772 O O . LEU G 4 57 ? 157.596 138.984 189.427 1.00 94.14 57 LEU G O 1
ATOM 6777 N N . VAL G 4 58 ? 157.038 137.041 190.400 1.00 97.89 58 VAL G N 1
ATOM 6778 C CA . VAL G 4 58 ? 156.565 137.678 191.623 1.00 99.79 58 VAL G CA 1
ATOM 6779 C C . VAL G 4 58 ? 157.762 138.134 192.443 1.00 105.93 58 VAL G C 1
ATOM 6780 O O . VAL G 4 58 ? 158.651 137.337 192.764 1.00 108.03 58 VAL G O 1
ATOM 6784 N N . VAL G 4 59 ? 157.783 139.416 192.790 1.00 112.78 59 VAL G N 1
ATOM 6785 C CA . VAL G 4 59 ? 158.817 139.993 193.639 1.00 112.26 59 VAL G CA 1
ATOM 6786 C C . VAL G 4 59 ? 158.136 140.695 194.803 1.00 114.23 59 VAL G C 1
ATOM 6787 O O . VAL G 4 59 ? 157.185 141.459 194.609 1.00 113.90 59 VAL G O 1
ATOM 6791 N N . GLN G 4 60 ? 158.620 140.430 196.012 1.00 139.58 60 GLN G N 1
ATOM 6792 C CA . GLN G 4 60 ? 158.021 140.995 197.213 1.00 141.09 60 GLN G CA 1
ATOM 6793 C C . GLN G 4 60 ? 159.048 141.094 198.335 1.00 139.59 60 GLN G C 1
ATOM 6794 O O . GLN G 4 60 ? 159.037 142.042 199.119 1.00 137.09 60 GLN G O 1
ATOM 6800 N N . SER H 4 22 ? 160.615 207.429 155.200 1.00 163.50 22 SER H N 1
ATOM 6801 C CA . SER H 4 22 ? 162.068 207.370 155.102 1.00 165.26 22 SER H CA 1
ATOM 6802 C C . SER H 4 22 ? 162.553 205.933 155.297 1.00 166.78 22 SER H C 1
ATOM 6803 O O . SER H 4 22 ? 161.956 204.997 154.766 1.00 164.47 22 SER H O 1
ATOM 6806 N N . THR H 4 23 ? 163.633 205.756 156.063 1.00 174.15 23 THR H N 1
ATOM 6807 C CA . THR H 4 23 ? 164.221 204.433 156.234 1.00 173.31 23 THR H CA 1
ATOM 6808 C C . THR H 4 23 ? 163.317 203.471 156.991 1.00 172.57 23 THR H C 1
ATOM 6809 O O . THR H 4 23 ? 163.500 202.255 156.865 1.00 171.93 23 THR H O 1
ATOM 6813 N N . TYR H 4 24 ? 162.352 203.970 157.767 1.00 176.50 24 TYR H N 1
ATOM 6814 C CA . TYR H 4 24 ? 161.512 203.068 158.547 1.00 175.89 24 TYR H CA 1
ATOM 6815 C C . TYR H 4 24 ? 160.759 202.083 157.664 1.00 175.83 24 TYR H C 1
ATOM 6816 O O . TYR H 4 24 ? 160.386 201.004 158.136 1.00 173.65 24 TYR H O 1
ATOM 6825 N N . ASP H 4 25 ? 160.527 202.423 156.396 1.00 178.34 25 ASP H N 1
ATOM 6826 C CA . ASP H 4 25 ? 159.960 201.448 155.472 1.00 178.56 25 ASP H CA 1
ATOM 6827 C C . ASP H 4 25 ? 160.922 200.288 155.251 1.00 178.12 25 ASP H C 1
ATOM 6828 O O . ASP H 4 25 ? 160.527 199.118 155.309 1.00 175.05 25 ASP H O 1
ATOM 6833 N N . SER H 4 26 ? 162.197 200.596 155.004 1.00 171.70 26 SER H N 1
ATOM 6834 C CA . SER H 4 26 ? 163.174 199.548 154.731 1.00 169.54 26 SER H CA 1
ATOM 6835 C C . SER H 4 26 ? 163.499 198.741 155.981 1.00 166.95 26 SER H C 1
ATOM 6836 O O . SER H 4 26 ? 163.989 197.611 155.879 1.00 163.74 26 SER H O 1
ATOM 6839 N N . LEU H 4 27 ? 163.230 199.297 157.164 1.00 151.48 27 LEU H N 1
ATOM 6840 C CA . LEU H 4 27 ? 163.614 198.625 158.399 1.00 149.02 27 LEU H CA 1
ATOM 6841 C C . LEU H 4 27 ? 162.921 197.278 158.550 1.00 148.86 27 LEU H C 1
ATOM 6842 O O . LEU H 4 27 ? 163.496 196.347 159.123 1.00 145.38 27 LEU H O 1
ATOM 6847 N N . THR H 4 28 ? 161.697 197.150 158.044 1.00 156.10 28 THR H N 1
ATOM 6848 C CA . THR H 4 28 ? 160.924 195.924 158.176 1.00 156.18 28 THR H CA 1
ATOM 6849 C C . THR H 4 28 ? 160.962 195.069 156.917 1.00 156.40 28 THR H C 1
ATOM 6850 O O . THR H 4 28 ? 160.111 194.189 156.752 1.00 153.56 28 THR H O 1
ATOM 6854 N N . SER H 4 29 ? 161.926 195.303 156.031 1.00 148.20 29 SER H N 1
ATOM 6855 C CA . SER H 4 29 ? 162.029 194.518 154.812 1.00 145.16 29 SER H CA 1
ATOM 6856 C C . SER H 4 29 ? 162.144 193.033 155.142 1.00 142.39 29 SER H C 1
ATOM 6857 O O . SER H 4 29 ? 162.407 192.639 156.280 1.00 143.96 29 SER H O 1
ATOM 6860 N N . SER H 4 30 ? 161.937 192.201 154.122 1.00 141.00 30 SER H N 1
ATOM 6861 C CA . SER H 4 30 ? 161.986 190.759 154.335 1.00 141.93 30 SER H CA 1
ATOM 6862 C C . SER H 4 30 ? 163.358 190.308 154.814 1.00 142.20 30 SER H C 1
ATOM 6863 O O . SER H 4 30 ? 163.455 189.491 155.736 1.00 141.34 30 SER H O 1
ATOM 6866 N N . GLU H 4 31 ? 164.427 190.822 154.206 1.00 136.63 31 GLU H N 1
ATOM 6867 C CA . GLU H 4 31 ? 165.768 190.390 154.578 1.00 137.02 31 GLU H CA 1
ATOM 6868 C C . GLU H 4 31 ? 166.162 190.872 155.968 1.00 135.27 31 GLU H C 1
ATOM 6869 O O . GLU H 4 31 ? 166.822 190.137 156.709 1.00 132.71 31 GLU H O 1
ATOM 6875 N N . ASN H 4 32 ? 165.762 192.087 156.343 1.00 126.56 32 ASN H N 1
ATOM 6876 C CA . ASN H 4 32 ? 166.124 192.616 157.652 1.00 124.29 32 ASN H CA 1
ATOM 6877 C C . ASN H 4 32 ? 165.180 192.139 158.745 1.00 123.29 32 ASN H C 1
ATOM 6878 O O . ASN H 4 32 ? 165.323 192.551 159.900 1.00 123.47 32 ASN H O 1
ATOM 6883 N N . ALA H 4 33 ? 164.207 191.293 158.409 1.00 119.49 33 ALA H N 1
ATOM 6884 C CA . ALA H 4 33 ? 163.222 190.878 159.400 1.00 119.43 33 ALA H CA 1
ATOM 6885 C C . ALA H 4 33 ? 163.876 190.116 160.545 1.00 116.92 33 ALA H C 1
ATOM 6886 O O . ALA H 4 33 ? 163.695 190.457 161.718 1.00 120.59 33 ALA H O 1
ATOM 6888 N N . SER H 4 34 ? 164.650 189.080 160.222 1.00 109.33 34 SER H N 1
ATOM 6889 C CA . SER H 4 34 ? 165.236 188.251 161.269 1.00 111.74 34 SER H CA 1
ATOM 6890 C C . SER H 4 34 ? 166.260 189.029 162.084 1.00 111.84 34 SER H C 1
ATOM 6891 O O . SER H 4 34 ? 166.289 188.930 163.315 1.00 109.78 34 SER H O 1
ATOM 6894 N N . VAL H 4 35 ? 167.107 189.809 161.416 1.00 105.43 35 VAL H N 1
ATOM 6895 C CA . VAL H 4 35 ? 168.169 190.518 162.121 1.00 97.87 35 VAL H CA 1
ATOM 6896 C C . VAL H 4 35 ? 167.581 191.515 163.108 1.00 99.32 35 VAL H C 1
ATOM 6897 O O . VAL H 4 35 ? 167.950 191.536 164.286 1.00 102.67 35 VAL H O 1
ATOM 6901 N N . VAL H 4 36 ? 166.652 192.353 162.649 1.00 103.03 36 VAL H N 1
ATOM 6902 C CA . VAL H 4 36 ? 166.114 193.377 163.535 1.00 101.59 36 VAL H CA 1
ATOM 6903 C C . VAL H 4 36 ? 165.303 192.743 164.653 1.00 101.41 36 VAL H C 1
ATOM 6904 O O . VAL H 4 36 ? 165.315 193.232 165.788 1.00 103.65 36 VAL H O 1
ATOM 6908 N N . ARG H 4 37 ? 164.581 191.660 164.365 1.00 102.99 37 ARG H N 1
ATOM 6909 C CA . ARG H 4 37 ? 163.862 190.966 165.427 1.00 105.05 37 ARG H CA 1
ATOM 6910 C C . ARG H 4 37 ? 164.827 190.383 166.449 1.00 106.88 37 ARG H C 1
ATOM 6911 O O . ARG H 4 37 ? 164.588 190.466 167.658 1.00 108.92 37 ARG H O 1
ATOM 6919 N N . SER H 4 38 ? 165.926 189.789 165.983 1.00 97.63 38 SER H N 1
ATOM 6920 C CA . SER H 4 38 ? 166.871 189.167 166.904 1.00 94.58 38 SER H CA 1
ATOM 6921 C C . SER H 4 38 ? 167.533 190.202 167.803 1.00 89.95 38 SER H C 1
ATOM 6922 O O . SER H 4 38 ? 167.746 189.952 168.993 1.00 96.04 38 SER H O 1
ATOM 6925 N N . ILE H 4 39 ? 167.875 191.367 167.253 1.00 78.53 39 ILE H N 1
ATOM 6926 C CA . ILE H 4 39 ? 168.528 192.394 168.060 1.00 82.14 39 ILE H CA 1
ATOM 6927 C C . ILE H 4 39 ? 167.608 192.856 169.180 1.00 85.48 39 ILE H C 1
ATOM 6928 O O . ILE H 4 39 ? 168.038 193.022 170.328 1.00 86.46 39 ILE H O 1
ATOM 6933 N N . ALA H 4 40 ? 166.332 193.081 168.869 1.00 91.36 40 ALA H N 1
ATOM 6934 C CA . ALA H 4 40 ? 165.406 193.575 169.881 1.00 93.26 40 ALA H CA 1
ATOM 6935 C C . ALA H 4 40 ? 165.269 192.582 171.026 1.00 92.82 40 ALA H C 1
ATOM 6936 O O . ALA H 4 40 ? 165.313 192.961 172.201 1.00 97.26 40 ALA H O 1
ATOM 6938 N N . PHE H 4 41 ? 165.113 191.299 170.701 1.00 92.31 41 PHE H N 1
ATOM 6939 C CA . PHE H 4 41 ? 164.996 190.285 171.742 1.00 94.28 41 PHE H CA 1
ATOM 6940 C C . PHE H 4 41 ? 166.227 190.288 172.639 1.00 94.01 41 PHE H C 1
ATOM 6941 O O . PHE H 4 41 ? 166.110 190.232 173.867 1.00 95.54 41 PHE H O 1
ATOM 6949 N N . PHE H 4 42 ? 167.417 190.370 172.046 1.00 85.76 42 PHE H N 1
ATOM 6950 C CA . PHE H 4 42 ? 168.629 190.451 172.853 1.00 86.52 42 PHE H CA 1
ATOM 6951 C C . PHE H 4 42 ? 168.622 191.704 173.716 1.00 87.33 42 PHE H C 1
ATOM 6952 O O . PHE H 4 42 ? 168.974 191.659 174.899 1.00 91.57 42 PHE H O 1
ATOM 6960 N N . GLY H 4 43 ? 168.218 192.835 173.142 1.00 92.29 43 GLY H N 1
ATOM 6961 C CA . GLY H 4 43 ? 168.188 194.065 173.915 1.00 95.20 43 GLY H CA 1
ATOM 6962 C C . GLY H 4 43 ? 167.280 193.967 175.125 1.00 93.48 43 GLY H C 1
ATOM 6963 O O . GLY H 4 43 ? 167.638 194.410 176.218 1.00 89.80 43 GLY H O 1
ATOM 6964 N N . ALA H 4 44 ? 166.093 193.386 174.949 1.00 92.64 44 ALA H N 1
ATOM 6965 C CA . ALA H 4 44 ? 165.185 193.228 176.078 1.00 91.25 44 ALA H CA 1
ATOM 6966 C C . ALA H 4 44 ? 165.774 192.305 177.135 1.00 94.58 44 ALA H C 1
ATOM 6967 O O . ALA H 4 44 ? 165.730 192.614 178.330 1.00 99.13 44 ALA H O 1
ATOM 6969 N N . ALA H 4 45 ? 166.341 191.173 176.715 1.00 88.63 45 ALA H N 1
ATOM 6970 C CA . ALA H 4 45 ? 166.856 190.208 177.680 1.00 88.21 45 ALA H CA 1
ATOM 6971 C C . ALA H 4 45 ? 167.965 190.814 178.528 1.00 90.28 45 ALA H C 1
ATOM 6972 O O . ALA H 4 45 ? 167.998 190.624 179.748 1.00 91.42 45 ALA H O 1
ATOM 6974 N N . VAL H 4 46 ? 168.881 191.553 177.902 1.00 91.34 46 VAL H N 1
ATOM 6975 C CA . VAL H 4 46 ? 169.977 192.161 178.649 1.00 85.88 46 VAL H CA 1
ATOM 6976 C C . VAL H 4 46 ? 169.431 193.101 179.714 1.00 90.04 46 VAL H C 1
ATOM 6977 O O . VAL H 4 46 ? 169.852 193.066 180.875 1.00 91.98 46 VAL H O 1
ATOM 6981 N N . ALA H 4 47 ? 168.485 193.959 179.334 1.00 96.94 47 ALA H N 1
ATOM 6982 C CA . ALA H 4 47 ? 167.896 194.872 180.306 1.00 97.38 47 ALA H CA 1
ATOM 6983 C C . ALA H 4 47 ? 167.141 194.109 181.386 1.00 97.22 47 ALA H C 1
ATOM 6984 O O . ALA H 4 47 ? 167.233 194.443 182.573 1.00 96.95 47 ALA H O 1
ATOM 6986 N N . PHE H 4 48 ? 166.395 193.076 180.995 1.00 96.78 48 PHE H N 1
ATOM 6987 C CA . PHE H 4 48 ? 165.597 192.336 181.965 1.00 96.12 48 PHE H CA 1
ATOM 6988 C C . PHE H 4 48 ? 166.479 191.694 183.026 1.00 98.69 48 PHE H C 1
ATOM 6989 O O . PHE H 4 48 ? 166.184 191.771 184.223 1.00 104.01 48 PHE H O 1
ATOM 6997 N N . LEU H 4 49 ? 167.574 191.058 182.607 1.00 90.80 49 LEU H N 1
ATOM 6998 C CA . LEU H 4 49 ? 168.456 190.415 183.574 1.00 91.44 49 LEU H CA 1
ATOM 6999 C C . LEU H 4 49 ? 169.217 191.443 184.398 1.00 91.93 49 LEU H C 1
ATOM 7000 O O . LEU H 4 49 ? 169.417 191.255 185.603 1.00 97.60 49 LEU H O 1
ATOM 7005 N N . SER H 4 50 ? 169.647 192.533 183.774 1.00 90.52 50 SER H N 1
ATOM 7006 C CA . SER H 4 50 ? 170.473 193.526 184.445 1.00 92.07 50 SER H CA 1
ATOM 7007 C C . SER H 4 50 ? 169.659 194.572 185.192 1.00 98.41 50 SER H C 1
ATOM 7008 O O . SER H 4 50 ? 170.181 195.656 185.469 1.00 101.15 50 SER H O 1
ATOM 7011 N N . SER H 4 51 ? 168.405 194.279 185.524 1.00 109.03 51 SER H N 1
ATOM 7012 C CA . SER H 4 51 ? 167.551 195.213 186.241 1.00 108.29 51 SER H CA 1
ATOM 7013 C C . SER H 4 51 ? 166.834 194.474 187.360 1.00 109.21 51 SER H C 1
ATOM 7014 O O . SER H 4 51 ? 166.835 193.243 187.423 1.00 111.89 51 SER H O 1
ATOM 7017 N N . SER H 4 52 ? 166.203 195.245 188.246 1.00 121.23 52 SER H N 1
ATOM 7018 C CA . SER H 4 52 ? 165.522 194.648 189.387 1.00 122.60 52 SER H CA 1
ATOM 7019 C C . SER H 4 52 ? 164.462 193.645 188.959 1.00 120.91 52 SER H C 1
ATOM 7020 O O . SER H 4 52 ? 164.131 192.744 189.736 1.00 118.55 52 SER H O 1
ATOM 7023 N N . TRP H 4 53 ? 163.918 193.781 187.749 1.00 116.80 53 TRP H N 1
ATOM 7024 C CA . TRP H 4 53 ? 162.974 192.783 187.263 1.00 116.64 53 TRP H CA 1
ATOM 7025 C C . TRP H 4 53 ? 163.622 191.411 187.160 1.00 118.47 53 TRP H C 1
ATOM 7026 O O . TRP H 4 53 ? 162.935 190.391 187.274 1.00 120.77 53 TRP H O 1
ATOM 7037 N N . GLY H 4 54 ? 164.938 191.364 186.952 1.00 113.92 54 GLY H N 1
ATOM 7038 C CA . GLY H 4 54 ? 165.611 190.083 186.835 1.00 110.54 54 GLY H CA 1
ATOM 7039 C C . GLY H 4 54 ? 165.422 189.204 188.052 1.00 109.56 54 GLY H C 1
ATOM 7040 O O . GLY H 4 54 ? 165.467 187.977 187.949 1.00 109.62 54 GLY H O 1
ATOM 7041 N N . GLU H 4 55 ? 165.194 189.812 189.217 1.00 129.65 55 GLU H N 1
ATOM 7042 C CA . GLU H 4 55 ? 165.016 189.033 190.434 1.00 129.30 55 GLU H CA 1
ATOM 7043 C C . GLU H 4 55 ? 163.814 188.108 190.350 1.00 128.59 55 GLU H C 1
ATOM 7044 O O . GLU H 4 55 ? 163.725 187.154 191.129 1.00 129.21 55 GLU H O 1
ATOM 7050 N N . MET H 4 56 ? 162.888 188.364 189.425 1.00 118.72 56 MET H N 1
ATOM 7051 C CA . MET H 4 56 ? 161.689 187.539 189.344 1.00 119.11 56 MET H CA 1
ATOM 7052 C C . MET H 4 56 ? 162.034 186.077 189.100 1.00 121.43 56 MET H C 1
ATOM 7053 O O . MET H 4 56 ? 161.305 185.187 189.547 1.00 124.97 56 MET H O 1
ATOM 7058 N N . LEU H 4 57 ? 163.137 185.807 188.403 1.00 97.30 57 LEU H N 1
ATOM 7059 C CA . LEU H 4 57 ? 163.516 184.426 188.133 1.00 90.65 57 LEU H CA 1
ATOM 7060 C C . LEU H 4 57 ? 163.928 183.680 189.391 1.00 90.47 57 LEU H C 1
ATOM 7061 O O . LEU H 4 57 ? 163.872 182.447 189.408 1.00 94.71 57 LEU H O 1
ATOM 7066 N N . VAL H 4 58 ? 164.335 184.387 190.437 1.00 97.11 58 VAL H N 1
ATOM 7067 C CA . VAL H 4 58 ? 164.829 183.739 191.645 1.00 99.85 58 VAL H CA 1
ATOM 7068 C C . VAL H 4 58 ? 163.647 183.275 192.483 1.00 105.51 58 VAL H C 1
ATOM 7069 O O . VAL H 4 58 ? 162.754 184.064 192.809 1.00 106.95 58 VAL H O 1
ATOM 7073 N N . VAL H 4 59 ? 163.646 181.995 192.838 1.00 113.28 59 VAL H N 1
ATOM 7074 C CA . VAL H 4 59 ? 162.631 181.412 193.705 1.00 113.40 59 VAL H CA 1
ATOM 7075 C C . VAL H 4 59 ? 163.336 180.723 194.863 1.00 115.98 59 VAL H C 1
ATOM 7076 O O . VAL H 4 59 ? 164.290 179.964 194.659 1.00 114.86 59 VAL H O 1
ATOM 7080 N N . GLN H 4 60 ? 162.869 180.990 196.078 1.00 144.19 60 GLN H N 1
ATOM 7081 C CA . GLN H 4 60 ? 163.489 180.436 197.274 1.00 145.04 60 GLN H CA 1
ATOM 7082 C C . GLN H 4 60 ? 162.472 180.316 198.403 1.00 143.50 60 GLN H C 1
ATOM 7083 O O . GLN H 4 60 ? 162.382 179.282 199.063 1.00 140.89 60 GLN H O 1
ATOM 7089 N N . ALA I 5 3 ? 108.603 151.349 150.650 1.00 160.69 3 ALA I N 1
ATOM 7090 C CA . ALA I 5 3 ? 108.616 152.030 149.361 1.00 161.81 3 ALA I CA 1
ATOM 7091 C C . ALA I 5 3 ? 109.329 153.372 149.473 1.00 163.32 3 ALA I C 1
ATOM 7092 O O . ALA I 5 3 ? 109.283 154.022 150.516 1.00 162.14 3 ALA I O 1
ATOM 7094 N N . LEU I 5 4 ? 109.986 153.781 148.390 1.00 173.73 4 LEU I N 1
ATOM 7095 C CA . LEU I 5 4 ? 110.709 155.042 148.359 1.00 173.15 4 LEU I CA 1
ATOM 7096 C C . LEU I 5 4 ? 110.475 155.714 147.015 1.00 171.32 4 LEU I C 1
ATOM 7097 O O . LEU I 5 4 ? 110.235 155.048 146.005 1.00 170.04 4 LEU I O 1
ATOM 7102 N N . SER I 5 5 ? 110.548 157.042 147.016 1.00 178.00 5 SER I N 1
ATOM 7103 C CA . SER I 5 5 ? 110.316 157.836 145.820 1.00 178.21 5 SER I CA 1
ATOM 7104 C C . SER I 5 5 ? 111.356 158.945 145.751 1.00 178.44 5 SER I C 1
ATOM 7105 O O . SER I 5 5 ? 111.941 159.340 146.762 1.00 180.50 5 SER I O 1
ATOM 7108 N N . GLU I 5 6 ? 111.578 159.448 144.535 1.00 168.63 6 GLU I N 1
ATOM 7109 C CA . GLU I 5 6 ? 112.583 160.488 144.346 1.00 168.46 6 GLU I CA 1
ATOM 7110 C C . GLU I 5 6 ? 112.242 161.734 145.153 1.00 169.59 6 GLU I C 1
ATOM 7111 O O . GLU I 5 6 ? 113.127 162.355 145.753 1.00 167.84 6 GLU I O 1
ATOM 7117 N N . GLU I 5 7 ? 110.963 162.117 145.179 1.00 171.27 7 GLU I N 1
ATOM 7118 C CA . GLU I 5 7 ? 110.568 163.302 145.933 1.00 171.72 7 GLU I CA 1
ATOM 7119 C C . GLU I 5 7 ? 110.843 163.139 147.420 1.00 170.84 7 GLU I C 1
ATOM 7120 O O . GLU I 5 7 ? 111.326 164.075 148.068 1.00 169.47 7 GLU I O 1
ATOM 7126 N N . SER I 5 8 ? 110.532 161.975 147.982 1.00 169.35 8 SER I N 1
ATOM 7127 C CA . SER I 5 8 ? 110.788 161.732 149.394 1.00 168.84 8 SER I CA 1
ATOM 7128 C C . SER I 5 8 ? 112.276 161.598 149.692 1.00 168.57 8 SER I C 1
ATOM 7129 O O . SER I 5 8 ? 112.748 162.083 150.726 1.00 167.65 8 SER I O 1
ATOM 7132 N N . LYS I 5 9 ? 113.028 160.956 148.798 1.00 170.28 9 LYS I N 1
ATOM 7133 C CA . LYS I 5 9 ? 114.435 160.685 149.069 1.00 170.58 9 LYS I CA 1
ATOM 7134 C C . LYS I 5 9 ? 115.226 161.978 149.226 1.00 169.83 9 LYS I C 1
ATOM 7135 O O . LYS I 5 9 ? 116.069 162.098 150.121 1.00 168.96 9 LYS I O 1
ATOM 7141 N N . GLU I 5 10 ? 114.972 162.959 148.359 1.00 172.05 10 GLU I N 1
ATOM 7142 C CA . GLU I 5 10 ? 115.726 164.207 148.429 1.00 172.79 10 GLU I CA 1
ATOM 7143 C C . GLU I 5 10 ? 115.446 164.950 149.729 1.00 172.78 10 GLU I C 1
ATOM 7144 O O . GLU I 5 10 ? 116.364 165.498 150.350 1.00 171.22 10 GLU I O 1
ATOM 7150 N N . ARG I 5 11 ? 114.183 164.984 150.159 1.00 167.40 11 ARG I N 1
ATOM 7151 C CA . ARG I 5 11 ? 113.839 165.712 151.375 1.00 166.45 11 ARG I CA 1
ATOM 7152 C C . ARG I 5 11 ? 114.455 165.054 152.603 1.00 165.79 11 ARG I C 1
ATOM 7153 O O . ARG I 5 11 ? 115.076 165.725 153.435 1.00 162.54 11 ARG I O 1
ATOM 7161 N N . ILE I 5 12 ? 114.295 163.735 152.734 1.00 163.12 12 ILE I N 1
ATOM 7162 C CA . ILE I 5 12 ? 114.870 163.037 153.878 1.00 162.46 12 ILE I CA 1
ATOM 7163 C C . ILE I 5 12 ? 116.386 163.139 153.850 1.00 161.96 12 ILE I C 1
ATOM 7164 O O . ILE I 5 12 ? 117.031 163.235 154.900 1.00 160.84 12 ILE I O 1
ATOM 7169 N N . GLY I 5 13 ? 116.979 163.125 152.656 1.00 160.27 13 GLY I N 1
ATOM 7170 C CA . GLY I 5 13 ? 118.426 163.220 152.560 1.00 159.54 13 GLY I CA 1
ATOM 7171 C C . GLY I 5 13 ? 118.969 164.493 153.175 1.00 159.01 13 GLY I C 1
ATOM 7172 O O . GLY I 5 13 ? 119.957 164.470 153.911 1.00 158.89 13 GLY I O 1
ATOM 7173 N N . LYS I 5 14 ? 118.332 165.628 152.880 1.00 155.10 14 LYS I N 1
ATOM 7174 C CA . LYS I 5 14 ? 118.794 166.883 153.460 1.00 155.24 14 LYS I CA 1
ATOM 7175 C C . LYS I 5 14 ? 118.441 166.978 154.937 1.00 156.00 14 LYS I C 1
ATOM 7176 O O . LYS I 5 14 ? 119.181 167.600 155.708 1.00 155.53 14 LYS I O 1
ATOM 7182 N N . LEU I 5 15 ? 117.330 166.369 155.356 1.00 147.89 15 LEU I N 1
ATOM 7183 C CA . LEU I 5 15 ? 116.973 166.396 156.770 1.00 146.95 15 LEU I CA 1
ATOM 7184 C C . LEU I 5 15 ? 118.083 165.790 157.614 1.00 145.93 15 LEU I C 1
ATOM 7185 O O . LEU I 5 15 ? 118.466 166.344 158.651 1.00 146.06 15 LEU I O 1
ATOM 7190 N N . ILE I 5 16 ? 118.617 164.649 157.183 1.00 142.27 16 ILE I N 1
ATOM 7191 C CA . ILE I 5 16 ? 119.770 164.076 157.866 1.00 141.59 16 ILE I CA 1
ATOM 7192 C C . ILE I 5 16 ? 120.946 165.039 157.803 1.00 139.87 16 ILE I C 1
ATOM 7193 O O . ILE I 5 16 ? 121.650 165.249 158.797 1.00 139.36 16 ILE I O 1
ATOM 7198 N N . ASP I 5 17 ? 121.174 165.645 156.638 1.00 143.33 17 ASP I N 1
ATOM 7199 C CA . ASP I 5 17 ? 122.271 166.596 156.508 1.00 142.03 17 ASP I CA 1
ATOM 7200 C C . ASP I 5 17 ? 122.084 167.774 157.451 1.00 140.51 17 ASP I C 1
ATOM 7201 O O . ASP I 5 17 ? 123.040 168.220 158.094 1.00 141.88 17 ASP I O 1
ATOM 7206 N N . ILE I 5 18 ? 120.861 168.293 157.549 1.00 130.62 18 ILE I N 1
ATOM 7207 C CA . ILE I 5 18 ? 120.587 169.351 158.516 1.00 131.26 18 ILE I CA 1
ATOM 7208 C C . ILE I 5 18 ? 120.838 168.843 159.928 1.00 132.40 18 ILE I C 1
ATOM 7209 O O . ILE I 5 18 ? 121.467 169.519 160.749 1.00 130.04 18 ILE I O 1
ATOM 7214 N N . SER I 5 19 ? 120.353 167.639 160.232 1.00 137.32 19 SER I N 1
ATOM 7215 C CA . SER I 5 19 ? 120.593 167.070 161.552 1.00 133.68 19 SER I CA 1
ATOM 7216 C C . SER I 5 19 ? 122.077 166.840 161.793 1.00 131.50 19 SER I C 1
ATOM 7217 O O . SER I 5 19 ? 122.570 167.086 162.899 1.00 130.31 19 SER I O 1
ATOM 7220 N N . ARG I 5 20 ? 122.807 166.374 160.778 1.00 124.94 20 ARG I N 1
ATOM 7221 C CA . ARG I 5 20 ? 124.229 166.111 160.963 1.00 121.76 20 ARG I CA 1
ATOM 7222 C C . ARG I 5 20 ? 124.967 167.380 161.361 1.00 120.81 20 ARG I C 1
ATOM 7223 O O . ARG I 5 20 ? 125.837 167.357 162.238 1.00 123.78 20 ARG I O 1
ATOM 7231 N N . VAL I 5 21 ? 124.641 168.501 160.721 1.00 114.02 21 VAL I N 1
ATOM 7232 C CA . VAL I 5 21 ? 125.316 169.744 161.071 1.00 114.86 21 VAL I CA 1
ATOM 7233 C C . VAL I 5 21 ? 124.860 170.247 162.433 1.00 115.22 21 VAL I C 1
ATOM 7234 O O . VAL I 5 21 ? 125.640 170.879 163.152 1.00 119.59 21 VAL I O 1
ATOM 7238 N N . VAL I 5 22 ? 123.608 169.989 162.817 1.00 109.01 22 VAL I N 1
ATOM 7239 C CA . VAL I 5 22 ? 123.114 170.506 164.090 1.00 111.77 22 VAL I CA 1
ATOM 7240 C C . VAL I 5 22 ? 123.931 169.941 165.243 1.00 110.94 22 VAL I C 1
ATOM 7241 O O . VAL I 5 22 ? 124.421 170.684 166.100 1.00 111.41 22 VAL I O 1
ATOM 7245 N N . VAL I 5 23 ? 124.100 168.619 165.281 1.00 103.56 23 VAL I N 1
ATOM 7246 C CA . VAL I 5 23 ? 124.880 168.036 166.365 1.00 101.20 23 VAL I CA 1
ATOM 7247 C C . VAL I 5 23 ? 126.343 168.423 166.229 1.00 101.04 23 VAL I C 1
ATOM 7248 O O . VAL I 5 23 ? 127.028 168.643 167.233 1.00 107.03 23 VAL I O 1
ATOM 7252 N N . HIS I 5 24 ? 126.850 168.522 164.999 1.00 103.91 24 HIS I N 1
ATOM 7253 C CA . HIS I 5 24 ? 128.264 168.823 164.815 1.00 106.06 24 HIS I CA 1
ATOM 7254 C C . HIS I 5 24 ? 128.665 170.081 165.571 1.00 106.37 24 HIS I C 1
ATOM 7255 O O . HIS I 5 24 ? 129.783 170.171 166.089 1.00 108.94 24 HIS I O 1
ATOM 7262 N N . TYR I 5 25 ? 127.772 171.066 165.639 1.00 111.24 25 TYR I N 1
ATOM 7263 C CA . TYR I 5 25 ? 128.070 172.318 166.320 1.00 113.49 25 TYR I CA 1
ATOM 7264 C C . TYR I 5 25 ? 127.454 172.379 167.712 1.00 112.32 25 TYR I C 1
ATOM 7265 O O . TYR I 5 25 ? 128.142 172.700 168.684 1.00 113.43 25 TYR I O 1
ATOM 7274 N N . GLY I 5 26 ? 126.163 172.069 167.824 1.00 103.30 26 GLY I N 1
ATOM 7275 C CA . GLY I 5 26 ? 125.449 172.319 169.062 1.00 103.39 26 GLY I CA 1
ATOM 7276 C C . GLY I 5 26 ? 125.593 171.237 170.112 1.00 104.73 26 GLY I C 1
ATOM 7277 O O . GLY I 5 26 ? 125.105 171.416 171.231 1.00 107.68 26 GLY I O 1
ATOM 7278 N N . TYR I 5 27 ? 126.248 170.121 169.789 1.00 96.83 27 TYR I N 1
ATOM 7279 C CA . TYR I 5 27 ? 126.292 169.014 170.739 1.00 92.36 27 TYR I CA 1
ATOM 7280 C C . TYR I 5 27 ? 127.039 169.402 172.008 1.00 91.99 27 TYR I C 1
ATOM 7281 O O . TYR I 5 27 ? 126.448 169.450 173.092 1.00 97.14 27 TYR I O 1
ATOM 7290 N N . LEU I 5 28 ? 128.334 169.690 171.899 1.00 85.02 28 LEU I N 1
ATOM 7291 C CA . LEU I 5 28 ? 129.095 170.031 173.097 1.00 83.72 28 LEU I CA 1
ATOM 7292 C C . LEU I 5 28 ? 128.468 171.180 173.869 1.00 89.11 28 LEU I C 1
ATOM 7293 O O . LEU I 5 28 ? 128.385 171.083 175.105 1.00 95.99 28 LEU I O 1
ATOM 7298 N N . PRO I 5 29 ? 128.009 172.262 173.241 1.00 94.33 29 PRO I N 1
ATOM 7299 C CA . PRO I 5 29 ? 127.287 173.282 174.010 1.00 94.87 29 PRO I CA 1
ATOM 7300 C C . PRO I 5 29 ? 126.114 172.718 174.783 1.00 92.64 29 PRO I C 1
ATOM 7301 O O . PRO I 5 29 ? 125.809 173.212 175.873 1.00 100.05 29 PRO I O 1
ATOM 7305 N N . LEU I 5 30 ? 125.438 171.700 174.254 1.00 84.82 30 LEU I N 1
ATOM 7306 C CA . LEU I 5 30 ? 124.377 171.067 175.026 1.00 85.72 30 LEU I CA 1
ATOM 7307 C C . LEU I 5 30 ? 124.941 170.354 176.246 1.00 89.00 30 LEU I C 1
ATOM 7308 O O . LEU I 5 30 ? 124.339 170.389 177.324 1.00 98.74 30 LEU I O 1
ATOM 7313 N N . ILE I 5 31 ? 126.093 169.699 176.100 1.00 79.93 31 ILE I N 1
ATOM 7314 C CA . ILE I 5 31 ? 126.702 169.019 177.240 1.00 78.14 31 ILE I CA 1
ATOM 7315 C C . ILE I 5 31 ? 127.060 170.027 178.321 1.00 85.15 31 ILE I C 1
ATOM 7316 O O . ILE I 5 31 ? 126.698 169.865 179.491 1.00 88.00 31 ILE I O 1
ATOM 7321 N N . LEU I 5 32 ? 127.762 171.094 177.941 1.00 89.19 32 LEU I N 1
ATOM 7322 C CA . LEU I 5 32 ? 128.154 172.094 178.925 1.00 85.30 32 LEU I CA 1
ATOM 7323 C C . LEU I 5 32 ? 126.934 172.741 179.559 1.00 91.26 32 LEU I C 1
ATOM 7324 O O . LEU I 5 32 ? 126.948 173.069 180.749 1.00 97.30 32 LEU I O 1
ATOM 7329 N N . TYR I 5 33 ? 125.865 172.930 178.787 1.00 102.79 33 TYR I N 1
ATOM 7330 C CA . TYR I 5 33 ? 124.646 173.484 179.360 1.00 99.76 33 TYR I CA 1
ATOM 7331 C C . TYR I 5 33 ? 124.094 172.570 180.443 1.00 97.75 33 TYR I C 1
ATOM 7332 O O . TYR I 5 33 ? 123.734 173.026 181.532 1.00 105.46 33 TYR I O 1
ATOM 7341 N N . LEU I 5 34 ? 124.017 171.271 180.161 1.00 91.68 34 LEU I N 1
ATOM 7342 C CA . LEU I 5 34 ? 123.482 170.344 181.150 1.00 94.24 34 LEU I CA 1
ATOM 7343 C C . LEU I 5 34 ? 124.350 170.325 182.399 1.00 94.48 34 LEU I C 1
ATOM 7344 O O . LEU I 5 34 ? 123.843 170.379 183.524 1.00 98.25 34 LEU I O 1
ATOM 7349 N N . GLY I 5 35 ? 125.662 170.264 182.222 1.00 101.49 35 GLY I N 1
ATOM 7350 C CA . GLY I 5 35 ? 126.563 170.222 183.354 1.00 104.87 35 GLY I CA 1
ATOM 7351 C C . GLY I 5 35 ? 126.503 171.472 184.204 1.00 106.52 35 GLY I C 1
ATOM 7352 O O . GLY I 5 35 ? 126.424 171.395 185.434 1.00 109.48 35 GLY I O 1
ATOM 7353 N N . TYR I 5 36 ? 126.530 172.636 183.555 1.00 112.52 36 TYR I N 1
ATOM 7354 C CA . TYR I 5 36 ? 126.542 173.893 184.294 1.00 112.53 36 TYR I CA 1
ATOM 7355 C C . TYR I 5 36 ? 125.213 174.140 184.994 1.00 111.59 36 TYR I C 1
ATOM 7356 O O . TYR I 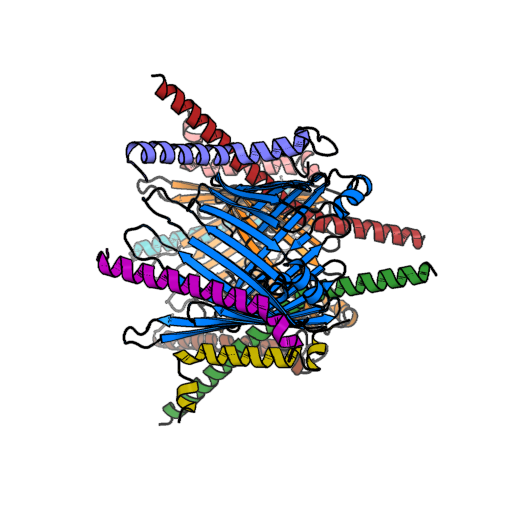5 36 ? 125.178 174.714 186.088 1.00 113.63 36 TYR I O 1
ATOM 7365 N N . THR I 5 37 ? 124.105 173.729 184.376 1.00 113.31 37 THR I N 1
ATOM 7366 C CA . THR I 5 37 ? 122.796 174.008 184.953 1.00 114.08 37 THR I CA 1
ATOM 7367 C C . THR I 5 37 ? 122.480 173.129 186.154 1.00 113.56 37 THR I C 1
ATOM 7368 O O . THR I 5 37 ? 121.957 173.630 187.155 1.00 120.18 37 THR I O 1
ATOM 7372 N N . ARG I 5 38 ? 122.781 171.831 186.084 1.00 97.62 38 ARG I N 1
ATOM 7373 C CA . ARG I 5 38 ? 122.334 170.895 187.108 1.00 102.91 38 ARG I CA 1
ATOM 7374 C C . ARG I 5 38 ? 123.473 170.135 187.778 1.00 104.80 38 ARG I C 1
ATOM 7375 O O . ARG I 5 38 ? 123.237 169.053 188.324 1.00 107.09 38 ARG I O 1
ATOM 7383 N N . SER I 5 39 ? 124.694 170.661 187.759 1.00 119.06 39 SER I N 1
ATOM 7384 C CA . SER I 5 39 ? 125.732 170.115 188.620 1.00 123.53 39 SER I CA 1
ATOM 7385 C C . SER I 5 39 ? 125.398 170.426 190.074 1.00 125.82 39 SER I C 1
ATOM 7386 O O . SER I 5 39 ? 124.734 171.420 190.379 1.00 125.26 39 SER I O 1
ATOM 7389 N N . VAL I 5 40 ? 125.851 169.561 190.977 1.00 140.18 40 VAL I N 1
ATOM 7390 C CA . VAL I 5 40 ? 125.458 169.658 192.382 1.00 140.82 40 VAL I CA 1
ATOM 7391 C C . VAL I 5 40 ? 125.745 171.075 192.872 1.00 144.24 40 VAL I C 1
ATOM 7392 O O . VAL I 5 40 ? 124.799 171.790 193.232 1.00 143.50 40 VAL I O 1
ATOM 7396 N N . PRO I 5 41 ? 126.995 171.537 192.908 1.00 142.80 41 PRO I N 1
ATOM 7397 C CA . PRO I 5 41 ? 127.221 172.980 193.026 1.00 139.57 41 PRO I CA 1
ATOM 7398 C C . PRO I 5 41 ? 127.321 173.613 191.649 1.00 138.13 41 PRO I C 1
ATOM 7399 O O . PRO I 5 41 ? 127.982 173.087 190.750 1.00 136.19 41 PRO I O 1
ATOM 7403 N N . ARG I 5 42 ? 126.664 174.744 191.482 1.00 130.18 42 ARG I N 1
ATOM 7404 C CA . ARG I 5 42 ? 126.767 175.432 190.204 1.00 130.70 42 ARG I CA 1
ATOM 7405 C C . ARG I 5 42 ? 128.073 176.215 190.156 1.00 131.25 42 ARG I C 1
ATOM 7406 O O . ARG I 5 42 ? 128.231 177.187 190.900 1.00 131.65 42 ARG I O 1
ATOM 7414 N N . PRO I 5 43 ? 129.024 175.832 189.307 1.00 127.43 43 PRO I N 1
ATOM 7415 C CA . PRO I 5 43 ? 130.298 176.552 189.275 1.00 129.21 43 PRO I CA 1
ATOM 7416 C C . PRO I 5 43 ? 130.119 177.967 188.756 1.00 131.68 43 PRO I C 1
ATOM 7417 O O . PRO I 5 43 ? 129.234 178.247 187.946 1.00 130.11 43 PRO I O 1
ATOM 7421 N N . SER I 5 44 ? 130.969 178.870 189.239 1.00 150.05 44 SER I N 1
ATOM 7422 C CA . SER I 5 44 ? 131.038 180.193 188.640 1.00 148.91 44 SER I CA 1
ATOM 7423 C C . SER I 5 44 ? 131.477 180.050 187.191 1.00 148.25 44 SER I C 1
ATOM 7424 O O . SER I 5 44 ? 132.461 179.368 186.893 1.00 145.67 44 SER I O 1
ATOM 7427 N N . ILE I 5 45 ? 130.745 180.704 186.288 1.00 150.48 45 ILE I N 1
ATOM 7428 C CA . ILE I 5 45 ? 130.897 180.424 184.864 1.00 148.69 45 ILE I CA 1
ATOM 7429 C C . ILE I 5 45 ? 132.344 180.586 184.421 1.00 150.12 45 ILE I C 1
ATOM 7430 O O . ILE I 5 45 ? 132.755 180.016 183.404 1.00 150.02 45 ILE I O 1
ATOM 7435 N N . ILE I 5 46 ? 133.140 181.354 185.166 1.00 156.79 46 ILE I N 1
ATOM 7436 C CA . ILE I 5 46 ? 134.540 181.535 184.795 1.00 156.88 46 ILE I CA 1
ATOM 7437 C C . ILE I 5 46 ? 135.279 180.202 184.831 1.00 156.72 46 ILE I C 1
ATOM 7438 O O . ILE I 5 46 ? 136.065 179.886 183.930 1.00 155.23 46 ILE I O 1
ATOM 7443 N N . ARG I 5 47 ? 135.036 179.397 185.868 1.00 149.45 47 ARG I N 1
ATOM 7444 C CA . ARG I 5 47 ? 135.752 178.133 186.000 1.00 149.01 47 ARG I CA 1
ATOM 7445 C C . ARG I 5 47 ? 135.419 177.172 184.868 1.00 146.96 47 ARG I C 1
ATOM 7446 O O . ARG I 5 47 ? 136.240 176.314 184.526 1.00 145.40 47 ARG I O 1
ATOM 7454 N N . LEU I 5 48 ? 134.232 177.306 184.274 1.00 125.39 48 LEU I N 1
ATOM 7455 C CA . LEU I 5 48 ? 133.687 176.233 183.449 1.00 124.91 48 LEU I CA 1
ATOM 7456 C C . LEU I 5 48 ? 134.667 175.797 182.367 1.00 129.84 48 LEU I C 1
ATOM 7457 O O . LEU I 5 48 ? 134.926 174.599 182.205 1.00 130.99 48 LEU I O 1
ATOM 7462 N N . LEU I 5 49 ? 135.226 176.747 181.621 1.00 137.53 49 LEU I N 1
ATOM 7463 C CA . LEU I 5 49 ? 136.114 176.440 180.505 1.00 137.08 49 LEU I CA 1
ATOM 7464 C C . LEU I 5 49 ? 137.544 176.887 180.786 1.00 135.39 49 LEU I C 1
ATOM 7465 O O . LEU I 5 49 ? 138.319 177.127 179.859 1.00 132.92 49 LEU I O 1
ATOM 7470 N N . SER I 5 50 ? 137.907 176.997 182.062 1.00 143.70 50 SER I N 1
ATOM 7471 C CA . SER I 5 50 ? 139.264 177.359 182.472 1.00 142.67 50 SER I CA 1
ATOM 7472 C C . SER I 5 50 ? 139.755 176.393 183.543 1.00 141.21 50 SER I C 1
ATOM 7473 O O . SER I 5 50 ? 139.984 176.779 184.692 1.00 137.30 50 SER I O 1
ATOM 7476 N N . PRO I 5 51 ? 139.934 175.114 183.196 1.00 129.36 51 PRO I N 1
ATOM 7477 C CA . PRO I 5 51 ? 140.411 174.149 184.192 1.00 123.63 51 PRO I CA 1
ATOM 7478 C C . PRO I 5 51 ? 141.767 174.513 184.765 1.00 121.18 51 PRO I C 1
ATOM 7479 O O . PRO I 5 51 ? 142.608 175.094 184.074 1.00 118.41 51 PRO I O 1
ATOM 7483 N N . LEU I 5 52 ? 141.982 174.175 186.035 1.00 128.23 52 LEU I N 1
ATOM 7484 C CA . LEU I 5 52 ? 143.262 174.411 186.694 1.00 130.22 52 LEU I CA 1
ATOM 7485 C C . LEU I 5 52 ? 143.635 175.889 186.639 1.00 133.50 52 LEU I C 1
ATOM 7486 O O . LEU I 5 52 ? 144.761 176.254 186.297 1.00 131.76 52 LEU I O 1
ATOM 7491 N N . SER I 5 53 ? 142.676 176.748 186.968 1.00 154.90 53 SER I N 1
ATOM 7492 C CA . SER I 5 53 ? 142.900 178.188 186.958 1.00 152.94 53 SER I CA 1
ATOM 7493 C C . SER I 5 53 ? 143.855 178.598 188.075 1.00 150.51 53 SER I C 1
ATOM 7494 O O . SER I 5 53 ? 143.609 178.321 189.249 1.00 148.80 53 SER I O 1
ATOM 7497 N N . ALA J 5 3 ? 213.543 169.727 150.609 1.00 156.81 3 ALA J N 1
ATOM 7498 C CA . ALA J 5 3 ? 213.207 169.217 149.285 1.00 157.42 3 ALA J CA 1
ATOM 7499 C C . ALA J 5 3 ? 212.458 167.896 149.396 1.00 159.27 3 ALA J C 1
ATOM 7500 O O . ALA J 5 3 ? 212.596 167.176 150.385 1.00 158.39 3 ALA J O 1
ATOM 7502 N N . LEU J 5 4 ? 211.666 167.581 148.373 1.00 171.54 4 LEU J N 1
ATOM 7503 C CA . LEU J 5 4 ? 210.883 166.355 148.333 1.00 171.47 4 LEU J CA 1
ATOM 7504 C C . LEU J 5 4 ? 211.103 165.655 147.002 1.00 169.14 4 LEU J C 1
ATOM 7505 O O . LEU J 5 4 ? 211.307 166.297 145.968 1.00 167.45 4 LEU J O 1
ATOM 7510 N N . SER J 5 5 ? 211.057 164.326 147.039 1.00 176.84 5 SER J N 1
ATOM 7511 C CA . SER J 5 5 ? 211.270 163.504 145.858 1.00 177.25 5 SER J CA 1
ATOM 7512 C C . SER J 5 5 ? 210.201 162.424 145.806 1.00 177.52 5 SER J C 1
ATOM 7513 O O . SER J 5 5 ? 209.624 162.041 146.827 1.00 179.44 5 SER J O 1
ATOM 7516 N N . GLU J 5 6 ? 209.943 161.930 144.593 1.00 167.40 6 GLU J N 1
ATOM 7517 C CA . GLU J 5 6 ? 208.911 160.913 144.421 1.00 166.68 6 GLU J CA 1
ATOM 7518 C C . GLU J 5 6 ? 209.233 159.662 145.227 1.00 167.99 6 GLU J C 1
ATOM 7519 O O . GLU J 5 6 ? 208.340 159.057 145.831 1.00 165.96 6 GLU J O 1
ATOM 7525 N N . GLU J 5 7 ? 210.504 159.256 145.245 1.00 172.15 7 GLU J N 1
ATOM 7526 C CA . GLU J 5 7 ? 210.883 158.065 145.999 1.00 172.67 7 GLU J CA 1
ATOM 7527 C C . GLU J 5 7 ? 210.591 158.236 147.483 1.00 172.05 7 GLU J C 1
ATOM 7528 O O . GLU J 5 7 ? 210.053 157.329 148.128 1.00 170.64 7 GLU J O 1
ATOM 7534 N N . SER J 5 8 ? 210.947 159.389 148.046 1.00 168.10 8 SER J N 1
ATOM 7535 C CA . SER J 5 8 ? 210.674 159.631 149.456 1.00 167.02 8 SER J CA 1
ATOM 7536 C C . SER J 5 8 ? 209.178 159.739 149.722 1.00 166.43 8 SER J C 1
ATOM 7537 O O . SER J 5 8 ? 208.690 159.262 150.753 1.00 165.64 8 SER J O 1
ATOM 7540 N N . LYS J 5 9 ? 208.436 160.354 148.802 1.00 167.14 9 LYS J N 1
ATOM 7541 C CA . LYS J 5 9 ? 207.018 160.601 149.037 1.00 167.50 9 LYS J CA 1
ATOM 7542 C C . LYS J 5 9 ? 206.252 159.295 149.212 1.00 166.61 9 LYS J C 1
ATOM 7543 O O . LYS J 5 9 ? 205.404 159.175 150.103 1.00 165.43 9 LYS J O 1
ATOM 7549 N N . GLU J 5 10 ? 206.535 158.301 148.370 1.00 170.63 10 GLU J N 1
ATOM 7550 C CA . GLU J 5 10 ? 205.816 157.035 148.474 1.00 171.50 10 GLU J CA 1
ATOM 7551 C C . GLU J 5 10 ? 206.112 156.327 149.790 1.00 171.22 10 GLU J C 1
ATOM 7552 O O . GLU J 5 10 ? 205.198 155.771 150.410 1.00 169.28 10 GLU J O 1
ATOM 7558 N N . ARG J 5 11 ? 207.370 156.331 150.231 1.00 168.84 11 ARG J N 1
ATOM 7559 C CA . ARG J 5 11 ? 207.725 155.641 151.465 1.00 168.06 11 ARG J CA 1
ATOM 7560 C C . ARG J 5 11 ? 207.106 156.324 152.678 1.00 167.27 11 ARG J C 1
ATOM 7561 O O . ARG J 5 11 ? 206.497 155.665 153.528 1.00 164.25 11 ARG J O 1
ATOM 7569 N N . ILE J 5 12 ? 207.250 157.646 152.775 1.00 162.72 12 ILE J N 1
ATOM 7570 C CA . ILE J 5 12 ? 206.671 158.362 153.904 1.00 162.02 12 ILE J CA 1
ATOM 7571 C C . ILE J 5 12 ? 205.153 158.271 153.866 1.00 161.44 12 ILE J C 1
ATOM 7572 O O . ILE J 5 12 ? 204.502 158.184 154.914 1.00 159.96 12 ILE J O 1
ATOM 7577 N N . GLY J 5 13 ? 204.564 158.285 152.670 1.00 160.61 13 GLY J N 1
ATOM 7578 C CA . GLY J 5 13 ? 203.117 158.204 152.572 1.00 159.83 13 GLY J CA 1
ATOM 7579 C C . GLY J 5 13 ? 202.565 156.922 153.163 1.00 159.48 13 GLY J C 1
ATOM 7580 O O . GLY J 5 13 ? 201.572 156.937 153.892 1.00 159.07 13 GLY J O 1
ATOM 7581 N N . LYS J 5 14 ? 203.201 155.790 152.853 1.00 156.65 14 LYS J N 1
ATOM 7582 C CA . LYS J 5 14 ? 202.734 154.527 153.411 1.00 156.02 14 LYS J CA 1
ATOM 7583 C C . LYS J 5 14 ? 203.025 154.436 154.902 1.00 156.22 14 LYS J C 1
ATOM 7584 O O . LYS J 5 14 ? 202.261 153.805 155.641 1.00 156.06 14 LYS J O 1
ATOM 7590 N N . LEU J 5 15 ? 204.110 155.059 155.365 1.00 145.36 15 LEU J N 1
ATOM 7591 C CA . LEU J 5 15 ? 204.424 155.018 156.789 1.00 145.08 15 LEU J CA 1
ATOM 7592 C C . LEU J 5 15 ? 203.291 155.618 157.607 1.00 144.17 15 LEU J C 1
ATOM 7593 O O . LEU J 5 15 ? 202.889 155.063 158.636 1.00 144.27 15 LEU J O 1
ATOM 7598 N N . ILE J 5 16 ? 202.758 156.755 157.162 1.00 140.48 16 ILE J N 1
ATOM 7599 C CA . ILE J 5 16 ? 201.598 157.331 157.830 1.00 139.72 16 ILE J CA 1
ATOM 7600 C C . ILE J 5 16 ? 200.429 156.360 157.776 1.00 137.34 16 ILE J C 1
ATOM 7601 O O . ILE J 5 16 ? 199.730 156.146 158.773 1.00 136.23 16 ILE J O 1
ATOM 7606 N N . ASP J 5 17 ? 200.203 155.749 156.613 1.00 142.54 17 ASP J N 1
ATOM 7607 C CA . ASP J 5 17 ? 199.115 154.788 156.490 1.00 141.44 17 ASP J CA 1
ATOM 7608 C C . ASP J 5 17 ? 199.317 153.615 157.437 1.00 140.69 17 ASP J C 1
ATOM 7609 O O . ASP J 5 17 ? 198.367 153.160 158.083 1.00 141.68 17 ASP J O 1
ATOM 7614 N N . ILE J 5 18 ? 200.545 153.109 157.533 1.00 131.59 18 ILE J N 1
ATOM 7615 C CA . ILE J 5 18 ? 200.831 152.056 158.501 1.00 130.97 18 ILE J CA 1
ATOM 7616 C C . ILE J 5 18 ? 200.572 152.559 159.914 1.00 131.71 18 ILE J C 1
ATOM 7617 O O . ILE J 5 18 ? 199.930 151.883 160.724 1.00 128.97 18 ILE J O 1
ATOM 7622 N N . SER J 5 19 ? 201.060 153.759 160.229 1.00 136.41 19 SER J N 1
ATOM 7623 C CA . SER J 5 19 ? 200.826 154.315 161.556 1.00 133.37 19 SER J CA 1
ATOM 7624 C C . SER J 5 19 ? 199.341 154.549 161.797 1.00 131.34 19 SER J C 1
ATOM 7625 O O . SER J 5 19 ? 198.839 154.289 162.895 1.00 130.24 19 SER J O 1
ATOM 7628 N N . ARG J 5 20 ? 198.621 155.033 160.784 1.00 123.13 20 ARG J N 1
ATOM 7629 C CA . ARG J 5 20 ? 197.199 155.302 160.964 1.00 119.37 20 ARG J CA 1
ATOM 7630 C C . ARG J 5 20 ? 196.454 154.035 161.358 1.00 118.95 20 ARG J C 1
ATOM 7631 O O . ARG J 5 20 ? 195.567 154.065 162.216 1.00 121.99 20 ARG J O 1
ATOM 7639 N N . VAL J 5 21 ? 196.795 152.908 160.734 1.00 113.31 21 VAL J N 1
ATOM 7640 C CA . VAL J 5 21 ? 196.101 151.670 161.063 1.00 113.90 21 VAL J CA 1
ATOM 7641 C C . VAL J 5 21 ? 196.564 151.132 162.409 1.00 113.99 21 VAL J C 1
ATOM 7642 O O . VAL J 5 21 ? 195.803 150.447 163.100 1.00 118.11 21 VAL J O 1
ATOM 7646 N N . VAL J 5 22 ? 197.803 151.420 162.809 1.00 108.91 22 VAL J N 1
ATOM 7647 C CA . VAL J 5 22 ? 198.301 150.893 164.077 1.00 111.77 22 VAL J CA 1
ATOM 7648 C C . VAL J 5 22 ? 197.481 151.442 165.235 1.00 111.09 22 VAL J C 1
ATOM 7649 O O . VAL J 5 22 ? 196.993 150.688 166.084 1.00 111.88 22 VAL J O 1
ATOM 7653 N N . VAL J 5 23 ? 197.308 152.762 165.288 1.00 102.79 23 VAL J N 1
ATOM 7654 C CA . VAL J 5 23 ? 196.535 153.342 166.380 1.00 100.03 23 VAL J CA 1
ATOM 7655 C C . VAL J 5 23 ? 195.068 152.965 166.244 1.00 100.02 23 VAL J C 1
ATOM 7656 O O . VAL J 5 23 ? 194.380 152.730 167.243 1.00 106.42 23 VAL J O 1
ATOM 7660 N N . HIS J 5 24 ? 194.565 152.888 165.012 1.00 102.90 24 HIS J N 1
ATOM 7661 C CA . HIS J 5 24 ? 193.151 152.591 164.812 1.00 106.19 24 HIS J CA 1
ATOM 7662 C C . HIS J 5 24 ? 192.748 151.321 165.547 1.00 106.00 24 HIS J C 1
ATOM 7663 O O . HIS J 5 24 ? 191.642 151.228 166.089 1.00 108.19 24 HIS J O 1
ATOM 7670 N N . TYR J 5 25 ? 193.634 150.326 165.568 1.00 108.58 25 TYR J N 1
ATOM 7671 C CA . TYR J 5 25 ? 193.319 149.068 166.234 1.00 110.34 25 TYR J CA 1
ATOM 7672 C C . TYR J 5 25 ? 193.924 149.000 167.629 1.00 108.92 25 TYR J C 1
ATOM 7673 O O . TYR J 5 25 ? 193.247 148.601 168.581 1.00 111.03 25 TYR J O 1
ATOM 7682 N N . GLY J 5 26 ? 195.186 149.389 167.770 1.00 102.52 26 GLY J N 1
ATOM 7683 C CA . GLY J 5 26 ? 195.910 149.147 168.999 1.00 103.00 26 GLY J CA 1
ATOM 7684 C C . GLY J 5 26 ? 195.892 150.276 170.007 1.00 104.73 26 GLY J C 1
ATOM 7685 O O . GLY J 5 26 ? 196.662 150.242 170.970 1.00 106.99 26 GLY J O 1
ATOM 7686 N N . TYR J 5 27 ? 195.043 151.286 169.814 1.00 97.26 27 TYR J N 1
ATOM 7687 C CA . TYR J 5 27 ? 195.034 152.402 170.755 1.00 92.58 27 TYR J CA 1
ATOM 7688 C C . TYR J 5 27 ? 194.303 152.035 172.038 1.00 92.42 27 TYR J C 1
ATOM 7689 O O . TYR J 5 27 ? 194.899 152.033 173.120 1.00 98.20 27 TYR J O 1
ATOM 7698 N N . LEU J 5 28 ? 193.013 151.716 171.946 1.00 84.79 28 LEU J N 1
ATOM 7699 C CA . LEU J 5 28 ? 192.280 151.346 173.152 1.00 84.02 28 LEU J CA 1
ATOM 7700 C C . LEU J 5 28 ? 192.937 150.189 173.888 1.00 89.99 28 LEU J C 1
ATOM 7701 O O . LEU J 5 28 ? 193.036 150.260 175.125 1.00 97.04 28 LEU J O 1
ATOM 7706 N N . PRO J 5 29 ? 193.405 149.132 173.230 1.00 92.40 29 PRO J N 1
ATOM 7707 C CA . PRO J 5 29 ? 194.138 148.095 173.967 1.00 93.53 29 PRO J CA 1
ATOM 7708 C C . PRO J 5 29 ? 195.314 148.645 174.743 1.00 92.19 29 PRO J C 1
ATOM 7709 O O . PRO J 5 29 ? 195.655 148.103 175.800 1.00 99.67 29 PRO J O 1
ATOM 7713 N N . LEU J 5 30 ? 195.957 149.703 174.251 1.00 83.57 30 LEU J N 1
ATOM 7714 C CA . LEU J 5 30 ? 197.015 150.327 175.033 1.00 84.76 30 LEU J CA 1
ATOM 7715 C C . LEU J 5 30 ? 196.448 151.028 176.259 1.00 87.74 30 LEU J C 1
ATOM 7716 O O . LEU J 5 30 ? 197.049 150.985 177.337 1.00 97.32 30 LEU J O 1
ATOM 7721 N N . ILE J 5 31 ? 195.294 151.681 176.118 1.00 78.47 31 ILE J N 1
ATOM 7722 C CA . ILE J 5 31 ? 194.689 152.357 177.263 1.00 76.82 31 ILE J CA 1
ATOM 7723 C C . ILE J 5 31 ? 194.331 151.345 178.339 1.00 83.79 31 ILE J C 1
ATOM 7724 O O . ILE J 5 31 ? 194.700 151.498 179.509 1.00 87.64 31 ILE J O 1
ATOM 7729 N N . LEU J 5 32 ? 193.621 150.285 177.958 1.00 85.76 32 LEU J N 1
ATOM 7730 C CA . LEU J 5 32 ? 193.233 149.279 178.937 1.00 83.92 32 LEU J CA 1
ATOM 7731 C C . LEU J 5 32 ? 194.458 148.633 179.563 1.00 90.47 32 LEU J C 1
ATOM 7732 O O . LEU J 5 32 ? 194.450 148.292 180.750 1.00 95.48 32 LEU J O 1
ATOM 7737 N N . TYR J 5 33 ? 195.526 148.458 178.785 1.00 102.23 33 TYR J N 1
ATOM 7738 C CA . TYR J 5 33 ? 196.750 147.911 179.355 1.00 99.01 33 TYR J CA 1
ATOM 7739 C C . TYR J 5 33 ? 197.302 148.823 180.439 1.00 97.11 33 TYR J C 1
ATOM 7740 O O . TYR J 5 33 ? 197.692 148.355 181.513 1.00 103.98 33 TYR J O 1
ATOM 7749 N N . LEU J 5 34 ? 197.347 150.128 180.178 1.00 89.92 34 LEU J N 1
ATOM 7750 C CA . LEU J 5 34 ? 197.873 151.045 181.180 1.00 91.34 34 LEU J CA 1
ATOM 7751 C C . LEU J 5 34 ? 197.001 151.053 182.426 1.00 91.64 34 LEU J C 1
ATOM 7752 O O . LEU J 5 34 ? 197.514 151.022 183.550 1.00 96.82 34 LEU J O 1
ATOM 7757 N N . GLY J 5 35 ? 195.682 151.083 182.252 1.00 96.99 35 GLY J N 1
ATOM 7758 C CA . GLY J 5 35 ? 194.804 151.108 183.409 1.00 100.91 35 GLY J CA 1
ATOM 7759 C C . GLY J 5 35 ? 194.909 149.846 184.242 1.00 103.58 35 GLY J C 1
ATOM 7760 O O . GLY J 5 35 ? 195.015 149.901 185.469 1.00 106.59 35 GLY J O 1
ATOM 7761 N N . TYR J 5 36 ? 194.890 148.688 183.582 1.00 109.25 36 TYR J N 1
ATOM 7762 C CA . TYR J 5 36 ? 194.917 147.424 184.309 1.00 109.63 36 TYR J CA 1
ATOM 7763 C C . TYR J 5 36 ? 196.260 147.200 184.990 1.00 108.24 36 TYR J C 1
ATOM 7764 O O . TYR J 5 36 ? 196.321 146.596 186.066 1.00 109.72 36 TYR J O 1
ATOM 7773 N N . THR J 5 37 ? 197.348 147.667 184.378 1.00 110.84 37 THR J N 1
ATOM 7774 C CA . THR J 5 37 ? 198.670 147.428 184.947 1.00 111.21 37 THR J CA 1
ATOM 7775 C C . THR J 5 37 ? 198.958 148.306 186.156 1.00 110.49 37 THR J C 1
ATOM 7776 O O . THR J 5 37 ? 199.503 147.814 187.149 1.00 117.30 37 THR J O 1
ATOM 7780 N N . ARG J 5 38 ? 198.610 149.594 186.099 1.00 96.24 38 ARG J N 1
ATOM 7781 C CA . ARG J 5 38 ? 199.036 150.520 187.141 1.00 102.13 38 ARG J CA 1
ATOM 7782 C C . ARG J 5 38 ? 197.886 151.247 187.827 1.00 104.92 38 ARG J C 1
ATOM 7783 O O . ARG J 5 38 ? 198.118 152.302 188.429 1.00 107.35 38 ARG J O 1
ATOM 7791 N N . SER J 5 39 ? 196.661 150.733 187.765 1.00 118.60 39 SER J N 1
ATOM 7792 C CA . SER J 5 39 ? 195.616 151.246 188.638 1.00 122.62 39 SER J CA 1
ATOM 7793 C C . SER J 5 39 ? 195.949 150.894 190.081 1.00 125.28 39 SER J C 1
ATOM 7794 O O . SER J 5 39 ? 196.608 149.887 190.355 1.00 124.49 39 SER J O 1
ATOM 7797 N N . VAL J 5 40 ? 195.503 151.735 191.009 1.00 141.04 40 VAL J N 1
ATOM 7798 C CA . VAL J 5 40 ? 195.898 151.595 192.410 1.00 141.51 40 VAL J CA 1
ATOM 7799 C C . VAL J 5 40 ? 195.606 150.166 192.861 1.00 144.41 40 VAL J C 1
ATOM 7800 O O . VAL J 5 40 ? 196.549 149.438 193.200 1.00 144.00 40 VAL J O 1
ATOM 7804 N N . PRO J 5 41 ? 194.353 149.708 192.888 1.00 141.26 41 PRO J N 1
ATOM 7805 C CA . PRO J 5 41 ? 194.122 148.263 192.965 1.00 138.47 41 PRO J CA 1
ATOM 7806 C C . PRO J 5 41 ? 194.010 147.669 191.572 1.00 136.79 41 PRO J C 1
ATOM 7807 O O . PRO J 5 41 ? 193.345 148.221 190.692 1.00 134.55 41 PRO J O 1
ATOM 7811 N N . ARG J 5 42 ? 194.666 146.537 191.369 1.00 132.33 42 ARG J N 1
ATOM 7812 C CA . ARG J 5 42 ? 194.585 145.867 190.081 1.00 133.10 42 ARG J CA 1
ATOM 7813 C C . ARG J 5 42 ? 193.308 145.038 190.026 1.00 133.57 42 ARG J C 1
ATOM 7814 O O . ARG J 5 42 ? 193.224 144.008 190.703 1.00 134.25 42 ARG J O 1
ATOM 7822 N N . PRO J 5 43 ? 192.304 145.440 189.254 1.00 125.31 43 PRO J N 1
ATOM 7823 C CA . PRO J 5 43 ? 191.045 144.692 189.245 1.00 127.79 43 PRO J CA 1
ATOM 7824 C C . PRO J 5 43 ? 191.224 143.303 188.659 1.00 130.33 43 PRO J C 1
ATOM 7825 O O . PRO J 5 43 ? 192.088 143.057 187.817 1.00 128.78 43 PRO J O 1
ATOM 7829 N N . SER J 5 44 ? 190.389 142.379 189.130 1.00 147.00 44 SER J N 1
ATOM 7830 C CA . SER J 5 44 ? 190.311 141.076 188.490 1.00 146.03 44 SER J CA 1
ATOM 7831 C C . SER J 5 44 ? 189.875 141.270 187.045 1.00 145.13 44 SER J C 1
ATOM 7832 O O . SER J 5 44 ? 188.890 141.962 186.772 1.00 142.57 44 SER J O 1
ATOM 7835 N N . ILE J 5 45 ? 190.608 140.650 186.118 1.00 146.53 45 ILE J N 1
ATOM 7836 C CA . ILE J 5 45 ? 190.457 140.974 184.706 1.00 145.16 45 ILE J CA 1
ATOM 7837 C C . ILE J 5 45 ? 189.016 140.833 184.240 1.00 147.01 45 ILE J C 1
ATOM 7838 O O . ILE J 5 45 ? 188.628 141.450 183.243 1.00 147.17 45 ILE J O 1
ATOM 7843 N N . ILE J 5 46 ? 188.203 140.037 184.938 1.00 152.08 46 ILE J N 1
ATOM 7844 C CA . ILE J 5 46 ? 186.811 139.876 184.530 1.00 151.89 46 ILE J CA 1
ATOM 7845 C C . ILE J 5 46 ? 186.062 141.199 184.625 1.00 152.01 46 ILE J C 1
ATOM 7846 O O . ILE J 5 46 ? 185.276 141.541 183.733 1.00 149.91 46 ILE J O 1
ATOM 7851 N N . ARG J 5 47 ? 186.290 141.966 185.694 1.00 146.81 47 ARG J N 1
ATOM 7852 C CA . ARG J 5 47 ? 185.556 143.214 185.871 1.00 146.41 47 ARG J CA 1
ATOM 7853 C C . ARG J 5 47 ? 185.861 144.211 184.763 1.00 144.86 47 ARG J C 1
ATOM 7854 O O . ARG J 5 47 ? 185.034 145.082 184.472 1.00 143.43 47 ARG J O 1
ATOM 7862 N N . LEU J 5 48 ? 187.031 144.093 184.132 1.00 124.39 48 LEU J N 1
ATOM 7863 C CA . LEU J 5 48 ? 187.543 145.179 183.304 1.00 124.11 48 LEU J CA 1
ATOM 7864 C C . LEU J 5 48 ? 186.526 145.627 182.263 1.00 128.89 48 LEU J C 1
ATOM 7865 O O . LEU J 5 48 ? 186.229 146.821 182.151 1.00 129.86 48 LEU J O 1
ATOM 7870 N N . LEU J 5 49 ? 185.973 144.687 181.497 1.00 133.65 49 LEU J N 1
ATOM 7871 C CA . LEU J 5 49 ? 185.015 145.006 180.445 1.00 132.24 49 LEU J CA 1
ATOM 7872 C C . LEU J 5 49 ? 183.604 144.544 180.786 1.00 131.12 49 LEU J C 1
ATOM 7873 O O . LEU J 5 49 ? 182.809 144.277 179.880 1.00 129.59 49 LEU J O 1
ATOM 7878 N N . SER J 5 50 ? 183.275 144.448 182.073 1.00 141.77 50 SER J N 1
ATOM 7879 C CA . SER J 5 50 ? 181.932 144.094 182.528 1.00 141.00 50 SER J CA 1
ATOM 7880 C C . SER J 5 50 ? 181.463 145.075 183.597 1.00 139.05 50 SER J C 1
ATOM 7881 O O . SER J 5 50 ? 181.233 144.691 184.750 1.00 135.73 50 SER J O 1
ATOM 7884 N N . PRO J 5 51 ? 181.303 146.355 183.248 1.00 125.50 51 PRO J N 1
ATOM 7885 C CA . PRO J 5 51 ? 180.816 147.324 184.237 1.00 120.87 51 PRO J CA 1
ATOM 7886 C C . PRO J 5 51 ? 179.447 146.971 184.785 1.00 119.80 51 PRO J C 1
ATOM 7887 O O . PRO J 5 51 ? 178.616 146.392 184.081 1.00 117.07 51 PRO J O 1
ATOM 7891 N N . LEU J 5 52 ? 179.209 147.316 186.049 1.00 126.11 52 LEU J N 1
ATOM 7892 C CA . LEU J 5 52 ? 177.909 147.111 186.679 1.00 127.52 52 LEU J CA 1
ATOM 7893 C C . LEU J 5 52 ? 177.512 145.638 186.622 1.00 130.89 52 LEU J C 1
ATOM 7894 O O . LEU J 5 52 ? 176.418 145.278 186.185 1.00 128.87 52 LEU J O 1
ATOM 7899 N N . SER J 5 53 ? 178.425 144.779 187.062 1.00 154.22 53 SER J N 1
ATOM 7900 C CA . SER J 5 53 ? 178.187 143.341 187.069 1.00 152.65 53 SER J CA 1
ATOM 7901 C C . SER J 5 53 ? 177.074 142.980 188.048 1.00 150.81 53 SER J C 1
ATOM 7902 O O . SER J 5 53 ? 177.234 143.113 189.261 1.00 148.71 53 SER J O 1
#

GO terms:
  GO:0005515 protein binding (F, IPI)

Organism: Neurospora crassa (strain ATCC 24698 / 74-OR23-1A / CBS 708.71 / DSM 1257 / FGSC 987) (NCBI:txid367110)

Nearest PDB structures (foldseek):
  8b4i-assembly1_H  TM=1.022E+00  e=1.478E-04  Neurospora crassa
  8b4i-assembly1_J  TM=1.019E+00  e=1.726E-08  Neurospora crassa
  8b4i-assembly1_H  TM=1.026E+00  e=9.264E-05  Neurospora crassa
  8b4i-assembly1_J  TM=1.020E+00  e=3.194E-08  Neurospora crassa
  8b4i-assembly1_B  TM=1.003E+00  e=3.044E-57  Neurospora crassa

Secondary structure (DSSP, 8-state):
-HHHHHHHHTTS-------GGGTTHIIIIII-STTT---EEEEEEEEEEEETTEEEEEEEEE-TT----EEEEEEEE-SSEEEEEEEETTS-EEEEEEEE-SSSEEEEEEEEESSS--EEEEEEEEE-SSEEEEEEEEEEE-TTSS-EEEEEEEEEEEEETTEEEEEEEEEEESSTTS--EEEEEEEEEEE-SSEEEEEEE-TTS-EEEEEEEEEETTEEEEEEEEEEEEE-TTSSSSEEEEEEEEEEEEEEETTEEEEEEE-TTSEEEEEEEEE-TTSS-EEEEEEEEETTTTEEEEEEEEEEEEE---HHHHHHHHTT-----/-HHHHHHHHTTS-------GGGTTHIIIIII-STTT---EEEEEEEEEEEETTEEEEEEEEE-TT----EEEEEEEE-SSEEEEEEEETTS-EEEEEEEE-SSSEEEEEEEEESSS--EEEEEEEEE-SSEEEEEEEEEEE-TTSS-EEEEEEEEEEEEETTEEEEEEEEEEESSTTS--EEEEEEEEEEE-SSEEEEEEE-TTS-EEEEEEEEEETTEEEEEEEEEEEEE-TTSSSSEEEEEEEEEEEEEE-SSEEEEEEE-TTSEEEEEEEEE-TTSS-EEEEEEEEETTTTEEEEEEEEEEEEE---HHHHHHHHTT-----/-HHHHHHHHHHHHHHHHHHHHHHHHHHHHHHHHHHHHHHHHHHHHHHHHHHHHHHHHHH-/-HHHHHHHHHHHHHHHHHHHHHHHHHHHHHHHHHHHHHHHHHHHHHHHHHHHHHHHHHH-/---HHHHHHHHHHHHHHHHHHHHHHHHHHHHHHHHHH-/---HHHHHHHHHHHHHHHHHHHHHHHHHHHHHHHHHH-/-HHHHHT-HHHHHHHHHHHHHHHHHHHHHSGGGGGG---/-HHHHHT-SHHHHHHHHHHHHHHHHHHHTSGGGGGG---/---HHHHHHHHHHHHHHHHHHHHHHHHHHHHHHHHHSSS---HHHHT-TT-/---HHHHHHHHHHHHHHHHHHHHHHHHHHHHHHHHHSSS---HHHHT----

Sequence (1026 aa):
AFNAFQERRKQFGLSNPGTIETIAREVQRDTLLTNYMFSGLRADVTKAFSLAPLFQVSHQFAMGERLNPYAFAALYGTNQIFAQGNLDNEGALSTRFNYRWGDRTITKTQFSIGGGQDMAQFEHEHLGDDFSASLKAINPSFLDGGLTGIFVGDYLQAVTPRLGLGLQAVWQRQGLTQGPDTAISYFARYKAGDWVASAQLQAQGALNTSFWKKLTDRVQAGVDMTLSVAPSQSMMGGLTKEGITTFGAKYDFRMSTFRAQIDSKGKLSCLLEKRLGAAPVTLTFFAADVDHVTQQAKLGMSVSIEASDVDLQEQQEGAQSLNIPFAFNAFQERRKQFGLSNPGTIETIAREVQRDTLLTNYMFSGLRADVTKAFSLAPLFQVSHQFAMGERLNPYAFAALYGTNQIFAQGNLDNEGALSTRFNYRWGDRTITKTQFSIGGGQDMAQFEHEHLGDDFSASLKAINPSFLDGGLTGIFVGDYLQAVTPRLGLGLQAVWQRQGLTQGPDTAISYFARYKAGDWVASAQLQAQGALNTSFWKKLTDRVQAGVDMTLSVAPSQSMMGGLTKEGITTFGAKYDFRMSTFRAQIDSKGKLSCLLEKRLGAAPVTLTFFAADVDHVTQQAKLGMSVSIEASDVDLQEQQEGAQSLNIPFWFYHKYSTTTNFVKSTLSFAGRAAWAVSVSGLLIGVPFAIAFAEDQNYAAMEQEARMRELWFYHKYSTTTNFVKSTLSFAGRAAWAVSVSGLLIGVPFAIAFAEDQNYAAMEQEARMRELALSREELQAAEAEATFTIQRAVFTAVALYLSPFVIDAVALSREELQAAEAEATFTIQRAVFTAVALYLSPFVIDAVSTYDSLTSSENASVVRSIAFFGAAVAFLSSSWGEMLVVQSTYDSLTSSENASVVRSIAFFGAAVAFLSSSWGEMLVVQALSEESKERIGKLIDISRVVVHYGYLPLILYLGYTRSVPRPSIIRLLSPLSALSEESKERIGKLIDISRVVVHYGYLPLILYLGYTRSVPRPSIIRLLSPLS

Solvent-accessible surface area: 57061 Å² total; per-residue (Å²): 122,123,98,58,93,54,111,122,14,130,125,42,58,30,76,60,25,24,18,6,145,38,3,7,94,12,3,56,106,40,0,1,2,85,109,82,49,18,26,9,19,50,8,31,16,20,14,7,2,0,37,35,22,20,0,46,0,25,25,50,18,1,8,4,131,68,109,71,21,54,8,24,14,1,32,13,0,36,68,108,40,9,2,41,0,51,62,40,84,152,28,19,2,49,6,87,76,0,81,33,163,30,123,121,26,18,36,36,12,49,61,34,13,24,52,83,154,78,60,24,25,82,35,80,19,65,63,6,46,6,34,2,23,4,121,53,17,37,71,54,44,110,63,73,46,10,86,18,10,60,54,21,26,18,22,0,0,5,12,33,90,124,51,3,60,3,9,46,10,26,42,62,27,160,16,62,93,73,9,13,75,44,33,20,9,97,15,32,21,73,116,25,75,77,86,6,29,6,30,22,101,77,48,132,54,12,47,20,27,2,15,33,33,87,20,51,126,114,6,26,0,0,0,17,14,42,30,34,50,45,113,36,123,80,154,174,40,54,102,45,70,105,10,54,0,12,33,1,8,20,18,42,24,81,50,3,12,1,22,16,13,67,20,20,127,23,74,6,7,0,2,19,47,45,89,41,43,118,54,70,28,36,36,14,28,0,0,11,0,40,30,108,77,30,80,15,124,14,0,31,3,14,34,17,88,23,68,48,28,90,116,151,96,8,63,127,25,35,139,88,38,76,21,2,134,118,133,96,55,91,52,111,119,15,130,125,42,58,31,77,58,25,21,17,5,144,32,3,8,90,12,3,55,104,43,0,2,2,85,105,84,48,18,25,8,21,49,6,33,15,20,16,7,2,0,38,33,21,20,0,48,0,24,25,50,18,1,8,4,131,68,109,67,20,56,6,24,14,0,31,14,0,35,68,100,41,9,2,38,0,49,61,38,84,155,29,19,3,46,4,86,75,0,77,31,162,29,122,122,28,14,34,44,13,48,63,32,14,26,55,84,153,75,61,24,24,84,33,83,16,65,63,4,47,6,32,1,21,4,120,52,17,36,73,53,42,108,58,77,48,12,90,18,11,62,51,20,26,16,24,0,0,5,12,32,92,122,50,4,59,4,8,45,12,25,41,64,28,161,16,60,96,76,10,14,71,45,32,23,8,104,16,31,18,72,107,25,76,75,88,5,30,7,35,23,99,76,54,132,51,13,51,16,26,1,16,32,37,89,21,50,126,113,5,27,0,0,0,18,13,43,28,34,52,46,112,41,126,79,164,174,41,54,101,46,68,106,10,54,0,11,31,1,7,21,18,40,23,81,48,2,11,1,22,15,12,64,20,23,134,23,69,6,6,0,2,20,46,46,86,40,42,119,54,70,28,38,37,14,27,0,0,11,0,37,30,106,79,31,80,16,128,16,0,30,4,13,33,16,86,20,70,47,25,88,116,150,90,8,60,133,27,31,139,90,40,75,22,2,132,111,83,77,59,151,153,51,91,77,42,107,122,71,150,64,62,128,66,153,59,40,108,45,64,17,26,108,37,7,26,43,31,14,60,33,25,10,37,57,38,2,48,60,48,13,69,93,65,27,64,102,66,78,93,46,109,98,195,153,171,106,84,80,60,148,153,53,91,81,40,104,127,76,151,62,60,129,65,152,57,40,107,43,65,15,25,107,38,8,27,43,32,14,56,36,26,10,39,58,43,2,51,61,48,12,67,95,65,26,66,101,67,80,93,42,103,99,195,147,173,137,80,61,205,138,94,29,104,51,33,58,59,126,2,64,114,26,54,80,100,5,75,134,44,24,91,60,29,55,75,24,2,42,92,96,88,73,165,138,85,61,204,141,94,30,104,51,32,60,58,124,3,64,110,24,54,82,101,6,72,137,44,23,88,60,30,59,73,24,3,41,94,94,89,73,168,98,111,153,92,70,107,95,39,107,89,40,34,34,26,54,121,0,79,65,63,31,39,65,5,39,58,52,0,68,48,96,195,0,95,141,38,27,66,185,104,111,151,96,70,107,99,41,109,86,42,32,34,25,56,130,0,81,66,63,27,39,63,5,38,57,52,0,64,52,96,199,1,96,144,38,27,67,184,147,66,61,145,138,47,94,111,177,63,22,122,102,79,67,109,46,84,64,91,54,38,159,36,34,9,77,93,0,24,133,41,0,69,24,127,5,69,56,161,8,43,121,134,94,15,99,46,20,96,126,151,64,62,147,136,47,96,108,174,66,22,118,97,78,68,108,45,84,67,90,56,40,157,38,33,10,77,92,0,26,134,40,0,75,25,126,5,73,54,166,7,47,120,134,102,17,100,48,19,92,135